Protein 5EXV (pdb70)

InterPro domains:
  IPR010413 Intracellular heme transport protein HutX-like [PF06228] (50-187)
  IPR010413 Intracellular heme transport protein HutX-like [PIRSF030840] (23-192)
  IPR010413 Intracellular heme transport protein HutX-like [TIGR04108] (34-187)
  IPR010413 Intracellular heme transport protein HutX-like [cd16829] (46-188)
  IPR053733 Heme Transport and Utilization Superfamily [G3DSA:3.40.1570.10] (6-193)
  IPR053733 Heme Transport and Utilization Superfamily [SSF144064] (22-190)

CATH classification: 3.40.1570.10

Radius of gyration: 38.28 Å; Cα contacts (8 Å, |Δi|>4): 2121; chains: 6; bounding box: 104×74×110 Å

Nearest PDB structures (foldseek):
  5exv-assembly1_A  TM=9.716E-01  e=1.419E-28  Vibrio cholerae
  6u9j-assembly1_A  TM=8.987E-01  e=2.273E-17  Escherichia coli O157:H7
  2ph0-assembly1_A  TM=9.194E-01  e=8.180E-17  Pectobacterium carotovorum
  2ovi-assembly1_D  TM=9.217E-01  e=6.122E-16  Escherichia coli O157:H7
  2hqv-assembly1_A-2  TM=8.708E-01  e=4.651E-14  Agrobacterium fabrum str. C58

Foldseek 3Di:
DVLVVDCPVVVVVPQDQLCNVCVVVVHFSQVSLVSHPPQFKAKDFLPCCLVVLQCQQVLWWKWKWFDDPRDIDIQTGGEAHFDDDPQWTFGHDDPSYDGTTHNSVQFGIKMFGWGAHPNGIWTKIFTAGPSGHTGIMMTAHADVPDDHDPVNVCVSSQPVPHD/DDDLLVVLVVCCVPPVQDDLCNVCVVVVHFSQSSQVSYPLLFKFKDFLVCVLVVLQVQQVQWWWWKWFDDPNDIDIQTGGEFHWDDDDQFTFGDDDPSHDGDGDRSVQFGMWMWGFGAHPNHTWIWIFTAGPRRHTGIIIIADADPVGHGDPSNVVVSSVVSVVSSD/DDDLVVVLVVCCVPPLLDDLCRSCVVVVHASQSSQVHYDLLFKDKDFLVCVLVVLQCQLVLWWKWKWFADPNDIDIQTGRRFHFDDDPQWGAGDDPPSHDGDTHNSVQFGMKMFGFDDSPDDTWTKIFTAGDRRHTGIIIIGRPCVPPNNDDPPPVVSSVVSVVD/DALLCLPVVCCVPPVQDDLCRSCVVDVHFSQRNLVSYDLQFKFKDFLVCVLVVLQVFQVLWWKWKWFDDPNDIDIQTTGAFHFDDDPCWRFGPADVSYDGGTHNSVQFGMWMWGFGDHPNHTWIWIWTAGPGRYTGIIIIADADPVRHGDPVVVVVSSVVSVVRD/DDDLLVVLVVCCVVPVQDDLCNVCVVVVHFSQSSQVSYPLLFKFKDFLVCVLVVLQPQQVQWWWWKWFDDPNDIDIQTGGEFHWDADDQFTFGDDDPSHDGDGDRSVQFGMWMWGFGAHPPHTWIWIWTAGPSRHTGMIITADADPVGHGDVSNCVVSSVVRVVSSD/DDDLLVVLVVCCVVPVQDDLCNVCVVVVHFSQSSQVSYPLLFKFKDFLVCVLVVLQPQQVQWWWWKWFDDPNDIDIQTGGEFHWDADDQFTFGDDDPSHDGDGDRSVQFGMWMWGFGAHPPHTWIWIWTAGPSRHTGMIITADADPVGHGDVSNCVVSSVVRVVSSD

Organism: Vibrio cholerae serotype O1 (strain ATCC 39315 / El Tor Inaba N16961) (NCBI:txid243277)

Sequence (994 aa):
SLQQQVAQLLEQQPTLLPAAMAEQLNVTEFDIVHALPEEMVAVVDGSHAQTILESLPEWGPVTTIMTIAGSIFEVKAPFPKGKVARGYYNLMGRDGELHGHLKLENISHVALVSKPFMGRESHYFGFFTAQGENAFKIYLGRDEKRELIPEQVARFKAMQQQHMESLQQQVAQLLEQQPTLLPAAMAEQLNVTEFDIVHALPEEMVAVVDGSHAQTILESLPEWGPVTTIMTIAGSIFEVKAPFPKGKVARGYYNLMGRDGELHGHLKLENISHVALVSKPFMGRESHYFGFFTAQGENAFKIYLGRDEKRELIPEQVARFKAMQQQHKQMESLQQQVAQLLEQQPTLLPAAMAEQLNVTEFDIVHALPEEMVAVVDGSHAQTILESLPEWGPVTTIMTIAGSIFEVKAPFPKGKVARGYYNLMGRDGELHGHLKLENISHVALVSKPFMGRESHYFGFFTAQGENAFKIYLGRDEKRELIPEQVARFKAMQQQHESLQQQVAQLLEQQPTLLPAAMAEQLNVTEFDIVHALPEEMVAVVDGSHAQTILESLPEWGPVTTIMTIAGSIFEVKAPFPKGKVARGYYNLMGRDGELHGHLKLENISHVALVSKPFMGRESHYFGFFTAQGENAFKIYLGRDEKRELIPEQVARFKAMQQQHKMESLQQQVAQLLEQQPTLLPAAMAEQLNVTEFDIVHALPEEMVAVVDGSHAQTILESLPEWGPVTTIMTIAGSIFEVKAPFPKGKVARGYYNLMGRDGELHGHLKLENISHVALVSKPFMGRESHYFGFFTAQGENAFKIYLGRDEKRELIPEQVARFKAMQQQHKQMESLQQQVAQLLEQQPTLLPAAMAEQLNVTEFDIVHALPEEMVAVVDGSHAQTILESLPEWGPVTTIMTIAGSIFEVKAPFPKGKVARGYYNLMGRDGELHGHLKLENISHVALVSKPFMGRESHYFGFFTAQGENAFKIYLGRDEKRELIPEQVARFKAMQQQHKQ

GO terms:
  GO:0005737 cytoplasm (C, EXP)

Secondary structure (DSSP, 8-state):
-HHHHT-SHHHHSTT--HHHHHHHHTS-HHHHHHTS-TTTEEEEE-S-THHHHHHHHHH-EEEEEEEETTEEEEEEEEPP---EETTEEE----SS--EEEE-GGG--EEEEEE--BTTB--EEEEEE-TT--EEEEEEEPB-SSSSB-HHHHHHHHHHSS--/---HHHHHHHHHHH-TT--HHHHHHHHTS-HHHHHHHS-GGGEEEEEGGGHHHHHHHHHHH-EEEEEEEETTEEEEEEEEPPEEEEETTEEEEE--TTS-EEEE-GGG--EEEEEE--BTTB--EEEEEE-TT--EEEEEEEPB-TTS-B-HHHHHHHHHHHHHHT-/---HHHHTHHHHHS-TT--HHHHHHHTT--HHHHHHTS-GGGEEEEETHHHHHHHHHHHHH-EEEEEEEETTEEEEEEEEPPEEEEETTEEEEE-SSSS---EE-GGGEEEEEEEE---SSS--EEEEEEETTS-EEEEEEE--SSSSS---STTHHHHHHHHH-/--HHHHHHHHHHS-TTS-HHHHHHHTTS-HHHHHHHS-GGGEEEEEGGGHHHHHHHGGGG-EEEEEEEETTEEEEEEEEPPPEEEETTEEEE---TTS---EE-GGG--EEEEEE--BTTB--EEEEEE-SSS-EEEEEEEPB-TT-PBPHHHHHHHHHHHHHT-/---HHHHHHHHHHH-TT--HHHHHHHHTS-HHHHHHHS-GGGEEEEEGGGHHHHHHHHHHH-EEEEEEEETTEEEEEEEEPPEEEEETTEEEEE--TTS-EEEE-GGG--EEEEE---BTTB---EEEEE-TT--EEEEEEE-B-TTS-B-HHHHHHHHHHHHHHT-/---HHHHHHHHHHH-TT--HHHHHHHHTS-HHHHHHHS-GGGEEEEEGGGHHHHHHHHHHH-EEEEEEEETTEEEEEEEEPPEEEEETTEEEEE--TTS-EEEE-GGG--EEEEE---BTTB---EEEEE-TT--EEEEEEE-B-TTS-B-HHHHHHHHHHHHHHT-

B-factor: mean 95.02, std 48.64, range [12.43, 184.71]

Solvent-accessible surface area: 48082 Å² total; per-residue (Å²): 98,40,68,31,101,22,45,76,26,16,61,130,78,65,63,31,65,2,47,49,4,7,40,107,38,63,50,47,21,26,46,3,0,119,10,10,42,134,143,23,12,16,59,35,113,2,89,146,2,52,90,30,0,70,37,0,38,141,25,16,64,2,3,2,19,0,52,21,28,39,0,50,1,24,9,96,15,63,7,9,120,16,131,92,36,175,48,90,5,14,71,86,20,212,99,20,35,6,28,4,37,12,41,10,100,73,6,34,64,0,0,6,0,8,4,56,69,124,80,96,65,20,14,4,0,0,0,1,7,94,126,3,111,12,2,0,30,0,27,3,2,96,73,178,127,160,25,32,30,98,146,4,38,62,105,10,102,52,21,86,150,122,131,231,92,59,56,118,99,59,0,43,89,22,32,142,110,76,86,101,26,71,2,44,35,2,11,149,100,42,134,49,53,16,4,17,0,0,87,10,7,34,148,124,28,12,3,46,8,82,6,89,92,0,56,84,5,0,87,40,0,36,170,33,15,60,2,17,3,24,1,74,12,38,46,1,46,0,29,7,74,9,50,3,0,130,14,154,95,46,214,51,75,1,24,18,94,23,183,117,27,34,3,23,2,54,0,9,21,107,20,3,6,19,0,0,0,0,17,11,73,83,123,79,146,101,5,12,5,1,0,0,0,6,0,72,0,74,25,1,1,19,2,28,7,0,78,53,165,168,180,110,29,41,99,121,2,29,68,120,0,81,51,14,3,119,122,48,61,200,216,69,70,44,78,95,70,0,22,88,29,13,66,112,75,40,76,34,68,3,47,34,2,8,150,120,42,135,42,47,24,39,51,0,2,131,12,8,32,139,41,7,22,9,57,11,77,6,84,73,0,65,88,4,0,87,39,1,35,129,42,18,52,6,0,0,26,1,62,20,35,37,1,34,0,22,8,73,6,62,4,2,126,18,151,88,52,169,48,54,3,22,5,78,2,184,124,36,25,1,64,0,42,0,42,15,149,65,6,35,66,0,0,0,1,2,10,15,56,68,11,62,23,6,8,3,3,0,0,1,21,93,116,10,105,12,0,0,16,0,20,19,1,60,48,106,120,231,29,32,25,30,107,63,8,44,68,0,37,62,43,19,88,127,83,222,62,44,119,111,79,0,21,93,21,35,121,121,80,84,104,34,75,4,37,28,0,8,142,109,21,156,51,46,12,26,55,0,0,110,6,3,29,123,111,26,13,2,40,7,80,6,42,15,0,62,17,1,0,54,14,0,29,158,19,18,59,0,15,4,28,1,62,35,31,32,1,45,2,40,11,74,12,48,4,3,88,1,58,74,14,151,45,51,4,11,6,53,11,150,142,40,23,3,38,0,36,0,63,20,120,67,6,32,55,0,0,0,0,14,16,77,82,139,76,150,89,6,10,4,0,0,0,0,14,90,125,9,110,26,2,0,22,0,33,5,0,45,68,174,175,135,109,16,31,93,94,1,28,62,101,0,85,36,17,1,102,9,25,94,230,95,56,54,119,97,60,0,42,89,22,32,139,109,77,89,101,28,73,2,44,38,3,10,147,99,40,131,49,56,18,37,48,0,0,110,11,6,35,148,122,28,11,4,46,11,80,7,90,91,0,54,85,5,0,86,41,0,33,163,32,15,60,1,18,5,22,2,75,11,19,36,0,41,1,39,10,73,11,50,4,0,132,16,152,93,47,198,53,78,1,25,18,93,24,181,120,19,37,8,48,4,53,2,6,22,159,52,4,35,65,0,0,0,0,17,11,73,84,129,78,145,106,5,10,5,1,0,0,0,15,92,150,7,75,24,2,2,17,2,29,9,0,79,53,164,166,180,108,32,40,100,122,2,26,68,120,0,83,48,14,4,119,120,50,61,199,187,44,56,55,117,90,60,0,34,80,22,5,111,68,78,53,98,27,74,2,44,38,2,11,149,99,41,130,49,55,17,37,49,0,0,114,11,6,20,117,4,1,11,3,48,10,78,7,90,92,0,54,86,5,0,86,42,0,34,164,33,15,60,2,18,4,23,2,77,12,23,45,0,45,2,41,10,74,11,49,4,0,130,16,154,94,46,195,53,86,1,25,17,95,24,183,112,24,35,4,36,2,49,0,9,21,158,62,5,34,65,0,0,0,0,4,11,30,82,124,30,80,16,4,6,5,1,0,0,0,16,92,150,8,84,23,1,1,20,1,29,9,0,74,52,164,165,175,22,13,39,62,104,2,13,66,120,0,21,49,14,3,56,121,51,49,199

Structure (mmCIF, N/CA/C/O backbone):
data_5EXV
#
_entry.id   5EXV
#
_cell.length_a   61.200
_cell.length_b   80.880
_cell.length_c   111.090
_cell.angle_alpha   90.00
_cell.angle_beta   95.55
_cell.angle_gamma   90.00
#
_symmetry.space_group_name_H-M   'P 1 21 1'
#
loop_
_atom_site.group_PDB
_atom_site.id
_atom_site.type_symbol
_atom_site.label_atom_id
_atom_site.label_alt_id
_atom_site.label_comp_id
_atom_site.label_asym_id
_atom_site.label_entity_id
_atom_site.label_seq_id
_atom_site.pdbx_PDB_ins_code
_atom_site.Cartn_x
_atom_site.Cartn_y
_atom_site.Cartn_z
_atom_site.occupancy
_atom_site.B_iso_or_equiv
_atom_site.auth_seq_id
_atom_site.auth_comp_id
_atom_site.auth_asym_id
_atom_site.auth_atom_id
_atom_site.pdbx_PDB_model_num
ATOM 1 N N . SER A 1 25 ? -3.886 57.223 65.463 1.00 134.70 3 SER A N 1
ATOM 2 C CA . SER A 1 25 ? -2.930 57.322 66.555 1.00 135.98 3 SER A CA 1
ATOM 3 C C . SER A 1 25 ? -3.641 57.774 67.836 1.00 143.11 3 SER A C 1
ATOM 4 O O . SER A 1 25 ? -4.819 57.488 68.007 1.00 142.94 3 SER A O 1
ATOM 7 N N . LEU A 1 26 ? -2.947 58.490 68.722 1.00 139.33 4 LEU A N 1
ATOM 8 C CA . LEU A 1 26 ? -3.525 58.892 70.016 1.00 135.71 4 LEU A CA 1
ATOM 9 C C . LEU A 1 26 ? -4.513 60.065 69.900 1.00 137.83 4 LEU A C 1
ATOM 10 O O . LEU A 1 26 ? -5.606 60.025 70.470 1.00 137.19 4 LEU A O 1
ATOM 15 N N . GLN A 1 27 ? -4.096 61.113 69.192 1.00 138.15 5 GLN A N 1
ATOM 16 C CA . GLN A 1 27 ? -4.930 62.285 68.914 1.00 136.34 5 GLN A CA 1
ATOM 17 C C . GLN A 1 27 ? -6.358 61.917 68.573 1.00 141.42 5 GLN A C 1
ATOM 18 O O . GLN A 1 27 ? -7.309 62.339 69.232 1.00 138.52 5 GLN A O 1
ATOM 24 N N . GLN A 1 28 ? -6.486 61.128 67.518 1.00 146.41 6 GLN A N 1
ATOM 25 C CA . GLN A 1 28 ? -7.750 60.536 67.145 1.00 153.42 6 GLN A CA 1
ATOM 26 C C . GLN A 1 28 ? -8.262 59.613 68.256 1.00 153.11 6 GLN A C 1
ATOM 27 O O . GLN A 1 28 ? -9.472 59.488 68.420 1.00 156.19 6 GLN A O 1
ATOM 33 N N . GLN A 1 29 ? -7.367 58.956 69.009 1.00 148.58 7 GLN A N 1
ATOM 34 C CA . GLN A 1 29 ? -7.810 57.824 69.830 1.00 147.83 7 GLN A CA 1
ATOM 35 C C . GLN A 1 29 ? -8.571 58.388 70.996 1.00 148.57 7 GLN A C 1
ATOM 36 O O . GLN A 1 29 ? -9.440 57.726 71.556 1.00 153.17 7 GLN A O 1
ATOM 42 N N . VAL A 1 30 ? -8.260 59.632 71.335 1.00 146.20 8 VAL A N 1
ATOM 43 C CA . VAL A 1 30 ? -9.074 60.372 72.284 1.00 144.68 8 VAL A CA 1
ATOM 44 C C . VAL A 1 30 ? -9.125 61.852 71.981 1.00 143.53 8 VAL A C 1
ATOM 45 O O . VAL A 1 30 ? -8.356 62.657 72.515 1.00 136.68 8 VAL A O 1
ATOM 49 N N . ALA A 1 31 ? -10.048 62.196 71.102 1.00 140.55 9 ALA A N 1
ATOM 50 C CA . ALA A 1 31 ? -10.502 63.560 71.011 1.00 137.25 9 ALA A CA 1
ATOM 51 C C . ALA A 1 31 ? -11.930 63.582 71.502 1.00 140.77 9 ALA A C 1
ATOM 52 O O . ALA A 1 31 ? -12.590 64.612 71.423 1.00 140.03 9 ALA A O 1
ATOM 54 N N . GLN A 1 32 ? -12.402 62.434 71.992 1.00 141.79 10 GLN A N 1
ATOM 55 C CA . GLN A 1 32 ? -13.767 62.340 72.483 1.00 144.81 10 GLN A CA 1
ATOM 56 C C . GLN A 1 32 ? -13.951 63.457 73.483 1.00 143.37 10 GLN A C 1
ATOM 57 O O . GLN A 1 32 ? -14.645 64.427 73.210 1.00 138.79 10 GLN A O 1
ATOM 63 N N . LEU A 1 33 ? -13.260 63.335 74.611 1.00 140.71 11 LEU A N 1
ATOM 64 C CA . LEU A 1 33 ? -13.272 64.331 75.677 1.00 140.56 11 LEU A CA 1
ATOM 65 C C . LEU A 1 33 ? -12.980 65.783 75.256 1.00 142.96 11 LEU A C 1
ATOM 66 O O . LEU A 1 33 ? -13.625 66.694 75.747 1.00 145.03 11 LEU A O 1
ATOM 71 N N . LEU A 1 34 ? -12.028 66.040 74.369 1.00 140.32 12 LEU A N 1
ATOM 72 C CA . LEU A 1 34 ? -11.797 67.448 74.051 1.00 137.74 12 LEU A CA 1
ATOM 73 C C . LEU A 1 34 ? -12.481 67.861 72.747 1.00 142.35 12 LEU A C 1
ATOM 74 O O . LEU A 1 34 ? -12.291 67.240 71.700 1.00 144.31 12 LEU A O 1
ATOM 79 N N . GLU A 1 35 ? -13.324 68.889 72.848 1.00 150.03 13 GLU A N 1
ATOM 80 C CA . GLU A 1 35 ? -13.655 69.474 74.153 1.00 150.74 13 GLU A CA 1
ATOM 81 C C . GLU A 1 35 ? -15.069 69.061 74.595 1.00 149.60 13 GLU A C 1
ATOM 82 O O . GLU A 1 35 ? -15.806 69.862 75.178 1.00 148.86 13 GLU A O 1
ATOM 88 N N . GLN A 1 36 ? -15.426 67.801 74.333 1.00 148.08 14 GLN A N 1
ATOM 89 C CA . GLN A 1 36 ? -16.704 67.233 74.765 1.00 148.97 14 GLN A CA 1
ATOM 90 C C . GLN A 1 36 ? -16.686 67.084 76.274 1.00 152.75 14 GLN A C 1
ATOM 91 O O . GLN A 1 36 ? -17.697 67.290 76.933 1.00 154.19 14 GLN A O 1
ATOM 97 N N . GLN A 1 37 ? -15.543 66.681 76.815 1.00 149.66 15 GLN A N 1
ATOM 98 C CA . GLN A 1 37 ? -15.262 66.883 78.228 1.00 143.70 15 GLN A CA 1
ATOM 99 C C . GLN A 1 37 ? -14.458 68.166 78.260 1.00 136.05 15 GLN A C 1
ATOM 100 O O . GLN A 1 37 ? -13.231 68.142 78.333 1.00 137.74 15 GLN A O 1
ATOM 106 N N . PRO A 1 38 ? -15.155 69.307 78.169 1.00 140.49 16 PRO A N 1
ATOM 107 C CA . PRO A 1 38 ? -14.422 70.566 78.096 1.00 145.32 16 PRO A CA 1
ATOM 108 C C . PRO A 1 38 ? -13.805 70.773 79.461 1.00 142.62 16 PRO A C 1
ATOM 109 O O . PRO A 1 38 ? -14.195 70.019 80.355 1.00 143.78 16 PRO A O 1
ATOM 113 N N . THR A 1 39 ? -12.854 71.697 79.598 1.00 136.45 17 THR A N 1
ATOM 114 C CA . THR A 1 39 ? -12.244 72.072 80.879 1.00 134.93 17 THR A CA 1
ATOM 115 C C . THR A 1 39 ? -11.090 71.130 81.276 1.00 129.93 17 THR A C 1
ATOM 116 O O . THR A 1 39 ? -10.479 71.294 82.334 1.00 126.83 17 THR A O 1
ATOM 120 N N . LEU A 1 40 ? -10.752 70.187 80.398 1.00 120.24 18 LEU A N 1
ATOM 121 C CA . LEU A 1 40 ? -9.678 69.232 80.686 1.00 111.16 18 LEU A CA 1
ATOM 122 C C . LEU A 1 40 ? -8.304 69.663 80.161 1.00 110.80 18 LEU A C 1
ATOM 123 O O . LEU A 1 40 ? -7.997 69.496 78.984 1.00 108.99 18 LEU A O 1
ATOM 128 N N . LEU A 1 41 ? -7.481 70.208 81.053 1.00 102.21 19 LEU A N 1
ATOM 129 C CA . LEU A 1 41 ? -6.109 70.583 80.731 1.00 90.86 19 LEU A CA 1
ATOM 130 C C . LEU A 1 41 ? -5.251 69.338 80.507 1.00 91.01 19 LEU A C 1
ATOM 131 O O . LEU A 1 41 ? -5.462 68.329 81.170 1.00 95.16 19 LEU A O 1
ATOM 136 N N . PRO A 1 42 ? -4.275 69.413 79.578 1.00 86.50 20 PRO A N 1
ATOM 137 C CA . PRO A 1 42 ? -3.487 68.266 79.092 1.00 89.61 20 PRO A CA 1
ATOM 138 C C . PRO A 1 42 ? -2.871 67.389 80.190 1.00 93.66 20 PRO A C 1
ATOM 139 O O . PRO A 1 42 ? -2.928 66.155 80.090 1.00 97.42 20 PRO A O 1
ATOM 143 N N . ALA A 1 43 ? -2.299 68.019 81.214 1.00 92.48 21 ALA A N 1
ATOM 144 C CA . ALA A 1 43 ? -1.715 67.305 82.347 1.00 90.62 21 ALA A CA 1
ATOM 145 C C . ALA A 1 43 ? -2.686 66.294 82.948 1.00 90.95 21 ALA A C 1
ATOM 146 O O . ALA A 1 43 ? -2.337 65.136 83.154 1.00 98.03 21 ALA A O 1
ATOM 148 N N . ALA A 1 44 ? -3.906 66.737 83.227 1.00 94.56 22 ALA A N 1
ATOM 149 C CA . ALA A 1 44 ? -4.916 65.868 83.822 1.00 99.34 22 ALA A CA 1
ATOM 150 C C . ALA A 1 44 ? -5.389 64.752 82.880 1.00 101.08 22 ALA A C 1
ATOM 151 O O . ALA A 1 44 ? -5.659 63.642 83.332 1.00 103.86 22 ALA A O 1
ATOM 153 N N . MET A 1 45 ? -5.503 65.032 81.584 1.00 99.43 23 MET A N 1
ATOM 154 C CA . MET A 1 45 ? -5.967 63.998 80.654 1.00 99.00 23 MET A CA 1
ATOM 155 C C . MET A 1 45 ? -4.897 62.928 80.475 1.00 98.88 23 MET A C 1
ATOM 156 O O . MET A 1 45 ? -5.210 61.761 80.210 1.00 100.41 23 MET A O 1
ATOM 161 N N . ALA A 1 46 ? -3.639 63.339 80.629 1.00 93.24 24 ALA A N 1
ATOM 162 C CA . ALA A 1 46 ? -2.513 62.411 80.672 1.00 94.05 24 ALA A CA 1
ATOM 163 C C . ALA A 1 46 ? -2.826 61.203 81.557 1.00 100.84 24 ALA A C 1
ATOM 164 O O . ALA A 1 46 ? -2.567 60.067 81.177 1.00 102.32 24 ALA A O 1
ATOM 166 N N . GLU A 1 47 ? -3.412 61.466 82.722 1.00 101.52 25 GLU A N 1
ATOM 167 C CA . GLU A 1 47 ? -3.775 60.428 83.687 1.00 100.09 25 GLU A CA 1
ATOM 168 C C . GLU A 1 47 ? -4.815 59.442 83.149 1.00 94.31 25 GLU A C 1
ATOM 169 O O . GLU A 1 47 ? -4.687 58.231 83.332 1.00 97.38 25 GLU A O 1
ATOM 175 N N . GLN A 1 48 ? -5.855 59.971 82.508 1.00 100.06 26 GLN A N 1
ATOM 176 C CA . GLN A 1 48 ? -6.887 59.143 81.892 1.00 90.46 26 GLN A CA 1
ATOM 177 C C . GLN A 1 48 ? -6.293 58.266 80.795 1.00 90.41 26 GLN A C 1
ATOM 178 O O . GLN A 1 48 ? -6.660 57.100 80.647 1.00 92.82 26 GLN A O 1
ATOM 184 N N . LEU A 1 49 ? -5.361 58.836 80.039 1.00 95.20 27 LEU A N 1
ATOM 185 C CA . LEU A 1 49 ? -4.777 58.152 78.891 1.00 98.78 27 LEU A CA 1
ATOM 186 C C . LEU A 1 49 ? -3.427 57.530 79.193 1.00 95.56 27 LEU A C 1
ATOM 187 O O . LEU A 1 49 ? -2.840 56.861 78.342 1.00 100.41 27 LEU A O 1
ATOM 192 N N . ASN A 1 50 ? -2.948 57.757 80.411 1.00 93.97 28 ASN A N 1
ATOM 193 C CA . ASN A 1 50 ? -1.689 57.196 80.888 1.00 93.63 28 ASN A CA 1
ATOM 194 C C . ASN A 1 50 ? -0.517 57.443 79.952 1.00 90.19 28 ASN A C 1
ATOM 195 O O . ASN A 1 50 ? 0.244 56.531 79.635 1.00 88.49 28 ASN A O 1
ATOM 200 N N . VAL A 1 51 ? -0.383 58.685 79.512 1.00 94.08 29 VAL A N 1
ATOM 201 C CA . VAL A 1 51 ? 0.731 59.085 78.669 1.00 97.47 29 VAL A CA 1
ATOM 202 C C . VAL A 1 51 ? 1.216 60.447 79.153 1.00 96.72 29 VAL A C 1
ATOM 203 O O . VAL A 1 51 ? 0.493 61.121 79.876 1.00 96.27 29 VAL A O 1
ATOM 207 N N . THR A 1 52 ? 2.430 60.845 78.782 1.00 89.24 30 THR A N 1
ATOM 208 C CA . THR A 1 52 ? 2.976 62.127 79.234 1.00 94.14 30 THR A CA 1
ATOM 209 C C . THR A 1 52 ? 2.057 63.279 78.846 1.00 88.70 30 THR A C 1
ATOM 210 O O . THR A 1 52 ? 1.252 63.148 77.927 1.00 81.62 30 THR A O 1
ATOM 214 N N . GLU A 1 53 ? 2.167 64.399 79.556 1.00 89.45 31 GLU A N 1
ATOM 215 C CA . GLU A 1 53 ? 1.427 65.600 79.185 1.00 84.68 31 GLU A CA 1
ATOM 216 C C . GLU A 1 53 ? 1.822 65.986 77.769 1.00 85.55 31 GLU A C 1
ATOM 217 O O . GLU A 1 53 ? 0.999 66.456 76.978 1.00 96.03 31 GLU A O 1
ATOM 223 N N . PHE A 1 54 ? 3.092 65.758 77.452 1.00 87.83 32 PHE A N 1
ATOM 224 C CA . PHE A 1 54 ? 3.582 65.952 76.101 1.00 87.64 32 PHE A CA 1
ATOM 225 C C . PHE A 1 54 ? 2.858 65.030 75.108 1.00 93.77 32 PHE A C 1
ATOM 226 O O . PHE A 1 54 ? 2.472 65.489 74.044 1.00 94.31 32 PHE A O 1
ATOM 234 N N . ASP A 1 55 ? 2.663 63.754 75.438 1.00 91.45 33 ASP A N 1
ATOM 235 C CA . ASP A 1 55 ? 1.928 62.857 74.539 1.00 91.21 33 ASP A CA 1
ATOM 236 C C . ASP A 1 55 ? 0.579 63.462 74.147 1.00 91.66 33 ASP A C 1
ATOM 237 O O . ASP A 1 55 ? 0.196 63.444 72.977 1.00 94.42 33 ASP A O 1
ATOM 242 N N . ILE A 1 56 ? -0.121 64.006 75.139 1.00 89.65 34 ILE A N 1
ATOM 243 C CA . ILE A 1 56 ? -1.361 64.741 74.919 1.00 83.45 34 ILE A CA 1
ATOM 244 C C . ILE A 1 56 ? -1.142 65.944 74.003 1.00 91.76 34 ILE A C 1
ATOM 245 O O . ILE A 1 56 ? -1.938 66.193 73.098 1.00 100.10 34 ILE A O 1
ATOM 250 N N . VAL A 1 57 ? -0.063 66.686 74.243 1.00 90.58 35 VAL A N 1
ATOM 251 C CA . VAL A 1 57 ? 0.243 67.870 73.439 1.00 91.05 35 VAL A CA 1
ATOM 252 C C . VAL A 1 57 ? 0.459 67.526 71.961 1.00 99.32 35 VAL A C 1
ATOM 253 O O . VAL A 1 57 ? -0.028 68.229 71.074 1.00 107.63 35 VAL A O 1
ATOM 257 N N . HIS A 1 58 ? 1.185 66.442 71.708 1.00 97.36 36 HIS A N 1
ATOM 258 C CA . HIS A 1 58 ? 1.412 65.934 70.360 1.00 98.93 36 HIS A CA 1
ATOM 259 C C . HIS A 1 58 ? 0.088 65.532 69.741 1.00 99.32 36 HIS A C 1
ATOM 260 O O . HIS A 1 58 ? -0.185 65.801 68.572 1.00 106.80 36 HIS A O 1
ATOM 267 N N . ALA A 1 59 ? -0.731 64.889 70.565 1.00 100.63 37 ALA A N 1
ATOM 268 C CA . ALA A 1 59 ? -2.039 64.385 70.173 1.00 106.79 37 ALA A CA 1
ATOM 269 C C . ALA A 1 59 ? -3.094 65.482 70.076 1.00 110.78 37 ALA A C 1
ATOM 270 O O . ALA A 1 59 ? -4.262 65.215 69.799 1.00 109.77 37 ALA A O 1
ATOM 272 N N . LEU A 1 60 ? -2.713 66.722 70.327 1.00 111.96 38 LEU A N 1
ATOM 273 C CA . LEU A 1 60 ? -3.710 67.758 70.205 1.00 107.83 38 LEU A CA 1
ATOM 274 C C . LEU A 1 60 ? -3.921 68.069 68.749 1.00 113.60 38 LEU A C 1
ATOM 275 O O . LEU A 1 60 ? -3.024 67.874 67.927 1.00 113.99 38 LEU A O 1
ATOM 280 N N . PRO A 1 61 ? -5.127 68.532 68.424 1.00 112.90 39 PRO A N 1
ATOM 281 C CA . PRO A 1 61 ? -5.400 69.095 67.111 1.00 110.62 39 PRO A CA 1
ATOM 282 C C . PRO A 1 61 ? -4.298 70.079 66.667 1.00 110.56 39 PRO A C 1
ATOM 283 O O . PRO A 1 61 ? -3.826 70.874 67.476 1.00 111.75 39 PRO A O 1
ATOM 287 N N . GLU A 1 62 ? -3.897 69.993 65.396 1.00 114.87 40 GLU A N 1
ATOM 288 C CA . GLU A 1 62 ? -2.952 70.923 64.759 1.00 124.38 40 GLU A CA 1
ATOM 289 C C . GLU A 1 62 ? -3.308 72.400 64.982 1.00 118.66 40 GLU A C 1
ATOM 290 O O . GLU A 1 62 ? -2.419 73.227 65.190 1.00 110.82 40 GLU A O 1
ATOM 296 N N . GLU A 1 63 ? -4.599 72.727 64.921 1.00 114.10 41 GLU A N 1
ATOM 297 C CA . GLU A 1 63 ? -5.077 74.074 65.246 1.00 117.32 41 GLU A CA 1
ATOM 298 C C . GLU A 1 63 ? -4.640 74.490 66.647 1.00 117.31 41 GLU A C 1
ATOM 299 O O . GLU A 1 63 ? -4.337 75.658 66.896 1.00 115.86 41 GLU A O 1
ATOM 305 N N . MET A 1 64 ? -4.616 73.522 67.560 1.00 115.70 42 MET A N 1
ATOM 306 C CA . MET A 1 64 ? -4.376 73.800 68.968 1.00 108.27 42 MET A CA 1
ATOM 307 C C . MET A 1 64 ? -2.900 74.009 69.265 1.00 100.91 42 MET A C 1
ATOM 308 O O . MET A 1 64 ? -2.543 74.902 70.030 1.00 99.24 42 MET A O 1
ATOM 313 N N . VAL A 1 65 ? -2.040 73.190 68.667 1.00 99.90 43 VAL A N 1
ATOM 314 C CA . VAL A 1 65 ? -0.623 73.259 69.008 1.00 101.00 43 VAL A CA 1
ATOM 315 C C . VAL A 1 65 ? 0.318 73.586 67.857 1.00 104.13 43 VAL A C 1
ATOM 316 O O . VAL A 1 65 ? 0.003 73.421 66.679 1.00 114.48 43 VAL A O 1
ATOM 320 N N . ALA A 1 66 ? 1.496 74.042 68.260 1.00 95.77 44 ALA A N 1
ATOM 321 C CA . ALA A 1 66 ? 2.597 74.416 67.401 1.00 98.05 44 ALA A CA 1
ATOM 322 C C . ALA A 1 66 ? 3.871 73.919 68.067 1.00 98.77 44 ALA A C 1
ATOM 323 O O . ALA A 1 66 ? 4.538 74.658 68.794 1.00 101.20 44 ALA A O 1
ATOM 325 N N . VAL A 1 67 ? 4.176 72.647 67.832 1.00 101.91 45 VAL A N 1
ATOM 326 C CA . VAL A 1 67 ? 5.359 72.004 68.385 1.00 98.18 45 VAL A CA 1
ATOM 327 C C . VAL A 1 67 ? 6.622 72.521 67.698 1.00 97.20 45 VAL A C 1
ATOM 328 O O . VAL A 1 67 ? 6.631 72.781 66.497 1.00 101.56 45 VAL A O 1
ATOM 332 N N . VAL A 1 68 ? 7.678 72.677 68.485 1.00 98.73 46 VAL A N 1
ATOM 333 C CA . VAL A 1 68 ? 8.931 73.272 68.053 1.00 105.42 46 VAL A CA 1
ATOM 334 C C . VAL A 1 68 ? 10.075 72.369 68.512 1.00 110.63 46 VAL A C 1
ATOM 335 O O . VAL A 1 68 ? 9.926 71.625 69.483 1.00 108.33 46 VAL A O 1
ATOM 339 N N . ASP A 1 69 ? 11.195 72.406 67.795 1.00 117.46 47 ASP A N 1
ATOM 340 C CA . ASP A 1 69 ? 12.427 71.775 68.250 1.00 113.16 47 ASP A CA 1
ATOM 341 C C . ASP A 1 69 ? 12.836 72.392 69.582 1.00 104.46 47 ASP A C 1
ATOM 342 O O . ASP A 1 69 ? 12.887 73.613 69.713 1.00 95.57 47 ASP A O 1
ATOM 347 N N . GLY A 1 70 ? 13.123 71.557 70.573 1.00 100.67 48 GLY A N 1
ATOM 348 C CA . GLY A 1 70 ? 13.412 72.066 71.900 1.00 101.10 48 GLY A CA 1
ATOM 349 C C . GLY A 1 70 ? 14.810 72.615 72.081 1.00 112.80 48 GLY A C 1
ATOM 350 O O . GLY A 1 70 ? 15.056 73.394 73.004 1.00 107.96 48 GLY A O 1
ATOM 351 N N . SER A 1 71 ? 15.723 72.208 71.204 1.00 112.87 49 SER A N 1
ATOM 352 C CA . SER A 1 71 ? 17.111 72.649 71.274 1.00 118.47 49 SER A CA 1
ATOM 353 C C . SER A 1 71 ? 17.211 74.168 71.264 1.00 119.44 49 SER A C 1
ATOM 354 O O . SER A 1 71 ? 16.597 74.832 70.426 1.00 117.14 49 SER A O 1
ATOM 357 N N . HIS A 1 72 ? 17.982 74.693 72.212 1.00 131.70 50 HIS A N 1
ATOM 358 C CA . HIS A 1 72 ? 18.246 76.122 72.341 1.00 129.96 50 HIS A CA 1
ATOM 359 C C . HIS A 1 72 ? 16.994 76.966 72.179 1.00 130.66 50 HIS A C 1
ATOM 360 O O . HIS A 1 72 ? 16.790 77.636 71.163 1.00 127.34 50 HIS A O 1
ATOM 367 N N . ALA A 1 73 ? 16.149 76.911 73.201 1.00 124.27 51 ALA A N 1
ATOM 368 C CA . ALA A 1 73 ? 14.951 77.730 73.246 1.00 108.55 51 ALA A CA 1
ATOM 369 C C . ALA A 1 73 ? 15.285 79.081 73.852 1.00 103.72 51 ALA A C 1
ATOM 370 O O . ALA A 1 73 ? 14.395 79.869 74.169 1.00 100.71 51 ALA A O 1
ATOM 372 N N . GLN A 1 74 ? 16.579 79.340 73.999 1.00 103.50 52 GLN A N 1
ATOM 373 C CA . GLN A 1 74 ? 17.029 80.581 74.591 1.00 106.59 52 GLN A CA 1
ATOM 374 C C . GLN A 1 74 ? 16.652 81.767 73.718 1.00 109.37 52 GLN A C 1
ATOM 375 O O . GLN A 1 74 ? 16.533 82.866 74.234 1.00 108.13 52 GLN A O 1
ATOM 381 N N . THR A 1 75 ? 16.454 81.562 72.414 1.00 109.07 53 THR A N 1
ATOM 382 C CA . THR A 1 75 ? 16.116 82.692 71.547 1.00 109.49 53 THR A CA 1
ATOM 383 C C . THR A 1 75 ? 14.624 82.966 71.600 1.00 104.83 53 THR A C 1
ATOM 384 O O . THR A 1 75 ? 14.189 84.124 71.598 1.00 102.19 53 THR A O 1
ATOM 388 N N . ILE A 1 76 ? 13.838 81.901 71.677 1.00 102.36 54 ILE A N 1
ATOM 389 C CA . ILE A 1 76 ? 12.417 82.074 71.863 1.00 95.50 54 ILE A CA 1
ATOM 390 C C . ILE A 1 76 ? 12.213 82.711 73.242 1.00 98.63 54 ILE A C 1
ATOM 391 O O . ILE A 1 76 ? 11.444 83.656 73.367 1.00 101.82 54 ILE A O 1
ATOM 396 N N . LEU A 1 77 ? 12.933 82.229 74.253 1.00 105.04 55 LEU A N 1
ATOM 397 C CA . LEU A 1 77 ? 12.908 82.834 75.588 1.00 102.23 55 LEU A CA 1
ATOM 398 C C . LEU A 1 77 ? 13.392 84.280 75.601 1.00 102.05 55 LEU A C 1
ATOM 399 O O . LEU A 1 77 ? 12.985 85.075 76.452 1.00 105.36 55 LEU A O 1
ATOM 404 N N . GLU A 1 78 ? 14.279 84.596 74.661 1.00 100.12 56 GLU A N 1
ATOM 405 C CA . GLU A 1 78 ? 14.932 85.900 74.576 1.00 104.33 56 GLU A CA 1
ATOM 406 C C . GLU A 1 78 ? 13.983 86.908 73.970 1.00 100.92 56 GLU A C 1
ATOM 407 O O . GLU A 1 78 ? 14.065 88.109 74.234 1.00 91.54 56 GLU A O 1
ATOM 413 N N . SER A 1 79 ? 13.088 86.396 73.136 1.00 97.04 57 SER A N 1
ATOM 414 C CA . SER A 1 79 ? 12.073 87.222 72.511 1.00 100.27 57 SER A CA 1
ATOM 415 C C . SER A 1 79 ? 11.015 87.651 73.538 1.00 100.30 57 SER A C 1
ATOM 416 O O . SER A 1 79 ? 10.439 88.732 73.427 1.00 101.38 57 SER A O 1
ATOM 419 N N . LEU A 1 80 ? 10.805 86.814 74.553 1.00 98.89 58 LEU A N 1
ATOM 420 C CA . LEU A 1 80 ? 9.743 87.003 75.553 1.00 98.21 58 LEU A CA 1
ATOM 421 C C . LEU A 1 80 ? 9.626 88.390 76.230 1.00 99.65 58 LEU A C 1
ATOM 422 O O . LEU A 1 80 ? 8.507 88.849 76.464 1.00 96.15 58 LEU A O 1
ATOM 427 N N . PRO A 1 81 ? 10.755 89.049 76.573 1.00 93.47 59 PRO A N 1
ATOM 428 C CA . PRO A 1 81 ? 10.608 90.391 77.157 1.00 94.08 59 PRO A CA 1
ATOM 429 C C . PRO A 1 81 ? 9.808 91.376 76.301 1.00 97.09 59 PRO A C 1
ATOM 430 O O . PRO A 1 81 ? 9.043 92.173 76.849 1.00 93.14 59 PRO A O 1
ATOM 434 N N . GLU A 1 82 ? 9.990 91.322 74.985 1.00 96.28 60 GLU A N 1
ATOM 435 C CA . GLU A 1 82 ? 9.271 92.210 74.080 1.00 103.24 60 GLU A CA 1
ATOM 436 C C . GLU A 1 82 ? 7.757 92.085 74.231 1.00 102.67 60 GLU A C 1
ATOM 437 O O . GLU A 1 82 ? 7.043 93.088 74.166 1.00 92.73 60 GLU A O 1
ATOM 443 N N . TRP A 1 83 ? 7.280 90.859 74.438 1.00 101.48 61 TRP A N 1
ATOM 444 C CA . TRP A 1 83 ? 5.847 90.578 74.506 1.00 99.23 61 TRP A CA 1
ATOM 445 C C . TRP A 1 83 ? 5.089 91.523 75.444 1.00 100.32 61 TRP A C 1
ATOM 446 O O . TRP A 1 83 ? 4.092 92.125 75.047 1.00 104.28 61 TRP A O 1
ATOM 457 N N . GLY A 1 84 ? 5.566 91.668 76.676 1.00 99.18 62 GLY A N 1
ATOM 458 C CA . GLY A 1 84 ? 4.865 92.458 77.674 1.00 87.53 62 GLY A CA 1
ATOM 459 C C . GLY A 1 84 ? 4.560 91.586 78.873 1.00 85.11 62 GLY A C 1
ATOM 460 O O . GLY A 1 84 ? 5.254 90.599 79.092 1.00 91.54 62 GLY A O 1
ATOM 461 N N . PRO A 1 85 ? 3.528 91.940 79.657 1.00 76.04 63 PRO A N 1
ATOM 462 C CA . PRO A 1 85 ? 3.136 91.141 80.826 1.00 81.82 63 PRO A CA 1
ATOM 463 C C . PRO A 1 85 ? 2.897 89.670 80.492 1.00 86.48 63 PRO A C 1
ATOM 464 O O . PRO A 1 85 ? 2.137 89.383 79.568 1.00 82.57 63 PRO A O 1
ATOM 468 N N . VAL A 1 86 ? 3.550 88.753 81.203 1.00 84.75 64 VAL A N 1
ATOM 469 C CA . VAL A 1 86 ? 3.248 87.334 81.035 1.00 80.09 64 VAL A CA 1
ATOM 470 C C . VAL A 1 86 ? 3.137 86.654 82.404 1.00 75.16 64 VAL A C 1
ATOM 471 O O . VAL A 1 86 ? 3.497 87.235 83.417 1.00 75.88 64 VAL A O 1
ATOM 475 N N . THR A 1 87 ? 2.604 85.439 82.443 1.00 73.71 65 THR A N 1
ATOM 476 C CA . THR A 1 87 ? 2.504 84.711 83.705 1.00 71.15 65 THR A CA 1
ATOM 477 C C . THR A 1 87 ? 3.320 83.433 83.625 1.00 66.59 65 THR A C 1
ATOM 478 O O . THR A 1 87 ? 3.041 82.574 82.797 1.00 68.71 65 THR A O 1
ATOM 482 N N . THR A 1 88 ? 4.334 83.306 84.474 1.00 69.84 66 THR A N 1
ATOM 483 C CA . THR A 1 88 ? 5.183 82.120 84.441 1.00 62.39 66 THR A CA 1
ATOM 484 C C . THR A 1 88 ? 4.737 81.109 85.488 1.00 65.50 66 THR A C 1
ATOM 485 O O . THR A 1 88 ? 4.684 81.424 86.670 1.00 63.27 66 THR A O 1
ATOM 489 N N . ILE A 1 89 ? 4.429 79.893 85.046 1.00 59.51 67 ILE A N 1
ATOM 490 C CA . ILE A 1 89 ? 3.892 78.856 85.923 1.00 63.53 67 ILE A CA 1
ATOM 491 C C . ILE A 1 89 ? 4.774 77.604 85.998 1.00 66.09 67 ILE A C 1
ATOM 492 O O . ILE A 1 89 ? 5.070 76.982 84.978 1.00 65.96 67 ILE A O 1
ATOM 497 N N . MET A 1 90 ? 5.192 77.242 87.209 1.00 58.36 68 MET A N 1
ATOM 498 C CA . MET A 1 90 ? 5.840 75.952 87.437 1.00 64.74 68 MET A CA 1
ATOM 499 C C . MET A 1 90 ? 5.128 75.211 88.556 1.00 59.03 68 MET A C 1
ATOM 500 O O . MET A 1 90 ? 4.717 75.812 89.547 1.00 50.23 68 MET A O 1
ATOM 505 N N . THR A 1 91 ? 4.970 73.903 88.388 1.00 62.13 69 THR A N 1
ATOM 506 C CA . THR A 1 91 ? 4.271 73.102 89.383 1.00 54.86 69 THR A CA 1
ATOM 507 C C . THR A 1 91 ? 5.174 71.993 89.926 1.00 55.85 69 THR A C 1
ATOM 508 O O . THR A 1 91 ? 5.677 71.158 89.176 1.00 58.33 69 THR A O 1
ATOM 512 N N . ILE A 1 92 ? 5.395 72.011 91.238 1.00 43.53 70 ILE A N 1
ATOM 513 C CA . ILE A 1 92 ? 6.204 70.986 91.886 1.00 41.36 70 ILE A CA 1
ATOM 514 C C . ILE A 1 92 ? 5.451 70.369 93.056 1.00 42.58 70 ILE A C 1
ATOM 515 O O . ILE A 1 92 ? 4.853 71.078 93.865 1.00 40.47 70 ILE A O 1
ATOM 520 N N . ALA A 1 93 ? 5.475 69.039 93.113 1.00 39.13 71 ALA A N 1
ATOM 521 C CA . ALA A 1 93 ? 4.809 68.262 94.157 1.00 44.25 71 ALA A CA 1
ATOM 522 C C . ALA A 1 93 ? 3.303 68.504 94.215 1.00 50.16 71 ALA A C 1
ATOM 523 O O . ALA A 1 93 ? 2.657 68.116 95.180 1.00 48.74 71 ALA A O 1
ATOM 525 N N . GLY A 1 94 ? 2.745 69.122 93.177 1.00 45.35 72 GLY A N 1
ATOM 526 C CA . GLY A 1 94 ? 1.320 69.393 93.135 1.00 37.12 72 GLY A CA 1
ATOM 527 C C . GLY A 1 94 ? 0.984 70.801 93.585 1.00 48.60 72 GLY A C 1
ATOM 528 O O . GLY A 1 94 ? -0.182 71.202 93.598 1.00 52.02 72 GLY A O 1
ATOM 529 N N . SER A 1 95 ? 2.010 71.541 93.992 1.00 54.33 73 SER A N 1
ATOM 530 C CA . SER A 1 95 ? 1.875 72.962 94.273 1.00 35.16 73 SER A CA 1
ATOM 531 C C . SER A 1 95 ? 2.130 73.736 93.002 1.00 47.25 73 SER A C 1
ATOM 532 O O . SER A 1 95 ? 2.988 73.362 92.202 1.00 49.43 73 SER A O 1
ATOM 535 N N . ILE A 1 96 ? 1.378 74.814 92.818 1.00 54.81 74 ILE A N 1
ATOM 536 C CA . ILE A 1 96 ? 1.505 75.632 91.626 1.00 49.48 74 ILE A CA 1
ATOM 537 C C . ILE A 1 96 ? 2.035 77.014 91.988 1.00 46.65 74 ILE A C 1
ATOM 538 O O . ILE A 1 96 ? 1.515 77.674 92.886 1.00 41.22 74 ILE A O 1
ATOM 543 N N . PHE A 1 97 ? 3.091 77.430 91.299 1.00 49.86 75 PHE A N 1
ATOM 544 C CA . PHE A 1 97 ? 3.685 78.744 91.503 1.00 54.05 75 PHE A CA 1
ATOM 545 C C . PHE A 1 97 ? 3.591 79.527 90.211 1.00 54.43 75 PHE A C 1
ATOM 546 O O . PHE A 1 97 ? 4.024 79.050 89.162 1.00 54.17 75 PHE A O 1
ATOM 554 N N . GLU A 1 98 ? 3.017 80.721 90.279 1.00 54.07 76 GLU A N 1
ATOM 555 C CA . GLU A 1 98 ? 2.958 81.574 89.105 1.00 56.14 76 GLU A CA 1
ATOM 556 C C . GLU A 1 98 ? 3.400 82.990 89.442 1.00 58.10 76 GLU A C 1
ATOM 557 O O . GLU A 1 98 ? 3.033 83.540 90.480 1.00 57.00 76 GLU A O 1
ATOM 563 N N . VAL A 1 99 ? 4.221 83.571 88.574 1.00 61.35 77 VAL A N 1
ATOM 564 C CA . VAL A 1 99 ? 4.607 84.959 88.758 1.00 59.97 77 VAL A CA 1
ATOM 565 C C . VAL A 1 99 ? 4.047 85.775 87.594 1.00 62.47 77 VAL A C 1
ATOM 566 O O . VAL A 1 99 ? 4.277 85.480 86.419 1.00 60.39 77 VAL A O 1
ATOM 570 N N . LYS A 1 100 ? 3.239 86.767 87.946 1.00 65.69 78 LYS A N 1
ATOM 571 C CA . LYS A 1 100 ? 2.598 87.621 86.960 1.00 67.63 78 LYS A CA 1
ATOM 572 C C . LYS A 1 100 ? 3.427 88.877 86.740 1.00 70.60 78 LYS A C 1
ATOM 573 O O . LYS A 1 100 ? 3.343 89.827 87.513 1.00 71.74 78 LYS A O 1
ATOM 579 N N . ALA A 1 101 ? 4.230 88.862 85.679 1.00 69.14 79 ALA A N 1
ATOM 580 C CA . ALA A 1 101 ? 5.132 89.959 85.351 1.00 65.14 79 ALA A CA 1
ATOM 581 C C . ALA A 1 101 ? 5.714 89.782 83.953 1.00 70.80 79 ALA A C 1
ATOM 582 O O . ALA A 1 101 ? 5.554 88.733 83.337 1.00 77.62 79 ALA A O 1
ATOM 584 N N . PRO A 1 102 ? 6.380 90.819 83.433 1.00 78.96 80 PRO A N 1
ATOM 585 C CA . PRO A 1 102 ? 7.141 90.607 82.199 1.00 77.17 80 PRO A CA 1
ATOM 586 C C . PRO A 1 102 ? 8.292 89.613 82.382 1.00 80.19 80 PRO A C 1
ATOM 587 O O . PRO A 1 102 ? 8.934 89.594 83.432 1.00 87.17 80 PRO A O 1
ATOM 591 N N . PHE A 1 103 ? 8.544 88.795 81.365 1.00 76.37 81 PHE A N 1
ATOM 592 C CA . PHE A 1 103 ? 9.617 87.812 81.428 1.00 85.45 81 PHE A CA 1
ATOM 593 C C . PHE A 1 103 ? 10.969 88.517 81.501 1.00 88.46 81 PHE A C 1
ATOM 594 O O . PHE A 1 103 ? 11.156 89.555 80.875 1.00 86.40 81 PHE A O 1
ATOM 602 N N . PRO A 1 104 ? 11.917 87.960 82.269 1.00 95.90 82 PRO A N 1
ATOM 603 C CA . PRO A 1 104 ? 13.231 88.606 82.330 1.00 88.38 82 PRO A CA 1
ATOM 604 C C . PRO A 1 104 ? 13.988 88.464 81.015 1.00 90.96 82 PRO A C 1
ATOM 605 O O . PRO A 1 104 ? 13.635 87.612 80.203 1.00 96.75 82 PRO A O 1
ATOM 609 N N . LYS A 1 105 ? 15.020 89.274 80.806 1.00 94.18 83 LYS A N 1
ATOM 610 C CA . LYS A 1 105 ? 15.955 89.012 79.719 1.00 98.36 83 LYS A CA 1
ATOM 611 C C . LYS A 1 105 ? 16.845 87.851 80.144 1.00 99.72 83 LYS A C 1
ATOM 612 O O . LYS A 1 105 ? 16.501 87.094 81.055 1.00 96.48 83 LYS A O 1
ATOM 618 N N . GLY A 1 106 ? 18.004 87.710 79.513 1.00 103.50 84 GLY A N 1
ATOM 619 C CA . GLY A 1 106 ? 18.959 86.740 80.009 1.00 99.57 84 GLY A CA 1
ATOM 620 C C . GLY A 1 106 ? 20.249 86.532 79.248 1.00 98.69 84 GLY A C 1
ATOM 621 O O . GLY A 1 106 ? 20.374 86.872 78.071 1.00 100.84 84 GLY A O 1
ATOM 622 N N . LYS A 1 107 ? 21.204 85.938 79.953 1.00 90.98 85 LYS A N 1
ATOM 623 C CA . LYS A 1 107 ? 22.534 85.663 79.436 1.00 105.12 85 LYS A CA 1
ATOM 624 C C . LYS A 1 107 ? 22.958 84.269 79.878 1.00 103.97 85 LYS A C 1
ATOM 625 O O . LYS A 1 107 ? 22.501 83.774 80.910 1.00 102.86 85 LYS A O 1
ATOM 631 N N . VAL A 1 108 ? 23.823 83.630 79.098 1.00 102.45 86 VAL A N 1
ATOM 632 C CA . VAL A 1 108 ? 24.303 82.308 79.467 1.00 102.56 86 VAL A CA 1
ATOM 633 C C . VAL A 1 108 ? 25.585 82.437 80.295 1.00 99.65 86 VAL A C 1
ATOM 634 O O . VAL A 1 108 ? 26.579 83.016 79.857 1.00 99.98 86 VAL A O 1
ATOM 638 N N . ALA A 1 109 ? 25.534 81.927 81.521 1.00 100.30 87 ALA A N 1
ATOM 639 C CA . ALA A 1 109 ? 26.687 81.962 82.412 1.00 98.24 87 ALA A CA 1
ATOM 640 C C . ALA A 1 109 ? 26.768 80.685 83.236 1.00 105.76 87 ALA A C 1
ATOM 641 O O . ALA A 1 109 ? 25.760 80.210 83.765 1.00 106.48 87 ALA A O 1
ATOM 643 N N . ARG A 1 110 ? 27.979 80.140 83.333 1.00 104.02 88 ARG A N 1
ATOM 644 C CA . ARG A 1 110 ? 28.254 78.927 84.101 1.00 100.48 88 ARG A CA 1
ATOM 645 C C . ARG A 1 110 ? 27.465 77.737 83.562 1.00 97.96 88 ARG A C 1
ATOM 646 O O . ARG A 1 110 ? 27.165 76.795 84.295 1.00 99.10 88 ARG A O 1
ATOM 654 N N . GLY A 1 111 ? 27.132 77.795 82.275 1.00 98.93 89 GLY A N 1
ATOM 655 C CA . GLY A 1 111 ? 26.466 76.697 81.597 1.00 100.28 89 GLY A CA 1
ATOM 656 C C . GLY A 1 111 ? 24.952 76.790 81.538 1.00 99.14 89 GLY A C 1
ATOM 657 O O . GLY A 1 111 ? 24.308 76.001 80.843 1.00 103.23 89 GLY A O 1
ATOM 658 N N . TYR A 1 112 ? 24.372 77.735 82.274 1.00 98.70 90 TYR A N 1
ATOM 659 C CA . TYR A 1 112 ? 22.916 77.836 82.350 1.00 94.85 90 TYR A CA 1
ATOM 660 C C . TYR A 1 112 ? 22.430 79.124 81.692 1.00 94.41 90 TYR A C 1
ATOM 661 O O . TYR A 1 112 ? 23.219 80.011 81.375 1.00 95.58 90 TYR A O 1
ATOM 670 N N . TYR A 1 113 ? 21.122 79.207 81.481 1.00 96.87 91 TYR A N 1
ATOM 671 C CA . TYR A 1 113 ? 20.474 80.438 81.044 1.00 92.27 91 TYR A CA 1
ATOM 672 C C . TYR A 1 113 ? 20.027 81.199 82.284 1.00 87.73 91 TYR A C 1
ATOM 673 O O . TYR A 1 113 ? 19.015 80.858 82.892 1.00 87.07 91 TYR A O 1
ATOM 682 N N . ASN A 1 114 ? 20.780 82.227 82.658 1.00 88.12 92 ASN A N 1
ATOM 683 C CA . ASN A 1 114 ? 20.579 82.863 83.952 1.00 89.94 92 ASN A CA 1
ATOM 684 C C . ASN A 1 114 ? 19.612 84.048 83.959 1.00 95.60 92 ASN A C 1
ATOM 685 O O . ASN A 1 114 ? 19.021 84.403 82.941 1.00 95.37 92 ASN A O 1
ATOM 690 N N . LEU A 1 115 ? 19.474 84.641 85.143 1.00 101.30 93 LEU A N 1
ATOM 691 C CA . LEU A 1 115 ? 18.536 85.728 85.423 1.00 93.29 93 LEU A CA 1
ATOM 692 C C . LEU A 1 115 ? 18.888 87.070 84.790 1.00 96.55 93 LEU A C 1
ATOM 693 O O . LEU A 1 115 ? 20.056 87.362 84.534 1.00 93.13 93 LEU A O 1
ATOM 698 N N . MET A 1 116 ? 17.863 87.890 84.569 1.00 98.51 94 MET A N 1
ATOM 699 C CA . MET A 1 116 ? 18.053 89.285 84.173 1.00 102.53 94 MET A CA 1
ATOM 700 C C . MET A 1 116 ? 16.861 90.148 84.586 1.00 93.78 94 MET A C 1
ATOM 701 O O . MET A 1 116 ? 16.529 91.130 83.921 1.00 102.36 94 MET A O 1
ATOM 706 N N . GLY A 1 117 ? 16.216 89.774 85.686 1.00 90.30 95 GLY A N 1
ATOM 707 C CA . GLY A 1 117 ? 15.113 90.555 86.215 1.00 93.62 95 GLY A CA 1
ATOM 708 C C . GLY A 1 117 ? 15.613 91.630 87.162 1.00 98.33 95 GLY A C 1
ATOM 709 O O . GLY A 1 117 ? 16.629 91.443 87.830 1.00 94.75 95 GLY A O 1
ATOM 710 N N . ARG A 1 118 ? 14.912 92.759 87.219 1.00 101.23 96 ARG A N 1
ATOM 711 C CA . ARG A 1 118 ? 15.307 93.846 88.111 1.00 110.38 96 ARG A CA 1
ATOM 712 C C . ARG A 1 118 ? 14.358 93.930 89.299 1.00 107.43 96 ARG A C 1
ATOM 713 O O . ARG A 1 118 ? 14.791 94.056 90.444 1.00 113.98 96 ARG A O 1
ATOM 721 N N . ASP A 1 119 ? 13.062 93.858 89.021 1.00 105.25 97 ASP A N 1
ATOM 722 C CA . ASP A 1 119 ? 12.058 94.078 90.054 1.00 101.77 97 ASP A CA 1
ATOM 723 C C . ASP A 1 119 ? 10.755 93.346 89.763 1.00 95.13 97 ASP A C 1
ATOM 724 O O . ASP A 1 119 ? 10.199 93.454 88.670 1.00 96.45 97 ASP A O 1
ATOM 729 N N . GLY A 1 120 ? 10.272 92.615 90.766 1.00 89.34 98 GLY A N 1
ATOM 730 C CA . GLY A 1 120 ? 9.042 91.852 90.659 1.00 89.61 98 GLY A CA 1
ATOM 731 C C . GLY A 1 120 ? 9.055 90.926 89.462 1.00 84.63 98 GLY A C 1
ATOM 732 O O . GLY A 1 120 ? 8.008 90.574 88.924 1.00 85.95 98 GLY A O 1
ATOM 733 N N . GLU A 1 121 ? 10.255 90.546 89.037 1.00 83.59 99 GLU A N 1
ATOM 734 C CA . GLU A 1 121 ? 10.430 89.698 87.871 1.00 80.46 99 GLU A CA 1
ATOM 735 C C . GLU A 1 121 ? 10.874 88.304 88.281 1.00 75.16 99 GLU A C 1
ATOM 736 O O . GLU A 1 121 ? 10.901 87.967 89.466 1.00 62.97 99 GLU A O 1
ATOM 742 N N . LEU A 1 122 ? 11.234 87.499 87.289 1.00 76.53 100 LEU A N 1
ATOM 743 C CA . LEU A 1 122 ? 11.609 86.119 87.539 1.00 64.22 100 LEU A CA 1
ATOM 744 C C . LEU A 1 122 ? 13.119 85.921 87.530 1.00 74.26 100 LEU A C 1
ATOM 745 O O . LEU A 1 122 ? 13.840 86.482 86.700 1.00 71.90 100 LEU A O 1
ATOM 750 N N . HIS A 1 123 ? 13.571 85.114 88.482 1.00 71.91 101 HIS A N 1
ATOM 751 C CA . HIS A 1 123 ? 14.957 84.706 88.631 1.00 63.90 101 HIS A CA 1
ATOM 752 C C . HIS A 1 123 ? 14.877 83.187 88.833 1.00 73.21 101 HIS A C 1
ATOM 753 O O . HIS A 1 123 ? 13.800 82.692 89.150 1.00 84.16 101 HIS A O 1
ATOM 760 N N . GLY A 1 124 ? 15.965 82.438 88.653 1.00 69.79 102 GLY A N 1
ATOM 761 C CA . GLY A 1 124 ? 17.266 82.984 88.342 1.00 83.03 102 GLY A CA 1
ATOM 762 C C . GLY A 1 124 ? 18.081 82.236 87.309 1.00 87.50 102 GLY A C 1
ATOM 763 O O . GLY A 1 124 ? 18.796 82.844 86.527 1.00 99.55 102 GLY A O 1
ATOM 764 N N . HIS A 1 125 ? 18.011 80.913 87.311 1.00 75.08 103 HIS A N 1
ATOM 765 C CA . HIS A 1 125 ? 18.844 80.152 86.397 1.00 78.06 103 HIS A CA 1
ATOM 766 C C . HIS A 1 125 ? 18.002 79.064 85.734 1.00 72.49 103 HIS A C 1
ATOM 767 O O . HIS A 1 125 ? 17.232 78.367 86.393 1.00 71.11 103 HIS A O 1
ATOM 774 N N . LEU A 1 126 ? 18.123 78.944 84.418 1.00 71.35 104 LEU A N 1
ATOM 775 C CA . LEU A 1 126 ? 17.308 77.997 83.674 1.00 73.38 104 LEU A CA 1
ATOM 776 C C . LEU A 1 126 ? 18.184 77.051 82.876 1.00 75.12 104 LEU A C 1
ATOM 777 O O . LEU A 1 126 ? 18.846 77.456 81.921 1.00 79.97 104 LEU A O 1
ATOM 782 N N . LYS A 1 127 ? 18.193 75.789 83.282 1.00 72.47 105 LYS A N 1
ATOM 783 C CA . LYS A 1 127 ? 18.891 74.765 82.528 1.00 74.53 105 LYS A CA 1
ATOM 784 C C . LYS A 1 127 ? 18.022 74.311 81.357 1.00 83.80 105 LYS A C 1
ATOM 785 O O . LYS A 1 127 ? 17.380 73.264 81.431 1.00 88.05 105 LYS A O 1
ATOM 791 N N . LEU A 1 128 ? 18.004 75.101 80.282 1.00 87.25 106 LEU A N 1
ATOM 792 C CA . LEU A 1 128 ? 17.182 74.810 79.098 1.00 87.86 106 LEU A CA 1
ATOM 793 C C . LEU A 1 128 ? 17.688 73.605 78.348 1.00 86.36 106 LEU A C 1
ATOM 794 O O . LEU A 1 128 ? 17.004 73.053 77.490 1.00 88.22 106 LEU A O 1
ATOM 799 N N . GLU A 1 129 ? 18.924 73.244 78.651 1.00 83.61 107 GLU A N 1
ATOM 800 C CA . GLU A 1 129 ? 19.597 72.132 78.017 1.00 82.65 107 GLU A CA 1
ATOM 801 C C . GLU A 1 129 ? 18.803 70.858 78.264 1.00 79.09 107 GLU A C 1
ATOM 802 O O . GLU A 1 129 ? 18.715 69.988 77.400 1.00 86.78 107 GLU A O 1
ATOM 808 N N . ASN A 1 130 ? 18.201 70.775 79.445 1.00 77.11 108 ASN A N 1
ATOM 809 C CA . ASN A 1 130 ? 17.330 69.660 79.783 1.00 87.17 108 ASN A CA 1
ATOM 810 C C . ASN A 1 130 ? 15.939 69.779 79.153 1.00 89.87 108 ASN A C 1
ATOM 811 O O . ASN A 1 130 ? 15.118 68.881 79.301 1.00 90.12 108 ASN A O 1
ATOM 816 N N . ILE A 1 131 ? 15.673 70.876 78.448 1.00 84.60 109 ILE A N 1
ATOM 817 C CA . ILE A 1 131 ? 14.393 71.029 77.754 1.00 86.64 109 ILE A CA 1
ATOM 818 C C . ILE A 1 131 ? 14.452 70.398 76.369 1.00 88.66 109 ILE A C 1
ATOM 819 O O . ILE A 1 131 ? 15.102 70.922 75.464 1.00 83.93 109 ILE A O 1
ATOM 824 N N . SER A 1 132 ? 13.768 69.272 76.202 1.00 92.69 110 SER A N 1
ATOM 825 C CA . SER A 1 132 ? 13.816 68.549 74.939 1.00 93.95 110 SER A CA 1
ATOM 826 C C . SER A 1 132 ? 12.968 69.196 73.867 1.00 100.18 110 SER A C 1
ATOM 827 O O . SER A 1 132 ? 13.358 69.219 72.705 1.00 102.23 110 SER A O 1
ATOM 830 N N . HIS A 1 133 ? 11.797 69.688 74.264 1.00 103.08 111 HIS A N 1
ATOM 831 C CA . HIS A 1 133 ? 10.811 70.210 73.325 1.00 96.87 111 HIS A CA 1
ATOM 832 C C . HIS A 1 133 ? 10.080 71.433 73.875 1.00 97.36 111 HIS A C 1
ATOM 833 O O . HIS A 1 133 ? 9.933 71.593 75.085 1.00 98.25 111 HIS A O 1
ATOM 840 N N . VAL A 1 134 ? 9.637 72.298 72.969 1.00 97.03 112 VAL A N 1
ATOM 841 C CA . VAL A 1 134 ? 8.788 73.428 73.316 1.00 87.76 112 VAL A CA 1
ATOM 842 C C . VAL A 1 134 ? 7.525 73.324 72.475 1.00 102.19 112 VAL A C 1
ATOM 843 O O . VAL A 1 134 ? 7.595 73.035 71.290 1.00 108.39 112 VAL A O 1
ATOM 847 N N . ALA A 1 135 ? 6.368 73.526 73.087 1.00 94.74 113 ALA A N 1
ATOM 848 C CA . ALA A 1 135 ? 5.115 73.465 72.358 1.00 87.79 113 ALA A CA 1
ATOM 849 C C . ALA A 1 135 ? 4.315 74.729 72.585 1.00 95.36 113 ALA A C 1
ATOM 850 O O . ALA A 1 135 ? 3.843 74.984 73.689 1.00 94.63 113 ALA A O 1
ATOM 852 N N . LEU A 1 136 ? 4.173 75.530 71.541 1.00 102.09 114 LEU A N 1
ATOM 853 C CA . LEU A 1 136 ? 3.298 76.684 71.616 1.00 90.83 114 LEU A CA 1
ATOM 854 C C . LEU A 1 136 ? 1.882 76.126 71.585 1.00 90.27 114 LEU A C 1
ATOM 855 O O . LEU A 1 136 ? 1.555 75.337 70.721 1.00 93.54 114 LEU A O 1
ATOM 860 N N . VAL A 1 137 ? 1.050 76.485 72.551 1.00 86.79 115 VAL A N 1
ATOM 861 C CA . VAL A 1 137 ? -0.241 75.815 72.691 1.00 85.42 115 VAL A CA 1
ATOM 862 C C . VAL A 1 137 ? -1.356 76.811 72.976 1.00 93.03 115 VAL A C 1
ATOM 863 O O . VAL A 1 137 ? -1.170 77.750 73.738 1.00 96.61 115 VAL A O 1
ATOM 867 N N . SER A 1 138 ? -2.514 76.607 72.359 1.00 89.69 116 SER A N 1
ATOM 868 C CA . SER A 1 138 ? -3.646 77.495 72.571 1.00 90.35 116 SER A CA 1
ATOM 869 C C . SER A 1 138 ? -4.923 76.686 72.741 1.00 98.72 116 SER A C 1
ATOM 870 O O . SER A 1 138 ? -5.488 76.194 71.765 1.00 104.61 116 SER A O 1
ATOM 873 N N . LYS A 1 139 ? -5.377 76.543 73.980 1.00 100.15 117 LYS A N 1
ATOM 874 C CA . LYS A 1 139 ? -6.564 75.744 74.248 1.00 103.52 117 LYS A CA 1
ATOM 875 C C . LYS A 1 139 ? -7.591 76.477 75.100 1.00 116.55 117 LYS A C 1
ATOM 876 O O . LYS A 1 139 ? -7.327 76.806 76.257 1.00 117.27 117 LYS A O 1
ATOM 882 N N . PRO A 1 140 ? -8.781 76.719 74.533 1.00 121.78 118 PRO A N 1
ATOM 883 C CA . PRO A 1 140 ? -9.822 77.417 75.291 1.00 118.05 118 PRO A CA 1
ATOM 884 C C . PRO A 1 140 ? -10.319 76.629 76.503 1.00 119.90 118 PRO A C 1
ATOM 885 O O . PRO A 1 140 ? -10.549 75.423 76.418 1.00 123.69 118 PRO A O 1
ATOM 889 N N . PHE A 1 141 ? -10.465 77.329 77.624 1.00 119.82 119 PHE A N 1
ATOM 890 C CA . PHE A 1 141 ? -10.898 76.738 78.888 1.00 125.84 119 PHE A CA 1
ATOM 891 C C . PHE A 1 141 ? -12.107 77.514 79.413 1.00 131.81 119 PHE A C 1
ATOM 892 O O . PHE A 1 141 ? -12.150 78.738 79.324 1.00 136.05 119 PHE A O 1
ATOM 900 N N . MET A 1 142 ? -13.091 76.778 79.932 1.00 132.37 120 MET A N 1
ATOM 901 C CA . MET A 1 142 ? -14.318 77.313 80.544 1.00 131.46 120 MET A CA 1
ATOM 902 C C . MET A 1 142 ? -15.004 78.413 79.723 1.00 136.05 120 MET A C 1
ATOM 903 O O . MET A 1 142 ? -15.489 79.403 80.272 1.00 134.72 120 MET A O 1
ATOM 908 N N . GLY A 1 143 ? -15.067 78.208 78.409 1.00 134.45 121 GLY A N 1
ATOM 909 C CA . GLY A 1 143 ? -15.697 79.156 77.507 1.00 128.58 121 GLY A CA 1
ATOM 910 C C . GLY A 1 143 ? -14.747 80.279 77.144 1.00 128.91 121 GLY A C 1
ATOM 911 O O . GLY A 1 143 ? -15.126 81.261 76.503 1.00 131.28 121 GLY A O 1
ATOM 912 N N . ARG A 1 144 ? -13.495 80.124 77.558 1.00 128.13 122 ARG A N 1
ATOM 913 C CA . ARG A 1 144 ? -12.487 81.149 77.336 1.00 125.60 122 ARG A CA 1
ATOM 914 C C . ARG A 1 144 ? -11.157 80.599 76.830 1.00 126.22 122 ARG A C 1
ATOM 915 O O . ARG A 1 144 ? -10.614 79.648 77.383 1.00 126.03 122 ARG A O 1
ATOM 923 N N . GLU A 1 145 ? -10.620 81.231 75.794 1.00 118.23 123 GLU A N 1
ATOM 924 C CA . GLU A 1 145 ? -9.349 80.812 75.215 1.00 111.56 123 GLU A CA 1
ATOM 925 C C . GLU A 1 145 ? -8.198 80.902 76.220 1.00 106.39 123 GLU A C 1
ATOM 926 O O . GLU A 1 145 ? -8.273 81.642 77.200 1.00 107.81 123 GLU A O 1
ATOM 932 N N . SER A 1 146 ? -7.143 80.129 75.976 1.00 102.67 124 SER A N 1
ATOM 933 C CA . SER A 1 146 ? -5.938 80.167 76.803 1.00 106.13 124 SER A CA 1
ATOM 934 C C . SER A 1 146 ? -4.719 79.853 75.948 1.00 101.22 124 SER A C 1
ATOM 935 O O . SER A 1 146 ? -4.667 78.813 75.293 1.00 102.59 124 SER A O 1
ATOM 938 N N . HIS A 1 147 ? -3.749 80.758 75.933 1.00 92.87 125 HIS A N 1
ATOM 939 C CA . HIS A 1 147 ? -2.578 80.588 75.080 1.00 96.59 125 HIS A CA 1
ATOM 940 C C . HIS A 1 147 ? -1.297 80.650 75.916 1.00 92.00 125 HIS A C 1
ATOM 941 O O . HIS A 1 147 ? -1.127 81.550 76.745 1.00 89.59 125 HIS A O 1
ATOM 948 N N . TYR A 1 148 ? -0.404 79.685 75.703 1.00 92.53 126 TYR A N 1
ATOM 949 C CA . TYR A 1 148 ? 0.817 79.579 76.497 1.00 87.99 126 TYR A CA 1
ATOM 950 C C . TYR A 1 148 ? 1.948 78.844 75.782 1.00 82.18 126 TYR A C 1
ATOM 951 O O . TYR A 1 148 ? 1.738 78.192 74.762 1.00 84.63 126 TYR A O 1
ATOM 960 N N . PHE A 1 149 ? 3.145 78.935 76.356 1.00 84.65 127 PHE A N 1
ATOM 961 C CA . PHE A 1 149 ? 4.299 78.157 75.908 1.00 89.14 127 PHE A CA 1
ATOM 962 C C . PHE A 1 149 ? 4.539 76.997 76.869 1.00 87.38 127 PHE A C 1
ATOM 963 O O . PHE A 1 149 ? 4.696 77.213 78.061 1.00 82.29 127 PHE A O 1
ATOM 971 N N . GLY A 1 150 ? 4.565 75.771 76.357 1.00 88.89 128 GLY A N 1
ATOM 972 C CA . GLY A 1 150 ? 4.789 74.604 77.195 1.00 87.88 128 GLY A CA 1
ATOM 973 C C . GLY A 1 150 ? 6.185 74.034 77.029 1.00 81.34 128 GLY A C 1
ATOM 974 O O . GLY A 1 150 ? 6.585 73.686 75.926 1.00 85.82 128 GLY A O 1
ATOM 975 N N . PHE A 1 151 ? 6.941 73.939 78.117 1.00 77.39 129 PHE A N 1
ATOM 976 C CA . PHE A 1 151 ? 8.317 73.458 78.004 1.00 85.83 129 PHE A CA 1
ATOM 977 C C . PHE A 1 151 ? 8.393 72.035 78.533 1.00 83.83 129 PHE A C 1
ATOM 978 O O . PHE A 1 151 ? 7.816 71.715 79.573 1.00 83.30 129 PHE A O 1
ATOM 986 N N . PHE A 1 152 ? 9.117 71.183 77.818 1.00 86.19 130 PHE A N 1
ATOM 987 C CA . PHE A 1 152 ? 9.125 69.765 78.129 1.00 81.72 130 PHE A CA 1
ATOM 988 C C . PHE A 1 152 ? 10.522 69.189 78.267 1.00 78.47 130 PHE A C 1
ATOM 989 O O . PHE A 1 152 ? 11.517 69.907 78.261 1.00 78.62 130 PHE A O 1
ATOM 997 N N . THR A 1 153 ? 10.570 67.871 78.376 1.00 88.47 131 THR A N 1
ATOM 998 C CA . THR A 1 153 ? 11.794 67.149 78.656 1.00 91.26 131 THR A CA 1
ATOM 999 C C . THR A 1 153 ? 11.835 65.922 77.747 1.00 97.16 131 THR A C 1
ATOM 1000 O O . THR A 1 153 ? 10.840 65.616 77.088 1.00 88.03 131 THR A O 1
ATOM 1004 N N . ALA A 1 154 ? 12.981 65.247 77.666 1.00 90.18 132 ALA A N 1
ATOM 1005 C CA . ALA A 1 154 ? 13.083 64.035 76.850 1.00 91.34 132 ALA A CA 1
ATOM 1006 C C . ALA A 1 154 ? 12.158 62.994 77.451 1.00 91.55 132 ALA A C 1
ATOM 1007 O O . ALA A 1 154 ? 11.534 62.190 76.755 1.00 90.18 132 ALA A O 1
ATOM 1009 N N . GLN A 1 155 ? 12.085 63.055 78.773 1.00 88.17 133 GLN A N 1
ATOM 1010 C CA . GLN A 1 155 ? 11.169 62.287 79.592 1.00 84.36 133 GLN A CA 1
ATOM 1011 C C . GLN A 1 155 ? 9.728 62.640 79.229 1.00 93.17 133 GLN A C 1
ATOM 1012 O O . GLN A 1 155 ? 8.805 61.857 79.457 1.00 91.81 133 GLN A O 1
ATOM 1018 N N . GLY A 1 156 ? 9.549 63.833 78.665 1.00 95.02 134 GLY A N 1
ATOM 1019 C CA . GLY A 1 156 ? 8.247 64.299 78.229 1.00 88.57 134 GLY A CA 1
ATOM 1020 C C . GLY A 1 156 ? 7.540 65.106 79.297 1.00 90.54 134 GLY A C 1
ATOM 1021 O O . GLY A 1 156 ? 6.472 65.670 79.054 1.00 90.49 134 GLY A O 1
ATOM 1022 N N . GLU A 1 157 ? 8.131 65.153 80.488 1.00 88.62 135 GLU A N 1
ATOM 1023 C CA . GLU A 1 157 ? 7.527 65.862 81.608 1.00 84.18 135 GLU A CA 1
ATOM 1024 C C . GLU A 1 157 ? 7.406 67.348 81.294 1.00 84.41 135 GLU A C 1
ATOM 1025 O O . GLU A 1 157 ? 8.076 67.859 80.399 1.00 85.39 135 GLU A O 1
ATOM 1031 N N . ASN A 1 158 ? 6.539 68.033 82.029 1.00 85.89 136 ASN A N 1
ATOM 1032 C CA . ASN A 1 158 ? 6.313 69.458 81.833 1.00 80.27 136 ASN A CA 1
ATOM 1033 C C . ASN A 1 158 ? 7.129 70.282 82.824 1.00 77.00 136 ASN A C 1
ATOM 1034 O O . ASN A 1 158 ? 6.761 70.397 83.993 1.00 83.31 136 ASN A O 1
ATOM 1039 N N . ALA A 1 159 ? 8.241 70.841 82.357 1.00 69.20 137 ALA A N 1
ATOM 1040 C CA . ALA A 1 159 ? 9.123 71.624 83.216 1.00 74.39 137 ALA A CA 1
ATOM 1041 C C . ALA A 1 159 ? 8.410 72.859 83.744 1.00 64.95 137 ALA A C 1
ATOM 1042 O O . ALA A 1 159 ? 8.366 73.092 84.952 1.00 53.78 137 ALA A O 1
ATOM 1044 N N . PHE A 1 160 ? 7.855 73.643 82.826 1.00 68.89 138 PHE A N 1
ATOM 1045 C CA . PHE A 1 160 ? 7.043 74.803 83.180 1.00 73.62 138 PHE A CA 1
ATOM 1046 C C . PHE A 1 160 ? 6.378 75.397 81.947 1.00 74.16 138 PHE A C 1
ATOM 1047 O O . PHE A 1 160 ? 6.651 74.980 80.819 1.00 75.99 138 PHE A O 1
ATOM 1055 N N . LYS A 1 161 ? 5.497 76.366 82.172 1.00 72.50 139 LYS A N 1
ATOM 1056 C CA . LYS A 1 161 ? 4.788 77.013 81.075 1.00 62.58 139 LYS A CA 1
ATOM 1057 C C . LYS A 1 161 ? 4.702 78.529 81.238 1.00 65.14 139 LYS A C 1
ATOM 1058 O O . LYS A 1 161 ? 4.821 79.050 82.341 1.00 67.40 139 LYS A O 1
ATOM 1064 N N . ILE A 1 162 ? 4.506 79.224 80.120 1.00 68.06 140 ILE A N 1
ATOM 1065 C CA . ILE A 1 162 ? 4.343 80.675 80.101 1.00 70.82 140 ILE A CA 1
ATOM 1066 C C . ILE A 1 162 ? 2.977 81.061 79.530 1.00 75.10 140 ILE A C 1
ATOM 1067 O O . ILE A 1 162 ? 2.801 81.064 78.313 1.00 78.42 140 ILE A O 1
ATOM 1072 N N . TYR A 1 163 ? 2.015 81.390 80.389 1.00 75.40 141 TYR A N 1
ATOM 1073 C CA . TYR A 1 163 ? 0.700 81.828 79.919 1.00 79.23 141 TYR A CA 1
ATOM 1074 C C . TYR A 1 163 ? 0.696 83.299 79.551 1.00 80.69 141 TYR A C 1
ATOM 1075 O O . TYR A 1 163 ? 1.259 84.122 80.267 1.00 80.07 141 TYR A O 1
ATOM 1084 N N . LEU A 1 164 ? 0.041 83.622 78.440 1.00 82.63 142 LEU A N 1
ATOM 1085 C CA . LEU A 1 164 ? -0.072 85.003 77.988 1.00 84.44 142 LEU A CA 1
ATOM 1086 C C . LEU A 1 164 ? -0.653 85.885 79.086 1.00 88.02 142 LEU A C 1
ATOM 1087 O O . LEU A 1 164 ? -1.654 85.536 79.718 1.00 86.22 142 LEU A O 1
ATOM 1092 N N . GLY A 1 165 ? 0.003 87.015 79.326 1.00 84.72 143 GLY A N 1
ATOM 1093 C CA . GLY A 1 165 ? -0.404 87.929 80.373 1.00 87.56 143 GLY A CA 1
ATOM 1094 C C . GLY A 1 165 ? -1.711 88.612 80.042 1.00 106.79 143 GLY A C 1
ATOM 1095 O O . GLY A 1 165 ? -2.194 88.544 78.912 1.00 111.11 143 GLY A O 1
ATOM 1096 N N . ARG A 1 166 ? -2.289 89.270 81.039 1.00 107.26 144 ARG A N 1
ATOM 1097 C CA . ARG A 1 166 ? -3.618 89.839 80.902 1.00 108.54 144 ARG A CA 1
ATOM 1098 C C . ARG A 1 166 ? -3.636 91.289 81.373 1.00 117.08 144 ARG A C 1
ATOM 1099 O O . ARG A 1 166 ? -2.794 91.703 82.169 1.00 109.96 144 ARG A O 1
ATOM 1107 N N . ASP A 1 167 ? -4.585 92.060 80.852 1.00 126.75 145 ASP A N 1
ATOM 1108 C CA . ASP A 1 167 ? -4.735 93.469 81.204 1.00 122.23 145 ASP A CA 1
ATOM 1109 C C . ASP A 1 167 ? -5.235 93.601 82.646 1.00 123.62 145 ASP A C 1
ATOM 1110 O O . ASP A 1 167 ? -5.220 92.629 83.403 1.00 126.22 145 ASP A O 1
ATOM 1115 N N . GLU A 1 168 ? -5.667 94.800 83.031 1.00 126.56 146 GLU A N 1
ATOM 1116 C CA . GLU A 1 168 ? -6.392 94.974 84.285 1.00 123.96 146 GLU A CA 1
ATOM 1117 C C . GLU A 1 168 ? -7.648 94.132 84.184 1.00 125.82 146 GLU A C 1
ATOM 1118 O O . GLU A 1 168 ? -8.111 93.535 85.154 1.00 126.70 146 GLU A O 1
ATOM 1124 N N . LYS A 1 169 ? -8.194 94.095 82.979 1.00 125.66 147 LYS A N 1
ATOM 1125 C CA . LYS A 1 169 ? -9.323 93.252 82.677 1.00 133.89 147 LYS A CA 1
ATOM 1126 C C . LYS A 1 169 ? -8.822 91.834 82.593 1.00 127.51 147 LYS A C 1
ATOM 1127 O O . LYS A 1 169 ? -7.632 91.596 82.379 1.00 129.85 147 LYS A O 1
ATOM 1133 N N . ARG A 1 170 ? -9.724 90.882 82.756 1.00 124.52 148 ARG A N 1
ATOM 1134 C CA . ARG A 1 170 ? -9.314 89.504 83.018 1.00 131.56 148 ARG A CA 1
ATOM 1135 C C . ARG A 1 170 ? -8.503 88.786 81.954 1.00 135.86 148 ARG A C 1
ATOM 1136 O O . ARG A 1 170 ? -7.854 87.846 82.259 1.00 133.57 148 ARG A O 1
ATOM 1144 N N . GLU A 1 171 ? -8.600 89.190 80.701 1.00 133.71 149 GLU A N 1
ATOM 1145 C CA . GLU A 1 171 ? -7.852 88.569 79.609 1.00 132.02 149 GLU A CA 1
ATOM 1146 C C . GLU A 1 171 ? -6.990 89.335 78.723 1.00 125.01 149 GLU A C 1
ATOM 1147 O O . GLU A 1 171 ? -6.859 90.506 78.893 1.00 120.69 149 GLU A O 1
ATOM 1153 N N . LEU A 1 172 ? -6.617 88.639 77.659 1.00 124.62 150 LEU A N 1
ATOM 1154 C CA . LEU A 1 172 ? -5.308 88.857 77.103 1.00 122.07 150 LEU A CA 1
ATOM 1155 C C . LEU A 1 172 ? -5.111 90.114 76.280 1.00 110.43 150 LEU A C 1
ATOM 1156 O O . LEU A 1 172 ? -6.038 90.645 75.676 1.00 118.48 150 LEU A O 1
ATOM 1161 N N . ILE A 1 173 ? -3.864 90.572 76.316 1.00 104.70 151 ILE A N 1
ATOM 1162 C CA . ILE A 1 173 ? -3.385 91.641 75.488 1.00 110.47 151 ILE A CA 1
ATOM 1163 C C . ILE A 1 173 ? -3.646 91.258 74.048 1.00 115.04 151 ILE A C 1
ATOM 1164 O O . ILE A 1 173 ? -3.256 90.185 73.610 1.00 107.32 151 ILE A O 1
ATOM 1169 N N . PRO A 1 174 ? -4.333 92.132 73.308 1.00 123.46 152 PRO A N 1
ATOM 1170 C CA . PRO A 1 174 ? -4.645 91.810 71.914 1.00 122.96 152 PRO A CA 1
ATOM 1171 C C . PRO A 1 174 ? -3.396 91.761 71.027 1.00 122.60 152 PRO A C 1
ATOM 1172 O O . PRO A 1 174 ? -3.390 91.029 70.042 1.00 126.96 152 PRO A O 1
ATOM 1176 N N . GLU A 1 175 ? -2.352 92.509 71.376 1.00 115.09 153 GLU A N 1
ATOM 1177 C CA . GLU A 1 175 ? -1.135 92.521 70.566 1.00 113.06 153 GLU A CA 1
ATOM 1178 C C . GLU A 1 175 ? -0.418 91.171 70.611 1.00 104.86 153 GLU A C 1
ATOM 1179 O O . GLU A 1 175 ? 0.077 90.689 69.591 1.00 95.23 153 GLU A O 1
ATOM 1185 N N . GLN A 1 176 ? -0.384 90.564 71.794 1.00 111.57 154 GLN A N 1
ATOM 1186 C CA . GLN A 1 176 ? 0.354 89.322 72.025 1.00 112.44 154 GLN A CA 1
ATOM 1187 C C . GLN A 1 176 ? -0.226 88.104 71.306 1.00 107.26 154 GLN A C 1
ATOM 1188 O O . GLN A 1 176 ? 0.520 87.286 70.750 1.00 107.78 154 GLN A O 1
ATOM 1194 N N . VAL A 1 177 ? -1.551 87.977 71.327 1.00 99.70 155 VAL A N 1
ATOM 1195 C CA . VAL A 1 177 ? -2.206 86.810 70.742 1.00 100.91 155 VAL A CA 1
ATOM 1196 C C . VAL A 1 177 ? -1.861 86.699 69.260 1.00 103.41 155 VAL A C 1
ATOM 1197 O O . VAL A 1 177 ? -1.631 85.602 68.746 1.00 105.88 155 VAL A O 1
ATOM 1201 N N . ALA A 1 178 ? -1.787 87.847 68.594 1.00 101.65 156 ALA A N 1
ATOM 1202 C CA . ALA A 1 178 ? -1.441 87.900 67.184 1.00 104.93 156 ALA A CA 1
ATOM 1203 C C . ALA A 1 178 ? -0.080 87.269 66.947 1.00 111.40 156 ALA A C 1
ATOM 1204 O O . ALA A 1 178 ? 0.080 86.501 66.011 1.00 114.95 156 ALA A O 1
ATOM 1206 N N . ARG A 1 179 ? 0.889 87.594 67.798 1.00 105.54 157 ARG A N 1
ATOM 1207 C CA . ARG A 1 179 ? 2.202 86.957 67.753 1.00 113.26 157 ARG A CA 1
ATOM 1208 C C . ARG A 1 179 ? 2.074 85.455 67.957 1.00 113.14 157 ARG A C 1
ATOM 1209 O O . ARG A 1 179 ? 2.707 84.663 67.247 1.00 112.00 157 ARG A O 1
ATOM 1217 N N . PHE A 1 180 ? 1.241 85.067 68.920 1.00 109.60 158 PHE A N 1
ATOM 1218 C CA . PHE A 1 180 ? 1.069 83.652 69.221 1.00 106.62 158 PHE A CA 1
ATOM 1219 C C . PHE A 1 180 ? 0.582 82.860 68.003 1.00 111.41 158 PHE A C 1
ATOM 1220 O O . PHE A 1 180 ? 1.160 81.829 67.663 1.00 110.74 158 PHE A O 1
ATOM 1228 N N . LYS A 1 181 ? -0.466 83.339 67.339 1.00 117.55 159 LYS A N 1
ATOM 1229 C CA . LYS A 1 181 ? -0.963 82.663 66.143 1.00 117.07 159 LYS A CA 1
ATOM 1230 C C . LYS A 1 181 ? 0.010 82.809 64.974 1.00 123.11 159 LYS A C 1
ATOM 1231 O O . LYS A 1 181 ? 0.106 81.927 64.117 1.00 122.92 159 LYS A O 1
ATOM 1237 N N . ALA A 1 182 ? 0.730 83.928 64.954 1.00 123.68 160 ALA A N 1
ATOM 1238 C CA . ALA A 1 182 ? 1.698 84.227 63.903 1.00 117.89 160 ALA A CA 1
ATOM 1239 C C . ALA A 1 182 ? 2.837 83.234 63.930 1.00 120.29 160 ALA A C 1
ATOM 1240 O O . ALA A 1 182 ? 3.495 82.999 62.916 1.00 126.21 160 ALA A O 1
ATOM 1242 N N . MET A 1 183 ? 3.073 82.667 65.107 1.00 121.84 161 MET A N 1
ATOM 1243 C CA . MET A 1 183 ? 4.111 81.662 65.268 1.00 123.46 161 MET A CA 1
ATOM 1244 C C . MET A 1 183 ? 3.919 80.488 64.317 1.00 127.70 161 MET A C 1
ATOM 1245 O O . MET A 1 183 ? 4.860 80.085 63.663 1.00 132.48 161 MET A O 1
ATOM 1250 N N . GLN A 1 184 ? 2.712 79.941 64.227 1.00 125.00 162 GLN A N 1
ATOM 1251 C CA . GLN A 1 184 ? 2.441 78.911 63.226 1.00 124.55 162 GLN A CA 1
ATOM 1252 C C . GLN A 1 184 ? 2.251 79.572 61.857 1.00 127.12 162 GLN A C 1
ATOM 1253 O O . GLN A 1 184 ? 1.542 80.573 61.765 1.00 122.46 162 GLN A O 1
ATOM 1259 N N . GLN A 1 185 ? 2.883 79.047 60.801 1.00 131.22 163 GLN A N 1
ATOM 1260 C CA . GLN A 1 185 ? 3.793 77.900 60.869 1.00 131.86 163 GLN A CA 1
ATOM 1261 C C . GLN A 1 185 ? 5.136 78.322 61.431 1.00 132.73 163 GLN A C 1
ATOM 1262 O O . GLN A 1 185 ? 5.665 77.688 62.345 1.00 136.77 163 GLN A O 1
ATOM 1268 N N . GLN A 1 186 ? 5.687 79.390 60.865 1.00 134.89 164 GLN A N 1
ATOM 1269 C CA . GLN A 1 186 ? 6.821 80.067 61.473 1.00 133.66 164 GLN A CA 1
ATOM 1270 C C . GLN A 1 186 ? 6.916 81.491 60.943 1.00 131.46 164 GLN A C 1
ATOM 1271 O O . GLN A 1 186 ? 6.298 81.837 59.934 1.00 133.15 164 GLN A O 1
ATOM 1277 N N . HIS A 1 187 ? 7.665 82.321 61.658 1.00 133.15 165 HIS A N 1
ATOM 1278 C CA . HIS A 1 187 ? 7.785 83.734 61.324 1.00 136.81 165 HIS A CA 1
ATOM 1279 C C . HIS A 1 187 ? 8.527 83.934 60.009 1.00 133.89 165 HIS A C 1
ATOM 1280 O O . HIS A 1 187 ? 8.219 84.849 59.245 1.00 123.26 165 HIS A O 1
ATOM 1287 N N . MET B 1 23 ? 32.898 53.371 107.360 1.00 50.92 1 MET B N 1
ATOM 1288 C CA . MET B 1 23 ? 31.446 53.301 107.516 1.00 58.27 1 MET B CA 1
ATOM 1289 C C . MET B 1 23 ? 30.932 54.076 108.737 1.00 50.57 1 MET B C 1
ATOM 1290 O O . MET B 1 23 ? 30.901 53.562 109.854 1.00 42.49 1 MET B O 1
ATOM 1295 N N . GLU B 1 24 ? 30.510 55.313 108.514 1.00 49.56 2 GLU B N 1
ATOM 1296 C CA . GLU B 1 24 ? 30.048 56.154 109.610 1.00 46.53 2 GLU B CA 1
ATOM 1297 C C . GLU B 1 24 ? 28.550 56.412 109.537 1.00 52.53 2 GLU B C 1
ATOM 1298 O O . GLU B 1 24 ? 27.911 56.112 108.527 1.00 45.37 2 GLU B O 1
ATOM 1304 N N . SER B 1 25 ? 27.992 56.972 110.608 1.00 46.34 3 SER B N 1
ATOM 1305 C CA . SER B 1 25 ? 26.584 57.339 110.609 1.00 25.41 3 SER B CA 1
ATOM 1306 C C . SER B 1 25 ? 26.360 58.390 109.541 1.00 33.79 3 SER B C 1
ATOM 1307 O O . SER B 1 25 ? 27.292 59.104 109.165 1.00 40.44 3 SER B O 1
ATOM 1310 N N . LEU B 1 26 ? 25.130 58.460 109.039 1.00 42.62 4 LEU B N 1
ATOM 1311 C CA . LEU B 1 26 ? 24.735 59.479 108.071 1.00 34.52 4 LEU B CA 1
ATOM 1312 C C . LEU B 1 26 ? 25.079 60.870 108.591 1.00 37.94 4 LEU B C 1
ATOM 1313 O O . LEU B 1 26 ? 25.574 61.717 107.853 1.00 38.72 4 LEU B O 1
ATOM 1318 N N . GLN B 1 27 ? 24.806 61.084 109.873 1.00 36.09 5 GLN B N 1
ATOM 1319 C CA . GLN B 1 27 ? 25.184 62.299 110.581 1.00 34.05 5 GLN B CA 1
ATOM 1320 C C . GLN B 1 27 ? 26.678 62.626 110.428 1.00 43.53 5 GLN B C 1
ATOM 1321 O O . GLN B 1 27 ? 27.049 63.776 110.152 1.00 50.45 5 GLN B O 1
ATOM 1327 N N . GLN B 1 28 ? 27.524 61.609 110.586 1.00 37.01 6 GLN B N 1
ATOM 1328 C CA . GLN B 1 28 ? 28.969 61.778 110.471 1.00 32.11 6 GLN B CA 1
ATOM 1329 C C . GLN B 1 28 ? 29.394 62.056 109.025 1.00 34.65 6 GLN B C 1
ATOM 1330 O O . GLN B 1 28 ? 30.226 62.936 108.775 1.00 36.99 6 GLN B O 1
ATOM 1336 N N . GLN B 1 29 ? 28.813 61.322 108.078 1.00 33.42 7 GLN B N 1
ATOM 1337 C CA . GLN B 1 29 ? 29.068 61.562 106.658 1.00 39.31 7 GLN B CA 1
ATOM 1338 C C . GLN B 1 29 ? 28.719 62.999 106.272 1.00 54.87 7 GLN B C 1
ATOM 1339 O O . GLN B 1 29 ? 29.481 63.665 105.568 1.00 53.31 7 GLN B O 1
ATOM 1345 N N . VAL B 1 30 ? 27.563 63.464 106.742 1.00 52.14 8 VAL B N 1
ATOM 1346 C CA . VAL B 1 30 ? 27.081 64.809 106.451 1.00 45.27 8 VAL B CA 1
ATOM 1347 C C . VAL B 1 30 ? 27.961 65.887 107.076 1.00 44.14 8 VAL B C 1
ATOM 1348 O O . VAL B 1 30 ? 28.346 66.825 106.391 1.00 44.35 8 VAL B O 1
ATOM 1352 N N . ALA B 1 31 ? 28.276 65.762 108.365 1.00 44.53 9 ALA B N 1
ATOM 1353 C CA . ALA B 1 31 ? 29.180 66.721 109.009 1.00 43.85 9 ALA B CA 1
ATOM 1354 C C . ALA B 1 31 ? 30.503 66.812 108.250 1.00 44.31 9 ALA B C 1
ATOM 1355 O O . ALA B 1 31 ? 30.983 67.913 107.918 1.00 52.73 9 ALA B O 1
ATOM 1357 N N . GLN B 1 32 ? 31.078 65.642 107.976 1.00 50.24 10 GLN B N 1
ATOM 1358 C CA . GLN B 1 32 ? 32.266 65.545 107.141 1.00 42.05 10 GLN B CA 1
ATOM 1359 C C . GLN B 1 32 ? 32.069 66.363 105.865 1.00 42.05 10 GLN B C 1
ATOM 1360 O O . GLN B 1 32 ? 32.866 67.246 105.562 1.00 53.92 10 GLN B O 1
ATOM 1366 N N . LEU B 1 33 ? 30.982 66.095 105.150 1.00 50.68 11 LEU B N 1
ATOM 1367 C CA . LEU B 1 33 ? 30.667 66.817 103.920 1.00 55.65 11 LEU B CA 1
ATOM 1368 C C . LEU B 1 33 ? 30.627 68.330 104.109 1.00 44.17 11 LEU B C 1
ATOM 1369 O O . LEU B 1 33 ? 31.046 69.080 103.230 1.00 34.05 11 LEU B O 1
ATOM 1374 N N . LEU B 1 34 ? 30.108 68.767 105.251 1.00 47.93 12 LEU B N 1
ATOM 1375 C CA . LEU B 1 34 ? 30.079 70.182 105.586 1.00 56.12 12 LEU B CA 1
ATOM 1376 C C . LEU B 1 34 ? 31.483 70.739 105.608 1.00 53.78 12 LEU B C 1
ATOM 1377 O O . LEU B 1 34 ? 31.791 71.683 104.881 1.00 55.42 12 LEU B O 1
ATOM 1382 N N . GLU B 1 35 ? 32.343 70.152 106.434 1.00 50.30 13 GLU B N 1
ATOM 1383 C CA . GLU B 1 35 ? 33.678 70.718 106.573 1.00 52.38 13 GLU B CA 1
ATOM 1384 C C . GLU B 1 35 ? 34.499 70.606 105.281 1.00 55.29 13 GLU B C 1
ATOM 1385 O O . GLU B 1 35 ? 35.320 71.477 104.999 1.00 72.46 13 GLU B O 1
ATOM 1391 N N . GLN B 1 36 ? 34.271 69.568 104.482 1.00 46.54 14 GLN B N 1
ATOM 1392 C CA . GLN B 1 36 ? 35.105 69.369 103.296 1.00 48.60 14 GLN B CA 1
ATOM 1393 C C . GLN B 1 36 ? 34.584 70.112 102.059 1.00 59.31 14 GLN B C 1
ATOM 1394 O O . GLN B 1 36 ? 35.366 70.690 101.309 1.00 70.21 14 GLN B O 1
ATOM 1400 N N . GLN B 1 37 ? 33.269 70.106 101.860 1.00 51.51 15 GLN B N 1
ATOM 1401 C CA . GLN B 1 37 ? 32.651 70.828 100.748 1.00 51.71 15 GLN B CA 1
ATOM 1402 C C . GLN B 1 37 ? 31.510 71.717 101.234 1.00 58.30 15 GLN B C 1
ATOM 1403 O O . GLN B 1 37 ? 30.349 71.360 101.087 1.00 58.33 15 GLN B O 1
ATOM 1409 N N . PRO B 1 38 ? 31.836 72.882 101.817 1.00 60.18 16 PRO B N 1
ATOM 1410 C CA . PRO B 1 38 ? 30.799 73.755 102.387 1.00 54.33 16 PRO B CA 1
ATOM 1411 C C . PRO B 1 38 ? 29.806 74.267 101.340 1.00 61.45 16 PRO B C 1
ATOM 1412 O O . PRO B 1 38 ? 28.624 74.416 101.648 1.00 53.71 16 PRO B O 1
ATOM 1416 N N . THR B 1 39 ? 30.284 74.518 100.123 1.00 70.00 17 THR B N 1
ATOM 1417 C CA . THR B 1 39 ? 29.458 75.073 99.049 1.00 57.98 17 THR B CA 1
ATOM 1418 C C . THR B 1 39 ? 28.256 74.198 98.688 1.00 62.22 17 THR B C 1
ATOM 1419 O O . THR B 1 39 ? 27.202 74.711 98.308 1.00 71.24 17 THR B O 1
ATOM 1423 N N . LEU B 1 40 ? 28.427 72.884 98.81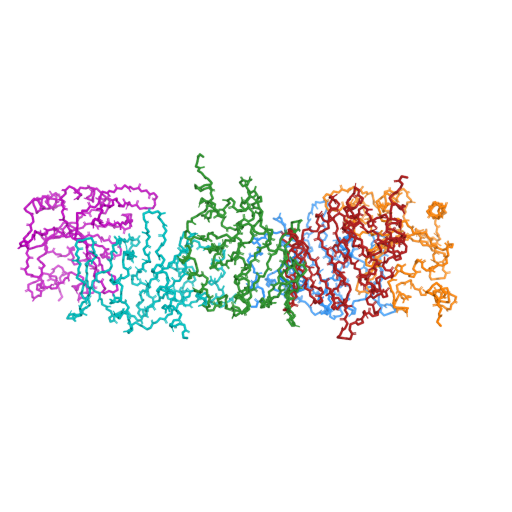1 1.00 60.74 18 LEU B N 1
ATOM 1424 C CA . LEU B 1 40 ? 27.413 71.898 98.420 1.00 61.32 18 LEU B CA 1
ATOM 1425 C C . LEU B 1 40 ? 26.029 72.160 99.035 1.00 59.32 18 LEU B C 1
ATOM 1426 O O . LEU B 1 40 ? 25.899 72.274 100.248 1.00 65.21 18 LEU B O 1
ATOM 1431 N N . LEU B 1 41 ? 25.006 72.260 98.190 1.00 46.37 19 LEU B N 1
ATOM 1432 C CA . LEU B 1 41 ? 23.625 72.356 98.655 1.00 53.31 19 LEU B CA 1
ATOM 1433 C C . LEU B 1 41 ? 23.148 70.993 99.156 1.00 56.83 19 LEU B C 1
ATOM 1434 O O . LEU B 1 41 ? 23.679 69.965 98.742 1.00 58.23 19 LEU B O 1
ATOM 1439 N N . PRO B 1 42 ? 22.140 70.974 100.047 1.00 46.31 20 PRO B N 1
ATOM 1440 C CA . PRO B 1 42 ? 21.674 69.686 100.580 1.00 38.11 20 PRO B CA 1
ATOM 1441 C C . PRO B 1 42 ? 21.152 68.718 99.513 1.00 40.44 20 PRO B C 1
ATOM 1442 O O . PRO B 1 42 ? 21.286 67.520 99.721 1.00 43.52 20 PRO B O 1
ATOM 1446 N N . ALA B 1 43 ? 20.580 69.206 98.414 1.00 43.24 21 ALA B N 1
ATOM 1447 C CA . ALA B 1 43 ? 20.165 68.330 97.314 1.00 33.65 21 ALA B CA 1
ATOM 1448 C C . ALA B 1 43 ? 21.365 67.603 96.709 1.00 42.57 21 ALA B C 1
ATOM 1449 O O . ALA B 1 43 ? 21.362 66.377 96.535 1.00 45.60 21 ALA B O 1
ATOM 1451 N N . ALA B 1 44 ? 22.387 68.382 96.375 1.00 46.67 22 ALA B N 1
ATOM 1452 C CA . ALA B 1 44 ? 23.641 67.846 95.873 1.00 38.66 22 ALA B CA 1
ATOM 1453 C C . ALA B 1 44 ? 24.174 66.769 96.816 1.00 41.32 22 ALA B C 1
ATOM 1454 O O . ALA B 1 44 ? 24.497 65.658 96.385 1.00 43.95 22 ALA B O 1
ATOM 1456 N N . MET B 1 45 ? 24.246 67.107 98.102 1.00 38.96 23 MET B N 1
ATOM 1457 C CA . MET B 1 45 ? 24.615 66.160 99.151 1.00 44.02 23 MET B CA 1
ATOM 1458 C C . MET B 1 45 ? 23.761 64.895 99.077 1.00 48.93 23 MET B C 1
ATOM 1459 O O . MET B 1 45 ? 24.267 63.784 99.257 1.00 57.31 23 MET B O 1
ATOM 1464 N N . ALA B 1 46 ? 22.468 65.078 98.808 1.00 46.26 24 ALA B N 1
ATOM 1465 C CA . ALA B 1 46 ? 21.520 63.971 98.708 1.00 41.84 24 ALA B CA 1
ATOM 1466 C C . ALA B 1 46 ? 21.935 63.009 97.624 1.00 47.03 24 ALA B C 1
ATOM 1467 O O . ALA B 1 46 ? 21.896 61.794 97.819 1.00 48.28 24 ALA B O 1
ATOM 1469 N N . GLU B 1 47 ? 22.339 63.549 96.482 1.00 43.76 25 GLU B N 1
ATOM 1470 C CA . GLU B 1 47 ? 22.900 62.695 95.448 1.00 48.95 25 GLU B CA 1
ATOM 1471 C C . GLU B 1 47 ? 24.173 62.018 95.942 1.00 52.72 25 GLU B C 1
ATOM 1472 O O . GLU B 1 47 ? 24.363 60.821 95.733 1.00 51.95 25 GLU B O 1
ATOM 1478 N N . GLN B 1 48 ? 25.033 62.783 96.613 1.00 54.51 26 GLN B N 1
ATOM 1479 C CA . GLN B 1 48 ? 26.317 62.259 97.073 1.00 54.10 26 GLN B CA 1
ATOM 1480 C C . GLN B 1 48 ? 26.178 61.020 97.955 1.00 52.75 26 GLN B C 1
ATOM 1481 O O . GLN B 1 48 ? 26.886 60.034 97.758 1.00 72.61 26 GLN B O 1
ATOM 1487 N N . LEU B 1 49 ? 25.276 61.063 98.928 1.00 45.50 27 LEU B N 1
ATOM 1488 C CA . LEU B 1 49 ? 25.173 59.954 99.870 1.00 47.51 27 LEU B CA 1
ATOM 1489 C C . LEU B 1 49 ? 24.044 58.992 99.493 1.00 45.79 27 LEU B C 1
ATOM 1490 O O . LEU B 1 49 ? 23.825 57.991 100.175 1.00 43.39 27 LEU B O 1
ATOM 1495 N N . ASN B 1 50 ? 23.351 59.297 98.397 1.00 55.52 28 ASN B N 1
ATOM 1496 C CA . ASN B 1 50 ? 22.236 58.480 97.904 1.00 60.69 28 ASN B CA 1
ATOM 1497 C C . ASN B 1 50 ? 21.113 58.383 98.935 1.00 50.01 28 ASN B C 1
ATOM 1498 O O . ASN B 1 50 ? 20.736 57.294 99.371 1.00 46.76 28 ASN B O 1
ATOM 1503 N N . VAL B 1 51 ? 20.593 59.541 99.328 1.00 48.40 29 VAL B N 1
ATOM 1504 C CA . VAL B 1 51 ? 19.458 59.617 100.241 1.00 46.61 29 VAL B CA 1
ATOM 1505 C C . VAL B 1 51 ? 18.546 60.764 99.807 1.00 36.65 29 VAL B C 1
ATOM 1506 O O . VAL B 1 51 ? 18.856 61.478 98.853 1.00 31.38 29 VAL B O 1
ATOM 1510 N N . THR B 1 52 ? 17.415 60.929 100.487 1.00 37.69 30 THR B N 1
ATOM 1511 C CA . THR B 1 52 ? 16.512 62.041 100.196 1.00 32.23 30 THR B CA 1
ATOM 1512 C C . THR B 1 52 ? 17.040 63.299 100.873 1.00 41.39 30 THR B C 1
ATOM 1513 O O . THR B 1 52 ? 17.852 63.205 101.788 1.00 41.66 30 THR B O 1
ATOM 1517 N N . GLU B 1 53 ? 16.587 64.469 100.431 1.00 30.93 31 GLU B N 1
ATOM 1518 C CA . GLU B 1 53 ? 17.131 65.728 100.939 1.00 31.67 31 GLU B CA 1
ATOM 1519 C C . GLU B 1 53 ? 16.799 65.915 102.417 1.00 31.27 31 GLU B C 1
ATOM 1520 O O . GLU B 1 53 ? 17.576 66.501 103.192 1.00 38.83 31 GLU B O 1
ATOM 1526 N N . PHE B 1 54 ? 15.644 65.393 102.810 1.00 33.10 32 PHE B N 1
ATOM 1527 C CA . PHE B 1 54 ? 15.234 65.467 104.201 1.00 40.46 32 PHE B CA 1
ATOM 1528 C C . PHE B 1 54 ? 16.220 64.703 105.079 1.00 32.79 32 PHE B C 1
ATOM 1529 O O . PHE B 1 54 ? 16.442 65.081 106.221 1.00 28.74 32 PHE B O 1
ATOM 1537 N N . ASP B 1 55 ? 16.806 63.629 104.558 1.00 30.83 33 ASP B N 1
ATOM 1538 C CA . ASP B 1 55 ? 17.714 62.824 105.369 1.00 28.88 33 ASP B CA 1
ATOM 1539 C C . ASP B 1 55 ? 18.967 63.620 105.729 1.00 29.91 33 ASP B C 1
ATOM 1540 O O . ASP B 1 55 ? 19.461 63.525 106.851 1.00 30.99 33 ASP B O 1
ATOM 1545 N N . ILE B 1 56 ? 19.464 64.411 104.781 1.00 27.46 34 ILE B N 1
ATOM 1546 C CA . ILE B 1 56 ? 20.617 65.277 105.026 1.00 30.96 34 ILE B CA 1
ATOM 1547 C C . ILE B 1 56 ? 20.274 66.396 105.975 1.00 35.78 34 ILE B C 1
ATOM 1548 O O . ILE B 1 56 ? 20.997 66.657 106.938 1.00 33.23 34 ILE B O 1
ATOM 1553 N N . VAL B 1 57 ? 19.172 67.075 105.675 1.00 35.92 35 VAL B N 1
ATOM 1554 C CA . VAL B 1 57 ? 18.751 68.196 106.496 1.00 28.71 35 VAL B CA 1
ATOM 1555 C C . VAL B 1 57 ? 18.537 67.750 107.939 1.00 31.86 35 VAL B C 1
ATOM 1556 O O . VAL B 1 57 ? 18.888 68.457 108.882 1.00 36.47 35 VAL B O 1
ATOM 1560 N N . HIS B 1 58 ? 17.996 66.549 108.096 1.00 31.41 36 HIS B N 1
ATOM 1561 C CA . HIS B 1 58 ? 17.736 65.963 109.405 1.00 33.41 36 HIS B CA 1
ATOM 1562 C C . HIS B 1 58 ? 19.030 65.474 110.043 1.00 29.54 36 HIS B C 1
ATOM 1563 O O . HIS B 1 58 ? 19.135 65.393 111.265 1.00 28.06 36 HIS B O 1
ATOM 1570 N N . ALA B 1 59 ? 20.011 65.149 109.204 1.00 24.52 37 ALA B N 1
ATOM 1571 C CA . ALA B 1 59 ? 21.310 64.679 109.686 1.00 33.64 37 ALA B CA 1
ATOM 1572 C C . ALA B 1 59 ? 22.255 65.836 109.987 1.00 46.44 37 ALA B C 1
ATOM 1573 O O . ALA B 1 59 ? 23.288 65.633 110.622 1.00 53.77 37 ALA B O 1
ATOM 1575 N N . LEU B 1 60 ? 21.912 67.034 109.514 1.00 40.02 38 LEU B N 1
ATOM 1576 C CA . LEU B 1 60 ? 22.690 68.230 109.815 1.00 29.80 38 LEU B CA 1
ATOM 1577 C C . LEU B 1 60 ? 22.894 68.332 111.320 1.00 35.80 38 LEU B C 1
ATOM 1578 O O . LEU B 1 60 ? 22.096 67.805 112.093 1.00 40.03 38 LEU B O 1
ATOM 1583 N N . PRO B 1 61 ? 23.993 68.973 111.742 1.00 30.74 39 PRO B N 1
ATOM 1584 C CA . PRO B 1 61 ? 24.274 69.207 113.161 1.00 31.90 39 PRO B CA 1
ATOM 1585 C C . PRO B 1 61 ? 23.067 69.802 113.884 1.00 32.90 39 PRO B C 1
ATOM 1586 O O . PRO B 1 61 ? 22.327 70.600 113.303 1.00 36.38 39 PRO B O 1
ATOM 1590 N N . GLU B 1 62 ? 22.869 69.391 115.132 1.00 29.42 40 GLU B N 1
ATOM 1591 C CA . GLU B 1 62 ? 21.642 69.673 115.868 1.00 46.50 40 GLU B CA 1
ATOM 1592 C C . GLU B 1 62 ? 21.324 71.162 115.957 1.00 50.39 40 GLU B C 1
ATOM 1593 O O . GLU B 1 62 ? 20.160 71.557 115.874 1.00 41.43 40 GLU B O 1
ATOM 1599 N N . GLU B 1 63 ? 22.358 71.985 116.117 1.00 39.00 41 GLU B N 1
ATOM 1600 C CA . GLU B 1 63 ? 22.167 73.426 116.209 1.00 42.35 41 GLU B CA 1
ATOM 1601 C C . GLU B 1 63 ? 21.655 73.998 114.888 1.00 44.68 41 GLU B C 1
ATOM 1602 O O . GLU B 1 63 ? 20.940 75.000 114.870 1.00 54.02 41 GLU B O 1
ATOM 1608 N N . MET B 1 64 ? 21.997 73.332 113.791 1.00 35.15 42 MET B N 1
ATOM 1609 C CA . MET B 1 64 ? 21.771 73.860 112.447 1.00 35.01 42 MET B CA 1
ATOM 1610 C C . MET B 1 64 ? 20.348 73.724 111.888 1.00 33.26 42 MET B C 1
ATOM 1611 O O . MET B 1 64 ? 20.049 74.290 110.840 1.00 37.53 42 MET B O 1
ATOM 1616 N N . VAL B 1 65 ? 19.470 72.978 112.551 1.00 33.28 43 VAL B N 1
ATOM 1617 C CA . VAL B 1 65 ? 18.151 72.738 111.963 1.00 33.25 43 VAL B CA 1
ATOM 1618 C C . VAL B 1 65 ? 17.056 72.414 112.983 1.00 27.09 43 VAL B C 1
ATOM 1619 O O . VAL B 1 65 ? 17.297 71.728 113.971 1.00 24.97 43 VAL B O 1
ATOM 1623 N N . ALA B 1 66 ? 15.857 72.942 112.753 1.00 33.23 44 ALA B N 1
ATOM 1624 C CA . ALA B 1 66 ? 14.682 72.482 113.491 1.00 34.73 44 ALA B CA 1
ATOM 1625 C C . ALA B 1 66 ? 13.729 71.807 112.523 1.00 22.46 44 ALA B C 1
ATOM 1626 O O . ALA B 1 66 ? 13.527 72.300 111.422 1.00 24.90 44 ALA B O 1
ATOM 1628 N N . VAL B 1 67 ? 13.153 70.674 112.906 1.00 28.24 45 VAL B N 1
ATOM 1629 C CA . VAL B 1 67 ? 12.135 70.058 112.055 1.00 29.37 45 VAL B CA 1
ATOM 1630 C C . VAL B 1 67 ? 10.775 70.103 112.742 1.00 20.65 45 VAL B C 1
ATOM 1631 O O . VAL B 1 67 ? 10.608 69.596 113.850 1.00 29.95 45 VAL B O 1
ATOM 1635 N N . VAL B 1 68 ? 9.816 70.739 112.078 1.00 24.32 46 VAL B N 1
ATOM 1636 C CA . VAL B 1 68 ? 8.452 70.872 112.585 1.00 25.67 46 VAL B CA 1
ATOM 1637 C C . VAL B 1 68 ? 7.473 70.130 111.669 1.00 15.04 46 VAL B C 1
ATOM 1638 O O . VAL B 1 68 ? 7.664 70.085 110.451 1.00 21.05 46 VAL B O 1
ATOM 1642 N N . ASP B 1 69 ? 6.447 69.526 112.263 1.00 16.74 47 ASP B N 1
ATOM 1643 C CA . ASP B 1 69 ? 5.410 68.812 111.517 1.00 28.67 47 ASP B CA 1
ATOM 1644 C C . ASP B 1 69 ? 4.790 69.641 110.391 1.00 25.92 47 ASP B C 1
ATOM 1645 O O . ASP B 1 69 ? 4.524 70.832 110.560 1.00 31.03 47 ASP B O 1
ATOM 1650 N N . GLY B 1 70 ? 4.545 69.002 109.251 1.00 22.17 48 GLY B N 1
ATOM 1651 C CA . GLY B 1 70 ? 3.914 69.670 108.125 1.00 23.57 48 GLY B CA 1
ATOM 1652 C C . GLY B 1 70 ? 2.526 70.172 108.471 1.00 29.82 48 GLY B C 1
ATOM 1653 O O . GLY B 1 70 ? 1.985 71.052 107.803 1.00 31.94 48 GLY B O 1
ATOM 1654 N N . SER B 1 71 ? 1.955 69.615 109.535 1.00 27.45 49 SER B N 1
ATOM 1655 C CA . SER B 1 71 ? 0.637 70.014 110.011 1.00 26.19 49 SER B CA 1
ATOM 1656 C C . SER B 1 71 ? 0.614 71.491 110.400 1.00 30.64 49 SER B C 1
ATOM 1657 O O . SER B 1 71 ? -0.440 72.129 110.416 1.00 50.18 49 SER B O 1
ATOM 1660 N N . HIS B 1 72 ? 1.786 72.029 110.713 1.00 28.27 50 HIS B N 1
ATOM 1661 C CA . HIS B 1 72 ? 1.899 73.424 111.106 1.00 28.77 50 HIS B CA 1
ATOM 1662 C C . HIS B 1 72 ? 2.322 74.336 109.947 1.00 30.26 50 HIS B C 1
ATOM 1663 O O . HIS B 1 72 ? 2.360 75.562 110.107 1.00 31.03 50 HIS B O 1
ATOM 1670 N N . ALA B 1 73 ? 2.614 73.736 108.790 1.00 25.27 51 ALA B N 1
ATOM 1671 C CA . ALA B 1 73 ? 3.043 74.476 107.596 1.00 25.54 51 ALA B CA 1
ATOM 1672 C C . ALA B 1 73 ? 2.236 75.748 107.382 1.00 26.69 51 ALA B C 1
ATOM 1673 O O . ALA B 1 73 ? 2.785 76.855 107.386 1.00 28.94 51 ALA B O 1
ATOM 1675 N N . GLN B 1 74 ? 0.928 75.569 107.219 1.00 30.85 52 GLN B N 1
ATOM 1676 C CA . GLN B 1 74 ? 0.005 76.669 106.976 1.00 33.47 52 GLN B CA 1
ATOM 1677 C C . GLN B 1 74 ? 0.224 77.798 107.961 1.00 32.39 52 GLN B C 1
ATOM 1678 O O . GLN B 1 74 ? 0.431 78.947 107.552 1.00 30.55 52 GLN B O 1
ATOM 1684 N N . THR B 1 75 ? 0.218 77.454 109.250 1.00 25.23 53 THR B N 1
ATOM 1685 C CA . THR B 1 75 ? 0.382 78.450 110.300 1.00 21.49 53 THR B CA 1
ATOM 1686 C C . THR B 1 75 ? 1.627 79.282 110.024 1.00 35.99 53 THR B C 1
ATOM 1687 O O . THR B 1 75 ? 1.573 80.519 109.991 1.00 32.55 53 THR B O 1
ATOM 1691 N N . ILE B 1 76 ? 2.732 78.595 109.760 1.00 17.64 54 ILE B N 1
ATOM 1692 C CA . ILE B 1 76 ? 3.981 79.281 109.509 1.00 25.76 54 ILE B CA 1
ATOM 1693 C C . ILE B 1 76 ? 3.859 80.222 108.318 1.00 30.23 54 ILE B C 1
ATOM 1694 O O . ILE B 1 76 ? 4.267 81.385 108.405 1.00 35.39 54 ILE B O 1
ATOM 1699 N N . LEU B 1 77 ? 3.268 79.747 107.226 1.00 24.20 55 LEU B N 1
ATOM 1700 C CA . LEU B 1 77 ? 3.101 80.605 106.054 1.00 29.72 55 LEU B CA 1
ATOM 1701 C C . LEU B 1 77 ? 2.245 81.826 106.403 1.00 32.43 55 LEU B C 1
ATOM 1702 O O . LEU B 1 77 ? 2.535 82.938 105.962 1.00 33.98 55 LEU B O 1
ATOM 1707 N N . GLU B 1 78 ? 1.233 81.631 107.245 1.00 24.89 56 GLU B N 1
ATOM 1708 C CA . GLU B 1 78 ? 0.365 82.737 107.637 1.00 29.17 56 GLU B CA 1
ATOM 1709 C C . GLU B 1 78 ? 1.120 83.817 108.403 1.00 35.82 56 GLU B C 1
ATOM 1710 O O . GLU B 1 78 ? 0.689 84.966 108.449 1.00 37.84 56 GLU B O 1
ATOM 1716 N N . SER B 1 79 ? 2.248 83.446 108.999 1.00 31.53 57 SER B N 1
ATOM 1717 C CA . SER B 1 79 ? 3.040 84.392 109.773 1.00 21.30 57 SER B CA 1
ATOM 1718 C C . SER B 1 79 ? 3.963 85.197 108.863 1.00 38.08 57 SER B C 1
ATOM 1719 O O . SER B 1 79 ? 4.387 86.300 109.211 1.00 29.96 57 SER B O 1
ATOM 1722 N N . LEU B 1 80 ? 4.252 84.650 107.684 1.00 40.42 58 LEU B N 1
ATOM 1723 C CA . LEU B 1 80 ? 5.267 85.233 106.798 1.00 34.56 58 LEU B CA 1
ATOM 1724 C C . LEU B 1 80 ? 4.957 86.587 106.116 1.00 32.40 58 LEU B C 1
ATOM 1725 O O . LEU B 1 80 ? 5.889 87.343 105.853 1.00 31.44 58 LEU B O 1
ATOM 1730 N N . PRO B 1 81 ? 3.676 86.902 105.811 1.00 39.74 59 PRO B N 1
ATOM 1731 C CA . PRO B 1 81 ? 3.451 88.198 105.147 1.00 41.66 59 PRO B CA 1
ATOM 1732 C C . PRO B 1 81 ? 3.940 89.404 105.952 1.00 42.41 59 PRO B C 1
ATOM 1733 O O . PRO B 1 81 ? 4.385 90.395 105.375 1.00 42.08 59 PRO B O 1
ATOM 1737 N N . GLU B 1 82 ? 3.852 89.311 107.273 1.00 40.28 60 GLU B N 1
ATOM 1738 C CA . GLU B 1 82 ? 4.375 90.339 108.162 1.00 37.38 60 GLU B CA 1
ATOM 1739 C C . GLU B 1 82 ? 5.892 90.505 108.019 1.00 39.42 60 GLU B C 1
ATOM 1740 O O . GLU B 1 82 ? 6.407 91.623 108.048 1.00 42.11 60 GLU B O 1
ATOM 1746 N N . TRP B 1 83 ? 6.591 89.381 107.869 1.00 43.53 61 TRP B N 1
ATOM 1747 C CA . TRP B 1 83 ? 8.053 89.337 107.867 1.00 36.61 61 TRP B CA 1
ATOM 1748 C C . TRP B 1 83 ? 8.701 90.342 106.936 1.00 40.51 61 TRP B C 1
ATOM 1749 O O . TRP B 1 83 ? 9.707 90.964 107.281 1.00 48.97 61 TRP B O 1
ATOM 1760 N N . GLY B 1 84 ? 8.126 90.493 105.753 1.00 35.86 62 GLY B N 1
ATOM 1761 C CA . GLY B 1 84 ? 8.700 91.367 104.755 1.00 41.40 62 GLY B CA 1
ATOM 1762 C C . GLY B 1 84 ? 9.170 90.581 103.554 1.00 37.92 62 GLY B C 1
ATOM 1763 O O . GLY B 1 84 ? 8.755 89.442 103.350 1.00 42.50 62 GLY B O 1
ATOM 1764 N N . PRO B 1 85 ? 10.039 91.189 102.742 1.00 39.80 63 PRO B N 1
ATOM 1765 C CA . PRO B 1 85 ? 10.508 90.555 101.508 1.00 38.98 63 PRO B CA 1
ATOM 1766 C C . PRO B 1 85 ? 11.358 89.320 101.782 1.00 38.52 63 PRO B C 1
ATOM 1767 O O . PRO B 1 85 ? 12.240 89.333 102.643 1.00 32.39 63 PRO B O 1
ATOM 1771 N N . VAL B 1 86 ? 11.057 88.248 101.058 1.00 40.56 64 VAL B N 1
ATOM 1772 C CA . VAL B 1 86 ? 11.811 87.006 101.136 1.00 34.54 64 VAL B CA 1
ATOM 1773 C C . VAL B 1 86 ? 12.009 86.468 99.724 1.00 33.53 64 VAL B C 1
ATOM 1774 O O . VAL B 1 86 ? 11.479 87.026 98.761 1.00 46.09 64 VAL B O 1
ATOM 1778 N N . THR B 1 87 ? 12.786 85.399 99.596 1.00 42.27 65 THR B N 1
ATOM 1779 C CA . THR B 1 87 ? 13.063 84.825 98.283 1.00 39.65 65 THR B CA 1
ATOM 1780 C C . THR B 1 87 ? 12.577 83.396 98.201 1.00 49.18 65 THR B C 1
ATOM 1781 O O . THR B 1 87 ? 13.230 82.494 98.724 1.00 47.16 65 THR B O 1
ATOM 1785 N N . THR B 1 88 ? 11.446 83.176 97.541 1.00 45.35 66 THR B N 1
ATOM 1786 C CA . THR B 1 88 ? 10.943 81.817 97.400 1.00 34.55 66 THR B CA 1
ATOM 1787 C C . THR B 1 88 ? 11.538 81.133 96.175 1.00 47.62 66 THR B C 1
ATOM 1788 O O . THR B 1 88 ? 11.380 81.589 95.048 1.00 48.60 66 THR B O 1
ATOM 1792 N N . ILE B 1 89 ? 12.221 80.022 96.415 1.00 40.86 67 ILE B N 1
ATOM 1793 C CA . ILE B 1 89 ? 12.954 79.323 95.372 1.00 43.21 67 ILE B CA 1
ATOM 1794 C C . ILE B 1 89 ? 12.430 77.898 95.198 1.00 38.48 67 ILE B C 1
ATOM 1795 O O . ILE B 1 89 ? 12.129 77.217 96.178 1.00 42.02 67 ILE B O 1
ATOM 1800 N N . MET B 1 90 ? 12.293 77.471 93.944 1.00 36.73 68 MET B N 1
ATOM 1801 C CA . MET B 1 90 ? 11.874 76.108 93.622 1.00 51.00 68 MET B CA 1
ATOM 1802 C C . MET B 1 90 ? 12.723 75.538 92.488 1.00 48.84 68 MET B C 1
ATOM 1803 O O . MET B 1 90 ? 13.289 76.286 91.693 1.00 50.33 68 MET B O 1
ATOM 1808 N N . THR B 1 91 ? 12.804 74.212 92.414 1.00 38.98 69 THR B N 1
ATOM 1809 C CA . THR B 1 91 ? 13.642 73.560 91.416 1.00 48.21 69 THR B CA 1
ATOM 1810 C C . THR B 1 91 ? 12.878 72.496 90.635 1.00 44.38 69 THR B C 1
ATOM 1811 O O . THR B 1 91 ? 12.415 71.509 91.206 1.00 59.23 69 THR B O 1
ATOM 1815 N N . ILE B 1 92 ? 12.746 72.711 89.329 1.00 43.63 70 ILE B N 1
ATOM 1816 C CA . ILE B 1 92 ? 12.120 71.737 88.436 1.00 55.49 70 ILE B CA 1
ATOM 1817 C C . ILE B 1 92 ? 13.024 71.433 87.255 1.00 61.45 70 ILE B C 1
ATOM 1818 O O . ILE B 1 92 ? 13.404 72.344 86.523 1.00 64.86 70 ILE B O 1
ATOM 1823 N N . ALA B 1 93 ? 13.345 70.157 87.060 1.00 53.86 71 ALA B N 1
ATOM 1824 C CA . ALA B 1 93 ? 14.100 69.719 85.890 1.00 65.56 71 ALA B CA 1
ATOM 1825 C C . ALA B 1 93 ? 15.425 70.462 85.746 1.00 62.07 71 ALA B C 1
ATOM 1826 O O . ALA B 1 93 ? 15.821 70.828 84.640 1.00 68.46 71 ALA B O 1
ATOM 1828 N N . GLY B 1 94 ? 16.101 70.697 86.864 1.00 60.25 72 GLY B N 1
ATOM 1829 C CA . GLY B 1 94 ? 17.388 71.368 86.838 1.00 63.16 72 GLY B CA 1
ATOM 1830 C C . GLY B 1 94 ? 17.289 72.870 86.647 1.00 65.07 72 GLY B C 1
ATOM 1831 O O . GLY B 1 94 ? 18.296 73.576 86.658 1.00 72.38 72 GLY B O 1
ATOM 1832 N N . SER B 1 95 ? 16.068 73.356 86.456 1.00 61.84 73 SER B N 1
ATOM 1833 C CA . SER B 1 95 ? 15.807 74.786 86.364 1.00 59.29 73 SER B CA 1
ATOM 1834 C C . SER B 1 95 ? 15.429 75.338 87.727 1.00 61.73 73 SER B C 1
ATOM 1835 O O . SER B 1 95 ? 14.606 74.758 88.439 1.00 61.25 73 SER B O 1
ATOM 1838 N N . ILE B 1 96 ? 16.029 76.465 88.088 1.00 62.80 74 ILE B N 1
ATOM 1839 C CA . ILE B 1 96 ? 15.786 77.050 89.396 1.00 67.35 74 ILE B CA 1
ATOM 1840 C C . ILE B 1 96 ? 15.080 78.398 89.269 1.00 64.05 74 ILE B C 1
ATOM 1841 O O . ILE B 1 96 ? 15.491 79.271 88.504 1.00 68.96 74 ILE B O 1
ATOM 1846 N N . PHE B 1 97 ? 13.992 78.543 90.015 1.00 64.05 75 PHE B N 1
ATOM 1847 C CA . PHE B 1 97 ? 13.137 79.713 89.912 1.00 58.89 75 PHE B CA 1
ATOM 1848 C C . PHE B 1 97 ? 13.059 80.430 91.250 1.00 53.72 75 PHE B C 1
ATOM 1849 O O . PHE B 1 97 ? 12.772 79.817 92.277 1.00 56.85 75 PHE B O 1
ATOM 1857 N N . GLU B 1 98 ? 13.324 81.732 91.230 1.00 61.12 76 GLU B N 1
ATOM 1858 C CA . GLU B 1 98 ? 13.349 82.533 92.445 1.00 60.40 76 GLU B CA 1
ATOM 1859 C C . GLU B 1 98 ? 12.386 83.712 92.358 1.00 58.91 76 GLU B C 1
ATOM 1860 O O . GLU B 1 98 ? 12.343 84.426 91.355 1.00 59.68 76 GLU B O 1
ATOM 1866 N N . VAL B 1 99 ? 11.619 83.912 93.421 1.00 48.17 77 VAL B N 1
ATOM 1867 C CA . VAL B 1 99 ? 10.723 85.048 93.522 1.00 47.18 77 VAL B CA 1
ATOM 1868 C C . VAL B 1 99 ? 11.145 85.902 94.702 1.00 51.48 77 VAL B C 1
ATOM 1869 O O . VAL B 1 99 ? 10.966 85.515 95.860 1.00 54.50 77 VAL B O 1
ATOM 1873 N N . LYS B 1 100 ? 11.731 87.052 94.396 1.00 47.63 78 LYS B N 1
ATOM 1874 C CA . LYS B 1 100 ? 12.169 87.988 95.417 1.00 48.38 78 LYS B CA 1
ATOM 1875 C C . LYS B 1 100 ? 11.046 88.986 95.653 1.00 51.51 78 LYS B C 1
ATOM 1876 O O . LYS B 1 100 ? 10.860 89.911 94.866 1.00 64.42 78 LYS B O 1
ATOM 1882 N N . ALA B 1 101 ? 10.296 88.781 96.732 1.00 38.22 79 ALA B N 1
ATOM 1883 C CA . ALA B 1 101 ? 9.124 89.588 97.038 1.00 43.06 79 ALA B CA 1
ATOM 1884 C C . ALA B 1 101 ? 8.633 89.233 98.430 1.00 48.11 79 ALA B C 1
ATOM 1885 O O . ALA B 1 101 ? 9.047 88.221 98.983 1.00 48.87 79 ALA B O 1
ATOM 1887 N N . PRO B 1 102 ? 7.747 90.058 99.015 1.00 41.86 80 PRO B N 1
ATOM 1888 C CA . PRO B 1 102 ? 7.178 89.591 100.283 1.00 43.45 80 PRO B CA 1
ATOM 1889 C C . PRO B 1 102 ? 6.290 88.373 100.049 1.00 44.18 80 PRO B C 1
ATOM 1890 O O . PRO B 1 102 ? 5.944 88.073 98.906 1.00 34.20 80 PRO B O 1
ATOM 1894 N N . PHE B 1 103 ? 5.932 87.667 101.112 1.00 43.20 81 PHE B N 1
ATOM 1895 C CA . PHE B 1 103 ? 5.106 86.491 100.938 1.00 41.40 81 PHE B CA 1
ATOM 1896 C C . PHE B 1 103 ? 3.639 86.878 101.008 1.00 45.16 81 PHE B C 1
ATOM 1897 O O . PHE B 1 103 ? 3.223 87.618 101.901 1.00 49.31 81 PHE B O 1
ATOM 1905 N N . PRO B 1 104 ? 2.848 86.382 100.048 1.00 45.30 82 PRO B N 1
ATOM 1906 C CA . PRO B 1 104 ? 1.430 86.731 99.942 1.00 44.23 82 PRO B CA 1
ATOM 1907 C C . PRO B 1 104 ? 0.619 86.159 101.090 1.00 49.63 82 PRO B C 1
ATOM 1908 O O . PRO B 1 104 ? 0.950 85.084 101.594 1.00 50.72 82 PRO B O 1
ATOM 1912 N N . LYS B 1 105 ? -0.429 86.867 101.501 1.00 55.84 83 LYS B N 1
ATOM 1913 C CA . LYS B 1 105 ? -1.387 86.299 102.437 1.00 55.28 83 LYS B CA 1
ATOM 1914 C C . LYS B 1 105 ? -2.060 85.109 101.762 1.00 50.80 83 LYS B C 1
ATOM 1915 O O . LYS B 1 105 ? -1.929 84.909 100.549 1.00 40.95 83 LYS B O 1
ATOM 1921 N N . GLY B 1 106 ? -2.780 84.312 102.538 1.00 43.34 84 GLY B N 1
ATOM 1922 C CA . GLY B 1 106 ? -3.373 83.115 101.981 1.00 40.60 84 GLY B CA 1
ATOM 1923 C C . GLY B 1 106 ? -4.630 82.654 102.676 1.00 43.51 84 GLY B C 1
ATOM 1924 O O . GLY B 1 106 ? -4.838 82.911 103.861 1.00 53.31 84 GLY B O 1
ATOM 1925 N N . LYS B 1 107 ? -5.479 81.967 101.924 1.00 46.49 85 LYS B N 1
ATOM 1926 C CA . LYS B 1 107 ? -6.723 81.447 102.472 1.00 53.68 85 LYS B CA 1
ATOM 1927 C C . LYS B 1 107 ? -6.982 80.066 101.875 1.00 40.73 85 LYS B C 1
ATOM 1928 O O . LYS B 1 107 ? -6.816 79.864 100.671 1.00 38.97 85 LYS B O 1
ATOM 1934 N N . VAL B 1 108 ? -7.364 79.112 102.718 1.00 33.16 86 VAL B N 1
ATOM 1935 C CA . VAL B 1 108 ? -7.578 77.745 102.249 1.00 47.61 86 VAL B CA 1
ATOM 1936 C C . VAL B 1 108 ? -8.923 77.585 101.561 1.00 48.20 86 VAL B C 1
ATOM 1937 O O . VAL B 1 108 ? -9.975 77.692 102.193 1.00 53.42 86 VAL B O 1
ATOM 1941 N N . ALA B 1 109 ? -8.882 77.323 100.260 1.00 47.14 87 ALA B N 1
ATOM 1942 C CA . ALA B 1 109 ? -10.099 77.082 99.501 1.00 61.79 87 ALA B CA 1
ATOM 1943 C C . ALA B 1 109 ? -9.960 75.846 98.634 1.00 58.16 87 ALA B C 1
ATOM 1944 O O . ALA B 1 109 ? -8.890 75.576 98.073 1.00 53.53 87 ALA B O 1
ATOM 1946 N N . ARG B 1 110 ? -11.060 75.104 98.542 1.00 59.49 88 ARG B N 1
ATOM 1947 C CA . ARG B 1 110 ? -11.124 73.891 97.741 1.00 71.50 88 ARG B CA 1
ATOM 1948 C C . ARG B 1 110 ? -9.943 72.978 98.049 1.00 64.46 88 ARG B C 1
ATOM 1949 O O . ARG B 1 110 ? -9.748 72.561 99.192 1.00 60.28 88 ARG B O 1
ATOM 1957 N N . GLY B 1 111 ? -9.144 72.695 97.028 1.00 54.23 89 GLY B N 1
ATOM 1958 C CA . GLY B 1 111 ? -8.000 71.823 97.188 1.00 63.90 89 GLY B CA 1
ATOM 1959 C C . GLY B 1 111 ? -6.839 72.415 97.968 1.00 50.27 89 GLY B C 1
ATOM 1960 O O . GLY B 1 111 ? -6.150 71.694 98.684 1.00 58.79 89 GLY B O 1
ATOM 1961 N N . TYR B 1 112 ? -6.617 73.721 97.852 1.00 50.97 90 TYR B N 1
ATOM 1962 C CA . TYR B 1 112 ? -5.336 74.266 98.290 1.00 40.81 90 TYR B CA 1
ATOM 1963 C C . TYR B 1 112 ? -5.376 75.415 99.291 1.00 44.39 90 TYR B C 1
ATOM 1964 O O . TYR B 1 112 ? -6.431 75.828 99.774 1.00 60.22 90 TYR B O 1
ATOM 1973 N N . TYR B 1 113 ? -4.180 75.905 99.596 1.00 38.85 91 TYR B N 1
ATOM 1974 C CA . TYR B 1 113 ? -3.976 77.167 100.286 1.00 39.30 91 TYR B CA 1
ATOM 1975 C C . TYR B 1 113 ? -3.673 78.182 99.199 1.00 34.09 91 TYR B C 1
ATOM 1976 O O . TYR B 1 113 ? -2.591 78.165 98.609 1.00 32.42 91 TYR B O 1
ATOM 1985 N N . ASN B 1 114 ? -4.647 79.036 98.906 1.00 38.91 92 ASN B N 1
ATOM 1986 C CA . ASN B 1 114 ? -4.534 79.956 97.785 1.00 33.78 92 ASN B CA 1
ATOM 1987 C C . ASN B 1 114 ? -3.895 81.271 98.195 1.00 36.50 92 ASN B C 1
ATOM 1988 O O . ASN B 1 114 ? -4.183 81.816 99.266 1.00 43.37 92 ASN B O 1
ATOM 1993 N N . LEU B 1 115 ? -3.024 81.762 97.321 1.00 35.97 93 LEU B N 1
ATOM 1994 C CA . LEU B 1 115 ? -2.201 82.928 97.595 1.00 40.75 93 LEU B CA 1
ATOM 1995 C C . LEU B 1 115 ? -2.814 84.191 97.007 1.00 49.42 93 LEU B C 1
ATOM 1996 O O . LEU B 1 115 ? -3.250 84.206 95.856 1.00 53.73 93 LEU B O 1
ATOM 2001 N N . MET B 1 116 ? -2.846 85.247 97.812 1.00 58.69 94 MET B N 1
ATOM 2002 C CA . MET B 1 116 ? -3.410 86.522 97.391 1.00 55.01 94 MET B CA 1
ATOM 2003 C C . MET B 1 116 ? -2.288 87.510 97.117 1.00 58.24 94 MET B C 1
ATOM 2004 O O . MET B 1 116 ? -1.908 88.295 97.989 1.00 63.05 94 MET B O 1
ATOM 2009 N N . GLY B 1 117 ? -1.747 87.460 95.906 1.00 53.08 95 GLY B N 1
ATOM 2010 C CA . GLY B 1 117 ? -0.599 88.277 95.572 1.00 58.18 95 GLY B CA 1
ATOM 2011 C C . GLY B 1 117 ? -0.970 89.626 95.000 1.00 65.66 95 GLY B C 1
ATOM 2012 O O . GLY B 1 117 ? -1.933 89.753 94.243 1.00 82.48 95 GLY B O 1
ATOM 2013 N N . ARG B 1 118 ? -0.196 90.637 95.374 1.00 65.79 96 ARG B N 1
ATOM 2014 C CA . ARG B 1 118 ? -0.388 91.987 94.869 1.00 78.40 96 ARG B CA 1
ATOM 2015 C C . ARG B 1 118 ? 0.908 92.465 94.232 1.00 74.22 96 ARG B C 1
ATOM 2016 O O . ARG B 1 118 ? 1.953 92.466 94.884 1.00 80.21 96 ARG B O 1
ATOM 2024 N N . ASP B 1 119 ? 0.836 92.857 92.962 1.00 79.53 97 ASP B N 1
ATOM 2025 C CA . ASP B 1 119 ? 2.002 93.330 92.218 1.00 82.92 97 ASP B CA 1
ATOM 2026 C C . ASP B 1 119 ? 3.102 92.269 92.182 1.00 74.84 97 ASP B C 1
ATOM 2027 O O . ASP B 1 119 ? 2.897 91.156 91.689 1.00 67.80 97 ASP B O 1
ATOM 2032 N N . GLY B 1 120 ? 4.261 92.620 92.730 1.00 64.58 98 GLY B N 1
ATOM 2033 C CA . GLY B 1 120 ? 5.434 91.765 92.692 1.00 71.19 98 GLY B CA 1
ATOM 2034 C C . GLY B 1 120 ? 5.328 90.444 93.433 1.00 53.72 98 GLY B C 1
ATOM 2035 O O . GLY B 1 120 ? 6.061 89.503 93.124 1.00 59.42 98 GLY B O 1
ATOM 2036 N N . GLU B 1 121 ? 4.428 90.372 94.410 1.00 48.97 99 GLU B N 1
ATOM 2037 C CA . GLU B 1 121 ? 4.233 89.151 95.190 1.00 55.62 99 GLU B CA 1
ATOM 2038 C C . GLU B 1 121 ? 3.908 87.944 94.309 1.00 56.20 99 GLU B C 1
ATOM 2039 O O . GLU B 1 121 ? 3.311 88.078 93.239 1.00 54.92 99 GLU B O 1
ATOM 2045 N N . LEU B 1 122 ? 4.311 86.765 94.771 1.00 59.85 100 LEU B N 1
ATOM 2046 C CA . LEU B 1 122 ? 4.091 85.524 94.033 1.00 62.31 100 LEU B CA 1
ATOM 2047 C C . LEU B 1 122 ? 2.648 85.038 94.154 1.00 51.06 100 LEU B C 1
ATOM 2048 O O . LEU B 1 122 ? 2.025 85.178 95.205 1.00 49.87 100 LEU B O 1
ATOM 2053 N N . HIS B 1 123 ? 2.118 84.479 93.071 1.00 43.36 101 HIS B N 1
ATOM 2054 C CA . HIS B 1 123 ? 0.769 83.928 93.086 1.00 57.23 101 HIS B CA 1
ATOM 2055 C C . HIS B 1 123 ? 0.809 82.418 92.920 1.00 55.04 101 HIS B C 1
ATOM 2056 O O . HIS B 1 123 ? 1.700 81.882 92.259 1.00 59.84 101 HIS B O 1
ATOM 2063 N N . GLY B 1 124 ? -0.153 81.729 93.519 1.00 50.40 102 GLY B N 1
ATOM 2064 C CA . GLY B 1 124 ? -0.269 80.303 93.302 1.00 52.79 102 GLY B CA 1
ATOM 2065 C C . GLY B 1 124 ? -1.223 79.577 94.224 1.00 48.11 102 GLY B C 1
ATOM 2066 O O . GLY B 1 124 ? -1.957 80.181 95.007 1.00 53.18 102 GLY B O 1
ATOM 2067 N N . HIS B 1 125 ? -1.209 78.257 94.111 1.00 48.93 103 HIS B N 1
ATOM 2068 C CA . HIS B 1 125 ? -1.981 77.400 94.986 1.00 41.83 103 HIS B CA 1
ATOM 2069 C C . HIS B 1 125 ? -1.050 76.322 95.528 1.00 44.20 103 HIS B C 1
ATOM 2070 O O . HIS B 1 125 ? -0.470 75.542 94.767 1.00 36.82 103 HIS B O 1
ATOM 2077 N N . LEU B 1 126 ? -0.880 76.308 96.844 1.00 40.17 104 LEU B N 1
ATOM 2078 C CA . LEU B 1 126 ? 0.011 75.348 97.474 1.00 38.59 104 LEU B CA 1
ATOM 2079 C C . LEU B 1 126 ? -0.798 74.250 98.140 1.00 42.81 104 LEU B C 1
ATOM 2080 O O . LEU B 1 126 ? -1.776 74.521 98.837 1.00 39.97 104 LEU B O 1
ATOM 2085 N N . LYS B 1 127 ? -0.387 73.011 97.908 1.00 43.20 105 LYS B N 1
ATOM 2086 C CA . LYS B 1 127 ? -1.017 71.857 98.524 1.00 39.69 105 LYS B CA 1
ATOM 2087 C C . LYS B 1 127 ? -0.344 71.558 99.858 1.00 31.23 105 LYS B C 1
ATOM 2088 O O . LYS B 1 127 ? 0.578 70.758 99.936 1.00 42.22 105 LYS B O 1
ATOM 2094 N N . LEU B 1 128 ? -0.786 72.210 100.920 1.00 31.83 106 LEU B N 1
ATOM 2095 C CA . LEU B 1 128 ? -0.101 72.046 102.193 1.00 28.81 106 LEU B CA 1
ATOM 2096 C C . LEU B 1 128 ? -0.318 70.648 102.772 1.00 35.06 106 LEU B C 1
ATOM 2097 O O . LEU B 1 128 ? 0.457 70.194 103.616 1.00 34.82 106 LEU B O 1
ATOM 2102 N N . GLU B 1 129 ? -1.358 69.964 102.300 1.00 39.08 107 GLU B N 1
ATOM 2103 C CA . GLU B 1 129 ? -1.643 68.598 102.735 1.00 38.51 107 GLU B CA 1
ATOM 2104 C C . GLU B 1 129 ? -0.558 67.614 102.293 1.00 38.62 107 GLU B C 1
ATOM 2105 O O . GLU B 1 129 ? -0.328 66.595 102.941 1.00 38.00 107 GLU B O 1
ATOM 2111 N N . ASN B 1 130 ? 0.102 67.920 101.183 1.00 33.67 108 ASN B N 1
ATOM 2112 C CA . ASN B 1 130 ? 1.142 67.055 100.650 1.00 29.78 108 ASN B CA 1
ATOM 2113 C C . ASN B 1 130 ? 2.529 67.584 101.057 1.00 45.56 108 ASN B C 1
ATOM 2114 O O . ASN B 1 130 ? 3.551 67.337 100.409 1.00 37.29 108 ASN B O 1
ATOM 2119 N N . ILE B 1 131 ? 2.547 68.329 102.156 1.00 35.79 109 ILE B N 1
ATOM 2120 C CA . ILE B 1 131 ? 3.798 68.695 102.798 1.00 30.95 109 ILE B CA 1
ATOM 2121 C C . ILE B 1 131 ? 3.832 68.007 104.159 1.00 29.35 109 ILE B C 1
ATOM 2122 O O . ILE B 1 131 ? 3.128 68.402 105.087 1.00 32.74 109 ILE B O 1
ATOM 2127 N N . SER B 1 132 ? 4.634 66.955 104.264 1.00 31.01 110 SER B N 1
ATOM 2128 C CA . SER B 1 132 ? 4.729 66.201 105.507 1.00 29.25 110 SER B CA 1
ATOM 2129 C C . SER B 1 132 ? 5.635 66.882 106.530 1.00 29.97 110 SER B C 1
ATOM 2130 O O . SER B 1 132 ? 5.435 66.722 107.735 1.00 29.03 110 SER B O 1
ATOM 2133 N N . HIS B 1 133 ? 6.635 67.633 106.069 1.00 23.33 111 HIS B N 1
ATOM 2134 C CA . HIS B 1 133 ? 7.543 68.259 107.033 1.00 27.33 111 HIS B CA 1
ATOM 2135 C C . HIS B 1 133 ? 8.048 69.633 106.625 1.00 23.73 111 HIS B C 1
ATOM 2136 O O . HIS B 1 133 ? 8.261 69.909 105.452 1.00 24.57 111 HIS B O 1
ATOM 2143 N N . VAL B 1 134 ? 8.235 70.490 107.620 1.00 20.37 112 VAL B N 1
ATOM 2144 C CA . VAL B 1 134 ? 8.774 71.824 107.396 1.00 24.62 112 VAL B CA 1
ATOM 2145 C C . VAL B 1 134 ? 10.058 71.959 108.184 1.00 21.48 112 VAL B C 1
ATOM 2146 O O . VAL B 1 134 ? 10.092 71.645 109.367 1.00 25.21 112 VAL B O 1
ATOM 2150 N N . ALA B 1 135 ? 11.130 72.403 107.546 1.00 30.86 113 ALA B N 1
ATOM 2151 C CA . ALA B 1 135 ? 12.386 72.546 108.277 1.00 37.70 113 ALA B CA 1
ATOM 2152 C C . ALA B 1 135 ? 12.843 73.992 108.343 1.00 30.67 113 ALA B C 1
ATOM 2153 O O . ALA B 1 135 ? 12.761 74.726 107.369 1.00 26.72 113 ALA B O 1
ATOM 2155 N N . LEU B 1 136 ? 13.321 74.404 109.505 1.00 30.23 114 LEU B N 1
ATOM 2156 C CA . LEU B 1 136 ? 13.984 75.690 109.612 1.00 37.11 114 LEU B CA 1
ATOM 2157 C C . LEU B 1 136 ? 15.478 75.413 109.577 1.00 30.90 114 LEU B C 1
ATOM 2158 O O . LEU B 1 136 ? 16.052 74.936 110.569 1.00 30.38 114 LEU B O 1
ATOM 2163 N N . VAL B 1 137 ? 16.095 75.680 108.427 1.00 26.01 115 VAL B N 1
ATOM 2164 C CA . VAL B 1 137 ? 17.523 75.417 108.248 1.00 40.48 115 VAL B CA 1
ATOM 2165 C C . VAL B 1 137 ? 18.387 76.677 108.226 1.00 32.59 115 VAL B C 1
ATOM 2166 O O . VAL B 1 137 ? 18.174 77.583 107.417 1.00 28.95 115 VAL B O 1
ATOM 2170 N N . SER B 1 138 ? 19.365 76.712 109.127 1.00 33.01 116 SER B N 1
ATOM 2171 C CA . SER B 1 138 ? 20.419 77.720 109.123 1.00 23.32 116 SER B CA 1
ATOM 2172 C C . SER B 1 138 ? 21.686 77.109 108.546 1.00 30.72 116 SER B C 1
ATOM 2173 O O . SER B 1 138 ? 22.497 76.536 109.272 1.00 22.68 116 SER B O 1
ATOM 2176 N N . LYS B 1 139 ? 21.837 77.209 107.234 1.00 29.52 117 LYS B N 1
ATOM 2177 C CA . LYS B 1 139 ? 23.035 76.733 106.573 1.00 31.39 117 LYS B CA 1
ATOM 2178 C C . LYS B 1 139 ? 23.569 77.830 105.678 1.00 42.30 117 LYS B C 1
ATOM 2179 O O . LYS B 1 139 ? 22.822 78.414 104.905 1.00 41.91 117 LYS B O 1
ATOM 2185 N N . PRO B 1 140 ? 24.871 78.126 105.793 1.00 44.09 118 PRO B N 1
ATOM 2186 C CA . PRO B 1 140 ? 25.472 79.173 104.969 1.00 37.46 118 PRO B CA 1
ATOM 2187 C C . PRO B 1 140 ? 25.311 78.887 103.485 1.00 39.92 118 PRO B C 1
ATOM 2188 O O . PRO B 1 140 ? 25.445 77.747 103.049 1.00 48.69 118 PRO B O 1
ATOM 2192 N N . PHE B 1 141 ? 24.993 79.922 102.723 1.00 48.40 119 PHE B N 1
ATOM 2193 C CA . PHE B 1 141 ? 24.818 79.792 101.287 1.00 50.27 119 PHE B CA 1
ATOM 2194 C C . PHE B 1 141 ? 25.893 80.607 100.572 1.00 52.78 119 PHE B C 1
ATOM 2195 O O . PHE B 1 141 ? 26.016 81.814 100.789 1.00 45.16 119 PHE B O 1
ATOM 2203 N N . MET B 1 142 ? 26.679 79.932 99.739 1.00 63.70 120 MET B N 1
ATOM 2204 C CA . MET B 1 142 ? 27.783 80.558 99.011 1.00 54.31 120 MET B CA 1
ATOM 2205 C C . MET B 1 142 ? 28.743 81.310 99.930 1.00 59.05 120 MET B C 1
ATOM 2206 O O . MET B 1 142 ? 29.176 82.418 99.615 1.00 68.35 120 MET B O 1
ATOM 2211 N N . GLY B 1 143 ? 29.067 80.705 101.068 1.00 56.27 121 GLY B N 1
ATOM 2212 C CA . GLY B 1 143 ? 30.014 81.287 102.002 1.00 36.00 121 GLY B CA 1
ATOM 2213 C C . GLY B 1 143 ? 29.433 82.396 102.854 1.00 44.15 121 GLY B C 1
ATOM 2214 O O . GLY B 1 143 ? 30.151 83.073 103.591 1.00 50.71 121 GLY B O 1
ATOM 2215 N N . ARG B 1 144 ? 28.127 82.591 102.749 1.00 53.42 122 ARG B N 1
ATOM 2216 C CA . ARG B 1 144 ? 27.471 83.613 103.541 1.00 49.63 122 ARG B CA 1
ATOM 2217 C C . ARG B 1 144 ? 26.376 83.037 104.412 1.00 38.58 122 ARG B C 1
ATOM 2218 O O . ARG B 1 144 ? 25.708 82.068 104.054 1.00 38.83 122 ARG B O 1
ATOM 2226 N N . GLU B 1 145 ? 26.217 83.677 105.561 1.00 32.98 123 GLU B N 1
ATOM 2227 C CA . GLU B 1 145 ? 25.058 83.529 106.416 1.00 32.90 123 GLU B CA 1
ATOM 2228 C C . GLU B 1 145 ? 23.734 83.370 105.626 1.00 54.47 123 GLU B C 1
ATOM 2229 O O . GLU B 1 145 ? 23.391 84.178 104.756 1.00 54.50 123 GLU B O 1
ATOM 2235 N N . SER B 1 146 ? 22.980 82.322 105.935 1.00 39.89 124 SER B N 1
ATOM 2236 C CA . SER B 1 146 ? 21.743 82.055 105.200 1.00 34.65 124 SER B CA 1
ATOM 2237 C C . SER B 1 146 ? 20.758 81.191 105.966 1.00 36.30 124 SER B C 1
ATOM 2238 O O . SER B 1 146 ? 21.134 80.221 106.618 1.00 46.05 124 SER B O 1
ATOM 2241 N N . HIS B 1 147 ? 19.485 81.558 105.888 1.00 31.25 125 HIS B N 1
ATOM 2242 C CA . HIS B 1 147 ? 18.441 80.790 106.551 1.00 41.22 125 HIS B CA 1
ATOM 2243 C C . HIS B 1 147 ? 17.279 80.528 105.593 1.00 33.16 125 HIS B C 1
ATOM 2244 O O . HIS B 1 147 ? 16.939 81.388 104.783 1.00 39.00 125 HIS B O 1
ATOM 2251 N N . TYR B 1 148 ? 16.669 79.350 105.678 1.00 34.17 126 TYR B N 1
ATOM 2252 C CA . TYR B 1 148 ? 15.480 79.090 104.871 1.00 32.67 126 TYR B CA 1
ATOM 2253 C C . TYR B 1 148 ? 14.505 78.109 105.501 1.00 28.15 126 TYR B C 1
ATOM 2254 O O . TYR B 1 148 ? 14.893 77.212 106.258 1.00 32.72 126 TYR B O 1
ATOM 2263 N N . PHE B 1 149 ? 13.235 78.294 105.152 1.00 32.11 127 PHE B N 1
ATOM 2264 C CA . PHE B 1 149 ? 12.175 77.329 105.418 1.00 20.10 127 PHE B CA 1
ATOM 2265 C C . PHE B 1 149 ? 12.138 76.305 104.290 1.00 29.21 127 PHE B C 1
ATOM 2266 O O . PHE B 1 149 ? 12.015 76.684 103.132 1.00 28.39 127 PHE B O 1
ATOM 2274 N N . GLY B 1 150 ? 12.240 75.018 104.608 1.00 28.01 128 GLY B N 1
ATOM 2275 C CA . GLY B 1 150 ? 12.162 73.984 103.591 1.00 29.29 128 GLY B CA 1
ATOM 2276 C C . GLY B 1 150 ? 10.858 73.217 103.688 1.00 28.68 128 GLY B C 1
ATOM 2277 O O . GLY B 1 150 ? 10.424 72.872 104.787 1.00 30.64 128 GLY B O 1
ATOM 2278 N N . PHE B 1 151 ? 10.219 72.948 102.555 1.00 22.67 129 PHE B N 1
ATOM 2279 C CA . PHE B 1 151 ? 8.982 72.173 102.603 1.00 26.74 129 PHE B CA 1
ATOM 2280 C C . PHE B 1 151 ? 9.152 70.820 101.917 1.00 25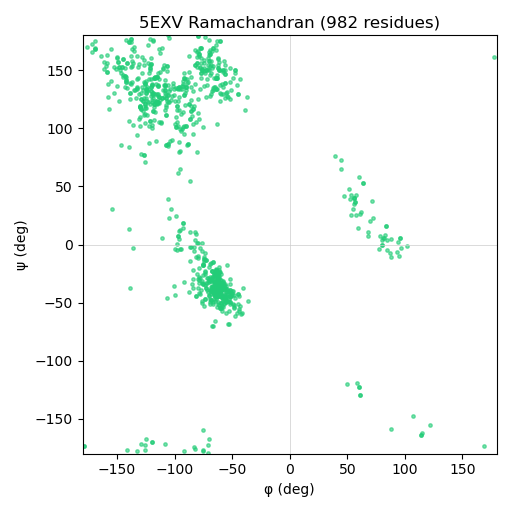.41 129 PHE B C 1
ATOM 2281 O O . PHE B 1 151 ? 9.513 70.741 100.742 1.00 32.79 129 PHE B O 1
ATOM 2289 N N . PHE B 1 152 ? 8.896 69.761 102.684 1.00 24.43 130 PHE B N 1
ATOM 2290 C CA . PHE B 1 152 ? 9.157 68.378 102.282 1.00 27.11 130 PHE B CA 1
ATOM 2291 C C . PHE B 1 152 ? 7.908 67.506 102.174 1.00 28.95 130 PHE B C 1
ATOM 2292 O O . PHE B 1 152 ? 7.093 67.433 103.113 1.00 32.81 130 PHE B O 1
ATOM 2300 N N . THR B 1 153 ? 7.800 66.829 101.029 1.00 28.78 131 THR B N 1
ATOM 2301 C CA . THR B 1 153 ? 6.858 65.730 100.818 1.00 26.44 131 THR B CA 1
ATOM 2302 C C . THR B 1 153 ? 7.140 64.534 101.721 1.00 27.34 131 THR B C 1
ATOM 2303 O O . THR B 1 153 ? 8.164 64.486 102.402 1.00 41.77 131 THR B O 1
ATOM 2307 N N . ALA B 1 154 ? 6.235 63.559 101.709 1.00 33.29 132 ALA B N 1
ATOM 2308 C CA . ALA B 1 154 ? 6.401 62.331 102.490 1.00 31.80 132 ALA B CA 1
ATOM 2309 C C . ALA B 1 154 ? 7.529 61.463 101.936 1.00 35.19 132 ALA B C 1
ATOM 2310 O O . ALA B 1 154 ? 8.157 60.701 102.669 1.00 38.47 132 ALA B O 1
ATOM 2312 N N . GLN B 1 155 ? 7.769 61.585 100.636 1.00 34.36 133 GLN B N 1
ATOM 2313 C CA . GLN B 1 155 ? 8.862 60.894 99.968 1.00 35.97 133 GLN B CA 1
ATOM 2314 C C . GLN B 1 155 ? 10.211 61.430 100.438 1.00 32.42 133 GLN B C 1
ATOM 2315 O O . GLN B 1 155 ? 11.235 60.754 100.328 1.00 36.46 133 GLN B O 1
ATOM 2321 N N . GLY B 1 156 ? 10.211 62.658 100.945 1.00 37.04 134 GLY B N 1
ATOM 2322 C CA . GLY B 1 156 ? 11.433 63.273 101.432 1.00 33.78 134 GLY B CA 1
ATOM 2323 C C . GLY B 1 156 ? 12.050 64.284 100.491 1.00 36.44 134 GLY B C 1
ATOM 2324 O O . GLY B 1 156 ? 13.080 64.880 100.810 1.00 32.88 134 GLY B O 1
ATOM 2325 N N . GLU B 1 157 ? 11.426 64.473 99.330 1.00 28.93 135 GLU B N 1
ATOM 2326 C CA . GLU B 1 157 ? 11.889 65.469 98.372 1.00 36.56 135 GLU B CA 1
ATOM 2327 C C . GLU B 1 157 ? 11.533 66.874 98.845 1.00 36.11 135 GLU B C 1
ATOM 2328 O O . GLU B 1 157 ? 10.536 67.078 99.539 1.00 30.01 135 GLU B O 1
ATOM 2334 N N . ASN B 1 158 ? 12.376 67.835 98.478 1.00 46.52 136 ASN B N 1
ATOM 2335 C CA . ASN B 1 158 ? 12.156 69.234 98.816 1.00 38.40 136 ASN B CA 1
ATOM 2336 C C . ASN B 1 158 ? 11.248 69.912 97.795 1.00 41.58 136 ASN B C 1
ATOM 2337 O O . ASN B 1 158 ? 11.640 70.116 96.644 1.00 36.94 136 ASN B O 1
ATOM 2342 N N . ALA B 1 159 ? 10.032 70.247 98.220 1.00 42.29 137 ALA B N 1
ATOM 2343 C CA . ALA B 1 159 ? 9.062 70.908 97.353 1.00 37.78 137 ALA B CA 1
ATOM 2344 C C . ALA B 1 159 ? 9.556 72.295 96.961 1.00 36.90 137 ALA B C 1
ATOM 2345 O O . ALA B 1 159 ? 9.845 72.560 95.789 1.00 25.20 137 ALA B O 1
ATOM 2347 N N . PHE B 1 160 ? 9.650 73.174 97.956 1.00 33.38 138 PHE B N 1
ATOM 2348 C CA . PHE B 1 160 ? 10.186 74.511 97.749 1.00 38.30 138 PHE B CA 1
ATOM 2349 C C . PHE B 1 160 ? 10.866 75.051 99.005 1.00 33.00 138 PHE B C 1
ATOM 2350 O O . PHE B 1 160 ? 10.636 74.563 100.121 1.00 33.02 138 PHE B O 1
ATOM 2358 N N . LYS B 1 161 ? 11.712 76.058 98.797 1.00 30.65 139 LYS B N 1
ATOM 2359 C CA . LYS B 1 161 ? 12.391 76.771 99.874 1.00 24.28 139 LYS B CA 1
ATOM 2360 C C . LYS B 1 161 ? 11.940 78.229 99.958 1.00 30.74 139 LYS B C 1
ATOM 2361 O O . LYS B 1 161 ? 11.613 78.850 98.951 1.00 28.38 139 LYS B O 1
ATOM 2367 N N . ILE B 1 162 ? 11.931 78.764 101.173 1.00 33.03 140 ILE B N 1
ATOM 2368 C CA . ILE B 1 162 ? 11.672 80.178 101.416 1.00 28.47 140 ILE B CA 1
ATOM 2369 C C . ILE B 1 162 ? 12.861 80.784 102.156 1.00 29.27 140 ILE B C 1
ATOM 2370 O O . ILE B 1 162 ? 13.014 80.597 103.368 1.00 27.67 140 ILE B O 1
ATOM 2375 N N . TYR B 1 163 ? 13.708 81.499 101.424 1.00 33.14 141 TYR B N 1
ATOM 2376 C CA . TYR B 1 163 ? 14.889 82.106 102.019 1.00 36.45 141 TYR B CA 1
ATOM 2377 C C . TYR B 1 163 ? 14.579 83.467 102.625 1.00 33.21 141 TYR B C 1
ATOM 2378 O O . TYR B 1 163 ? 13.761 84.222 102.096 1.00 32.15 141 TYR B O 1
ATOM 2387 N N . LEU B 1 164 ? 15.233 83.770 103.741 1.00 27.50 142 LEU B N 1
ATOM 2388 C CA . LEU B 1 164 ? 15.096 85.073 104.372 1.00 28.08 142 LEU B CA 1
ATOM 2389 C C . LEU B 1 164 ? 15.623 86.144 103.416 1.00 34.24 142 LEU B C 1
ATOM 2390 O O . LEU B 1 164 ? 16.566 85.897 102.657 1.00 30.04 142 LEU B O 1
ATOM 2395 N N . GLY B 1 165 ? 15.001 87.321 103.438 1.00 26.62 143 GLY B N 1
ATOM 2396 C CA . GLY B 1 165 ? 15.306 88.359 102.469 1.00 26.65 143 GLY B CA 1
ATOM 2397 C C . GLY B 1 165 ? 16.578 89.153 102.719 1.00 35.26 143 GLY B C 1
ATOM 2398 O O . GLY B 1 165 ? 17.032 89.297 103.862 1.00 25.29 143 GLY B O 1
ATOM 2399 N N . ARG B 1 166 ? 17.153 89.674 101.638 1.00 36.58 144 ARG B N 1
ATOM 2400 C CA . ARG B 1 166 ? 18.324 90.541 101.733 1.00 49.34 144 ARG B CA 1
ATOM 2401 C C . ARG B 1 166 ? 18.012 91.964 101.295 1.00 41.96 144 ARG B C 1
ATOM 2402 O O . ARG B 1 166 ? 17.264 92.179 100.344 1.00 42.64 144 ARG B O 1
ATOM 2410 N N . ASP B 1 167 ? 18.602 92.938 101.978 1.00 45.01 145 ASP B N 1
ATOM 2411 C CA . ASP B 1 167 ? 18.460 94.320 101.552 1.00 47.75 145 ASP B CA 1
ATOM 2412 C C . ASP B 1 167 ? 19.290 94.594 100.303 1.00 55.25 145 ASP B C 1
ATOM 2413 O O . ASP B 1 167 ? 19.988 93.717 99.789 1.00 51.07 145 ASP B O 1
ATOM 2418 N N . GLU B 1 168 ? 19.195 95.829 99.831 1.00 58.51 146 GLU B N 1
ATOM 2419 C CA . GLU B 1 168 ? 19.936 96.317 98.678 1.00 59.78 146 GLU B CA 1
ATOM 2420 C C . GLU B 1 168 ? 21.453 96.173 98.845 1.00 52.55 146 GLU B C 1
ATOM 2421 O O . GLU B 1 168 ? 22.163 95.904 97.876 1.00 49.09 146 GLU B O 1
ATOM 2427 N N . LYS B 1 169 ? 21.943 96.342 100.072 1.00 59.60 147 LYS B N 1
ATOM 2428 C CA . LYS B 1 169 ? 23.373 96.199 100.361 1.00 59.71 147 LYS B CA 1
ATOM 2429 C C . LYS B 1 169 ? 23.800 94.740 100.558 1.00 57.93 147 LYS B C 1
ATOM 2430 O O . LYS B 1 169 ? 24.915 94.472 101.017 1.00 52.77 147 LYS B O 1
ATOM 2436 N N . ARG B 1 170 ? 22.896 93.819 100.221 1.00 50.04 148 ARG B N 1
ATOM 2437 C CA . ARG B 1 170 ? 23.146 92.374 100.236 1.00 51.54 148 ARG B CA 1
ATOM 2438 C C . ARG B 1 170 ? 23.245 91.752 101.629 1.00 47.29 148 ARG B C 1
ATOM 2439 O O . ARG B 1 170 ? 23.826 90.681 101.785 1.00 47.67 148 ARG B O 1
ATOM 2447 N N . GLU B 1 171 ? 22.669 92.399 102.635 1.00 47.41 149 GLU B N 1
ATOM 2448 C CA . GLU B 1 171 ? 22.707 91.847 103.985 1.00 46.43 149 GLU B CA 1
ATOM 2449 C C . GLU B 1 171 ? 21.333 91.345 104.417 1.00 49.98 149 GLU B C 1
ATOM 2450 O O . GLU B 1 171 ? 20.312 91.806 103.915 1.00 42.13 149 GLU B O 1
ATOM 2456 N N . LEU B 1 172 ? 21.308 90.394 105.346 1.00 43.36 150 LEU B N 1
ATOM 2457 C CA . LEU B 1 172 ? 20.042 89.902 105.873 1.00 43.20 150 LEU B CA 1
ATOM 2458 C C . LEU B 1 172 ? 19.295 91.011 106.600 1.00 35.65 150 LEU B C 1
ATOM 2459 O O . LEU B 1 172 ? 19.801 92.117 106.759 1.00 54.01 150 LEU B O 1
ATOM 2464 N N . ILE B 1 173 ? 18.084 90.696 107.040 1.00 24.59 151 ILE B N 1
ATOM 2465 C CA . ILE B 1 173 ? 17.273 91.626 107.805 1.00 20.77 151 ILE B CA 1
ATOM 2466 C C . ILE B 1 173 ? 17.217 91.185 109.254 1.00 21.39 151 ILE B C 1
ATOM 2467 O O . ILE B 1 173 ? 16.729 90.105 109.543 1.00 35.75 151 ILE B O 1
ATOM 2472 N N . PRO B 1 174 ? 17.715 92.024 110.171 1.00 23.66 152 PRO B N 1
ATOM 2473 C CA . PRO B 1 174 ? 17.782 91.671 111.596 1.00 32.85 152 PRO B CA 1
ATOM 2474 C C . PRO B 1 174 ? 16.479 91.084 112.133 1.00 27.55 152 PRO B C 1
ATOM 2475 O O . PRO B 1 174 ? 16.513 90.058 112.817 1.00 38.67 152 PRO B O 1
ATOM 2479 N N . GLU B 1 175 ? 15.354 91.713 111.801 1.00 31.20 153 GLU B N 1
ATOM 2480 C CA . GLU B 1 175 ? 14.039 91.270 112.270 1.00 37.98 153 GLU B CA 1
ATOM 2481 C C . GLU B 1 175 ? 13.733 89.823 111.875 1.00 28.12 153 GLU B C 1
ATOM 2482 O O . GLU B 1 175 ? 13.358 89.004 112.722 1.00 31.58 153 GLU B O 1
ATOM 2488 N N . GLN B 1 176 ? 13.895 89.519 110.590 1.00 22.47 154 GLN B N 1
ATOM 2489 C CA . GLN B 1 176 ? 13.671 88.171 110.079 1.00 28.95 154 GLN B CA 1
ATOM 2490 C C . GLN B 1 176 ? 14.548 87.136 110.782 1.00 36.89 154 GLN B C 1
ATOM 2491 O O . GLN B 1 176 ? 14.073 86.059 111.136 1.00 29.87 154 GLN B O 1
ATOM 2497 N N . VAL B 1 177 ? 15.823 87.459 110.981 1.00 26.68 155 VAL B N 1
ATOM 2498 C CA . VAL B 1 177 ? 16.740 86.517 111.610 1.00 28.74 155 VAL B CA 1
ATOM 2499 C C . VAL B 1 177 ? 16.385 86.294 113.081 1.00 28.91 155 VAL B C 1
ATOM 2500 O O . VAL B 1 177 ? 16.485 85.176 113.588 1.00 22.62 155 VAL B O 1
ATOM 2504 N N . ALA B 1 178 ? 15.969 87.353 113.764 1.00 24.34 156 ALA B N 1
ATOM 2505 C CA . ALA B 1 178 ? 15.579 87.215 115.159 1.00 26.88 156 ALA B CA 1
ATOM 2506 C C . ALA B 1 178 ? 14.354 86.311 115.257 1.00 36.29 156 ALA B C 1
ATOM 2507 O O . ALA B 1 178 ? 14.305 85.380 116.070 1.00 38.67 156 ALA B O 1
ATOM 2509 N N . ARG B 1 179 ? 13.377 86.583 114.401 1.00 26.31 157 ARG B N 1
ATOM 2510 C CA . ARG B 1 179 ? 12.139 85.823 114.396 1.00 31.51 157 ARG B CA 1
ATOM 2511 C C . ARG B 1 179 ? 12.378 84.341 114.081 1.00 26.35 157 ARG B C 1
ATOM 2512 O O . ARG B 1 179 ? 11.940 83.457 114.823 1.00 24.37 157 ARG B O 1
ATOM 2520 N N . PHE B 1 180 ? 13.084 84.092 112.982 1.00 22.62 158 PHE B N 1
ATOM 2521 C CA . PHE B 1 180 ? 13.462 82.748 112.549 1.00 25.80 158 PHE B CA 1
ATOM 2522 C C . PHE B 1 180 ? 14.228 81.985 113.631 1.00 31.16 158 PHE B C 1
ATOM 2523 O O . PHE B 1 180 ? 13.913 80.832 113.933 1.00 38.92 158 PHE B O 1
ATOM 2531 N N . LYS B 1 181 ? 15.236 82.628 114.210 1.00 28.52 159 LYS B N 1
ATOM 2532 C CA . LYS B 1 181 ? 15.999 82.010 115.287 1.00 29.19 159 LYS B CA 1
ATOM 2533 C C . LYS B 1 181 ? 15.093 81.621 116.452 1.00 31.03 159 LYS B C 1
ATOM 2534 O O . LYS B 1 181 ? 15.184 80.505 116.965 1.00 36.06 159 LYS B O 1
ATOM 2540 N N . ALA B 1 182 ? 14.216 82.533 116.864 1.00 28.98 160 ALA B N 1
ATOM 2541 C CA . ALA B 1 182 ? 13.285 82.232 117.947 1.00 29.62 160 ALA B CA 1
ATOM 2542 C C . ALA B 1 182 ? 12.413 81.029 117.599 1.00 36.84 160 ALA B C 1
ATOM 2543 O O . ALA B 1 182 ? 12.099 80.210 118.467 1.00 33.42 160 ALA B O 1
ATOM 2545 N N . MET B 1 183 ? 12.028 80.928 116.327 1.00 33.99 161 MET B N 1
ATOM 2546 C CA . MET B 1 183 ? 11.166 79.841 115.860 1.00 33.22 161 MET B CA 1
ATOM 2547 C C . MET B 1 183 ? 11.857 78.479 115.939 1.00 42.78 161 MET B C 1
ATOM 2548 O O . MET B 1 183 ? 11.294 77.509 116.485 1.00 33.83 161 MET B O 1
ATOM 2553 N N . GLN B 1 184 ? 13.062 78.422 115.366 1.00 35.15 162 GLN B N 1
ATOM 2554 C CA . GLN B 1 184 ? 13.978 77.302 115.560 1.00 26.87 162 GLN B CA 1
ATOM 2555 C C . GLN B 1 184 ? 14.026 76.920 117.029 1.00 27.32 162 GLN B C 1
ATOM 2556 O O . GLN B 1 184 ? 13.849 75.760 117.384 1.00 31.21 162 GLN B O 1
ATOM 2562 N N . GLN B 1 185 ? 14.254 77.911 117.884 1.00 25.99 163 GLN B N 1
ATOM 2563 C CA . GLN B 1 185 ? 14.421 77.651 119.302 1.00 33.85 163 GLN B CA 1
ATOM 2564 C C . GLN B 1 185 ? 13.167 77.004 119.875 1.00 31.27 163 GLN B C 1
ATOM 2565 O O . GLN B 1 185 ? 13.255 76.071 120.674 1.00 39.16 163 GLN B O 1
ATOM 2571 N N . GLN B 1 186 ? 12.004 77.477 119.443 1.00 39.80 164 GLN B N 1
ATOM 2572 C CA . GLN B 1 186 ? 10.748 76.861 119.852 1.00 44.18 164 GLN B CA 1
ATOM 2573 C C . GLN B 1 186 ? 10.666 75.393 119.474 1.00 43.28 164 GLN B C 1
ATOM 2574 O O . GLN B 1 186 ? 10.385 74.544 120.316 1.00 40.16 164 GLN B O 1
ATOM 2580 N N . HIS B 1 187 ? 10.900 75.090 118.205 1.00 41.27 165 HIS B N 1
ATOM 2581 C CA . HIS B 1 187 ? 10.679 73.724 117.755 1.00 34.77 165 HIS B CA 1
ATOM 2582 C C . HIS B 1 187 ? 11.869 72.809 118.050 1.00 41.81 165 HIS B C 1
ATOM 2583 O O . HIS B 1 187 ? 11.815 71.607 117.791 1.00 52.52 165 HIS B O 1
ATOM 2590 N N . LYS B 1 188 ? 12.926 73.380 118.622 1.00 48.12 166 LYS B N 1
ATOM 2591 C CA . LYS B 1 188 ? 14.000 72.589 119.221 1.00 44.33 166 LYS B CA 1
ATOM 2592 C C . LYS B 1 188 ? 13.556 72.025 120.564 1.00 48.91 166 LYS B C 1
ATOM 2593 O O . LYS B 1 188 ? 14.277 71.238 121.178 1.00 58.79 166 LYS B O 1
ATOM 2599 N N . GLN B 1 189 ? 12.360 72.430 120.995 1.00 49.94 167 GLN B N 1
ATOM 2600 C CA . GLN B 1 189 ? 11.800 72.124 122.316 1.00 60.68 167 GLN B CA 1
ATOM 2601 C C . GLN B 1 189 ? 12.611 72.799 123.417 1.00 53.82 167 GLN B C 1
ATOM 2602 O O . GLN B 1 189 ? 12.321 73.924 123.817 1.00 51.61 167 GLN B O 1
ATOM 2608 N N . MET C 1 23 ? -43.382 53.195 93.618 1.00 94.58 1 MET C N 1
ATOM 2609 C CA . MET C 1 23 ? -44.508 52.322 94.020 1.00 91.26 1 MET C CA 1
ATOM 2610 C C . MET C 1 23 ? -44.247 50.869 93.880 1.00 81.42 1 MET C C 1
ATOM 2611 O O . MET C 1 23 ? -44.721 50.037 94.626 1.00 78.31 1 MET C O 1
ATOM 2616 N N . GLU C 1 24 ? -43.562 50.596 92.796 1.00 82.43 2 GLU C N 1
ATOM 2617 C CA . GLU C 1 24 ? -43.072 49.295 92.396 1.00 80.75 2 GLU C CA 1
ATOM 2618 C C . GLU C 1 24 ? -42.064 48.665 93.347 1.00 81.34 2 GLU C C 1
ATOM 2619 O O . GLU C 1 24 ? -41.399 49.366 94.114 1.00 79.97 2 GLU C O 1
ATOM 2625 N N . SER C 1 25 ? -41.915 47.345 93.240 1.00 74.93 3 SER C N 1
ATOM 2626 C CA . SER C 1 25 ? -40.954 46.609 94.053 1.00 71.37 3 SER C CA 1
ATOM 2627 C C . SER C 1 25 ? -39.507 46.882 93.663 1.00 79.97 3 SER C C 1
ATOM 2628 O O . SER C 1 25 ? -39.230 47.664 92.757 1.00 77.69 3 SER C O 1
ATOM 2631 N N . LEU C 1 26 ? -38.587 46.221 94.358 1.00 75.95 4 LEU C N 1
ATOM 2632 C CA . LEU C 1 26 ? -37.167 46.417 94.112 1.00 71.62 4 LEU C CA 1
ATOM 2633 C C . LEU C 1 26 ? -36.830 46.131 92.640 1.00 73.17 4 LEU C C 1
ATOM 2634 O O . LEU C 1 26 ? -35.986 46.803 92.096 1.00 77.60 4 LEU C O 1
ATOM 2639 N N . GLN C 1 27 ? -37.482 45.162 91.995 1.00 74.57 5 GLN C N 1
ATOM 2640 C CA . GLN C 1 27 ? -37.769 45.298 90.556 1.00 71.95 5 GLN C CA 1
ATOM 2641 C C . GLN C 1 27 ? -39.273 45.523 90.545 1.00 87.05 5 GLN C C 1
ATOM 2642 O O . GLN C 1 27 ? -40.002 44.768 91.188 1.00 95.56 5 GLN C O 1
ATOM 2648 N N . GLN C 1 28 ? -39.767 46.538 89.838 1.00 83.45 6 GLN C N 1
ATOM 2649 C CA . GLN C 1 28 ? -39.070 47.219 88.752 1.00 82.79 6 GLN C CA 1
ATOM 2650 C C . GLN C 1 28 ? -38.238 48.472 89.102 1.00 84.10 6 GLN C C 1
ATOM 2651 O O . GLN C 1 28 ? -37.847 49.219 88.201 1.00 83.41 6 GLN C O 1
ATOM 2657 N N . GLN C 1 29 ? -37.958 48.697 90.385 1.00 77.09 7 GLN C N 1
ATOM 2658 C CA . GLN C 1 29 ? -37.130 49.829 90.825 1.00 73.65 7 GLN C CA 1
ATOM 2659 C C . GLN C 1 29 ? -35.711 49.737 90.256 1.00 73.89 7 GLN C C 1
ATOM 2660 O O . GLN C 1 29 ? -35.036 50.743 90.039 1.00 79.65 7 GLN C O 1
ATOM 2666 N N . VAL C 1 30 ? -35.295 48.499 90.019 1.00 70.81 8 VAL C N 1
ATOM 2667 C CA . VAL C 1 30 ? -33.965 48.109 89.583 1.00 72.72 8 VAL C CA 1
ATOM 2668 C C . VAL C 1 30 ? -34.067 47.895 88.092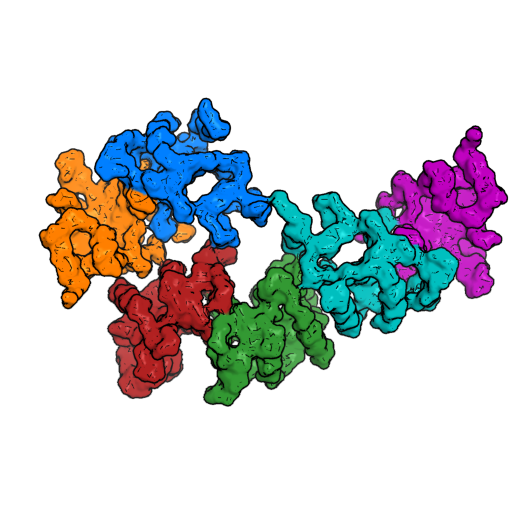 1.00 79.94 8 VAL C C 1
ATOM 2669 O O . VAL C 1 30 ? -33.213 48.332 87.322 1.00 82.65 8 VAL C O 1
ATOM 2673 N N . ALA C 1 31 ? -35.152 47.230 87.704 1.00 83.01 9 ALA C N 1
ATOM 2674 C CA . ALA C 1 31 ? -35.465 46.960 86.308 1.00 80.62 9 ALA C CA 1
ATOM 2675 C C . ALA C 1 31 ? -35.416 48.238 85.473 1.00 87.57 9 ALA C C 1
ATOM 2676 O O . ALA C 1 31 ? -34.934 48.223 84.340 1.00 91.31 9 ALA C O 1
ATOM 2678 N N . GLN C 1 32 ? -35.901 49.341 86.038 1.00 73.27 10 GLN C N 1
ATOM 2679 C CA . GLN C 1 32 ? -35.832 50.638 85.370 1.00 80.84 10 GLN C CA 1
ATOM 2680 C C . GLN C 1 32 ? -34.395 51.129 85.237 1.00 89.51 10 GLN C C 1
ATOM 2681 O O . GLN C 1 32 ? -34.013 51.678 84.204 1.00 101.16 10 GLN C O 1
ATOM 2687 N N . LEU C 1 33 ? -33.608 50.932 86.291 1.00 90.75 11 LEU C N 1
ATOM 2688 C CA . LEU C 1 33 ? -32.244 51.452 86.354 1.00 87.10 11 LEU C CA 1
ATOM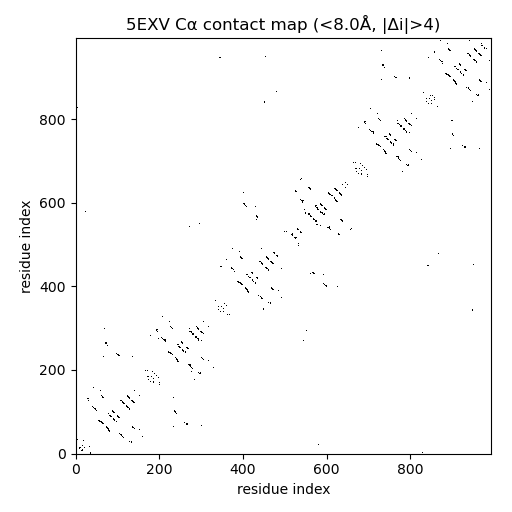 2689 C C . LEU C 1 33 ? -31.309 50.878 85.298 1.00 89.85 11 LEU C C 1
ATOM 2690 O O . LEU C 1 33 ? -30.379 51.552 84.864 1.00 94.23 11 LEU C O 1
ATOM 2695 N N . LEU C 1 34 ? -31.529 49.633 84.895 1.00 87.39 12 LEU C N 1
ATOM 2696 C CA . LEU C 1 34 ? -30.667 49.050 83.879 1.00 90.61 12 LEU C CA 1
ATOM 2697 C C . LEU C 1 34 ? -30.908 49.749 82.537 1.00 102.62 12 LEU C C 1
ATOM 2698 O O . LEU C 1 34 ? -29.969 49.969 81.782 1.00 101.65 12 LEU C O 1
ATOM 2703 N N . GLU C 1 35 ? -32.161 50.108 82.254 1.00 110.06 13 GLU C N 1
ATOM 2704 C CA . GLU C 1 35 ? -32.512 50.872 81.046 1.00 106.78 13 GLU C CA 1
ATOM 2705 C C . GLU C 1 35 ? -31.791 52.154 80.873 1.00 108.75 13 GLU C C 1
ATOM 2706 O O . GLU C 1 35 ? -31.195 52.445 79.833 1.00 116.79 13 GLU C O 1
ATOM 2712 N N . GLN C 1 36 ? -31.982 52.975 81.890 1.00 98.00 14 GLN C N 1
ATOM 2713 C CA . GLN C 1 36 ? -31.581 54.347 81.823 1.00 112.44 14 GLN C CA 1
ATOM 2714 C C . GLN C 1 36 ? -30.395 54.485 82.736 1.00 113.38 14 GLN C C 1
ATOM 2715 O O . GLN C 1 36 ? -30.376 53.933 83.839 1.00 110.77 14 GLN C O 1
ATOM 2721 N N . GLN C 1 37 ? -29.405 55.215 82.241 1.00 110.83 15 GLN C N 1
ATOM 2722 C CA . GLN C 1 37 ? -28.063 55.261 82.811 1.00 112.08 15 GLN C CA 1
ATOM 2723 C C . GLN C 1 37 ? -27.603 53.871 83.291 1.00 118.60 15 GLN C C 1
ATOM 2724 O O . GLN C 1 37 ? -27.600 53.570 84.474 1.00 123.61 15 GLN C O 1
ATOM 2730 N N . PRO C 1 38 ? -27.219 53.001 82.344 1.00 117.06 16 PRO C N 1
ATOM 2731 C CA . PRO C 1 38 ? -26.731 51.661 82.687 1.00 117.51 16 PRO C CA 1
ATOM 2732 C C . PRO C 1 38 ? -25.259 51.683 83.095 1.00 118.64 16 PRO C C 1
ATOM 2733 O O . PRO C 1 38 ? -24.648 50.628 83.255 1.00 111.57 16 PRO C O 1
ATOM 2737 N N . THR C 1 39 ? -24.705 52.880 83.260 1.00 111.80 17 THR C N 1
ATOM 2738 C CA . THR C 1 39 ? -23.328 53.036 83.707 1.00 105.88 17 THR C CA 1
ATOM 2739 C C . THR C 1 39 ? -23.147 52.419 85.091 1.00 109.49 17 THR C C 1
ATOM 2740 O O . THR C 1 39 ? -22.075 51.910 85.427 1.00 114.30 17 THR C O 1
ATOM 2744 N N . LEU C 1 40 ? -24.218 52.452 85.878 1.00 104.42 18 LEU C N 1
ATOM 2745 C CA . LEU C 1 40 ? -24.183 51.999 87.266 1.00 99.11 18 LEU C CA 1
ATOM 2746 C C . LEU C 1 40 ? -24.007 50.482 87.412 1.00 98.00 18 LEU C C 1
ATOM 2747 O O . LEU C 1 40 ? -24.743 49.692 86.818 1.00 92.72 18 LEU C O 1
ATOM 2752 N N . LEU C 1 41 ? -23.015 50.103 88.214 1.00 84.97 19 LEU C N 1
ATOM 2753 C CA . LEU C 1 41 ? -22.731 48.719 88.563 1.00 74.24 19 LEU C CA 1
ATOM 2754 C C . LEU C 1 41 ? -23.650 48.282 89.710 1.00 70.33 19 LEU C C 1
ATOM 2755 O O . LEU C 1 41 ? -24.302 49.125 90.318 1.00 72.84 19 LEU C O 1
ATOM 2760 N N . PRO C 1 42 ? -23.720 46.966 90.007 1.00 64.53 20 PRO C N 1
ATOM 2761 C CA . PRO C 1 42 ? -24.594 46.508 91.100 1.00 66.16 20 PRO C CA 1
ATOM 2762 C C . PRO C 1 42 ? -24.305 47.179 92.445 1.00 63.91 20 PRO C C 1
ATOM 2763 O O . PRO C 1 42 ? -25.237 47.601 93.139 1.00 64.39 20 PRO C O 1
ATOM 2767 N N . ALA C 1 43 ? -23.025 47.280 92.794 1.00 68.16 21 ALA C N 1
ATOM 2768 C CA . ALA C 1 43 ? -22.603 47.937 94.027 1.00 63.13 21 ALA C CA 1
ATOM 2769 C C . ALA C 1 43 ? -23.136 49.368 94.130 1.00 55.88 21 ALA C C 1
ATOM 2770 O O . ALA C 1 43 ? -23.562 49.798 95.200 1.00 54.68 21 ALA C O 1
ATOM 2772 N N . ALA C 1 44 ? -23.109 50.099 93.020 1.00 58.29 22 ALA C N 1
ATOM 2773 C CA . ALA C 1 44 ? -23.593 51.478 92.990 1.00 61.37 22 ALA C CA 1
ATOM 2774 C C . ALA C 1 44 ? -25.115 51.541 93.118 1.00 68.96 22 ALA C C 1
ATOM 2775 O O . ALA C 1 44 ? -25.671 52.408 93.813 1.00 70.53 22 ALA C O 1
ATOM 2777 N N . MET C 1 45 ? -25.776 50.612 92.432 1.00 65.37 23 MET C N 1
ATOM 2778 C CA . MET C 1 45 ? -27.225 50.477 92.482 1.00 52.19 23 MET C CA 1
ATOM 2779 C C . MET C 1 45 ? -27.713 50.281 93.908 1.00 52.97 23 MET C C 1
ATOM 2780 O O . MET C 1 45 ? -28.674 50.924 94.334 1.00 55.29 23 MET C O 1
ATOM 2785 N N . ALA C 1 46 ? -27.047 49.389 94.636 1.00 55.58 24 ALA C N 1
ATOM 2786 C CA . ALA C 1 46 ? -27.372 49.153 96.038 1.00 53.29 24 ALA C CA 1
ATOM 2787 C C . ALA C 1 46 ? -27.406 50.460 96.828 1.00 59.37 24 ALA C C 1
ATOM 2788 O O . ALA C 1 46 ? -28.274 50.652 97.680 1.00 55.45 24 ALA C O 1
ATOM 2790 N N . GLU C 1 47 ? -26.478 51.365 96.523 1.00 55.46 25 GLU C N 1
ATOM 2791 C CA . GLU C 1 47 ? -26.363 52.615 97.265 1.00 56.78 25 GLU C CA 1
ATOM 2792 C C . GLU C 1 47 ? -27.393 53.652 96.838 1.00 56.76 25 GLU C C 1
ATOM 2793 O O . GLU C 1 47 ? -27.895 54.397 97.675 1.00 59.96 25 GLU C O 1
ATOM 2799 N N . GLN C 1 48 ? -27.700 53.711 95.544 1.00 63.69 26 GLN C N 1
ATOM 2800 C CA . GLN C 1 48 ? -28.754 54.611 95.077 1.00 64.98 26 GLN C CA 1
ATOM 2801 C C . GLN C 1 48 ? -30.093 54.267 95.733 1.00 60.60 26 GLN C C 1
ATOM 2802 O O . GLN C 1 48 ? -30.810 55.152 96.197 1.00 67.82 26 GLN C O 1
ATOM 2808 N N . LEU C 1 49 ? -30.415 52.978 95.790 1.00 59.59 27 LEU C N 1
ATOM 2809 C CA . LEU C 1 49 ? -31.709 52.542 96.314 1.00 64.37 27 LEU C CA 1
ATOM 2810 C C . LEU C 1 49 ? -31.625 52.139 97.786 1.00 54.10 27 LEU C C 1
ATOM 2811 O O . LEU C 1 49 ? -32.605 51.663 98.363 1.00 49.17 27 LEU C O 1
ATOM 2816 N N . ASN C 1 50 ? -30.448 52.330 98.377 1.00 50.07 28 ASN C N 1
ATOM 2817 C CA . ASN C 1 50 ? -30.210 52.056 99.793 1.00 51.37 28 ASN C CA 1
ATOM 2818 C C . ASN C 1 50 ? -30.518 50.614 100.198 1.00 54.77 28 ASN C C 1
ATOM 2819 O O . ASN C 1 50 ? -31.117 50.364 101.243 1.00 58.20 28 ASN C O 1
ATOM 2824 N N . VAL C 1 51 ? -30.113 49.664 99.364 1.00 44.33 29 VAL C N 1
ATOM 2825 C CA . VAL C 1 51 ? -30.249 48.258 99.717 1.00 44.56 29 VAL C CA 1
ATOM 2826 C C . VAL C 1 51 ? -28.881 47.587 99.693 1.00 42.47 29 VAL C C 1
ATOM 2827 O O . VAL C 1 51 ? -27.881 48.221 99.363 1.00 44.39 29 VAL C O 1
ATOM 2831 N N . THR C 1 52 ? -28.834 46.314 100.065 1.00 40.20 30 THR C N 1
ATOM 2832 C CA . THR C 1 52 ? -27.601 45.548 99.966 1.00 38.60 30 THR C CA 1
ATOM 2833 C C . THR C 1 52 ? -27.414 45.102 98.523 1.00 37.91 30 THR C C 1
ATOM 2834 O O . THR C 1 52 ? -28.337 45.205 97.722 1.00 44.72 30 THR C O 1
ATOM 2838 N N . GLU C 1 53 ? -26.222 44.623 98.184 1.00 40.93 31 GLU C N 1
ATOM 2839 C CA . GLU C 1 53 ? -25.959 44.147 96.828 1.00 48.02 31 GLU C CA 1
ATOM 2840 C C . GLU C 1 53 ? -26.803 42.922 96.516 1.00 41.14 31 GLU C C 1
ATOM 2841 O O . GLU C 1 53 ? -27.299 42.750 95.396 1.00 42.88 31 GLU C O 1
ATOM 2847 N N . PHE C 1 54 ? -26.954 42.063 97.516 1.00 38.69 32 PHE C N 1
ATOM 2848 C CA . PHE C 1 54 ? -27.728 40.854 97.328 1.00 40.44 32 PHE C CA 1
ATOM 2849 C C . PHE C 1 54 ? -29.162 41.182 97.014 1.00 43.64 32 PHE C C 1
ATOM 2850 O O . PHE C 1 54 ? -29.800 40.477 96.252 1.00 45.37 32 PHE C O 1
ATOM 2858 N N . ASP C 1 55 ? -29.679 42.230 97.638 1.00 48.00 33 ASP C N 1
ATOM 2859 C CA . ASP C 1 55 ? -31.049 42.626 97.393 1.00 39.41 33 ASP C CA 1
ATOM 2860 C C . ASP C 1 55 ? -31.233 42.987 95.926 1.00 43.51 33 ASP C C 1
ATOM 2861 O O . ASP C 1 55 ? -32.214 42.585 95.314 1.00 51.71 33 ASP C O 1
ATOM 2866 N N . ILE C 1 56 ? -30.276 43.717 95.362 1.00 35.92 34 ILE C N 1
ATOM 2867 C CA . ILE C 1 56 ? -30.289 44.015 93.935 1.00 40.76 34 ILE C CA 1
ATOM 2868 C C . ILE C 1 56 ? -30.261 42.740 93.095 1.00 51.96 34 ILE C C 1
ATOM 2869 O O . ILE C 1 56 ? -31.074 42.569 92.187 1.00 61.96 34 ILE C O 1
ATOM 2874 N N . VAL C 1 57 ? -29.322 41.848 93.400 1.00 44.85 35 VAL C N 1
ATOM 2875 C CA . VAL C 1 57 ? -29.155 40.630 92.608 1.00 41.91 35 VAL C CA 1
ATOM 2876 C C . VAL C 1 57 ? -30.387 39.720 92.693 1.00 57.48 35 VAL C C 1
ATOM 2877 O O . VAL C 1 57 ? -30.732 39.020 91.744 1.00 61.72 35 VAL C O 1
ATOM 2881 N N . HIS C 1 58 ? -31.054 39.734 93.837 1.00 52.63 36 HIS C N 1
ATOM 2882 C CA . HIS C 1 58 ? -32.260 38.945 94.018 1.00 56.05 36 HIS C CA 1
ATOM 2883 C C . HIS C 1 58 ? -33.406 39.636 93.295 1.00 61.43 36 HIS C C 1
ATOM 2884 O O . HIS C 1 58 ? -34.312 38.983 92.777 1.00 67.85 36 HIS C O 1
ATOM 2891 N N . ALA C 1 59 ? -33.338 40.963 93.234 1.00 55.87 37 ALA C N 1
ATOM 2892 C CA . ALA C 1 59 ? -34.440 41.767 92.720 1.00 61.63 37 ALA C CA 1
ATOM 2893 C C . ALA C 1 59 ? -34.233 42.302 91.310 1.00 66.57 37 ALA C C 1
ATOM 2894 O O . ALA C 1 59 ? -34.739 43.366 90.975 1.00 81.44 37 ALA C O 1
ATOM 2896 N N . LEU C 1 60 ? -33.497 41.583 90.477 1.00 63.55 38 LEU C N 1
ATOM 2897 C CA . LEU C 1 60 ? -33.370 41.999 89.084 1.00 68.22 38 LEU C CA 1
ATOM 2898 C C . LEU C 1 60 ? -33.846 40.809 88.230 1.00 68.71 38 LEU C C 1
ATOM 2899 O O . LEU C 1 60 ? -34.128 39.752 88.793 1.00 62.15 38 LEU C O 1
ATOM 2904 N N . PRO C 1 61 ? -33.992 40.982 86.899 1.00 68.40 39 PRO C N 1
ATOM 2905 C CA . PRO C 1 61 ? -34.525 39.915 86.034 1.00 59.77 39 PRO C CA 1
ATOM 2906 C C . PRO C 1 61 ? -33.988 38.503 86.318 1.00 65.79 39 PRO C C 1
ATOM 2907 O O . PRO C 1 61 ? -32.811 38.361 86.635 1.00 75.64 39 PRO C O 1
ATOM 2911 N N . GLU C 1 62 ? -34.845 37.488 86.212 1.00 63.39 40 GLU C N 1
ATOM 2912 C CA . GLU C 1 62 ? -34.464 36.100 86.499 1.00 71.14 40 GLU C CA 1
ATOM 2913 C C . GLU C 1 62 ? -33.363 35.581 85.579 1.00 68.65 40 GLU C C 1
ATOM 2914 O O . GLU C 1 62 ? -32.548 34.754 85.987 1.00 65.81 40 GLU C O 1
ATOM 2920 N N . GLU C 1 63 ? -33.361 36.045 84.332 1.00 71.74 41 GLU C N 1
ATOM 2921 C CA . GLU C 1 63 ? -32.401 35.567 83.340 1.00 72.82 41 GLU C CA 1
ATOM 2922 C C . GLU C 1 63 ? -30.973 35.916 83.748 1.00 77.69 41 GLU C C 1
ATOM 2923 O O . GLU C 1 63 ? -30.046 35.133 83.541 1.00 71.49 41 GLU C O 1
ATOM 2929 N N . MET C 1 64 ? -30.810 37.087 84.351 1.00 76.75 42 MET C N 1
ATOM 2930 C CA . MET C 1 64 ? -29.491 37.581 84.714 1.00 67.10 42 MET C CA 1
ATOM 2931 C C . MET C 1 64 ? -28.886 36.869 85.922 1.00 64.11 42 MET C C 1
ATOM 2932 O O . MET C 1 64 ? -27.692 36.999 86.172 1.00 64.34 42 MET C O 1
ATOM 2937 N N . VAL C 1 65 ? -29.689 36.120 86.675 1.00 62.73 43 VAL C N 1
ATOM 2938 C CA . VAL C 1 65 ? -29.186 35.540 87.922 1.00 58.11 43 VAL C CA 1
ATOM 2939 C C . VAL C 1 65 ? -29.616 34.106 88.203 1.00 48.34 43 VAL C C 1
ATOM 2940 O O . VAL C 1 65 ? -30.758 33.724 87.962 1.00 61.38 43 VAL C O 1
ATOM 2944 N N . ALA C 1 66 ? -28.671 33.315 88.701 1.00 49.10 44 ALA C N 1
ATOM 2945 C CA . ALA C 1 66 ? -28.982 32.051 89.355 1.00 50.77 44 ALA C CA 1
ATOM 2946 C C . ALA C 1 66 ? -28.362 32.057 90.756 1.00 51.93 44 ALA C C 1
ATOM 2947 O O . ALA C 1 66 ? -27.144 32.154 90.891 1.00 58.20 44 ALA C O 1
ATOM 2949 N N . VAL C 1 67 ? -29.187 31.970 91.797 1.00 49.21 45 VAL C N 1
ATOM 2950 C CA . VAL C 1 67 ? -28.669 32.012 93.168 1.00 41.61 45 VAL C CA 1
ATOM 2951 C C . VAL C 1 67 ? -28.570 30.628 93.794 1.00 47.98 45 VAL C C 1
ATOM 2952 O O . VAL C 1 67 ? -29.533 29.865 93.802 1.00 47.44 45 VAL C O 1
ATOM 2956 N N . VAL C 1 68 ? -27.395 30.323 94.334 1.00 57.84 46 VAL C N 1
ATOM 2957 C CA . VAL C 1 68 ? -27.119 29.024 94.929 1.00 45.22 46 VAL C CA 1
ATOM 2958 C C . VAL C 1 68 ? -26.593 29.188 96.354 1.00 41.11 46 VAL C C 1
ATOM 2959 O O . VAL C 1 68 ? -26.105 30.258 96.715 1.00 48.35 46 VAL C O 1
ATOM 2963 N N . ASP C 1 69 ? -26.696 28.140 97.165 1.00 40.94 47 ASP C N 1
ATOM 2964 C CA . ASP C 1 69 ? -26.188 28.191 98.533 1.00 49.60 47 ASP C CA 1
ATOM 2965 C C . ASP C 1 69 ? -24.663 28.265 98.543 1.00 54.86 47 ASP C C 1
ATOM 2966 O O . ASP C 1 69 ? -24.011 27.867 97.577 1.00 63.56 47 ASP C O 1
ATOM 2971 N N . GLY C 1 70 ? -24.107 28.771 99.642 1.00 50.81 48 GLY C N 1
ATOM 2972 C CA . GLY C 1 70 ? -22.671 28.944 99.784 1.00 46.91 48 GLY C CA 1
ATOM 2973 C C . GLY C 1 70 ? -21.908 27.652 100.017 1.00 54.21 48 GLY C C 1
ATOM 2974 O O . GLY C 1 70 ? -20.678 27.629 99.955 1.00 57.15 48 GLY C O 1
ATOM 2975 N N . SER C 1 71 ? -22.634 26.572 100.287 1.00 56.80 49 SER C N 1
ATOM 2976 C CA . SER C 1 71 ? -22.011 25.262 100.417 1.00 49.51 49 SER C CA 1
ATOM 2977 C C . SER C 1 71 ? -21.384 24.885 99.083 1.00 51.84 49 SER C C 1
ATOM 2978 O O . SER C 1 71 ? -20.374 24.184 99.029 1.00 55.41 49 SER C O 1
ATOM 2981 N N . HIS C 1 72 ? -21.978 25.382 98.006 1.00 49.18 50 HIS C N 1
ATOM 2982 C CA . HIS C 1 72 ? -21.484 25.091 96.674 1.00 57.46 50 HIS C CA 1
ATOM 2983 C C . HIS C 1 72 ? -20.217 25.898 96.384 1.00 54.77 50 HIS C C 1
ATOM 2984 O O . HIS C 1 72 ? -19.454 25.540 95.482 1.00 51.30 50 HIS C O 1
ATOM 2991 N N . ALA C 1 73 ? -19.978 26.956 97.166 1.00 59.40 51 ALA C N 1
ATOM 2992 C CA . ALA C 1 73 ? -18.855 27.866 96.904 1.00 49.68 51 ALA C CA 1
ATOM 2993 C C . ALA C 1 73 ? -17.559 27.121 96.639 1.00 38.49 51 ALA C C 1
ATOM 2994 O O . ALA C 1 73 ? -16.997 27.228 95.544 1.00 40.45 51 ALA C O 1
ATOM 2996 N N . GLN C 1 74 ? -17.112 26.355 97.634 1.00 31.67 52 GLN C N 1
ATOM 2997 C CA . GLN C 1 74 ? -15.897 25.557 97.514 1.00 44.28 52 GLN C CA 1
ATOM 2998 C C . GLN C 1 74 ? -15.855 24.844 96.172 1.00 44.35 52 GLN C C 1
ATOM 2999 O O . GLN C 1 74 ? -14.912 25.031 95.394 1.00 47.00 52 GLN C O 1
ATOM 3005 N N . THR C 1 75 ? -16.908 24.077 95.892 1.00 42.41 53 THR C N 1
ATOM 3006 C CA . THR C 1 75 ? -16.996 23.307 94.659 1.00 49.32 53 THR C CA 1
ATOM 3007 C C . THR C 1 75 ? -16.658 24.180 93.466 1.00 43.36 53 THR C C 1
ATOM 3008 O O . THR C 1 75 ? -15.741 23.877 92.699 1.00 46.94 53 THR C O 1
ATOM 3012 N N . ILE C 1 76 ? -17.371 25.291 93.343 1.00 44.75 54 ILE C N 1
ATOM 3013 C CA . ILE C 1 76 ? -17.170 26.174 92.212 1.00 49.22 54 ILE C CA 1
ATOM 3014 C C . ILE C 1 76 ? -15.725 26.653 92.140 1.00 54.67 54 ILE C C 1
ATOM 3015 O O . ILE C 1 76 ? -15.112 26.622 91.069 1.00 52.91 54 ILE C O 1
ATOM 3020 N N . LEU C 1 77 ? -15.173 27.061 93.281 1.00 49.06 55 LEU C N 1
ATOM 3021 C CA . LEU C 1 77 ? -13.781 27.493 93.321 1.00 49.72 55 LEU C CA 1
ATOM 3022 C C . LEU C 1 77 ? -12.864 26.386 92.791 1.00 54.88 55 LEU C C 1
ATOM 3023 O O . LEU C 1 77 ? -11.961 26.645 91.990 1.00 53.78 55 LEU C O 1
ATOM 3028 N N . GLU C 1 78 ? -13.133 25.149 93.206 1.00 52.78 56 GLU C N 1
ATOM 3029 C CA . GLU C 1 78 ? -12.321 24.008 92.791 1.00 47.35 56 GLU C CA 1
ATOM 3030 C C . GLU C 1 78 ? -12.414 23.740 91.301 1.00 44.12 56 GLU C C 1
ATOM 3031 O O . GLU C 1 78 ? -11.525 23.125 90.719 1.00 48.33 56 GLU C O 1
ATOM 3037 N N . SER C 1 79 ? -13.497 24.190 90.684 1.00 52.29 57 SER C N 1
ATOM 3038 C CA . SER C 1 79 ? -13.641 24.010 89.251 1.00 59.76 57 SER C CA 1
ATOM 3039 C C . SER C 1 79 ? -12.855 25.078 88.501 1.00 60.80 57 SER C C 1
ATOM 3040 O O . SER C 1 79 ? -12.419 24.858 87.372 1.00 65.70 57 SER C O 1
ATOM 3043 N N . LEU C 1 80 ? -12.642 26.218 89.153 1.00 66.97 58 LEU C N 1
ATOM 3044 C CA . LEU C 1 80 ? -12.079 27.404 88.491 1.00 72.93 58 LEU C CA 1
ATOM 3045 C C . LEU C 1 80 ? -10.647 27.331 87.913 1.00 64.72 58 LEU C C 1
ATOM 3046 O O . LEU C 1 80 ? -10.342 28.088 86.996 1.00 72.38 58 LEU C O 1
ATOM 3051 N N . PRO C 1 81 ? -9.763 26.455 88.439 1.00 57.88 59 PRO C N 1
ATOM 3052 C CA . PRO C 1 81 ? -8.456 26.368 87.765 1.00 61.60 59 PRO C CA 1
ATOM 3053 C C . PRO C 1 81 ? -8.556 25.981 86.290 1.00 68.64 59 PRO C C 1
ATOM 3054 O O . PRO C 1 81 ? -7.818 26.505 85.455 1.00 72.32 59 PRO C O 1
ATOM 3058 N N . GLU C 1 82 ? -9.470 25.065 85.992 1.00 75.84 60 GLU C N 1
ATOM 3059 C CA . GLU C 1 82 ? -9.699 24.575 84.638 1.00 71.46 60 GLU C CA 1
ATOM 3060 C C . GLU C 1 82 ? -10.072 25.675 83.633 1.00 83.59 60 GLU C C 1
ATOM 3061 O O . GLU C 1 82 ? -9.715 25.596 82.456 1.00 90.10 60 GLU C O 1
ATOM 3067 N N . TRP C 1 83 ? -10.773 26.704 84.104 1.00 77.18 61 TRP C N 1
ATOM 3068 C CA . TRP C 1 83 ? -11.397 27.685 83.216 1.00 73.84 61 TRP C CA 1
ATOM 3069 C C . TRP C 1 83 ? -10.382 28.622 82.562 1.00 79.65 61 TRP C C 1
ATOM 3070 O O . TRP C 1 83 ? -10.569 29.055 81.425 1.00 70.23 61 TRP C O 1
ATOM 3081 N N . GLY C 1 84 ? -9.313 28.934 83.286 1.00 79.93 62 GLY C N 1
ATOM 3082 C CA . GLY C 1 84 ? -8.292 29.824 82.775 1.00 75.96 62 GLY C CA 1
ATOM 3083 C C . GLY C 1 84 ? -8.350 31.178 83.447 1.00 79.82 62 GLY C C 1
ATOM 3084 O O . GLY C 1 84 ? -8.724 31.275 84.614 1.00 73.77 62 GLY C O 1
ATOM 3085 N N . PRO C 1 85 ? -7.997 32.241 82.704 1.00 85.99 63 PRO C N 1
ATOM 3086 C CA . PRO C 1 85 ? -7.933 33.580 83.294 1.00 84.08 63 PRO C CA 1
ATOM 3087 C C . PRO C 1 85 ? -9.304 34.032 83.780 1.00 85.65 63 PRO C C 1
ATOM 3088 O O . PRO C 1 85 ? -10.303 33.835 83.090 1.00 79.62 63 PRO C O 1
ATOM 3092 N N . VAL C 1 86 ? -9.345 34.568 84.994 1.00 86.73 64 VAL C N 1
ATOM 3093 C CA . VAL C 1 86 ? -10.533 35.219 85.519 1.00 74.39 64 VAL C CA 1
ATOM 3094 C C . VAL C 1 86 ? -10.120 36.609 85.967 1.00 73.40 64 VAL C C 1
ATOM 3095 O O . VAL C 1 86 ? -8.992 37.035 85.715 1.00 73.62 64 VAL C O 1
ATOM 3099 N N . THR C 1 87 ? -11.026 37.326 86.615 1.00 61.69 65 THR C N 1
ATOM 3100 C CA . THR C 1 87 ? -10.651 38.587 87.231 1.00 53.05 65 THR C CA 1
ATOM 3101 C C . THR C 1 87 ? -11.337 38.693 88.578 1.00 47.57 65 THR C C 1
ATOM 3102 O O . THR C 1 87 ? -12.550 38.896 88.661 1.00 51.05 65 THR C O 1
ATOM 3106 N N . THR C 1 88 ? -10.550 38.513 89.632 1.00 48.17 66 THR C N 1
ATOM 3107 C CA . THR C 1 88 ? -11.079 38.547 90.984 1.00 43.06 66 THR C CA 1
ATOM 3108 C C . THR C 1 88 ? -11.143 39.992 91.450 1.00 54.49 66 THR C C 1
ATOM 3109 O O . THR C 1 88 ? -10.189 40.744 91.280 1.00 61.80 66 THR C O 1
ATOM 3113 N N . ILE C 1 89 ? -12.276 40.389 92.016 1.00 42.02 67 ILE C N 1
ATOM 3114 C CA . ILE C 1 89 ? -12.440 41.765 92.460 1.00 39.60 67 ILE C CA 1
ATOM 3115 C C . ILE C 1 89 ? -13.022 41.831 93.867 1.00 49.37 67 ILE C C 1
ATOM 3116 O O . ILE C 1 89 ? -13.973 41.122 94.181 1.00 50.46 67 ILE C O 1
ATOM 3121 N N . MET C 1 90 ? -12.435 42.670 94.718 1.00 51.49 68 MET C N 1
ATOM 3122 C CA . MET C 1 90 ? -13.001 42.930 96.041 1.00 46.44 68 MET C CA 1
ATOM 3123 C C . MET C 1 90 ? -13.130 44.426 96.274 1.00 43.55 68 MET C C 1
ATOM 3124 O O . MET C 1 90 ? -12.489 45.222 95.597 1.00 43.91 68 MET C O 1
ATOM 3129 N N . THR C 1 91 ? -13.958 44.805 97.238 1.00 36.97 69 THR C N 1
ATOM 3130 C CA . THR C 1 91 ? -14.132 46.210 97.564 1.00 33.72 69 THR C CA 1
ATOM 3131 C C . THR C 1 91 ? -14.006 46.432 99.065 1.00 42.24 69 THR C C 1
ATOM 3132 O O . THR C 1 91 ? -14.883 46.045 99.837 1.00 45.19 69 THR C O 1
ATOM 3136 N N . ILE C 1 92 ? -12.900 47.050 99.469 1.00 36.97 70 ILE C N 1
ATOM 3137 C CA . ILE C 1 92 ? -12.650 47.345 100.875 1.00 40.87 70 ILE C CA 1
ATOM 3138 C C . ILE C 1 92 ? -12.559 48.850 101.088 1.00 41.05 70 ILE C C 1
ATOM 3139 O O . ILE C 1 92 ? -11.711 49.510 100.488 1.00 47.53 70 ILE C O 1
ATOM 3144 N N . ALA C 1 93 ? -13.427 49.381 101.946 1.00 39.97 71 ALA C N 1
ATOM 3145 C CA . ALA C 1 93 ? -13.430 50.800 102.290 1.00 34.50 71 ALA C CA 1
ATOM 3146 C C . ALA C 1 93 ? -13.549 51.705 101.067 1.00 42.38 71 ALA C C 1
ATOM 3147 O O . ALA C 1 93 ? -12.965 52.787 101.033 1.00 44.57 71 ALA C O 1
ATOM 3149 N N . GLY C 1 94 ? -14.301 51.261 100.066 1.00 39.43 72 GLY C N 1
ATOM 3150 C CA . GLY C 1 94 ? -14.521 52.057 98.872 1.00 27.73 72 GLY C CA 1
ATOM 3151 C C . GLY C 1 94 ? -13.443 51.857 97.829 1.00 33.45 72 GLY C C 1
ATOM 3152 O O . GLY C 1 94 ? -13.536 52.360 96.709 1.00 29.14 72 GLY C O 1
ATOM 3153 N N . SER C 1 95 ? -12.405 51.120 98.204 1.00 38.24 73 SER C N 1
ATOM 3154 C CA . SER C 1 95 ? -11.317 50.820 97.287 1.00 40.30 73 SER C CA 1
ATOM 3155 C C . SER C 1 95 ? -11.614 49.532 96.538 1.00 41.39 73 SER C C 1
ATOM 3156 O O . SER C 1 95 ? -12.062 48.552 97.130 1.00 44.74 73 SER C O 1
ATOM 3159 N N . ILE C 1 96 ? -11.378 49.547 95.231 1.00 34.98 74 ILE C N 1
ATOM 3160 C CA . ILE C 1 96 ? -11.592 48.375 94.394 1.00 35.40 74 ILE C CA 1
ATOM 3161 C C . ILE C 1 96 ? -10.252 47.695 94.123 1.00 46.83 74 ILE C C 1
ATOM 3162 O O . ILE C 1 96 ? -9.270 48.364 93.827 1.00 50.73 74 ILE C O 1
ATOM 3167 N N . PHE C 1 97 ? -10.207 46.373 94.264 1.00 50.94 75 PHE C N 1
ATOM 3168 C CA . PHE C 1 97 ? -8.991 45.604 94.021 1.00 41.19 75 PHE C CA 1
ATOM 3169 C C . PHE C 1 97 ? -9.264 44.509 92.997 1.00 49.40 75 PHE C C 1
ATOM 3170 O O . PHE C 1 97 ? -10.194 43.722 93.166 1.00 54.00 75 PHE C O 1
ATOM 3178 N N . GLU C 1 98 ? -8.462 44.465 91.936 1.00 49.83 76 GLU C N 1
ATOM 3179 C CA . GLU C 1 98 ? -8.644 43.470 90.881 1.00 45.46 76 GLU C CA 1
ATOM 3180 C C . GLU C 1 98 ? -7.370 42.695 90.595 1.00 50.89 76 GLU C C 1
ATOM 3181 O O . GLU C 1 98 ? -6.331 43.288 90.315 1.00 61.96 76 GLU C O 1
ATOM 3187 N N . VAL C 1 99 ? -7.448 41.371 90.643 1.00 49.99 77 VAL C N 1
ATOM 3188 C CA . VAL C 1 99 ? -6.341 40.557 90.166 1.00 52.07 77 VAL C CA 1
ATOM 3189 C C . VAL C 1 99 ? -6.800 39.710 88.974 1.00 52.41 77 VAL C C 1
ATOM 3190 O O . VAL C 1 99 ? -7.685 38.854 89.085 1.00 59.23 77 VAL C O 1
ATOM 3194 N N . LYS C 1 100 ? -6.215 40.010 87.817 1.00 47.08 78 LYS C N 1
ATOM 3195 C CA . LYS C 1 100 ? -6.493 39.292 86.579 1.00 58.57 78 LYS C CA 1
ATOM 3196 C C . LYS C 1 100 ? -5.511 38.147 86.408 1.00 63.88 78 LYS C C 1
ATOM 3197 O O . LYS C 1 100 ? -4.410 38.336 85.893 1.00 63.72 78 LYS C O 1
ATOM 3203 N N . ALA C 1 101 ? -5.914 36.958 86.840 1.00 77.90 79 ALA C N 1
ATOM 3204 C CA . ALA C 1 101 ? -5.025 35.805 86.825 1.00 78.02 79 ALA C CA 1
ATOM 3205 C C . ALA C 1 101 ? -5.824 34.511 86.849 1.00 81.56 79 ALA C C 1
ATOM 3206 O O . ALA C 1 101 ? -6.972 34.499 87.293 1.00 73.88 79 ALA C O 1
ATOM 3208 N N . PRO C 1 102 ? -5.223 33.416 86.358 1.00 83.30 80 PRO C N 1
ATOM 3209 C CA . PRO C 1 102 ? -5.865 32.107 86.497 1.00 79.08 80 PRO C CA 1
ATOM 3210 C C . PRO C 1 102 ? -6.114 31.792 87.964 1.00 75.53 80 PRO C C 1
ATOM 3211 O O . PRO C 1 102 ? -5.231 32.014 88.790 1.00 77.26 80 PRO C O 1
ATOM 3215 N N . PHE C 1 103 ? -7.300 31.295 88.289 1.00 82.16 81 PHE C N 1
ATOM 3216 C CA . PHE C 1 103 ? -7.607 30.989 89.675 1.00 73.90 81 PHE C CA 1
ATOM 3217 C C . PHE C 1 103 ? -6.778 29.808 90.149 1.00 63.36 81 PHE C C 1
ATOM 3218 O O . PHE C 1 103 ? -6.720 28.773 89.489 1.00 65.51 81 PHE C O 1
ATOM 3226 N N . PRO C 1 104 ? -6.116 29.972 91.298 1.00 63.45 82 PRO C N 1
ATOM 3227 C CA . PRO C 1 104 ? -5.299 28.928 91.915 1.00 71.35 82 PRO C CA 1
ATOM 3228 C C . PRO C 1 104 ? -6.140 27.761 92.388 1.00 71.46 82 PRO C C 1
ATOM 3229 O O . PRO C 1 104 ? -7.328 27.919 92.681 1.00 64.02 82 PRO C O 1
ATOM 3233 N N . LYS C 1 105 ? -5.519 26.594 92.454 1.00 71.15 83 LYS C N 1
ATOM 3234 C CA . LYS C 1 105 ? -6.123 25.466 93.125 1.00 53.63 83 LYS C CA 1
ATOM 3235 C C . LYS C 1 105 ? -5.957 25.680 94.620 1.00 54.26 83 LYS C C 1
ATOM 3236 O O . LYS C 1 105 ? -5.110 26.473 95.064 1.00 62.29 83 LYS C O 1
ATOM 3242 N N . GLY C 1 106 ? -6.773 24.981 95.396 1.00 50.65 84 GLY C N 1
ATOM 3243 C CA . GLY C 1 106 ? -6.787 25.188 96.826 1.00 50.46 84 GLY C CA 1
ATOM 3244 C C . GLY C 1 106 ? -7.034 23.948 97.654 1.00 44.92 84 GLY C C 1
ATOM 3245 O O . GLY C 1 106 ? -7.804 23.072 97.266 1.00 54.62 84 GLY C O 1
ATOM 3246 N N . LYS C 1 107 ? -6.375 23.877 98.805 1.00 36.40 85 LYS C N 1
ATOM 3247 C CA . LYS C 1 107 ? -6.621 22.790 99.744 1.00 46.28 85 LYS C CA 1
ATOM 3248 C C . LYS C 1 107 ? -7.061 23.363 101.080 1.00 48.39 85 LYS C C 1
ATOM 3249 O O . LYS C 1 107 ? -6.580 24.413 101.509 1.00 51.54 85 LYS C O 1
ATOM 3255 N N . VAL C 1 108 ? -7.991 22.672 101.728 1.00 48.41 86 VAL C N 1
ATOM 3256 C CA . VAL C 1 108 ? -8.515 23.112 103.010 1.00 44.54 86 VAL C CA 1
ATOM 3257 C C . VAL C 1 108 ? -7.569 22.770 104.161 1.00 61.92 86 VAL C C 1
ATOM 3258 O O . VAL C 1 108 ? -7.178 21.615 104.341 1.00 66.79 86 VAL C O 1
ATOM 3262 N N . ALA C 1 109 ? -7.205 23.792 104.931 1.00 66.84 87 ALA C N 1
ATOM 3263 C CA . ALA C 1 109 ? -6.405 23.615 106.139 1.00 61.07 87 ALA C CA 1
ATOM 3264 C C . ALA C 1 109 ? -6.527 24.839 107.039 1.00 69.44 87 ALA C C 1
ATOM 3265 O O . ALA C 1 109 ? -6.756 25.949 106.555 1.00 67.42 87 ALA C O 1
ATOM 3267 N N . ARG C 1 110 ? -6.380 24.624 108.346 1.00 70.84 88 ARG C N 1
ATOM 3268 C CA . ARG C 1 110 ? -6.461 25.695 109.342 1.00 76.61 88 ARG C CA 1
ATOM 3269 C C . ARG C 1 110 ? -7.807 26.426 109.263 1.00 72.05 88 ARG C C 1
ATOM 3270 O O . ARG C 1 110 ? -7.929 27.587 109.649 1.00 78.59 88 ARG C O 1
ATOM 3278 N N . GLY C 1 111 ? -8.825 25.736 108.762 1.00 74.04 89 GLY C N 1
ATOM 3279 C CA . GLY C 1 111 ? -10.151 26.317 108.672 1.00 76.17 89 GLY C CA 1
ATOM 3280 C C . GLY C 1 111 ? -10.327 27.239 107.481 1.00 62.75 89 GLY C C 1
ATOM 3281 O O . GLY C 1 111 ? -11.376 27.863 107.323 1.00 67.85 89 GLY C O 1
ATOM 3282 N N . TYR C 1 112 ? -9.298 27.331 106.645 1.00 55.71 90 TYR C N 1
ATOM 3283 C CA . TYR C 1 112 ? -9.383 28.103 105.410 1.00 53.27 90 TYR C CA 1
ATOM 3284 C C . TYR C 1 112 ? -9.329 27.209 104.177 1.00 52.97 90 TYR C C 1
ATOM 3285 O O . TYR C 1 112 ? -8.954 26.036 104.253 1.00 52.90 90 TYR C O 1
ATOM 3294 N N . TYR C 1 113 ? -9.718 27.784 103.045 1.00 47.83 91 TYR C N 1
ATOM 3295 C CA . TYR C 1 113 ? -9.464 27.200 101.739 1.00 41.49 91 TYR C CA 1
ATOM 3296 C C . TYR C 1 113 ? -8.200 27.863 101.201 1.00 52.49 91 TYR C C 1
ATOM 3297 O O . TYR C 1 113 ? -8.264 28.891 100.526 1.00 50.23 91 TYR C O 1
ATOM 3306 N N . ASN C 1 114 ? -7.052 27.278 101.541 1.00 56.46 92 ASN C N 1
ATOM 3307 C CA . ASN C 1 114 ? -5.741 27.816 101.183 1.00 44.99 92 ASN C CA 1
ATOM 3308 C C . ASN C 1 114 ? -5.465 27.767 99.691 1.00 44.84 92 ASN C C 1
ATOM 3309 O O . ASN C 1 114 ? -5.651 26.730 99.062 1.00 55.06 92 ASN C O 1
ATOM 3314 N N . LEU C 1 115 ? -4.996 28.882 99.140 1.00 48.20 93 LEU C N 1
ATOM 3315 C CA . LEU C 1 115 ? -4.713 28.994 97.710 1.00 55.50 93 LEU C CA 1
ATOM 3316 C C . LEU C 1 115 ? -3.236 28.796 97.409 1.00 73.39 93 LEU C C 1
ATOM 3317 O O . LEU C 1 115 ? -2.374 29.364 98.086 1.00 66.26 93 LEU C O 1
ATOM 3322 N N . MET C 1 116 ? -2.942 28.006 96.382 1.00 76.56 94 MET C N 1
ATOM 3323 C CA . MET C 1 116 ? -1.554 27.821 95.975 1.00 82.46 94 MET C CA 1
ATOM 3324 C C . MET C 1 116 ? -1.342 28.213 94.519 1.00 83.62 94 MET C C 1
ATOM 3325 O O . MET C 1 116 ? -1.415 27.371 93.626 1.00 89.77 94 MET C O 1
ATOM 3330 N N . GLY C 1 117 ? -1.071 29.493 94.286 1.00 77.35 95 GLY C N 1
ATOM 3331 C CA . GLY C 1 117 ? -0.822 29.978 92.942 1.00 89.23 95 GLY C CA 1
ATOM 3332 C C . GLY C 1 117 ? 0.654 30.099 92.615 1.00 96.47 95 GLY C C 1
ATOM 3333 O O . GLY C 1 117 ? 1.359 30.905 93.221 1.00 95.28 95 GLY C O 1
ATOM 3334 N N . ARG C 1 118 ? 1.117 29.311 91.645 1.00 109.89 96 ARG C N 1
ATOM 3335 C CA . ARG C 1 118 ? 2.544 29.217 91.327 1.00 117.30 96 ARG C CA 1
ATOM 3336 C C . ARG C 1 118 ? 3.199 30.562 91.005 1.00 108.14 96 ARG C C 1
ATOM 3337 O O . ARG C 1 118 ? 4.290 30.854 91.495 1.00 104.73 96 ARG C O 1
ATOM 3345 N N . ASP C 1 119 ? 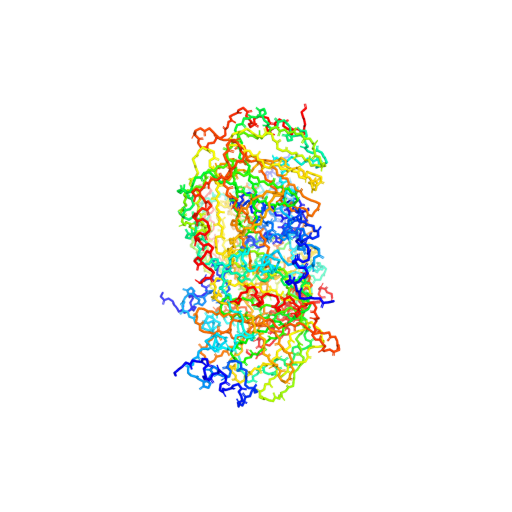2.542 31.377 90.186 1.00 97.08 97 ASP C N 1
ATOM 3346 C CA . ASP C 1 119 ? 3.126 32.653 89.775 1.00 106.67 97 ASP C CA 1
ATOM 3347 C C . ASP C 1 119 ? 2.075 33.650 89.303 1.00 98.15 97 ASP C C 1
ATOM 3348 O O . ASP C 1 119 ? 1.268 33.350 88.424 1.00 103.96 97 ASP C O 1
ATOM 3353 N N . GLY C 1 120 ? 2.103 34.841 89.893 1.00 94.88 98 GLY C N 1
ATOM 3354 C CA . GLY C 1 120 ? 1.262 35.939 89.458 1.00 98.57 98 GLY C CA 1
ATOM 3355 C C . GLY C 1 120 ? -0.220 35.656 89.574 1.00 92.38 98 GLY C C 1
ATOM 3356 O O . GLY C 1 120 ? -1.023 36.204 88.819 1.00 80.97 98 GLY C O 1
ATOM 3357 N N . GLU C 1 121 ? -0.582 34.791 90.515 1.00 86.20 99 GLU C N 1
ATOM 3358 C CA . GLU C 1 121 ? -1.983 34.517 90.788 1.00 80.79 99 GLU C CA 1
ATOM 3359 C C . GLU C 1 121 ? -2.376 35.201 92.089 1.00 71.11 99 GLU C C 1
ATOM 3360 O O . GLU C 1 121 ? -1.563 35.880 92.719 1.00 71.77 99 GLU C O 1
ATOM 3366 N N . LEU C 1 122 ? -3.633 35.043 92.475 1.00 69.31 100 LEU C N 1
ATOM 3367 C CA . LEU C 1 122 ? -4.068 35.439 93.801 1.00 59.19 100 LEU C CA 1
ATOM 3368 C C . LEU C 1 122 ? -3.519 34.385 94.752 1.00 58.64 100 LEU C C 1
ATOM 3369 O O . LEU C 1 122 ? -3.304 33.243 94.346 1.00 44.92 100 LEU C O 1
ATOM 3374 N N . HIS C 1 123 ? -3.263 34.751 96.002 1.00 44.34 101 HIS C N 1
ATOM 3375 C CA . HIS C 1 123 ? -2.562 33.826 96.884 1.00 53.77 101 HIS C CA 1
ATOM 3376 C C . HIS C 1 123 ? -3.099 33.807 98.304 1.00 56.45 101 HIS C C 1
ATOM 3377 O O . HIS C 1 123 ? -2.468 33.253 99.208 1.00 77.85 101 HIS C O 1
ATOM 3384 N N . GLY C 1 124 ? -4.267 34.402 98.500 1.00 34.45 102 GLY C N 1
ATOM 3385 C CA . GLY C 1 124 ? -4.817 34.510 99.834 1.00 42.09 102 GLY C CA 1
ATOM 3386 C C . GLY C 1 124 ? -5.396 33.222 100.396 1.00 47.65 102 GLY C C 1
ATOM 3387 O O . GLY C 1 1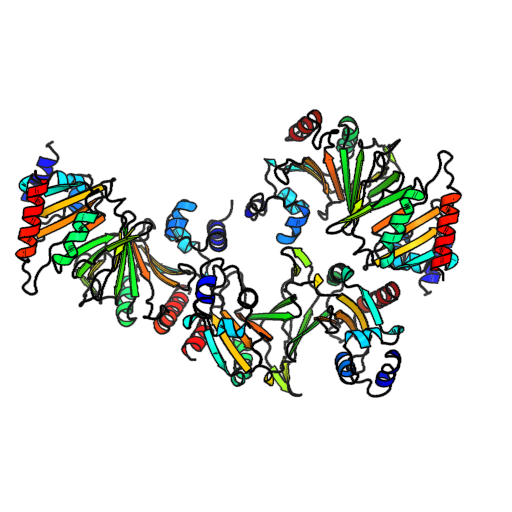24 ? -5.328 32.164 99.773 1.00 39.78 102 GLY C O 1
ATOM 3388 N N . HIS C 1 125 ? -5.957 33.321 101.596 1.00 47.68 103 HIS C N 1
ATOM 3389 C CA . HIS C 1 125 ? -6.617 32.197 102.241 1.00 35.61 103 HIS C CA 1
ATOM 3390 C C . HIS C 1 125 ? -8.076 32.562 102.479 1.00 46.67 103 HIS C C 1
ATOM 3391 O O . HIS C 1 125 ? -8.374 33.572 103.112 1.00 42.22 103 HIS C O 1
ATOM 3398 N N . LEU C 1 126 ? -8.981 31.735 101.968 1.00 52.71 104 LEU C N 1
ATOM 3399 C CA . LEU C 1 126 ? -10.391 32.092 101.916 1.00 33.08 104 LEU C CA 1
ATOM 3400 C C . LEU C 1 126 ? -11.205 31.430 103.026 1.00 45.99 104 LEU C C 1
ATOM 3401 O O . LEU C 1 126 ? -11.026 30.251 103.327 1.00 54.24 104 LEU C O 1
ATOM 3406 N N . LYS C 1 127 ? -12.093 32.205 103.641 1.00 47.81 105 LYS C N 1
ATOM 3407 C CA . LYS C 1 127 ? -12.965 31.689 104.688 1.00 45.66 105 LYS C CA 1
ATOM 3408 C C . LYS C 1 127 ? -14.379 31.482 104.135 1.00 46.98 105 LYS C C 1
ATOM 3409 O O . LYS C 1 127 ? -15.227 32.371 104.207 1.00 46.37 105 LYS C O 1
ATOM 3415 N N . LEU C 1 128 ? -14.623 30.293 103.590 1.00 47.10 106 LEU C N 1
ATOM 3416 C CA . LEU C 1 128 ? -15.836 30.027 102.824 1.00 41.15 106 LEU C CA 1
ATOM 3417 C C . LEU C 1 128 ? -17.072 29.710 103.675 1.00 38.80 106 LEU C C 1
ATOM 3418 O O . LEU C 1 128 ? -18.186 29.671 103.157 1.00 30.22 106 LEU C O 1
ATOM 3423 N N . GLU C 1 129 ? -16.893 29.498 104.973 1.00 45.14 107 GLU C N 1
ATOM 3424 C CA . GLU C 1 129 ? -18.050 29.348 105.848 1.00 37.38 107 GLU C CA 1
ATOM 3425 C C . GLU C 1 129 ? -18.838 30.653 105.897 1.00 36.46 107 GLU C C 1
ATOM 3426 O O . GLU C 1 129 ? -20.044 30.651 106.113 1.00 45.69 107 GLU C O 1
ATOM 3432 N N . ASN C 1 130 ? -18.148 31.768 105.684 1.00 47.51 108 ASN C N 1
ATOM 3433 C CA . ASN C 1 130 ? -18.760 33.089 105.775 1.00 35.84 108 ASN C CA 1
ATOM 3434 C C . ASN C 1 130 ? -19.651 33.444 104.583 1.00 36.10 108 ASN C C 1
ATOM 3435 O O . ASN C 1 130 ? -20.463 34.374 104.656 1.00 29.61 108 ASN C O 1
ATOM 3440 N N . ILE C 1 131 ? -19.503 32.704 103.490 1.00 31.42 109 ILE C N 1
ATOM 3441 C CA . ILE C 1 131 ? -20.323 32.937 102.306 1.00 35.64 109 ILE C CA 1
ATOM 3442 C C . ILE C 1 131 ? -21.656 32.174 102.383 1.00 37.19 109 ILE C C 1
ATOM 3443 O O . ILE C 1 131 ? -21.692 30.948 102.267 1.00 29.57 109 ILE C O 1
ATOM 3448 N N . SER C 1 132 ? -22.745 32.914 102.587 1.00 29.07 110 SER C N 1
ATOM 3449 C CA . SER C 1 132 ? -24.079 32.333 102.722 1.00 32.61 110 SER C CA 1
ATOM 3450 C C . SER C 1 132 ? -24.677 31.970 101.367 1.00 36.81 110 SER C C 1
ATOM 3451 O O . SER C 1 132 ? -25.432 31.002 101.242 1.00 26.34 110 SER C O 1
ATOM 3454 N N . HIS C 1 133 ? -24.344 32.764 100.357 1.00 28.60 111 HIS C N 1
ATOM 3455 C CA . HIS C 1 133 ? -24.918 32.591 99.032 1.00 30.23 111 HIS C CA 1
ATOM 3456 C C . HIS C 1 133 ? -23.925 32.958 97.946 1.00 32.06 111 HIS C C 1
ATOM 3457 O O . HIS C 1 133 ? -23.093 33.847 98.126 1.00 37.41 111 HIS C O 1
ATOM 3464 N N . VAL C 1 134 ? -24.016 32.265 96.817 1.00 32.52 112 VAL C N 1
ATOM 3465 C CA . VAL C 1 134 ? -23.226 32.608 95.644 1.00 32.30 112 VAL C CA 1
ATOM 3466 C C . VAL C 1 134 ? -24.158 32.830 94.458 1.00 43.09 112 VAL C C 1
ATOM 3467 O O . VAL C 1 134 ? -25.063 32.031 94.209 1.00 40.16 112 VAL C O 1
ATOM 3471 N N . ALA C 1 135 ? -23.940 33.920 93.731 1.00 36.92 113 ALA C N 1
ATOM 3472 C CA . ALA C 1 135 ? -24.813 34.264 92.622 1.00 42.11 113 ALA C CA 1
ATOM 3473 C C . ALA C 1 135 ? -24.090 34.231 91.290 1.00 44.72 113 ALA C C 1
ATOM 3474 O O . ALA C 1 135 ? -23.097 34.932 91.091 1.00 54.05 113 ALA C O 1
ATOM 3476 N N . LEU C 1 136 ? -24.598 33.413 90.377 1.00 47.83 114 LEU C N 1
ATOM 3477 C CA . LEU C 1 136 ? -24.153 33.445 88.994 1.00 45.22 114 LEU C CA 1
ATOM 3478 C C . LEU C 1 136 ? -24.874 34.566 88.265 1.00 52.55 114 LEU C C 1
ATOM 3479 O O . LEU C 1 136 ? -26.065 34.455 87.948 1.00 60.84 114 LEU C O 1
ATOM 3484 N N . VAL C 1 137 ? -24.141 35.643 88.009 1.00 44.67 115 VAL C N 1
ATOM 3485 C CA . VAL C 1 137 ? -24.716 36.858 87.458 1.00 43.00 115 VAL C CA 1
ATOM 3486 C C . VAL C 1 137 ? -24.233 37.131 86.045 1.00 53.93 115 VAL C C 1
ATOM 3487 O O . VAL C 1 137 ? -23.034 37.212 85.798 1.00 64.45 115 VAL C O 1
ATOM 3491 N N . SER C 1 138 ? -25.177 37.268 85.121 1.00 68.62 116 SER C N 1
ATOM 3492 C CA . SER C 1 138 ? -24.859 37.638 83.746 1.00 68.99 116 SER C CA 1
ATOM 3493 C C . SER C 1 138 ? -25.654 38.864 83.339 1.00 65.41 116 SER C C 1
ATOM 3494 O O . SER C 1 138 ? -26.592 38.790 82.546 1.00 73.44 116 SER C O 1
ATOM 3497 N N . LYS C 1 139 ? -25.268 39.994 83.915 1.00 65.93 117 LYS C N 1
ATOM 3498 C CA . LYS C 1 139 ? -25.840 41.278 83.568 1.00 70.97 117 LYS C CA 1
ATOM 3499 C C . LYS C 1 139 ? -24.826 42.048 82.729 1.00 77.91 117 LYS C C 1
ATOM 3500 O O . LYS C 1 139 ? -23.693 42.248 83.162 1.00 85.70 117 LYS C O 1
ATOM 3506 N N . PRO C 1 140 ? -25.214 42.449 81.509 1.00 91.58 118 PRO C N 1
ATOM 3507 C CA . PRO C 1 140 ? -24.352 43.309 80.691 1.00 91.08 118 PRO C CA 1
ATOM 3508 C C . PRO C 1 140 ? -24.367 44.743 81.210 1.00 89.90 118 PRO C C 1
ATOM 3509 O O . PRO C 1 140 ? -25.325 45.464 80.938 1.00 96.49 118 PRO C O 1
ATOM 3513 N N . PHE C 1 141 ? -23.334 45.152 81.943 1.00 89.19 119 PHE C N 1
ATOM 3514 C CA . PHE C 1 141 ? -23.375 46.445 82.621 1.00 99.19 119 PHE C CA 1
ATOM 3515 C C . PHE C 1 141 ? -23.307 47.598 81.611 1.00 105.75 119 PHE C C 1
ATOM 3516 O O . PHE C 1 141 ? -24.097 48.531 81.709 1.00 108.84 119 PHE C O 1
ATOM 3524 N N . MET C 1 142 ? -22.419 47.524 80.621 1.00 103.43 120 MET C N 1
ATOM 3525 C CA . MET C 1 142 ? -22.508 48.442 79.478 1.00 111.27 120 MET C CA 1
ATOM 3526 C C . MET C 1 142 ? -21.821 47.901 78.218 1.00 111.31 120 MET C C 1
ATOM 3527 O O . MET C 1 142 ? -20.612 47.673 78.189 1.00 113.23 120 MET C O 1
ATOM 3532 N N . GLY C 1 143 ? -22.624 47.679 77.182 1.00 106.08 121 GLY C N 1
ATOM 3533 C CA . GLY C 1 143 ? -22.112 47.382 75.856 1.00 114.27 121 GLY C CA 1
ATOM 3534 C C . GLY C 1 143 ? -21.402 46.056 75.650 1.00 118.37 121 GLY C C 1
ATOM 3535 O O . GLY C 1 143 ? -20.782 45.844 74.608 1.00 123.45 121 GLY C O 1
ATOM 3536 N N . ARG C 1 144 ? -21.486 45.163 76.630 1.00 106.72 122 ARG C N 1
ATOM 3537 C CA . ARG C 1 144 ? -20.874 43.846 76.495 1.00 106.48 122 ARG C CA 1
ATOM 3538 C C . ARG C 1 144 ? -21.455 42.855 77.486 1.00 99.11 122 ARG C C 1
ATOM 3539 O O . ARG C 1 144 ? -21.998 43.237 78.519 1.00 92.49 122 ARG C O 1
ATOM 3547 N N . GLU C 1 145 ? -21.328 41.576 77.156 1.00 97.06 123 GLU C N 1
ATOM 3548 C CA . GLU C 1 145 ? -21.638 40.503 78.085 1.00 93.52 123 GLU C CA 1
ATOM 3549 C C . GLU C 1 145 ? -20.746 40.594 79.325 1.00 87.24 123 GLU C C 1
ATOM 3550 O O . GLU C 1 145 ? -19.522 40.583 79.206 1.00 91.51 123 GLU C O 1
ATOM 3556 N N . SER C 1 146 ? -21.346 40.684 80.510 1.00 84.72 124 SER C N 1
ATOM 3557 C CA . SER C 1 146 ? -20.571 40.682 81.754 1.00 80.28 124 SER C CA 1
ATOM 3558 C C . SER C 1 146 ? -21.058 39.607 82.717 1.00 74.91 124 SER C C 1
ATOM 3559 O O . SER C 1 146 ? -22.165 39.680 83.249 1.00 79.22 124 SER C O 1
ATOM 3562 N N . HIS C 1 147 ? -20.207 38.612 82.940 1.00 64.89 125 HIS C N 1
ATOM 3563 C CA . HIS C 1 147 ? -20.590 37.413 83.671 1.00 69.13 125 HIS C CA 1
ATOM 3564 C C . HIS C 1 147 ? -19.682 37.193 84.879 1.00 63.05 125 HIS C C 1
ATOM 3565 O O . HIS C 1 147 ? -18.458 37.078 84.733 1.00 66.23 125 HIS C O 1
ATOM 3572 N N . TYR C 1 148 ? -20.275 37.124 86.067 1.00 51.01 126 TYR C N 1
ATOM 3573 C CA . TYR C 1 148 ? -19.482 37.020 87.283 1.00 51.79 126 TYR C CA 1
ATOM 3574 C C . TYR C 1 148 ? -20.157 36.206 88.377 1.00 48.38 126 TYR C C 1
ATOM 3575 O O . TYR C 1 148 ? -21.381 36.162 88.476 1.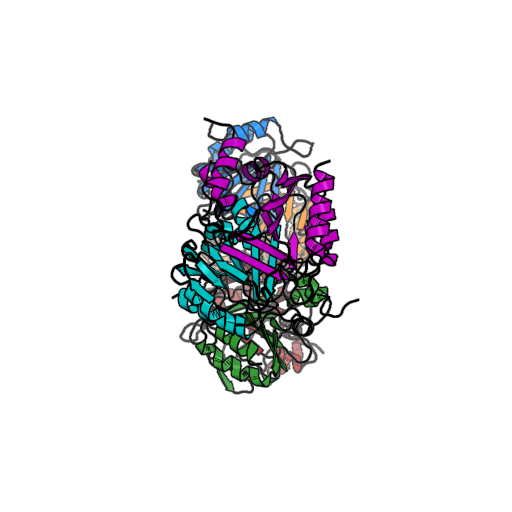00 48.23 126 TYR C O 1
ATOM 3584 N N . PHE C 1 149 ? -19.337 35.566 89.199 1.00 55.78 127 PHE C N 1
ATOM 3585 C CA . PHE C 1 149 ? -19.807 34.908 90.403 1.00 51.12 127 PHE C CA 1
ATOM 3586 C C . PHE C 1 149 ? -19.726 35.932 91.529 1.00 50.02 127 PHE C C 1
ATOM 3587 O O . PHE C 1 149 ? -18.699 36.589 91.698 1.00 55.63 127 PHE C O 1
ATOM 3595 N N . GLY C 1 150 ? -20.803 36.085 92.286 1.00 39.45 128 GLY C N 1
ATOM 3596 C CA . GLY C 1 150 ? -20.783 36.960 93.440 1.00 40.31 128 GLY C CA 1
ATOM 3597 C C . GLY C 1 150 ? -20.841 36.125 94.698 1.00 36.03 128 GLY C C 1
ATOM 3598 O O . GLY C 1 150 ? -21.650 35.204 94.800 1.00 42.01 128 GLY C O 1
ATOM 3599 N N . PHE C 1 151 ? -19.978 36.435 95.655 1.00 25.67 129 PHE C N 1
ATOM 3600 C CA . PHE C 1 151 ? -19.967 35.709 96.911 1.00 30.89 129 PHE C CA 1
ATOM 3601 C C . PHE C 1 151 ? -20.507 36.595 98.011 1.00 32.19 129 PHE C C 1
ATOM 3602 O O . PHE C 1 151 ? -19.936 37.636 98.330 1.00 38.75 129 PHE C O 1
ATOM 3610 N N . PHE C 1 152 ? -21.632 36.177 98.572 1.00 31.97 130 PHE C N 1
ATOM 3611 C CA . PHE C 1 152 ? -22.362 37.004 99.514 1.00 38.01 130 PHE C CA 1
ATOM 3612 C C . PHE C 1 152 ? -22.208 36.476 100.915 1.00 34.47 130 PHE C C 1
ATOM 3613 O O . PHE C 1 152 ? -22.057 35.277 101.115 1.00 38.77 130 PHE C O 1
ATOM 3621 N N . THR C 1 153 ? -22.242 37.375 101.885 1.00 29.23 131 THR C N 1
ATOM 3622 C CA . THR C 1 153 ? -22.204 36.959 103.270 1.00 32.21 131 THR C CA 1
ATOM 3623 C C . THR C 1 153 ? -23.608 37.116 103.857 1.00 36.97 131 THR C C 1
ATOM 3624 O O . THR C 1 153 ? -24.527 37.558 103.169 1.00 25.22 131 THR C O 1
ATOM 3628 N N . ALA C 1 154 ? -23.765 36.738 105.119 1.00 40.58 132 ALA C N 1
ATOM 3629 C CA . ALA C 1 154 ? -25.079 36.583 105.732 1.00 25.34 132 ALA C CA 1
ATOM 3630 C C . ALA C 1 154 ? -25.969 37.832 105.713 1.00 36.22 132 ALA C C 1
ATOM 3631 O O . ALA C 1 154 ? -27.194 37.711 105.625 1.00 35.90 132 ALA C O 1
ATOM 3633 N N . GLN C 1 155 ? -25.382 39.023 105.811 1.00 40.64 133 GLN C N 1
ATOM 3634 C CA . GLN C 1 155 ? -26.209 40.231 105.852 1.00 32.42 133 GLN C CA 1
ATOM 3635 C C . GLN C 1 155 ? -26.347 40.856 104.464 1.00 24.24 133 GLN C C 1
ATOM 3636 O O . GLN C 1 155 ? -26.829 41.971 104.322 1.00 37.59 133 GLN C O 1
ATOM 3642 N N . GLY C 1 156 ? -25.945 40.125 103.435 1.00 22.95 134 GLY C N 1
ATOM 3643 C CA . GLY C 1 156 ? -26.230 40.547 102.077 1.00 24.39 134 GLY C CA 1
ATOM 3644 C C . GLY C 1 156 ? -25.154 41.355 101.387 1.00 32.02 134 GLY C C 1
ATOM 3645 O O . GLY C 1 156 ? -25.336 41.780 100.245 1.00 29.33 134 GLY C O 1
ATOM 3646 N N . GLU C 1 157 ? -24.030 41.562 102.070 1.00 42.36 135 GLU C N 1
ATOM 3647 C CA . GLU C 1 157 ? -22.916 42.306 101.498 1.00 25.77 135 GLU C CA 1
ATOM 3648 C C . GLU C 1 157 ? -22.158 41.426 100.517 1.00 37.43 135 GLU C C 1
ATOM 3649 O O . GLU C 1 157 ? -22.211 40.198 100.607 1.00 41.07 135 GLU C O 1
ATOM 3655 N N . ASN C 1 158 ? -21.461 42.052 99.576 1.00 39.44 136 ASN C N 1
ATOM 3656 C CA . ASN C 1 158 ? -20.677 41.311 98.593 1.00 35.90 136 ASN C CA 1
ATOM 3657 C C . ASN C 1 158 ? -19.219 41.167 99.008 1.00 45.25 136 ASN C C 1
ATOM 3658 O O . ASN C 1 158 ? -18.422 42.091 98.830 1.00 52.26 136 ASN C O 1
ATOM 3663 N N . ALA C 1 159 ? -18.878 40.005 99.556 1.00 39.31 137 ALA C N 1
ATOM 3664 C CA . ALA C 1 159 ? -17.515 39.728 99.988 1.00 35.63 137 ALA C CA 1
ATOM 3665 C C . ALA C 1 159 ? -16.528 39.874 98.834 1.00 40.75 137 ALA C C 1
ATOM 3666 O O . ALA C 1 159 ? -15.546 40.613 98.943 1.00 45.34 137 ALA C O 1
ATOM 3668 N N . PHE C 1 160 ? -16.787 39.171 97.733 1.00 29.03 138 PHE C N 1
ATOM 3669 C CA . PHE C 1 160 ? -15.965 39.320 96.534 1.00 41.19 138 PHE C CA 1
ATOM 3670 C C . PHE C 1 160 ? -16.609 38.748 95.282 1.00 36.64 138 PHE C C 1
ATOM 3671 O O . PHE C 1 160 ? -17.539 37.951 95.350 1.00 48.99 138 PHE C O 1
ATOM 3679 N N . LYS C 1 161 ? -16.090 39.172 94.137 1.00 39.79 139 LYS C N 1
ATOM 3680 C CA . LYS C 1 161 ? -16.586 38.742 92.840 1.00 39.93 139 LYS C CA 1
ATOM 3681 C C . LYS C 1 161 ? -15.494 38.067 92.025 1.00 46.36 139 LYS C C 1
ATOM 3682 O O . LYS C 1 161 ? -14.303 38.318 92.214 1.00 48.27 139 LYS C O 1
ATOM 3688 N N . ILE C 1 162 ? -15.914 37.201 91.115 1.00 50.07 140 ILE C N 1
ATOM 3689 C CA . ILE C 1 162 ? -15.009 36.635 90.135 1.00 43.02 140 ILE C CA 1
ATOM 3690 C C . ILE C 1 162 ? -15.650 36.790 88.769 1.00 48.26 140 ILE C C 1
ATOM 3691 O O . ILE C 1 162 ? -16.579 36.067 88.419 1.00 60.64 140 ILE C O 1
ATOM 3696 N N . TYR C 1 163 ? -15.179 37.774 88.018 1.00 48.40 141 TYR C N 1
ATOM 3697 C CA . TYR C 1 163 ? -15.650 37.947 86.659 1.00 54.37 141 TYR C CA 1
ATOM 3698 C C . TYR C 1 163 ? -14.921 36.964 85.772 1.00 69.37 141 TYR C C 1
ATOM 3699 O O . TYR C 1 163 ? -13.799 36.550 86.084 1.00 63.85 141 TYR C O 1
ATOM 3708 N N . LEU C 1 164 ? -15.558 36.581 84.673 1.00 73.90 142 LEU C N 1
ATOM 3709 C CA . LEU C 1 164 ? -14.865 35.813 83.652 1.00 79.91 142 LEU C CA 1
ATOM 3710 C C . LEU C 1 164 ? -13.672 36.640 83.196 1.00 88.72 142 LEU C C 1
ATOM 3711 O O . LEU C 1 164 ? -13.732 37.873 83.225 1.00 83.48 142 LEU C O 1
ATOM 3716 N N . GLY C 1 165 ? -12.593 35.962 82.806 1.00 94.97 143 GLY C N 1
ATOM 3717 C CA . GLY C 1 165 ? -11.362 36.612 82.382 1.00 96.99 143 GLY C CA 1
ATOM 3718 C C . GLY C 1 165 ? -11.587 37.856 81.553 1.00 112.68 143 GLY C C 1
ATOM 3719 O O . GLY C 1 165 ? -12.170 37.791 80.471 1.00 108.83 143 GLY C O 1
ATOM 3720 N N . ARG C 1 166 ? -11.163 39.001 82.081 1.00 119.76 144 ARG C N 1
ATOM 3721 C CA . ARG C 1 166 ? -11.375 40.260 81.384 1.00 119.27 144 ARG 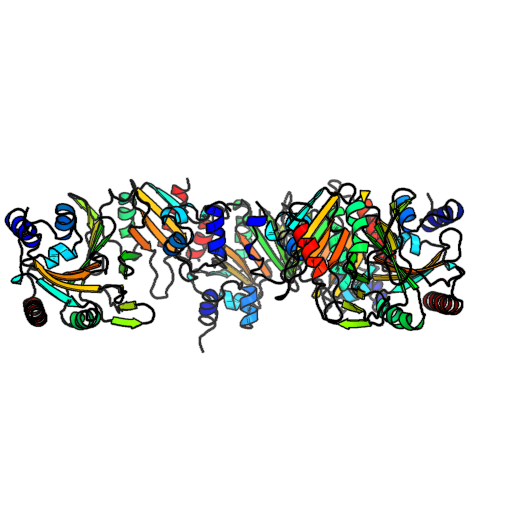C CA 1
ATOM 3722 C C . ARG C 1 166 ? -10.070 41.030 81.189 1.00 120.19 144 ARG C C 1
ATOM 3723 O O . ARG C 1 166 ? -9.373 41.363 82.149 1.00 113.14 144 ARG C O 1
ATOM 3731 N N . ASP C 1 167 ? -9.717 41.261 79.928 1.00 135.02 145 ASP C N 1
ATOM 3732 C CA . ASP C 1 167 ? -10.429 40.665 78.796 1.00 135.49 145 ASP C CA 1
ATOM 3733 C C . ASP C 1 167 ? -10.241 39.130 78.617 1.00 130.83 145 ASP C C 1
ATOM 3734 O O . ASP C 1 167 ? -11.162 38.485 78.117 1.00 120.80 145 ASP C O 1
ATOM 3739 N N . GLU C 1 168 ? -9.090 38.530 78.963 1.00 133.00 146 GLU C N 1
ATOM 3740 C CA . GLU C 1 168 ? -7.816 39.205 79.211 1.00 132.90 146 GLU C CA 1
ATOM 3741 C C . GLU C 1 168 ? -7.236 39.537 77.852 1.00 134.39 146 GLU C C 1
ATOM 3742 O O . GLU C 1 168 ? -6.723 40.635 77.634 1.00 133.39 146 GLU C O 1
ATOM 3748 N N . LYS C 1 169 ? -7.332 38.574 76.940 1.00 134.12 147 LYS C N 1
ATOM 3749 C CA . LYS C 1 169 ? -6.932 38.783 75.564 1.00 133.92 147 LYS C CA 1
ATOM 3750 C C . LYS C 1 169 ? -7.902 39.799 75.009 1.00 138.96 147 LYS C C 1
ATOM 3751 O O . LYS C 1 169 ? -9.089 39.694 75.272 1.00 137.07 147 LYS C O 1
ATOM 3757 N N . ARG C 1 170 ? -7.394 40.789 74.276 1.00 141.23 148 ARG C N 1
ATOM 3758 C CA . ARG C 1 170 ? -8.205 41.909 73.791 1.00 133.53 148 ARG C CA 1
ATOM 3759 C C . ARG C 1 170 ? -9.578 41.467 73.309 1.00 135.19 148 ARG C C 1
ATOM 3760 O O . ARG C 1 170 ? -10.576 42.152 73.534 1.00 137.17 148 ARG C O 1
ATOM 3768 N N . GLU C 1 171 ? -9.624 40.302 72.670 1.00 141.94 149 GLU C N 1
ATOM 3769 C CA . GLU C 1 171 ? -10.880 39.601 72.457 1.00 148.41 149 GLU C CA 1
ATOM 3770 C C . GLU C 1 171 ? -11.480 39.217 73.800 1.00 142.41 149 GLU C C 1
ATOM 3771 O O . GLU C 1 171 ? -11.063 38.229 74.406 1.00 138.60 149 GLU C O 1
ATOM 3777 N N . LEU C 1 172 ? -12.496 39.953 74.233 1.00 136.40 150 LEU C N 1
ATOM 3778 C CA . LEU C 1 172 ? -12.991 39.829 75.599 1.00 136.58 150 LEU C CA 1
ATOM 3779 C C . LEU C 1 172 ? -13.596 38.469 75.967 1.00 134.32 150 LEU C C 1
ATOM 3780 O O . LEU C 1 172 ? -13.676 38.149 77.147 1.00 134.42 150 LEU C O 1
ATOM 3785 N N . ILE C 1 173 ? -14.018 37.663 74.999 1.00 133.11 151 ILE C N 1
ATOM 3786 C CA . ILE C 1 173 ? -14.653 36.397 75.369 1.00 130.86 151 ILE C CA 1
ATOM 3787 C C . ILE C 1 173 ? -13.619 35.286 75.585 1.00 133.61 151 ILE C C 1
ATOM 3788 O O . ILE C 1 173 ? -12.812 34.976 74.708 1.00 139.89 151 ILE C O 1
ATOM 3793 N N . PRO C 1 174 ? -13.588 34.738 76.805 1.00 131.28 152 PRO C N 1
ATOM 3794 C CA . PRO C 1 174 ? -13.052 33.386 76.898 1.00 126.88 152 PRO C CA 1
ATOM 3795 C C . PRO C 1 174 ? -14.113 32.509 76.266 1.00 125.10 152 PRO C C 1
ATOM 3796 O O . PRO C 1 174 ? -15.292 32.766 76.518 1.00 121.53 152 PRO C O 1
ATOM 3800 N N . GLU C 1 175 ? -13.725 31.539 75.444 1.00 131.30 153 GLU C N 1
ATOM 3801 C CA . GLU C 1 175 ? -14.696 30.736 74.705 1.00 123.73 153 GLU C CA 1
ATOM 3802 C C . GLU C 1 175 ? -15.762 30.159 75.621 1.00 110.11 153 GLU C C 1
ATOM 3803 O O . GLU C 1 175 ? -16.927 30.044 75.243 1.00 119.58 153 GLU C O 1
ATOM 3809 N N . GLN C 1 176 ? -15.361 29.830 76.840 1.00 108.63 154 GLN C N 1
ATOM 3810 C CA . GLN C 1 176 ? -16.248 29.141 77.748 1.00 106.77 154 GLN C CA 1
ATOM 3811 C C . GLN C 1 176 ? -16.955 30.114 78.683 1.00 109.20 154 GLN C C 1
ATOM 3812 O O . GLN C 1 176 ? -16.740 30.130 79.898 1.00 101.28 154 GLN C O 1
ATOM 3818 N N . VAL C 1 177 ? -17.778 30.954 78.064 1.00 113.79 155 VAL C N 1
ATOM 3819 C CA . VAL C 1 177 ? -18.839 31.681 78.738 1.00 102.06 155 VAL C CA 1
ATOM 3820 C C . VAL C 1 177 ? -19.986 30.701 78.918 1.00 101.64 155 VAL C C 1
ATOM 3821 O O . VAL C 1 177 ? -20.739 30.759 79.889 1.00 102.69 155 VAL C O 1
ATOM 3825 N N . ALA C 1 178 ? -20.078 29.772 77.972 1.00 100.76 156 ALA C N 1
ATOM 3826 C CA . ALA C 1 178 ? -21.152 28.794 77.940 1.00 106.48 156 ALA C CA 1
ATOM 3827 C C . ALA C 1 178 ? -21.133 27.856 79.140 1.00 106.78 156 ALA C C 1
ATOM 3828 O O . ALA C 1 178 ? -22.166 27.309 79.490 1.00 103.81 156 ALA C O 1
ATOM 3830 N N . ARG C 1 179 ? -19.976 27.649 79.759 1.00 102.09 157 ARG C N 1
ATOM 3831 C CA . ARG C 1 179 ? -19.923 26.820 80.961 1.00 95.99 157 ARG C CA 1
ATOM 3832 C C . ARG C 1 179 ? -20.708 27.513 82.076 1.00 95.69 157 ARG C C 1
ATOM 3833 O O . ARG C 1 179 ? -21.573 26.918 82.742 1.00 91.55 157 ARG C O 1
ATOM 3841 N N . PHE C 1 180 ? -20.410 28.796 82.241 1.00 95.22 158 PHE C N 1
ATOM 3842 C CA . PHE C 1 180 ? -21.139 29.674 83.142 1.00 92.78 158 PHE C CA 1
ATOM 3843 C C . PHE C 1 180 ? -22.654 29.656 82.901 1.00 92.34 158 PHE C C 1
ATOM 3844 O O . PHE C 1 180 ? -23.434 29.382 83.819 1.00 90.76 158 PHE C O 1
ATOM 3852 N N . LYS C 1 181 ? -23.054 29.970 81.670 1.00 91.24 159 LYS C N 1
ATOM 3853 C CA . LYS C 1 181 ? -24.456 29.954 81.254 1.00 90.37 159 LYS C CA 1
ATOM 3854 C C . LYS C 1 181 ? -25.129 28.613 81.531 1.00 83.09 159 LYS C C 1
ATOM 3855 O O . LYS C 1 181 ? -26.277 28.553 81.983 1.00 89.55 159 LYS C O 1
ATOM 3861 N N . ALA C 1 182 ? -24.401 27.545 81.228 1.00 85.07 160 ALA C N 1
ATOM 3862 C CA . ALA C 1 182 ? -24.847 26.183 81.474 1.00 92.06 160 ALA C CA 1
ATOM 3863 C C . ALA C 1 182 ? -25.216 26.015 82.925 1.00 90.05 160 ALA C C 1
ATOM 3864 O O . ALA C 1 182 ? -26.275 25.483 83.248 1.00 92.35 160 ALA C O 1
ATOM 3866 N N . MET C 1 183 ? -24.331 26.470 83.803 1.00 88.52 161 MET C N 1
ATOM 3867 C CA . MET C 1 183 ? -24.645 26.425 85.217 1.00 83.51 161 MET C CA 1
ATOM 3868 C C . MET C 1 183 ? -25.864 27.295 85.534 1.00 88.52 161 MET C C 1
ATOM 3869 O O . MET C 1 183 ? -26.692 26.923 86.363 1.00 89.51 161 MET C O 1
ATOM 3874 N N . GLN C 1 184 ? -25.994 28.434 84.860 1.00 91.81 162 GLN C N 1
ATOM 3875 C CA . GLN C 1 184 ? -27.172 29.278 85.052 1.00 89.58 162 GLN C CA 1
ATOM 3876 C C . GLN C 1 184 ? -28.489 28.551 84.776 1.00 91.82 162 GLN C C 1
ATOM 3877 O O . GLN C 1 184 ? -29.399 28.602 85.602 1.00 91.08 162 GLN C O 1
ATOM 3883 N N . GLN C 1 185 ? -28.614 27.887 83.628 1.00 100.25 163 GLN C N 1
ATOM 3884 C CA . GLN C 1 185 ? -29.845 27.136 83.384 1.00 102.39 163 GLN C CA 1
ATOM 3885 C C . GLN C 1 185 ? -29.944 25.957 84.348 1.00 100.88 163 GLN C C 1
ATOM 3886 O O . GLN C 1 185 ? -31.037 25.612 84.800 1.00 107.84 163 GLN C O 1
ATOM 3892 N N . GLN C 1 186 ? -28.801 25.355 84.669 1.00 85.53 164 GLN C N 1
ATOM 3893 C CA . GLN C 1 186 ? -28.764 24.201 85.565 1.00 81.73 164 GLN C CA 1
ATOM 3894 C C . GLN C 1 186 ? -29.442 24.511 86.901 1.00 81.15 164 GLN C C 1
ATOM 3895 O O . GLN C 1 186 ? -30.235 23.711 87.398 1.00 89.29 164 GLN C O 1
ATOM 3901 N N . HIS C 1 187 ? -29.148 25.677 87.469 1.00 86.19 165 HIS C N 1
ATOM 3902 C CA . HIS C 1 187 ? -29.743 26.077 88.743 1.00 77.52 165 HIS C CA 1
ATOM 3903 C C . HIS C 1 187 ? -30.928 27.018 88.552 1.00 73.10 165 HIS C C 1
ATOM 3904 O O . HIS C 1 187 ? -31.401 27.226 87.437 1.00 77.13 165 HIS C O 1
ATOM 3911 N N . GLU D 1 24 ? -3.164 52.761 132.635 1.00 127.74 2 GLU D N 1
ATOM 3912 C CA . GLU D 1 24 ? -4.308 52.841 131.733 1.00 128.62 2 GLU D CA 1
ATOM 3913 C C . GLU D 1 24 ? -3.878 52.882 130.273 1.00 125.77 2 GLU D C 1
ATOM 3914 O O . GLU D 1 24 ? -4.652 52.530 129.382 1.00 129.66 2 GLU D O 1
ATOM 3920 N N . SER D 1 25 ? -2.642 53.311 130.038 1.00 118.92 3 SER D N 1
ATOM 3921 C CA . SER D 1 25 ? -2.156 53.557 128.684 1.00 108.11 3 SER D CA 1
ATOM 3922 C C . SER D 1 25 ? -2.193 52.311 127.811 1.00 100.86 3 SER D C 1
ATOM 3923 O O . SER D 1 25 ? -2.073 51.186 128.297 1.00 100.32 3 SER D O 1
ATOM 3926 N N . LEU D 1 26 ? -2.367 52.530 126.513 1.00 95.64 4 LEU D N 1
ATOM 3927 C CA . LEU D 1 26 ? -2.365 51.450 125.543 1.00 86.78 4 LEU D CA 1
ATOM 3928 C C . LEU D 1 26 ? -0.932 51.005 125.292 1.00 86.75 4 LEU D C 1
ATOM 3929 O O . LEU D 1 26 ? -0.665 49.824 125.054 1.00 91.89 4 LEU D O 1
ATOM 3934 N N . GLN D 1 27 ? -0.011 51.962 125.368 1.00 81.02 5 GLN D N 1
ATOM 3935 C CA . GLN D 1 27 ? 1.417 51.681 125.261 1.00 70.36 5 GLN D CA 1
ATOM 3936 C C . GLN D 1 27 ? 1.865 50.637 126.269 1.00 92.12 5 GLN D C 1
ATOM 3937 O O . GLN D 1 27 ? 2.929 50.017 126.123 1.00 97.31 5 GLN D O 1
ATOM 3943 N N . GLN D 1 28 ? 1.061 50.405 127.292 1.00 102.21 6 GLN D N 1
ATOM 3944 C CA . GLN D 1 28 ? 1.456 49.332 128.159 1.00 102.53 6 GLN D CA 1
ATOM 3945 C C . GLN D 1 28 ? 0.692 48.050 127.908 1.00 96.29 6 GLN D C 1
ATOM 3946 O O . GLN D 1 28 ? 1.274 46.985 128.017 1.00 91.45 6 GLN D O 1
ATOM 3952 N N . GLN D 1 29 ? -0.591 48.138 127.573 1.00 91.92 7 GLN D N 1
ATOM 3953 C CA . GLN D 1 29 ? -1.321 46.953 127.131 1.00 91.64 7 GLN D CA 1
ATOM 3954 C C . GLN D 1 29 ? -0.498 46.221 126.076 1.00 89.84 7 GLN D C 1
ATOM 3955 O O . GLN D 1 29 ? -0.394 44.995 126.082 1.00 90.99 7 GLN D O 1
ATOM 3961 N N . VAL D 1 30 ? 0.072 47.009 125.170 1.00 88.90 8 VAL D N 1
ATOM 3962 C CA . VAL D 1 30 ? 1.152 46.590 124.291 1.00 87.43 8 VAL D CA 1
ATOM 3963 C C . VAL D 1 30 ? 2.252 47.640 124.477 1.00 100.51 8 VAL D C 1
ATOM 3964 O O . VAL D 1 30 ? 2.085 48.787 124.059 1.00 102.54 8 VAL D O 1
ATOM 3968 N N . ALA D 1 31 ? 3.406 47.253 125.020 1.00 94.87 9 ALA D N 1
ATOM 3969 C CA . ALA D 1 31 ? 3.977 45.913 124.805 1.00 87.65 9 ALA D CA 1
ATOM 3970 C C . ALA D 1 31 ? 3.757 44.767 125.817 1.00 90.21 9 ALA D C 1
ATOM 3971 O O . ALA D 1 31 ? 4.425 43.733 125.703 1.00 88.52 9 ALA D O 1
ATOM 3973 N N . GLN D 1 32 ? 2.849 44.909 126.779 1.00 92.19 10 GLN D N 1
ATOM 3974 C CA . GLN D 1 32 ? 2.542 43.794 127.689 1.00 89.18 10 GLN D CA 1
ATOM 3975 C C . GLN D 1 32 ? 2.165 42.544 126.903 1.00 84.13 10 GLN D C 1
ATOM 3976 O O . GLN D 1 32 ? 2.557 41.429 127.250 1.00 81.98 10 GLN D O 1
ATOM 3982 N N . LEU D 1 33 ? 1.400 42.754 125.836 1.00 81.07 11 LEU D N 1
ATOM 3983 C CA . LEU D 1 33 ? 0.915 41.682 124.980 1.00 80.05 11 LEU D CA 1
ATOM 3984 C C . LEU D 1 33 ? 1.954 41.361 123.928 1.00 82.43 11 LEU D C 1
ATOM 3985 O O . LEU D 1 33 ? 1.774 40.475 123.093 1.00 83.35 11 LEU D O 1
ATOM 3990 N N . LEU D 1 34 ? 3.040 42.115 123.955 1.00 84.76 12 LEU D N 1
ATOM 3991 C CA . LEU D 1 34 ? 4.121 41.868 123.030 1.00 83.81 12 LEU D CA 1
ATOM 3992 C C . LEU D 1 34 ? 5.115 40.910 123.671 1.00 80.27 12 LEU D C 1
ATOM 3993 O O . LEU D 1 34 ? 5.743 40.105 122.984 1.00 78.98 12 LEU D O 1
ATOM 3998 N N . GLU D 1 35 ? 5.246 40.994 124.994 1.00 85.71 13 GLU D N 1
ATOM 3999 C CA . GLU D 1 35 ? 6.158 40.110 125.721 1.00 85.52 13 GLU D CA 1
ATOM 4000 C C . GLU D 1 35 ? 5.598 38.697 125.827 1.00 74.67 13 GLU D C 1
ATOM 4001 O O . GLU D 1 35 ? 6.275 37.728 125.489 1.00 77.19 13 GLU D O 1
ATOM 4007 N N . GLN D 1 36 ? 4.367 38.583 126.313 1.00 85.42 14 GLN D N 1
ATOM 4008 C CA . GLN D 1 36 ? 3.635 37.323 126.237 1.00 87.34 14 GLN D CA 1
ATOM 4009 C C . GLN D 1 36 ? 2.806 37.302 124.957 1.00 83.34 14 GLN D C 1
ATOM 4010 O O . GLN D 1 36 ? 2.314 38.340 124.519 1.00 77.93 14 GLN D O 1
ATOM 4016 N N . GLN D 1 37 ? 2.622 36.113 124.389 1.00 74.79 15 GLN D N 1
ATOM 4017 C CA . GLN D 1 37 ? 1.969 35.942 123.088 1.00 79.78 15 GLN D CA 1
ATOM 4018 C C . GLN D 1 37 ? 2.472 36.956 122.044 1.00 75.48 15 GLN D C 1
ATOM 4019 O O . GLN D 1 37 ? 1.705 37.803 121.585 1.00 75.94 15 GLN D O 1
ATOM 4025 N N . PRO D 1 38 ? 3.761 36.878 121.663 1.00 70.02 16 PRO D N 1
ATOM 4026 C CA . PRO D 1 38 ? 4.259 37.746 120.588 1.00 69.87 16 PRO D CA 1
ATOM 4027 C C . PRO D 1 38 ? 3.748 37.265 119.236 1.00 69.45 16 PRO D C 1
ATOM 4028 O O . PRO D 1 38 ? 3.929 37.922 118.209 1.00 68.84 16 PRO D O 1
ATOM 4032 N N . THR D 1 39 ? 3.106 36.103 119.264 1.00 74.51 17 THR D N 1
ATOM 4033 C CA . THR D 1 39 ? 2.582 35.445 118.077 1.00 70.16 17 THR D CA 1
ATOM 4034 C C . THR D 1 39 ? 1.397 36.192 117.466 1.00 58.27 17 THR D C 1
ATOM 4035 O O . THR D 1 39 ? 1.198 36.154 116.253 1.00 57.78 17 THR D O 1
ATOM 4039 N N . LEU D 1 40 ? 0.617 36.864 118.309 1.00 57.43 18 LEU D N 1
ATOM 4040 C CA . LEU D 1 40 ? -0.575 37.578 117.854 1.00 54.40 18 LEU D CA 1
ATOM 4041 C C . LEU D 1 40 ? -0.243 38.673 116.834 1.00 49.12 18 LEU D C 1
ATOM 4042 O O . LEU D 1 40 ? 0.737 39.401 116.984 1.00 55.88 18 LEU D O 1
ATOM 4047 N N . LEU D 1 41 ? -1.055 38.757 115.783 1.00 47.32 19 LEU D N 1
ATOM 4048 C CA . LEU D 1 41 ? -0.967 39.840 114.803 1.00 46.85 19 LEU D CA 1
ATOM 4049 C C . LEU D 1 41 ? -1.631 41.100 115.354 1.00 49.40 19 LEU D C 1
ATOM 4050 O O . LEU D 1 41 ? -2.404 41.012 116.308 1.00 51.26 19 LEU D O 1
ATOM 4055 N N . PRO D 1 42 ? -1.339 42.276 114.762 1.00 56.38 20 PRO D N 1
ATOM 4056 C CA . PRO D 1 42 ? -1.904 43.504 115.336 1.00 49.65 20 PRO D CA 1
ATOM 4057 C C . PRO D 1 42 ? -3.431 43.485 115.472 1.00 57.38 20 PRO D C 1
ATOM 4058 O O . PRO D 1 42 ? -3.954 43.942 116.489 1.00 54.75 20 PRO D O 1
ATOM 4062 N N . ALA D 1 43 ? -4.128 42.952 114.472 1.00 58.67 21 ALA D N 1
ATOM 4063 C CA . ALA D 1 43 ? -5.580 42.808 114.539 1.00 45.51 21 ALA D CA 1
ATOM 4064 C C . ALA D 1 43 ? -6.014 41.919 115.709 1.00 55.06 21 ALA D C 1
ATOM 4065 O O . ALA D 1 43 ? -6.982 42.226 116.409 1.00 58.60 21 ALA D O 1
ATOM 4067 N N . ALA D 1 44 ? -5.293 40.822 115.922 1.00 59.66 22 ALA D N 1
ATOM 4068 C CA . ALA D 1 44 ? -5.596 39.910 117.024 1.00 63.36 22 ALA D CA 1
ATOM 4069 C C . ALA D 1 44 ? -5.452 40.607 118.381 1.00 65.05 22 ALA D C 1
ATOM 4070 O O . ALA D 1 44 ? -6.345 40.527 119.232 1.00 67.71 22 ALA D O 1
ATOM 4072 N N . MET D 1 45 ? -4.324 41.288 118.570 1.00 55.45 23 MET D N 1
ATOM 4073 C CA . MET D 1 45 ? -4.105 42.139 119.736 1.00 58.16 23 MET D CA 1
ATOM 4074 C C . MET D 1 45 ? -5.262 43.104 119.917 1.00 68.74 23 MET D C 1
ATOM 4075 O O . MET D 1 45 ? -5.757 43.308 121.029 1.00 68.45 23 MET D O 1
ATOM 4080 N N . ALA D 1 46 ? -5.676 43.697 118.801 1.00 68.40 24 ALA D N 1
ATOM 4081 C CA . ALA D 1 46 ? -6.749 44.679 118.780 1.00 61.07 24 ALA D CA 1
ATOM 4082 C C . ALA D 1 46 ? -8.034 44.070 119.299 1.00 65.78 24 ALA D C 1
ATOM 4083 O O . ALA D 1 46 ? -8.825 44.745 119.947 1.00 77.64 24 ALA D O 1
ATOM 4085 N N . GLU D 1 47 ? -8.238 42.790 119.004 1.00 69.68 25 GLU D N 1
ATOM 4086 C CA . GLU D 1 47 ? -9.375 42.055 119.550 1.00 76.14 25 GLU D CA 1
ATOM 4087 C C . GLU D 1 47 ? -9.238 41.812 121.051 1.00 77.70 25 GLU D C 1
ATOM 4088 O O . GLU D 1 47 ? -10.189 42.022 121.802 1.00 73.71 25 GLU D O 1
ATOM 4094 N N . GLN D 1 48 ? -8.063 41.353 121.479 1.00 81.32 26 GLN D N 1
ATOM 4095 C CA . GLN D 1 48 ? -7.828 41.056 122.894 1.00 75.59 26 GLN D CA 1
ATOM 4096 C C . GLN D 1 48 ? -8.055 42.295 123.763 1.00 74.94 26 GLN D C 1
ATOM 4097 O O . GLN D 1 48 ? -8.705 42.227 124.806 1.00 80.08 26 GLN D O 1
ATOM 4103 N N . LEU D 1 49 ? -7.518 43.427 123.326 1.00 73.86 27 LEU D N 1
ATOM 4104 C CA . LEU D 1 49 ? -7.810 44.700 123.970 1.00 82.13 27 LEU D CA 1
ATOM 4105 C C . LEU D 1 49 ? -9.159 45.163 123.429 1.00 90.46 27 LEU D C 1
ATOM 4106 O O . LEU D 1 49 ? -9.639 44.613 122.444 1.00 89.99 27 LEU D O 1
ATOM 4111 N N . ASN D 1 50 ? -9.797 46.138 124.062 1.00 87.14 28 ASN D N 1
ATOM 4112 C CA . ASN D 1 50 ? -11.045 46.646 123.500 1.00 81.32 28 ASN D CA 1
ATOM 4113 C C . ASN D 1 50 ? -10.772 47.896 122.683 1.00 82.56 28 ASN D C 1
ATOM 4114 O O . ASN D 1 50 ? -11.254 48.984 123.002 1.00 90.76 28 ASN D O 1
ATOM 4119 N N . VAL D 1 51 ? -9.965 47.743 121.638 1.00 72.47 29 VAL D N 1
ATOM 4120 C CA . VAL D 1 51 ? -9.683 48.855 120.744 1.00 70.98 29 VAL D CA 1
ATOM 4121 C C . VAL D 1 51 ? -9.611 48.424 119.292 1.00 61.40 29 VAL D C 1
ATOM 4122 O O . VAL D 1 51 ? -9.822 47.260 118.941 1.00 62.05 29 VAL D O 1
ATOM 4126 N N . THR D 1 52 ? -9.290 49.405 118.462 1.00 62.25 30 THR D N 1
ATOM 4127 C CA . THR D 1 52 ? -9.133 49.241 117.034 1.00 55.49 30 THR D CA 1
ATOM 4128 C C . THR D 1 52 ? -7.703 48.832 116.683 1.00 52.43 30 THR D C 1
ATOM 4129 O O . THR D 1 52 ? -6.796 49.001 117.496 1.00 50.22 30 THR D O 1
ATOM 4133 N N . GLU D 1 53 ? -7.500 48.295 115.481 1.00 47.22 31 GLU D N 1
ATOM 4134 C CA . GLU D 1 53 ? -6.173 47.831 115.067 1.00 45.48 31 GLU D CA 1
ATOM 4135 C C . GLU D 1 53 ? -5.203 49.005 114.937 1.00 55.78 31 GLU D C 1
ATOM 4136 O O . GLU D 1 53 ? -4.035 48.931 115.358 1.00 53.95 31 GLU D O 1
ATOM 4142 N N . PHE D 1 54 ? -5.694 50.096 114.360 1.00 42.99 32 PHE D N 1
ATOM 4143 C CA . PHE D 1 54 ? -4.879 51.289 114.238 1.00 42.59 32 PHE D CA 1
ATOM 4144 C C . PHE D 1 54 ? -4.440 51.793 115.602 1.00 48.44 32 PHE D C 1
ATOM 4145 O O . PHE D 1 54 ? -3.342 52.321 115.745 1.00 47.42 32 PHE D O 1
ATOM 4153 N N . ASP D 1 55 ? -5.313 51.660 116.595 1.00 51.76 33 ASP D N 1
ATOM 4154 C CA . ASP D 1 55 ? -5.011 52.162 117.930 1.00 55.43 33 ASP D CA 1
ATOM 4155 C C . ASP D 1 55 ? -3.804 51.469 118.524 1.00 45.30 33 ASP D C 1
ATOM 4156 O O . ASP D 1 55 ? -2.951 52.117 119.126 1.00 51.17 33 ASP D O 1
ATOM 4161 N N . ILE D 1 56 ? -3.730 50.152 118.356 1.00 45.14 34 ILE D N 1
ATOM 4162 C CA . ILE D 1 56 ? -2.592 49.420 118.884 1.00 46.58 34 ILE D CA 1
ATOM 4163 C C . ILE D 1 56 ? -1.363 49.703 118.032 1.00 48.79 34 ILE D C 1
ATOM 4164 O O . ILE D 1 56 ? -0.260 49.786 118.566 1.00 54.19 34 ILE D O 1
ATOM 4169 N N . VAL D 1 57 ? -1.543 49.880 116.723 1.00 42.65 35 VAL D N 1
ATOM 4170 C CA . VAL D 1 57 ? -0.396 50.198 115.871 1.00 33.37 35 VAL D CA 1
ATOM 4171 C C . VAL D 1 57 ? 0.221 51.528 116.318 1.00 47.19 35 VAL D C 1
ATOM 4172 O O . VAL D 1 57 ? 1.443 51.678 116.376 1.00 53.74 35 VAL D O 1
ATOM 4176 N N . HIS D 1 58 ? -0.641 52.474 116.667 1.00 47.17 36 HIS D N 1
ATOM 4177 C CA . HIS D 1 58 ? -0.234 53.740 117.260 1.00 49.23 36 HIS D CA 1
ATOM 4178 C C . HIS D 1 58 ? 0.443 53.506 118.606 1.00 46.95 36 HIS D C 1
ATOM 4179 O O . HIS D 1 58 ? 1.402 54.191 118.957 1.00 43.27 36 HIS D O 1
ATOM 4186 N N . ALA D 1 59 ? -0.070 52.528 119.349 1.00 42.98 37 ALA D N 1
ATOM 4187 C CA . ALA D 1 59 ? 0.382 52.254 120.709 1.00 50.63 37 ALA D CA 1
ATOM 4188 C C . ALA D 1 59 ? 1.634 51.391 120.745 1.00 48.63 37 ALA D C 1
ATOM 4189 O O . ALA D 1 59 ? 2.194 51.146 121.813 1.00 48.97 37 ALA D O 1
ATOM 4191 N N . LEU D 1 60 ? 2.058 50.920 119.578 1.00 52.49 38 LEU D N 1
ATOM 4192 C CA . LEU D 1 60 ? 3.293 50.151 119.462 1.00 56.59 38 LEU D CA 1
ATOM 4193 C C . LEU D 1 60 ? 4.482 50.954 119.973 1.00 53.84 38 LEU D C 1
ATOM 4194 O O . LEU D 1 60 ? 4.475 52.187 119.908 1.00 56.92 38 LEU D O 1
ATOM 4199 N N . PRO D 1 61 ? 5.501 50.255 120.504 1.00 51.99 39 PRO D N 1
ATOM 4200 C CA . PRO D 1 61 ? 6.794 50.860 120.835 1.00 54.45 39 PRO D CA 1
ATOM 4201 C C . PRO D 1 61 ? 7.301 51.715 119.688 1.00 57.32 39 PRO D C 1
ATOM 4202 O O . PRO D 1 61 ? 7.022 51.391 118.527 1.00 63.63 39 PRO D O 1
ATOM 4206 N N . GLU D 1 62 ? 8.023 52.787 120.001 1.00 46.43 40 GLU D N 1
ATOM 4207 C CA . GLU D 1 62 ? 8.365 53.768 118.984 1.00 47.84 40 GLU D CA 1
ATOM 4208 C C . GLU D 1 62 ? 9.167 53.110 117.864 1.00 44.43 40 GLU D C 1
ATOM 4209 O O . GLU D 1 62 ? 8.768 53.210 116.716 1.00 48.97 40 GLU D O 1
ATOM 4215 N N . GLU D 1 63 ? 10.217 52.362 118.205 1.00 51.60 41 GLU D N 1
ATOM 4216 C CA . GLU D 1 63 ? 11.147 51.802 117.221 1.00 55.94 41 GLU D CA 1
ATOM 4217 C C . GLU D 1 63 ? 10.456 51.037 116.102 1.00 47.70 41 GLU D C 1
ATOM 4218 O O . GLU D 1 63 ? 10.946 50.983 114.976 1.00 48.77 41 GLU D O 1
ATOM 4224 N N . MET D 1 64 ? 9.308 50.458 116.427 1.00 42.23 42 MET D N 1
ATOM 4225 C CA . MET D 1 64 ? 8.574 49.604 115.505 1.00 55.95 42 MET D CA 1
ATOM 4226 C C . MET D 1 64 ? 7.657 50.351 114.540 1.00 49.51 42 MET D C 1
ATOM 4227 O O . MET D 1 64 ? 7.480 49.929 113.397 1.00 46.58 42 MET D O 1
ATOM 4232 N N . VAL D 1 65 ? 7.076 51.458 114.990 1.00 36.82 43 VAL D N 1
ATOM 4233 C CA . VAL D 1 65 ? 6.041 52.115 114.199 1.00 43.35 43 VAL D CA 1
ATOM 4234 C C . VAL D 1 65 ? 6.307 53.598 113.898 1.00 44.03 43 VAL D C 1
ATOM 4235 O O . VAL D 1 65 ? 6.825 54.341 114.734 1.00 45.40 43 VAL D O 1
ATOM 4239 N N . ALA D 1 66 ? 5.969 54.006 112.678 1.00 40.76 44 ALA D N 1
ATOM 4240 C CA . ALA D 1 66 ? 5.954 55.414 112.299 1.00 36.47 44 ALA D CA 1
ATOM 4241 C C . ALA D 1 66 ? 4.625 55.748 111.622 1.00 47.01 44 ALA D C 1
ATOM 4242 O O . ALA D 1 66 ? 4.368 55.317 110.500 1.00 41.64 44 ALA D O 1
ATOM 4244 N N . VAL D 1 67 ? 3.777 56.516 112.294 1.00 40.54 45 VAL D N 1
ATOM 4245 C CA . VAL D 1 67 ? 2.462 56.801 111.739 1.00 35.90 45 VAL D CA 1
ATOM 4246 C C . VAL D 1 67 ? 2.404 58.131 110.982 1.00 36.30 45 VAL D C 1
ATOM 4247 O O . VAL D 1 67 ? 2.774 59.182 111.504 1.00 36.06 45 VAL D O 1
ATOM 4251 N N . VAL D 1 68 ? 1.926 58.051 109.744 1.00 37.11 46 VAL D N 1
ATOM 4252 C CA . VAL D 1 68 ? 1.778 59.193 108.851 1.00 23.64 46 VAL D CA 1
ATOM 4253 C C . VAL D 1 68 ? 0.288 59.508 108.654 1.00 42.27 46 VAL D C 1
ATOM 4254 O O . VAL D 1 68 ? -0.557 58.616 108.746 1.00 42.06 46 VAL D O 1
ATOM 4258 N N . ASP D 1 69 ? -0.028 60.774 108.396 1.00 49.43 47 ASP D N 1
ATOM 4259 C CA . ASP D 1 69 ? -1.392 61.197 108.084 1.00 34.40 47 ASP D CA 1
ATOM 4260 C C . ASP D 1 69 ? -1.820 60.661 106.724 1.00 36.64 47 ASP D C 1
ATOM 4261 O O . ASP D 1 69 ? -0.977 60.421 105.861 1.00 37.39 47 ASP D O 1
ATOM 4266 N N . GLY D 1 70 ? -3.126 60.490 106.532 1.00 34.80 48 GLY D N 1
ATOM 4267 C CA . GLY D 1 70 ? -3.659 59.922 105.304 1.00 35.17 48 GLY D CA 1
ATOM 4268 C C . GLY D 1 70 ? -3.397 60.732 104.045 1.00 36.54 48 GLY D C 1
ATOM 4269 O O . GLY D 1 70 ? -3.357 60.175 102.947 1.00 37.62 48 GLY D O 1
ATOM 4270 N N . SER D 1 71 ? -3.218 62.043 104.200 1.00 28.01 49 SER D N 1
ATOM 4271 C CA . SER D 1 71 ? -3.024 62.931 103.058 1.00 34.27 49 SER D CA 1
ATOM 4272 C C . SER D 1 71 ? -1.846 62.501 102.191 1.00 38.69 49 SER D C 1
ATOM 4273 O O . SER D 1 71 ? -1.875 62.648 100.969 1.00 45.00 49 SER D O 1
ATOM 4276 N N . HIS D 1 72 ? -0.818 61.949 102.826 1.00 40.45 50 HIS D N 1
ATOM 4277 C CA . HIS D 1 72 ? 0.401 61.593 102.113 1.00 40.19 50 HIS D CA 1
ATOM 4278 C C . HIS D 1 72 ? 0.332 60.207 101.490 1.00 42.56 50 HIS D C 1
ATOM 4279 O O . HIS D 1 72 ? 1.276 59.790 100.804 1.00 40.03 50 HIS D O 1
ATOM 4286 N N . ALA D 1 73 ? -0.790 59.518 101.710 1.00 39.77 51 ALA D N 1
ATOM 4287 C CA . ALA D 1 73 ? -1.008 58.178 101.170 1.00 30.55 51 ALA D CA 1
ATOM 4288 C C . ALA D 1 73 ? -0.622 58.106 99.704 1.00 36.35 51 ALA D C 1
ATOM 4289 O O . ALA D 1 73 ? 0.268 57.325 99.326 1.00 31.85 51 ALA D O 1
ATOM 4291 N N . GLN D 1 74 ? -1.275 58.950 98.903 1.00 37.37 52 GLN D N 1
ATOM 4292 C CA . GLN D 1 74 ? -0.997 59.045 97.475 1.00 34.37 52 GLN D CA 1
ATOM 4293 C C . GLN D 1 74 ? 0.499 59.060 97.234 1.00 36.19 52 GLN D C 1
ATOM 4294 O O . GLN D 1 74 ? 1.021 58.170 96.558 1.00 44.84 52 GLN D O 1
ATOM 4300 N N . THR D 1 75 ? 1.194 60.021 97.843 1.00 37.00 53 THR D N 1
ATOM 4301 C CA . THR D 1 75 ? 2.627 60.161 97.596 1.00 46.65 53 THR D CA 1
ATOM 4302 C C . THR D 1 75 ? 3.358 58.871 97.882 1.00 40.43 53 THR D C 1
ATOM 4303 O O . THR D 1 75 ? 4.122 58.395 97.036 1.00 43.48 53 THR D O 1
ATOM 4307 N N . ILE D 1 76 ? 3.092 58.285 99.045 1.00 32.86 54 ILE D N 1
ATOM 4308 C CA . ILE D 1 76 ? 3.756 57.047 99.407 1.00 32.57 54 ILE D CA 1
ATOM 4309 C C . ILE D 1 76 ? 3.569 56.006 98.311 1.00 40.43 54 ILE D C 1
ATOM 4310 O O . ILE D 1 76 ? 4.549 55.420 97.838 1.00 51.15 54 ILE D O 1
ATOM 4315 N N . LEU D 1 77 ? 2.329 55.822 97.862 1.00 33.68 55 LEU D N 1
ATOM 4316 C CA . LEU D 1 77 ? 2.063 54.826 96.828 1.00 41.19 55 LEU D CA 1
ATOM 4317 C C . LEU D 1 77 ? 2.854 55.139 95.562 1.00 46.27 55 LEU D C 1
ATOM 4318 O O . LEU D 1 77 ? 3.446 54.240 94.964 1.00 44.82 55 LEU D O 1
ATOM 4323 N N . GLU D 1 78 ? 2.909 56.417 95.188 1.00 40.57 56 GLU D N 1
ATOM 4324 C CA . GLU D 1 78 ? 3.608 56.822 93.969 1.00 41.84 56 GLU D CA 1
ATOM 4325 C C . GLU D 1 78 ? 5.083 56.448 94.011 1.00 42.81 56 GLU D C 1
ATOM 4326 O O . GLU D 1 78 ? 5.719 56.266 92.974 1.00 45.62 56 GLU D O 1
ATOM 4332 N N . SER D 1 79 ? 5.619 56.324 95.219 1.00 45.64 57 SER D N 1
ATOM 4333 C CA . SER D 1 79 ? 7.026 55.995 95.378 1.00 43.40 57 SER D CA 1
ATOM 4334 C C . SER D 1 79 ? 7.294 54.503 95.161 1.00 48.59 57 SER D C 1
ATOM 4335 O O . SER D 1 79 ? 8.374 54.118 94.726 1.00 54.53 57 SER D O 1
ATOM 4338 N N . LEU D 1 80 ? 6.289 53.677 95.441 1.00 47.69 58 LEU D N 1
ATOM 4339 C CA . LEU D 1 80 ? 6.469 52.224 95.537 1.00 46.77 58 LEU D CA 1
ATOM 4340 C C . LEU D 1 80 ? 6.874 51.418 94.278 1.00 43.94 58 LEU D C 1
ATOM 4341 O O . LEU D 1 80 ? 7.555 50.410 94.413 1.00 44.36 58 LEU D O 1
ATOM 4346 N N . PRO D 1 81 ? 6.423 51.806 93.068 1.00 47.04 59 PRO D N 1
ATOM 4347 C CA . PRO D 1 81 ? 6.812 51.018 91.893 1.00 51.62 59 PRO D CA 1
ATOM 4348 C C . PRO D 1 81 ? 8.282 50.790 91.766 1.00 48.87 59 PRO D C 1
ATOM 4349 O O . PRO D 1 81 ? 8.723 49.688 91.435 1.00 51.61 59 PRO D O 1
ATOM 4353 N N . GLU D 1 82 ? 9.058 51.836 91.987 1.00 61.09 60 GLU D N 1
ATOM 4354 C CA . GLU D 1 82 ? 10.469 51.636 91.796 1.00 63.18 60 GLU D CA 1
ATOM 4355 C C . GLU D 1 82 ? 10.938 50.548 92.797 1.00 60.07 60 GLU D C 1
ATOM 4356 O O . GLU D 1 82 ? 11.911 49.864 92.496 1.00 59.06 60 GLU D O 1
ATOM 4362 N N . TRP D 1 83 ? 10.188 50.320 93.894 1.00 56.39 61 TRP D N 1
ATOM 4363 C CA . TRP D 1 83 ? 10.616 49.422 94.993 1.00 37.66 61 TRP D CA 1
ATOM 4364 C C . TRP D 1 83 ? 10.827 47.966 94.547 1.00 44.47 61 TRP D C 1
ATOM 4365 O O . TRP D 1 83 ? 11.567 47.187 95.182 1.00 41.94 61 TRP D O 1
ATOM 4376 N N . GLY D 1 84 ? 10.167 47.601 93.453 1.00 41.52 62 GLY D N 1
ATOM 4377 C CA . GLY D 1 84 ? 10.220 46.242 92.965 1.00 40.57 62 GLY D CA 1
ATOM 4378 C C . GLY D 1 84 ? 9.112 45.494 93.660 1.00 35.65 62 GLY D C 1
ATOM 4379 O O . GLY D 1 84 ? 8.177 46.113 94.156 1.00 42.81 62 GLY D O 1
ATOM 4380 N N . PRO D 1 85 ? 9.223 44.165 93.716 1.00 41.44 63 PRO D N 1
ATOM 4381 C CA . PRO D 1 85 ? 8.212 43.274 94.295 1.00 34.57 63 PRO D CA 1
ATOM 4382 C C . PRO D 1 85 ? 7.896 43.579 95.758 1.00 28.26 63 PRO D C 1
ATOM 4383 O O . PRO D 1 85 ? 8.791 43.729 96.588 1.00 37.72 63 PRO D O 1
ATOM 4387 N N . VAL D 1 86 ? 6.607 43.699 96.039 1.00 30.60 64 VAL D N 1
ATOM 4388 C CA . VAL D 1 86 ? 6.078 43.734 97.391 1.00 28.23 64 VAL D CA 1
ATOM 4389 C C . VAL D 1 86 ? 4.904 42.763 97.432 1.00 38.19 64 VAL D C 1
ATOM 4390 O O . VAL D 1 86 ? 4.610 42.096 96.436 1.00 38.36 64 VAL D O 1
ATOM 4394 N N . THR D 1 87 ? 4.235 42.673 98.573 1.00 35.99 65 THR D N 1
ATOM 4395 C CA . THR D 1 87 ? 3.048 41.836 98.672 1.00 37.03 65 THR D CA 1
ATOM 4396 C C . THR D 1 87 ? 1.888 42.666 99.185 1.00 39.93 65 THR D C 1
ATOM 4397 O O . THR D 1 87 ? 1.940 43.174 100.301 1.00 41.59 65 THR D O 1
ATOM 4401 N N . THR D 1 88 ? 0.843 42.818 98.379 1.00 47.22 66 THR D N 1
ATOM 4402 C CA . THR D 1 88 ? -0.325 43.564 98.835 1.00 41.97 66 THR D CA 1
ATOM 4403 C C . THR D 1 88 ? -1.378 42.607 99.390 1.00 41.06 66 THR D C 1
ATOM 4404 O O . THR D 1 88 ? -1.671 41.570 98.787 1.00 41.67 66 THR D O 1
ATOM 4408 N N . ILE D 1 89 ? -1.935 42.953 100.548 1.00 32.96 67 ILE D N 1
ATOM 4409 C CA . ILE D 1 89 ? -2.864 42.063 101.236 1.00 36.23 67 ILE D CA 1
ATOM 4410 C C . ILE D 1 89 ? -4.125 42.777 101.729 1.00 42.24 67 ILE D C 1
ATOM 4411 O O . ILE D 1 89 ? -4.047 43.775 102.452 1.00 31.68 67 ILE D O 1
ATOM 4416 N N . MET D 1 90 ? -5.286 42.254 101.334 1.00 45.25 68 MET D N 1
ATOM 4417 C CA . MET D 1 90 ? -6.565 42.796 101.795 1.00 40.28 68 MET D CA 1
ATOM 4418 C C . MET D 1 90 ? -7.470 41.712 102.369 1.00 39.61 68 MET D C 1
ATOM 4419 O O . MET D 1 90 ? -7.604 40.631 101.796 1.00 38.46 68 MET D O 1
ATOM 4424 N N . THR D 1 91 ? -8.088 42.019 103.505 1.00 40.07 69 THR D N 1
ATOM 4425 C CA . THR D 1 91 ? -8.976 41.089 104.186 1.00 33.40 69 THR D CA 1
ATOM 4426 C C . THR D 1 91 ? -10.426 41.552 104.061 1.00 47.76 69 THR D C 1
ATOM 4427 O O . THR D 1 91 ? -10.755 42.694 104.385 1.00 46.69 69 THR D O 1
ATOM 4431 N N . ILE D 1 92 ? -11.293 40.664 103.587 1.00 46.38 70 ILE D N 1
ATOM 4432 C CA . ILE D 1 92 ? -12.706 40.983 103.465 1.00 36.42 70 ILE D CA 1
ATOM 4433 C C . ILE D 1 92 ? -13.509 39.759 103.911 1.00 39.37 70 ILE D C 1
ATOM 4434 O O . ILE D 1 92 ? -13.282 38.647 103.438 1.00 40.09 70 ILE D O 1
ATOM 4439 N N . ALA D 1 93 ? -14.406 39.971 104.871 1.00 35.35 71 ALA D N 1
ATOM 4440 C CA . ALA D 1 93 ? -15.275 38.916 105.388 1.00 31.82 71 ALA D CA 1
ATOM 4441 C C . ALA D 1 93 ? -14.494 37.698 105.892 1.00 35.24 71 ALA D C 1
ATOM 4442 O O . ALA D 1 93 ? -14.979 36.569 105.826 1.00 36.25 71 ALA D O 1
ATOM 4444 N N . GLY D 1 94 ? -13.285 37.929 106.393 1.00 46.57 72 GLY D N 1
ATOM 4445 C CA . GLY D 1 94 ? -12.471 36.855 106.936 1.00 45.01 72 GLY D CA 1
ATOM 4446 C C . GLY D 1 94 ? -11.611 36.152 105.903 1.00 39.71 72 GLY D C 1
ATOM 4447 O O . GLY D 1 94 ? -10.749 35.350 106.251 1.00 38.51 72 GLY D O 1
ATOM 4448 N N . SER D 1 95 ? -11.855 36.440 104.628 1.00 42.45 73 SER D N 1
ATOM 4449 C CA . SER D 1 95 ? -11.021 35.914 103.553 1.00 36.69 73 SER D CA 1
ATOM 4450 C C . SER D 1 95 ? -9.854 36.853 103.307 1.00 46.58 73 SER D C 1
ATOM 4451 O O . SER D 1 95 ? -10.005 38.075 103.326 1.00 41.97 73 SER D O 1
ATOM 4454 N N . ILE D 1 96 ? -8.686 36.273 103.076 1.00 48.89 74 ILE D N 1
ATOM 4455 C CA . ILE D 1 96 ? -7.487 37.053 102.850 1.00 36.59 74 ILE D CA 1
ATOM 4456 C C . ILE D 1 96 ? -7.096 36.947 101.384 1.00 38.17 74 ILE D C 1
ATOM 4457 O O . ILE D 1 96 ? -7.259 35.901 100.775 1.00 35.43 74 ILE D O 1
ATOM 4462 N N . PHE D 1 97 ? -6.632 38.047 100.806 1.00 41.96 75 PHE D N 1
ATOM 4463 C CA . PHE D 1 97 ? -6.180 38.029 99.424 1.00 32.93 75 PHE D CA 1
ATOM 4464 C C . PHE D 1 97 ? -4.812 38.685 99.346 1.00 42.29 75 PHE D C 1
ATOM 4465 O O . PHE D 1 97 ? -4.599 39.788 99.868 1.00 41.91 75 PHE D O 1
ATOM 4473 N N . GLU D 1 98 ? -3.887 37.981 98.704 1.00 40.92 76 GLU D N 1
ATOM 4474 C CA . GLU D 1 98 ? -2.506 38.414 98.596 1.00 31.23 76 GLU D CA 1
ATOM 4475 C C . GLU D 1 98 ? -2.061 38.413 97.148 1.00 27.64 76 GLU D C 1
ATOM 4476 O O . GLU D 1 98 ? -2.138 37.390 96.475 1.00 38.35 76 GLU D O 1
ATOM 4482 N N . VAL D 1 99 ? -1.598 39.554 96.659 1.00 32.42 77 VAL D N 1
ATOM 4483 C CA . VAL D 1 99 ? -0.950 39.568 95.358 1.00 36.74 77 VAL D CA 1
ATOM 4484 C C . VAL D 1 99 ? 0.514 39.958 95.535 1.00 50.31 77 VAL D C 1
ATOM 4485 O O . VAL D 1 99 ? 0.833 41.026 96.070 1.00 48.25 77 VAL D O 1
ATOM 4489 N N . LYS D 1 100 ? 1.397 39.061 95.108 1.00 43.11 78 LYS D N 1
ATOM 4490 C CA . LYS D 1 100 ? 2.831 39.275 95.218 1.00 34.22 78 LYS D CA 1
ATOM 4491 C C . LYS D 1 100 ? 3.394 39.764 93.883 1.00 37.76 78 LYS D C 1
ATOM 4492 O O . LYS D 1 100 ? 3.468 39.008 92.916 1.00 36.04 78 LYS D O 1
ATOM 4498 N N . ALA D 1 101 ? 3.793 41.032 93.845 1.00 41.34 79 ALA D N 1
ATOM 4499 C CA . ALA D 1 101 ? 4.247 41.677 92.621 1.00 42.23 79 ALA D CA 1
ATOM 4500 C C . ALA D 1 101 ? 4.728 43.088 92.945 1.00 40.32 79 ALA D C 1
ATOM 4501 O O . ALA D 1 101 ? 4.518 43.562 94.057 1.00 38.19 79 ALA D O 1
ATOM 4503 N N . PRO D 1 102 ? 5.380 43.771 91.984 1.00 34.65 80 PRO D N 1
ATOM 4504 C CA . PRO D 1 102 ? 5.679 45.176 92.274 1.00 33.81 80 PRO D CA 1
ATOM 4505 C C . PRO D 1 102 ? 4.399 45.986 92.323 1.00 39.73 80 PRO D C 1
ATOM 4506 O O . PRO D 1 102 ? 3.412 45.589 91.704 1.00 54.27 80 PRO D O 1
ATOM 4510 N N . PHE D 1 103 ? 4.396 47.090 93.055 1.00 45.62 81 PHE D N 1
ATOM 4511 C CA . PHE D 1 103 ? 3.198 47.908 93.109 1.00 44.90 81 PHE D CA 1
ATOM 4512 C C . PHE D 1 103 ? 3.035 48.683 91.811 1.00 45.13 81 PHE D C 1
ATOM 4513 O O . PHE D 1 103 ? 4.000 49.229 91.276 1.00 46.51 81 PHE D O 1
ATOM 4521 N N . PRO D 1 104 ? 1.803 48.716 91.290 1.00 44.62 82 PRO D N 1
ATOM 4522 C CA . PRO D 1 104 ? 1.505 49.429 90.047 1.00 46.63 82 PRO D CA 1
ATOM 4523 C C . PRO D 1 104 ? 1.551 50.942 90.198 1.00 44.78 82 PRO D C 1
ATOM 4524 O O . PRO D 1 104 ? 1.288 51.475 91.280 1.00 42.50 82 PRO D O 1
ATOM 4528 N N . LYS D 1 105 ? 1.888 51.625 89.112 1.00 45.96 83 LYS D N 1
ATOM 4529 C CA . LYS D 1 105 ? 1.785 53.073 89.076 1.00 54.62 83 LYS D CA 1
ATOM 4530 C C . LYS D 1 105 ? 0.320 53.481 89.060 1.00 64.37 83 LYS D C 1
ATOM 4531 O O . LYS D 1 105 ? -0.537 52.745 88.560 1.00 56.65 83 LYS D O 1
ATOM 4537 N N . GLY D 1 106 ? 0.037 54.651 89.618 1.00 62.66 84 GLY D N 1
ATOM 4538 C CA . GLY D 1 106 ? -1.328 55.122 89.730 1.00 54.86 84 GLY D CA 1
ATOM 4539 C C . GLY D 1 106 ? -1.495 56.591 89.402 1.00 64.42 84 GLY D C 1
ATOM 4540 O O . GLY D 1 106 ? -0.678 57.422 89.803 1.00 70.61 84 GLY D O 1
ATOM 4541 N N . LYS D 1 107 ? -2.555 56.913 88.665 1.00 66.39 85 LYS D N 1
ATOM 4542 C CA . LYS D 1 107 ? -2.854 58.305 88.330 1.00 63.53 85 LYS D CA 1
ATOM 4543 C C . LYS D 1 107 ? -4.236 58.680 88.861 1.00 55.43 85 LYS D C 1
ATOM 4544 O O . LYS D 1 107 ? -5.160 57.864 88.825 1.00 60.54 85 LYS D O 1
ATOM 4550 N N . VAL D 1 108 ? -4.377 59.909 89.355 1.00 54.93 86 VAL D N 1
ATOM 4551 C CA . VAL D 1 108 ? -5.637 60.345 89.961 1.00 55.45 86 VAL D CA 1
ATOM 4552 C C . VAL D 1 108 ? -6.645 60.835 88.928 1.00 58.12 86 VAL D C 1
ATOM 4553 O O . VAL D 1 108 ? -6.533 61.947 88.407 1.00 56.10 86 VAL D O 1
ATOM 4557 N N . ALA D 1 109 ? -7.635 59.996 88.649 1.00 55.30 87 ALA D N 1
ATOM 4558 C CA . ALA D 1 109 ? -8.703 60.328 87.716 1.00 55.59 87 ALA D CA 1
ATOM 4559 C C . ALA D 1 109 ? -9.967 59.604 88.134 1.00 67.00 87 ALA D C 1
ATOM 4560 O O . ALA D 1 109 ? -9.894 58.649 88.907 1.00 70.51 87 ALA D O 1
ATOM 4562 N N . ARG D 1 110 ? -11.117 60.064 87.640 1.00 77.44 88 ARG D N 1
ATOM 4563 C CA . ARG D 1 110 ? -12.393 59.380 87.861 1.00 73.61 88 ARG D CA 1
ATOM 4564 C C . ARG D 1 110 ? -12.821 59.462 89.336 1.00 65.09 88 ARG D C 1
ATOM 4565 O O . ARG D 1 110 ? -13.811 58.857 89.744 1.00 72.35 88 ARG D O 1
ATOM 4573 N N . GLY D 1 111 ? -12.085 60.233 90.131 1.00 63.40 89 GLY D N 1
ATOM 4574 C CA . GLY D 1 111 ? -12.351 60.328 91.557 1.00 64.23 89 GLY D CA 1
ATOM 4575 C C . GLY D 1 111 ? -11.617 59.253 92.339 1.00 63.08 89 GLY D C 1
ATOM 4576 O O . GLY D 1 111 ? -11.780 59.117 93.554 1.00 60.38 89 GLY D O 1
ATOM 4577 N N . TYR D 1 112 ? -10.803 58.483 91.627 1.00 56.13 90 TYR D N 1
ATOM 4578 C CA . TYR D 1 112 ? -10.004 57.430 92.231 1.00 57.77 90 TYR D CA 1
ATOM 4579 C C . TYR D 1 112 ? -8.521 57.631 91.941 1.00 59.92 90 TYR D C 1
ATOM 4580 O O . TYR D 1 112 ? -8.138 58.295 90.972 1.00 54.21 90 TYR D O 1
ATOM 4589 N N . TYR D 1 113 ? -7.691 57.061 92.804 1.00 48.88 91 TYR D N 1
ATOM 4590 C CA . TYR D 1 113 ? -6.297 56.852 92.477 1.00 47.39 91 TYR D CA 1
ATOM 4591 C C . TYR D 1 113 ? -6.247 55.549 91.690 1.00 46.32 91 TYR D C 1
ATOM 4592 O O . TYR D 1 113 ? -6.219 54.464 92.273 1.00 43.60 91 TYR D O 1
ATOM 4601 N N . ASN D 1 114 ? -6.273 55.656 90.364 1.00 43.28 92 ASN D N 1
ATOM 4602 C CA . ASN D 1 114 ? -6.437 54.481 89.518 1.00 42.26 92 ASN D CA 1
ATOM 4603 C C . ASN D 1 114 ? -5.125 53.789 89.214 1.00 48.73 92 ASN D C 1
ATOM 4604 O O . ASN D 1 114 ? -4.136 54.439 88.876 1.00 66.65 92 ASN D O 1
ATOM 4609 N N . LEU D 1 115 ? -5.135 52.463 89.323 1.00 50.49 93 LEU D N 1
ATOM 4610 C CA . LEU D 1 115 ? -3.925 51.656 89.212 1.00 45.18 93 LEU D CA 1
ATOM 4611 C C . LEU D 1 115 ? -3.675 51.173 87.793 1.00 49.59 93 LEU D C 1
ATOM 4612 O O . LEU D 1 115 ? -4.434 50.367 87.256 1.00 65.66 93 LEU D O 1
ATOM 4617 N N . MET D 1 116 ? -2.597 51.656 87.194 1.00 55.40 94 MET D N 1
ATOM 4618 C CA . MET D 1 116 ? -2.223 51.233 85.856 1.00 58.44 94 MET D CA 1
ATOM 4619 C C . MET D 1 116 ? -1.372 49.972 85.953 1.00 56.27 94 MET D C 1
ATOM 4620 O O . MET D 1 116 ? -0.254 49.904 85.438 1.00 66.35 94 MET D O 1
ATOM 4625 N N . GLY D 1 117 ? -1.928 48.972 86.630 1.00 58.22 95 GLY D N 1
ATOM 4626 C CA . GLY D 1 117 ? -1.267 47.700 86.833 1.00 68.78 95 GLY D CA 1
ATOM 4627 C C . GLY D 1 117 ? -0.812 47.050 85.553 1.00 73.36 95 GLY D C 1
ATOM 4628 O O . GLY D 1 117 ? -1.584 46.890 84.609 1.00 78.73 95 GLY D O 1
ATOM 4629 N N . ARG D 1 118 ? 0.460 46.679 85.516 1.00 78.90 96 ARG D N 1
ATOM 4630 C CA . ARG D 1 118 ? 0.962 45.900 84.404 1.00 80.57 96 ARG D CA 1
ATOM 4631 C C . ARG D 1 118 ? 0.382 44.506 84.482 1.00 83.71 96 ARG D C 1
ATOM 4632 O O . ARG D 1 118 ? -0.344 44.165 85.419 1.00 78.12 96 ARG D O 1
ATOM 4640 N N . ASP D 1 119 ? 0.696 43.705 83.477 1.00 88.02 97 ASP D N 1
ATOM 4641 C CA . ASP D 1 119 ? 0.283 42.319 83.454 1.00 79.78 97 ASP D CA 1
ATOM 4642 C C . ASP D 1 119 ? 0.884 41.605 84.657 1.00 78.26 97 ASP D C 1
ATOM 4643 O O . ASP D 1 119 ? 2.079 41.723 84.924 1.00 73.37 97 ASP D O 1
ATOM 4648 N N . GLY D 1 120 ? 0.048 40.887 85.396 1.00 81.42 98 GLY D N 1
ATOM 4649 C CA . GLY D 1 120 ? 0.487 40.257 86.625 1.00 78.61 98 GLY D CA 1
ATOM 4650 C C . GLY D 1 120 ? 0.731 41.272 87.727 1.00 71.93 98 GLY D C 1
ATOM 4651 O O . GLY D 1 120 ? 1.672 41.139 88.508 1.00 79.28 98 GLY D O 1
ATOM 4652 N N . GLU D 1 121 ? -0.115 42.297 87.785 1.00 61.97 99 GLU D N 1
ATOM 4653 C CA . GLU D 1 121 ? -0.051 43.283 88.859 1.00 68.60 99 GLU D CA 1
ATOM 4654 C C . GLU D 1 121 ? -1.436 43.609 89.402 1.00 64.13 99 GLU D C 1
ATOM 4655 O O . GLU D 1 121 ? -2.448 43.205 88.826 1.00 78.19 99 GLU D O 1
ATOM 4661 N N . LEU D 1 122 ? -1.469 44.338 90.516 1.00 48.99 100 LEU D N 1
ATOM 4662 C CA . LEU D 1 122 ? -2.715 44.874 91.057 1.00 44.76 100 LEU D CA 1
ATOM 4663 C C . LEU D 1 122 ? -3.373 45.762 90.015 1.00 59.64 100 LEU D C 1
ATOM 4664 O O . LEU D 1 122 ? -2.682 46.386 89.215 1.00 59.68 100 LEU D O 1
ATOM 4669 N N . HIS D 1 123 ? -4.700 45.841 90.022 1.00 58.21 101 HIS D N 1
ATOM 4670 C CA . HIS D 1 123 ? -5.384 46.578 88.965 1.00 51.71 101 HIS D CA 1
ATOM 4671 C C . HIS D 1 123 ? -6.517 47.494 89.412 1.00 49.65 101 HIS D C 1
ATOM 4672 O O . HIS D 1 123 ? -7.103 48.198 88.590 1.00 67.36 101 HIS D O 1
ATOM 4679 N N . GLY D 1 124 ? -6.822 47.504 90.702 1.00 45.79 102 GLY D N 1
ATOM 4680 C CA . GLY D 1 124 ? -8.007 48.202 91.169 1.00 53.75 102 GLY D CA 1
ATOM 4681 C C . GLY D 1 124 ? -8.016 49.724 91.147 1.00 43.97 102 GLY D C 1
ATOM 4682 O O . GLY D 1 124 ? -7.114 50.363 90.611 1.00 47.21 102 GLY D O 1
ATOM 4683 N N . HIS D 1 125 ? -9.066 50.299 91.727 1.00 40.07 103 HIS D N 1
ATOM 4684 C CA . HIS D 1 125 ? -9.189 51.745 91.880 1.00 41.56 103 HIS D CA 1
ATOM 4685 C C . HIS D 1 125 ? -9.267 52.082 93.367 1.00 38.20 103 HIS D C 1
ATOM 4686 O O . HIS D 1 125 ? -10.070 51.506 94.096 1.00 35.84 103 HIS D O 1
ATOM 4693 N N . LEU D 1 126 ? -8.434 53.014 93.814 1.00 43.71 104 LEU D N 1
ATOM 4694 C CA . LEU D 1 126 ? -8.301 53.293 95.241 1.00 45.66 104 LEU D CA 1
ATOM 4695 C C . LEU D 1 126 ? -8.993 54.585 95.664 1.00 44.91 104 LEU D C 1
ATOM 4696 O O . LEU D 1 126 ? -8.825 55.628 95.033 1.00 38.67 104 LEU D O 1
ATOM 4701 N N . LYS D 1 127 ? -9.767 54.501 96.742 1.00 42.74 105 LYS D N 1
ATOM 4702 C CA . LYS D 1 127 ? -10.429 55.663 97.320 1.00 39.71 105 LYS D CA 1
ATOM 4703 C C . LYS D 1 127 ? -9.567 56.225 98.446 1.00 40.59 105 LYS D C 1
ATOM 4704 O O . LYS D 1 127 ? -9.829 55.971 99.620 1.00 38.94 105 LYS D O 1
ATOM 4710 N N . LEU D 1 128 ? -8.545 56.995 98.082 1.00 35.18 106 LEU D N 1
ATOM 4711 C CA . LEU D 1 128 ? -7.509 57.400 99.034 1.00 43.34 106 LEU D CA 1
ATOM 4712 C C . LEU D 1 128 ? -7.993 58.368 100.098 1.00 41.63 106 LEU D C 1
ATOM 4713 O O . LEU D 1 128 ? -7.331 58.570 101.115 1.00 47.79 106 LEU D O 1
ATOM 4718 N N . GLU D 1 129 ? -9.149 58.965 99.861 1.00 37.75 107 GLU D N 1
ATOM 4719 C CA . GLU D 1 129 ? -9.716 59.917 100.800 1.00 38.23 107 GLU D CA 1
ATOM 4720 C C . GLU D 1 129 ? -10.264 59.178 102.022 1.00 43.48 107 GLU D C 1
ATOM 4721 O O . GLU D 1 129 ? -10.368 59.742 103.110 1.00 31.73 107 GLU D O 1
ATOM 4727 N N . ASN D 1 130 ? -10.589 57.901 101.833 1.00 41.68 108 ASN D N 1
ATOM 4728 C CA . ASN D 1 130 ? -11.055 57.038 102.917 1.00 36.74 108 ASN D CA 1
ATOM 4729 C C . ASN D 1 130 ? -9.930 56.640 103.871 1.00 49.10 108 ASN D C 1
ATOM 4730 O O . ASN D 1 130 ? -10.177 56.279 105.027 1.00 46.76 108 ASN D O 1
ATOM 4735 N N . ILE D 1 131 ? -8.696 56.697 103.374 1.00 40.97 109 ILE D N 1
ATOM 4736 C CA . ILE D 1 131 ? -7.523 56.392 104.182 1.00 32.81 109 ILE D CA 1
ATOM 4737 C C . ILE D 1 131 ? -7.149 57.569 105.073 1.00 36.29 109 ILE D C 1
ATOM 4738 O O . ILE D 1 131 ? -6.652 58.588 104.594 1.00 34.14 109 ILE D O 1
ATOM 4743 N N . SER D 1 132 ? -7.386 57.417 106.371 1.00 28.16 110 SER D N 1
ATOM 4744 C CA . SER D 1 132 ? -7.040 58.446 107.340 1.00 27.88 110 SER D CA 1
ATOM 4745 C C . SER D 1 132 ? -5.578 58.360 107.791 1.00 44.75 110 SER D C 1
ATOM 4746 O O . SER D 1 132 ? -4.970 59.369 108.147 1.00 40.97 110 SER D O 1
ATOM 4749 N N . HIS D 1 133 ? -5.014 57.156 107.785 1.00 44.88 111 HIS D N 1
ATOM 4750 C CA . HIS D 1 133 ? -3.666 56.959 108.311 1.00 29.86 111 HIS D CA 1
ATOM 4751 C C . HIS D 1 133 ? -2.837 55.959 107.520 1.00 33.36 111 HIS D C 1
ATOM 4752 O O . HIS D 1 133 ? -3.353 54.961 107.025 1.00 33.23 111 HIS D O 1
ATOM 4759 N N . VAL D 1 134 ? -1.543 56.234 107.407 1.00 36.67 112 VAL D N 1
ATOM 4760 C CA . VAL D 1 134 ? -0.616 55.278 106.820 1.00 39.10 112 VAL D CA 1
ATOM 4761 C C . VAL D 1 134 ? 0.528 55.007 107.781 1.00 29.22 112 VAL D C 1
ATOM 4762 O O . VAL D 1 134 ? 1.415 55.838 107.939 1.00 32.91 112 VAL D O 1
ATOM 4766 N N . ALA D 1 135 ? 0.498 53.848 108.432 1.00 35.05 113 ALA D N 1
ATOM 4767 C CA . ALA D 1 135 ? 1.568 53.467 109.348 1.00 34.51 113 ALA D CA 1
ATOM 4768 C C . ALA D 1 135 ? 2.643 52.643 108.655 1.00 27.68 113 ALA D C 1
ATOM 4769 O O . ALA D 1 135 ? 2.351 51.762 107.845 1.00 23.75 113 ALA D O 1
ATOM 4771 N N . LEU D 1 136 ? 3.892 52.953 108.978 1.00 30.50 114 LEU D N 1
ATOM 4772 C CA . LEU D 1 136 ? 5.016 52.095 108.642 1.00 30.57 114 LEU D CA 1
ATOM 4773 C C . LEU D 1 136 ? 5.281 51.217 109.848 1.00 32.84 114 LEU D C 1
ATOM 4774 O O . LEU D 1 136 ? 5.686 51.708 110.904 1.00 32.19 114 LEU D O 1
ATOM 4779 N N . VAL D 1 137 ? 5.027 49.921 109.696 1.00 35.06 115 VAL D N 1
ATOM 4780 C CA . VAL D 1 137 ? 5.118 48.992 110.815 1.00 36.86 115 VAL D CA 1
ATOM 4781 C C . VAL D 1 137 ? 6.221 47.953 110.623 1.00 28.68 115 VAL D C 1
ATOM 4782 O O . VAL D 1 137 ? 6.315 47.311 109.573 1.00 30.96 115 VAL D O 1
ATOM 4786 N N . SER D 1 138 ? 7.062 47.815 111.644 1.00 32.40 116 SER D N 1
ATOM 4787 C CA . SER D 1 138 ? 8.131 46.821 111.658 1.00 39.55 116 SER D CA 1
ATOM 4788 C C . SER D 1 138 ? 7.898 45.813 112.776 1.00 32.68 116 SER D C 1
ATOM 4789 O O . SER D 1 138 ? 8.347 45.996 113.904 1.00 36.85 116 SER D O 1
ATOM 4792 N N . LYS D 1 139 ? 7.173 44.753 112.453 1.00 24.86 117 LYS D N 1
ATOM 4793 C CA . LYS D 1 139 ? 6.845 43.725 113.420 1.00 31.08 117 LYS D CA 1
ATOM 4794 C C . LYS D 1 139 ? 7.125 42.366 112.799 1.00 43.06 117 LYS D C 1
ATOM 4795 O O . LYS D 1 139 ? 6.777 42.128 111.645 1.00 43.16 117 LYS D O 1
ATOM 4801 N N . PRO D 1 140 ? 7.775 41.471 113.557 1.00 45.21 118 PRO D N 1
ATOM 4802 C CA . PRO D 1 140 ? 8.130 40.158 113.011 1.00 49.04 118 PRO D CA 1
ATOM 4803 C C . PRO D 1 140 ? 6.915 39.293 112.703 1.00 46.11 118 PRO D C 1
ATOM 4804 O O . PRO D 1 140 ? 5.986 39.195 113.507 1.00 39.24 118 PRO D O 1
ATOM 4808 N N . PHE D 1 141 ? 6.939 38.674 111.529 1.00 50.25 119 PHE D N 1
ATOM 4809 C CA . PHE D 1 141 ? 5.875 37.789 111.089 1.00 52.04 119 PHE D CA 1
ATOM 4810 C C . PHE D 1 141 ? 6.357 36.342 111.128 1.00 61.24 119 PHE D C 1
ATOM 4811 O O . PHE D 1 141 ? 7.332 35.989 110.462 1.00 57.45 119 PHE D O 1
ATOM 4819 N N . MET D 1 142 ? 5.668 35.521 111.919 1.00 78.29 120 MET D N 1
ATOM 4820 C CA . MET D 1 142 ? 6.030 34.118 112.146 1.00 62.94 120 MET D CA 1
ATOM 4821 C C . MET D 1 142 ? 7.481 33.953 112.580 1.00 53.34 120 MET D C 1
ATOM 4822 O O . MET D 1 142 ? 8.162 33.020 112.156 1.00 56.91 120 MET D O 1
ATOM 4827 N N . GLY D 1 143 ? 7.949 34.865 113.424 1.00 52.54 121 GLY D N 1
ATOM 4828 C CA . GLY D 1 143 ? 9.283 34.759 113.980 1.00 53.61 121 GLY D CA 1
ATOM 4829 C C . GLY D 1 143 ? 10.389 35.327 113.110 1.00 47.76 121 GLY D C 1
ATOM 4830 O O . GLY D 1 143 ? 11.541 35.348 113.527 1.00 54.59 121 GLY D O 1
ATOM 4831 N N . ARG D 1 144 ? 10.058 35.779 111.904 1.00 44.90 122 ARG D N 1
ATOM 4832 C CA . ARG D 1 144 ? 11.052 36.410 111.036 1.00 44.26 122 ARG D CA 1
ATOM 4833 C C . ARG D 1 144 ? 10.799 37.917 110.892 1.00 51.02 122 ARG D C 1
ATOM 4834 O O . ARG D 1 144 ? 9.674 38.385 111.002 1.00 49.82 122 ARG D O 1
ATOM 4842 N N . GLU D 1 145 ? 11.859 38.673 110.653 1.00 39.36 123 GLU D N 1
ATOM 4843 C CA . GLU D 1 145 ? 11.749 40.101 110.400 1.00 38.95 123 GLU D CA 1
ATOM 4844 C C . GLU D 1 145 ? 10.727 40.418 109.323 1.00 50.79 123 GLU D C 1
ATOM 4845 O O . GLU D 1 145 ? 10.740 39.796 108.265 1.00 46.52 123 GLU D O 1
ATOM 4851 N N . SER D 1 146 ? 9.856 41.390 109.582 1.00 45.74 124 SER D N 1
ATOM 4852 C CA . SER D 1 146 ? 8.840 41.764 108.606 1.00 39.23 124 SER D CA 1
ATOM 4853 C C . SER D 1 146 ? 8.465 43.236 108.700 1.00 40.66 124 SER D C 1
ATOM 4854 O O . SER D 1 146 ? 8.273 43.768 109.794 1.00 38.40 124 SER D O 1
ATOM 4857 N N . HIS D 1 147 ? 8.352 43.885 107.545 1.00 35.43 125 HIS D N 1
ATOM 4858 C CA . HIS D 1 147 ? 7.938 45.286 107.484 1.00 38.54 125 HIS D CA 1
ATOM 4859 C C . HIS D 1 147 ? 6.784 45.479 106.499 1.00 30.15 125 HIS D C 1
ATOM 4860 O O . HIS D 1 147 ? 6.707 44.786 105.479 1.00 33.71 125 HIS D O 1
ATOM 4867 N N . TYR D 1 148 ? 5.899 46.429 106.785 1.00 32.43 126 TYR D N 1
ATOM 4868 C CA . TYR D 1 148 ? 4.813 46.730 105.850 1.00 34.57 126 TYR D CA 1
ATOM 4869 C C . TYR D 1 148 ? 4.200 48.110 106.037 1.00 31.03 126 TYR D C 1
ATOM 4870 O O . TYR D 1 148 ? 4.231 48.681 107.132 1.00 28.08 126 TYR D O 1
ATOM 4879 N N . PHE D 1 149 ? 3.636 48.634 104.952 1.00 33.88 127 PHE D N 1
ATOM 4880 C CA . PHE D 1 149 ? 2.771 49.805 105.026 1.00 31.43 127 PHE D CA 1
ATOM 4881 C C . PHE D 1 149 ? 1.351 49.373 105.404 1.00 31.16 127 PHE D C 1
ATOM 4882 O O . PHE D 1 149 ? 0.724 48.596 104.690 1.00 27.39 127 PHE D O 1
ATOM 4890 N N . GLY D 1 150 ? 0.852 49.866 106.530 1.00 27.32 128 GLY D N 1
ATOM 4891 C CA . GLY D 1 150 ? -0.525 49.624 106.911 1.00 32.35 128 GLY D CA 1
ATOM 4892 C C . GLY D 1 150 ? -1.383 50.844 106.638 1.00 27.88 128 GLY D C 1
ATOM 4893 O O . GLY D 1 150 ? -1.041 51.946 107.063 1.00 25.32 128 GLY D O 1
ATOM 4894 N N . PHE D 1 151 ? -2.490 50.654 105.924 1.00 37.93 129 PHE D N 1
ATOM 4895 C CA . PHE D 1 151 ? -3.411 51.755 105.649 1.00 24.88 129 PHE D CA 1
ATOM 4896 C C . PHE D 1 151 ? -4.673 51.579 106.480 1.00 23.35 129 PHE D C 1
ATOM 4897 O O . PHE D 1 151 ? -5.276 50.513 106.473 1.00 40.28 129 PHE D O 1
ATOM 4905 N N . PHE D 1 152 ? -5.074 52.623 107.195 1.00 27.95 130 PHE D N 1
ATOM 4906 C CA . PHE D 1 152 ? -6.255 52.543 108.048 1.00 35.84 130 PHE D CA 1
ATOM 4907 C C . PHE D 1 152 ? -7.313 53.584 107.656 1.00 41.00 130 PHE D C 1
ATOM 4908 O O . PHE D 1 152 ? -6.980 54.652 107.142 1.00 40.33 130 PHE D O 1
ATOM 4916 N N . THR D 1 153 ? -8.584 53.258 107.893 1.00 35.42 131 THR D N 1
ATOM 4917 C CA . THR D 1 153 ? -9.696 54.164 107.606 1.00 27.66 131 THR D CA 1
ATOM 4918 C C . THR D 1 153 ? -9.886 55.156 108.750 1.00 37.32 131 THR D C 1
ATOM 4919 O O . THR D 1 153 ? -9.076 55.193 109.673 1.00 45.41 131 THR D O 1
ATOM 4923 N N . ALA D 1 154 ? -10.944 55.965 108.682 1.00 42.17 132 ALA D N 1
ATOM 4924 C CA . ALA D 1 154 ? -11.251 56.933 109.740 1.00 34.64 132 ALA D CA 1
ATOM 4925 C C . ALA D 1 154 ? -11.672 56.214 111.016 1.00 34.27 132 ALA D C 1
ATOM 4926 O O . ALA D 1 154 ? -11.437 56.687 112.128 1.00 40.93 132 ALA D O 1
ATOM 4928 N N . GLN D 1 155 ? -12.307 55.064 110.842 1.00 34.63 133 GLN D N 1
ATOM 4929 C CA . GLN D 1 155 ? -12.518 54.139 111.938 1.00 44.52 133 GLN D CA 1
ATOM 4930 C C . GLN D 1 155 ? -11.163 53.476 112.188 1.00 52.94 133 GLN D C 1
ATOM 4931 O O . GLN D 1 155 ? -10.172 53.814 111.545 1.00 48.92 133 GLN D O 1
ATOM 4937 N N . GLY D 1 156 ? -11.078 52.544 113.117 1.00 47.53 134 GLY D N 1
ATOM 4938 C CA . GLY D 1 156 ? -9.773 51.972 113.367 1.00 49.56 134 GLY D CA 1
ATOM 4939 C C . GLY D 1 156 ? -9.342 50.912 112.374 1.00 50.65 134 GLY D C 1
ATOM 4940 O O . GLY D 1 156 ? -8.178 50.509 112.355 1.00 49.08 134 GLY D O 1
ATOM 4941 N N . GLU D 1 157 ? -10.277 50.466 111.543 1.00 49.95 135 GLU D N 1
ATOM 4942 C CA . GLU D 1 157 ? -10.067 49.256 110.765 1.00 59.12 135 GLU D CA 1
ATOM 4943 C C . GLU D 1 157 ? -9.037 49.421 109.656 1.00 52.04 135 GLU D C 1
ATOM 4944 O O . GLU D 1 157 ? -8.722 50.531 109.231 1.00 45.22 135 GLU D O 1
ATOM 4950 N N . ASN D 1 158 ? -8.520 48.284 109.202 1.00 52.62 136 ASN D N 1
ATOM 4951 C CA . ASN D 1 158 ? -7.421 48.235 108.249 1.00 44.08 136 ASN D CA 1
ATOM 4952 C C . ASN D 1 158 ? -7.887 48.063 106.808 1.00 51.20 136 ASN D C 1
ATOM 4953 O O . ASN D 1 158 ? -8.467 47.038 106.456 1.00 61.39 136 ASN D O 1
ATOM 4958 N N . ALA D 1 159 ? -7.624 49.064 105.974 1.00 41.70 137 ALA D N 1
ATOM 4959 C CA . ALA D 1 159 ? -8.021 48.997 104.572 1.00 35.38 137 ALA D CA 1
ATOM 4960 C C . ALA D 1 159 ? -7.196 47.956 103.821 1.00 46.84 137 ALA D C 1
ATOM 4961 O O . ALA D 1 159 ? -7.753 47.098 103.133 1.00 43.92 137 ALA D O 1
ATOM 4963 N N . PHE D 1 160 ? -5.873 48.039 103.952 1.00 40.16 138 PHE D N 1
ATOM 4964 C CA . PHE D 1 160 ? -4.976 47.016 103.414 1.00 40.03 138 PHE D CA 1
ATOM 4965 C C . PHE D 1 160 ? -3.531 47.155 103.891 1.00 38.87 138 PHE D C 1
ATOM 4966 O O . PHE D 1 160 ? -3.170 48.110 104.596 1.00 33.00 138 PHE D O 1
ATOM 4974 N N . LYS D 1 161 ? -2.717 46.177 103.499 1.00 38.36 139 LYS D N 1
ATOM 4975 C CA . LYS D 1 161 ? -1.299 46.148 103.841 1.00 25.41 139 LYS D CA 1
ATOM 4976 C C . LYS D 1 161 ? -0.422 46.000 102.607 1.00 32.47 139 LYS D C 1
ATOM 4977 O O . LYS D 1 161 ? -0.845 45.455 101.584 1.00 39.26 139 LYS D O 1
ATOM 4983 N N . ILE D 1 162 ? 0.810 46.481 102.722 1.00 31.71 140 ILE D N 1
ATOM 4984 C CA . ILE D 1 162 ? 1.839 46.241 101.720 1.00 32.92 140 ILE D CA 1
ATOM 4985 C C . ILE D 1 162 ? 3.123 45.799 102.392 1.00 34.06 140 ILE D C 1
ATOM 4986 O O . ILE D 1 162 ? 3.925 46.634 102.822 1.00 34.33 140 ILE D O 1
ATOM 4991 N N . TYR D 1 163 ? 3.303 44.485 102.491 1.00 37.06 141 TYR D N 1
ATOM 4992 C CA . TYR D 1 163 ? 4.517 43.906 103.043 1.00 27.49 141 TYR D CA 1
ATOM 4993 C C . TYR D 1 163 ? 5.659 44.047 102.064 1.00 31.28 141 TYR D C 1
ATOM 4994 O O . TYR D 1 163 ? 5.449 44.025 100.848 1.00 30.94 141 TYR D O 1
ATOM 5003 N N . LEU D 1 164 ? 6.867 44.202 102.595 1.00 36.13 142 LEU D N 1
ATOM 5004 C CA . LEU D 1 164 ? 8.045 44.294 101.745 1.00 33.01 142 LEU D CA 1
ATOM 5005 C C . LEU D 1 164 ? 8.281 42.958 101.053 1.00 31.99 142 LEU D C 1
ATOM 5006 O O . LEU D 1 164 ? 7.905 41.903 101.570 1.00 40.87 142 LEU D O 1
ATOM 5011 N N . GLY D 1 165 ? 8.887 43.009 99.872 1.00 30.01 143 GLY D N 1
ATOM 5012 C CA . GLY D 1 165 ? 9.091 41.816 99.073 1.00 33.12 143 GLY D CA 1
ATOM 5013 C C . GLY D 1 165 ? 10.226 40.937 99.555 1.00 32.68 143 GLY D C 1
ATOM 5014 O O . GLY D 1 165 ? 11.006 41.322 100.427 1.00 38.69 143 GLY D O 1
ATOM 5015 N N . ARG D 1 166 ? 10.302 39.734 98.994 1.00 37.50 144 ARG D N 1
ATOM 5016 C CA . ARG D 1 166 ? 11.400 38.811 99.262 1.00 31.61 144 ARG D CA 1
ATOM 5017 C C . ARG D 1 166 ? 11.836 38.176 97.950 1.00 38.00 144 ARG D C 1
ATOM 5018 O O . ARG D 1 166 ? 11.048 38.091 97.009 1.00 55.71 144 ARG D O 1
ATOM 5026 N N . ASP D 1 167 ? 13.091 37.748 97.870 1.00 39.19 145 ASP D N 1
ATOM 5027 C CA . ASP D 1 167 ? 13.569 37.103 96.652 1.00 45.07 145 ASP D CA 1
ATOM 5028 C C . ASP D 1 167 ? 13.177 35.634 96.649 1.00 45.58 145 ASP D C 1
ATOM 5029 O O . ASP D 1 167 ? 12.479 35.173 97.551 1.00 42.75 145 ASP D O 1
ATOM 5034 N N . GLU D 1 168 ? 13.623 34.905 95.630 1.00 52.47 146 GLU D N 1
ATOM 5035 C CA . GLU D 1 168 ? 13.382 33.468 95.556 1.00 52.33 146 GLU D CA 1
ATOM 5036 C C . GLU D 1 168 ? 13.950 32.764 96.789 1.00 57.11 146 GLU D C 1
ATOM 5037 O O . GLU D 1 168 ? 13.408 31.758 97.247 1.00 56.87 146 GLU D O 1
ATOM 5043 N N . LYS D 1 169 ? 15.031 33.310 97.338 1.00 51.99 147 LYS D N 1
ATOM 5044 C CA . LYS D 1 169 ? 15.663 32.719 98.513 1.00 55.47 147 LYS D CA 1
ATOM 5045 C C . LYS D 1 169 ? 14.962 33.124 99.803 1.00 50.70 147 LYS D C 1
ATOM 5046 O O . LYS D 1 169 ? 15.418 32.778 100.897 1.00 42.52 147 LYS D O 1
ATOM 5052 N N . ARG D 1 170 ? 13.864 33.864 99.653 1.00 47.98 148 ARG D N 1
ATOM 5053 C CA . ARG D 1 170 ? 13.020 34.298 100.764 1.00 47.57 148 ARG D CA 1
ATOM 5054 C C . ARG D 1 170 ? 13.688 35.347 101.654 1.00 42.94 148 ARG D C 1
ATOM 5055 O O . ARG D 1 170 ? 13.287 35.530 102.802 1.00 41.93 148 ARG D O 1
ATOM 5063 N N . GLU D 1 171 ? 14.705 36.034 101.140 1.00 34.96 149 GLU D N 1
ATOM 5064 C CA . GLU D 1 171 ? 15.309 37.120 101.907 1.00 44.82 149 GLU D CA 1
ATOM 5065 C C . GLU D 1 171 ? 14.667 38.459 101.564 1.00 44.58 149 GLU D C 1
ATOM 5066 O O . GLU D 1 171 ? 14.354 38.731 100.403 1.00 34.66 149 GLU D O 1
ATOM 5072 N N . LEU D 1 172 ? 14.478 39.291 102.584 1.00 35.70 150 LEU D N 1
ATOM 5073 C CA . LEU D 1 172 ? 14.017 40.657 102.375 1.00 36.54 150 LEU D CA 1
ATOM 5074 C C . LEU D 1 172 ? 14.964 41.377 101.418 1.00 40.51 150 LEU D C 1
ATOM 5075 O O . LEU D 1 172 ? 16.132 41.014 101.286 1.00 43.63 150 LEU D O 1
ATOM 5080 N N . ILE D 1 173 ? 14.448 42.390 100.735 1.00 38.65 151 ILE D N 1
ATOM 5081 C CA . ILE D 1 173 ? 15.255 43.174 99.812 1.00 35.76 151 ILE D CA 1
ATOM 5082 C C . ILE D 1 173 ? 15.923 44.307 100.572 1.00 42.68 151 ILE D C 1
ATOM 5083 O O . ILE D 1 173 ? 15.248 45.137 101.168 1.00 41.76 151 ILE D O 1
ATOM 5088 N N . PRO D 1 174 ? 17.264 44.341 100.553 1.00 50.73 152 PRO D N 1
ATOM 5089 C CA . PRO D 1 174 ? 18.043 45.273 101.377 1.00 38.91 152 PRO D CA 1
ATOM 5090 C C . PRO D 1 174 ? 17.711 46.720 101.085 1.00 28.64 152 PRO D C 1
ATOM 5091 O O . PRO D 1 174 ? 17.558 47.508 102.019 1.00 25.59 152 PRO D O 1
ATOM 5095 N N . GLU D 1 175 ? 17.617 47.062 99.805 1.00 27.80 153 GLU D N 1
ATOM 5096 C CA . GLU D 1 175 ? 17.239 48.411 99.428 1.00 45.68 153 GLU D CA 1
ATOM 5097 C C . GLU D 1 175 ? 15.915 48.762 100.146 1.00 44.07 153 GLU D C 1
ATOM 5098 O O . GLU D 1 175 ? 15.903 49.586 101.088 1.00 44.27 153 GLU D O 1
ATOM 5104 N N . GLN D 1 176 ? 14.828 48.096 99.756 1.00 37.03 154 GLN D N 1
ATOM 5105 C CA . GLN D 1 176 ? 13.526 48.273 100.410 1.00 32.24 154 GLN D CA 1
ATOM 5106 C C . GLN D 1 176 ? 13.597 48.487 101.930 1.00 31.74 154 GLN D C 1
ATOM 5107 O O . GLN D 1 176 ? 12.986 49.423 102.443 1.00 39.92 154 GLN D O 1
ATOM 5113 N N . VAL D 1 177 ? 14.341 47.645 102.645 1.00 27.97 155 VAL D N 1
ATOM 5114 C CA . VAL D 1 177 ? 14.423 47.760 104.104 1.00 29.60 155 VAL D CA 1
ATOM 5115 C C . VAL D 1 177 ? 15.105 49.055 104.522 1.00 31.44 155 VAL D C 1
ATOM 5116 O O . VAL D 1 177 ? 14.649 49.744 105.445 1.00 32.90 155 VAL D O 1
ATOM 5120 N N . ALA D 1 178 ? 16.194 49.384 103.834 1.00 35.66 156 ALA D N 1
ATOM 5121 C CA . ALA D 1 178 ? 16.913 50.616 104.116 1.00 33.97 156 ALA D CA 1
ATOM 5122 C C . ALA D 1 178 ? 15.964 51.823 104.026 1.00 31.69 156 ALA D C 1
ATOM 5123 O O . ALA D 1 178 ? 15.917 52.644 104.967 1.00 32.80 156 ALA D O 1
ATOM 5125 N N . ARG D 1 179 ? 15.172 51.906 102.953 1.00 33.23 157 ARG D N 1
ATOM 5126 C CA . ARG D 1 179 ? 14.346 53.107 102.784 1.00 38.98 157 ARG D CA 1
ATOM 5127 C C . ARG D 1 179 ? 13.267 53.106 103.747 1.00 37.61 157 ARG D C 1
ATOM 5128 O O . ARG D 1 179 ? 12.889 54.152 104.227 1.00 36.02 157 ARG D O 1
ATOM 5136 N N . PHE D 1 180 ? 12.717 51.924 103.955 1.00 38.72 158 PHE D N 1
ATOM 5137 C CA . PHE D 1 180 ? 11.643 51.776 104.899 1.00 35.94 158 PHE D CA 1
ATOM 5138 C C . PHE D 1 180 ? 12.064 52.357 106.243 1.00 33.41 158 PHE D C 1
ATOM 5139 O O . PHE D 1 180 ? 11.310 53.120 106.853 1.00 36.81 158 PHE D O 1
ATOM 5147 N N . LYS D 1 181 ? 13.263 52.007 106.703 1.00 29.62 159 LYS D N 1
ATOM 5148 C CA . LYS D 1 181 ? 13.740 52.514 107.985 1.00 31.65 159 LYS D CA 1
ATOM 5149 C C . LYS D 1 181 ? 13.995 54.018 107.940 1.00 29.89 159 LYS D C 1
ATOM 5150 O O . LYS D 1 181 ? 13.697 54.734 108.907 1.00 29.12 159 LYS D O 1
ATOM 5156 N N . ALA D 1 182 ? 14.540 54.499 106.826 1.00 31.04 160 ALA D N 1
ATOM 5157 C CA . ALA D 1 182 ? 14.753 55.940 106.672 1.00 23.76 160 ALA D CA 1
ATOM 5158 C C . ALA D 1 182 ? 13.425 56.706 106.749 1.00 39.80 160 ALA D C 1
ATOM 5159 O O . ALA D 1 182 ? 13.338 57.748 107.394 1.00 36.71 160 ALA D O 1
ATOM 5161 N N . MET D 1 183 ? 12.396 56.182 106.088 1.00 32.78 161 MET D N 1
ATOM 5162 C CA . MET D 1 183 ? 11.066 56.775 106.107 1.00 28.74 161 MET D CA 1
ATOM 5163 C C . MET D 1 183 ? 10.466 56.713 107.502 1.00 36.66 161 MET D C 1
ATOM 5164 O O . MET D 1 183 ? 9.699 57.600 107.889 1.00 38.11 161 MET D O 1
ATOM 5169 N N . GLN D 1 184 ? 10.793 55.661 108.251 1.00 26.05 162 GLN D N 1
ATOM 5170 C CA . GLN D 1 184 ? 10.351 55.586 109.638 1.00 21.32 162 GLN D CA 1
ATOM 5171 C C . GLN D 1 184 ? 10.989 56.695 110.445 1.00 32.28 162 GLN D C 1
ATOM 5172 O O . GLN D 1 184 ? 10.364 57.246 111.348 1.00 29.19 162 GLN D O 1
ATOM 5178 N N . GLN D 1 185 ? 12.250 56.992 110.133 1.00 31.34 163 GLN D N 1
ATOM 5179 C CA . GLN D 1 185 ? 12.969 58.066 110.807 1.00 31.39 163 GLN D CA 1
ATOM 5180 C C . GLN D 1 185 ? 12.317 59.410 110.470 1.00 26.04 163 GLN D C 1
ATOM 5181 O O . GLN D 1 185 ? 12.056 60.224 111.354 1.00 22.15 163 GLN D O 1
ATOM 5187 N N . GLN D 1 186 ? 12.048 59.607 109.181 1.00 24.75 164 GLN D N 1
ATOM 5188 C CA . GLN D 1 186 ? 11.327 60.764 108.651 1.00 28.32 164 GLN D CA 1
ATOM 5189 C C . GLN D 1 186 ? 10.109 61.160 109.474 1.00 30.92 164 GLN D C 1
ATOM 5190 O O . GLN D 1 186 ? 9.965 62.313 109.875 1.00 37.40 164 GLN D O 1
ATOM 5196 N N . HIS D 1 187 ? 9.235 60.187 109.713 1.00 32.55 165 HIS D N 1
ATOM 5197 C CA . HIS D 1 187 ? 7.927 60.445 110.301 1.00 25.90 165 HIS D CA 1
ATOM 5198 C C . HIS D 1 187 ? 7.869 60.016 111.761 1.00 29.10 165 HIS D C 1
ATOM 5199 O O . HIS D 1 187 ? 6.793 59.765 112.311 1.00 38.87 165 HIS D O 1
ATOM 5206 N N . LYS D 1 188 ? 9.042 59.942 112.380 1.00 39.60 166 LYS D N 1
ATOM 5207 C CA . LYS D 1 188 ? 9.154 59.681 113.806 1.00 50.01 166 LYS D CA 1
ATOM 5208 C C . LYS D 1 188 ? 9.476 60.970 114.546 1.00 46.65 166 LYS D C 1
ATOM 5209 O O . LYS D 1 188 ? 8.708 61.415 115.393 1.00 63.20 166 LYS D O 1
ATOM 5215 N N . MET E 1 23 ? -43.754 53.408 20.761 1.00 184.08 1 MET E N 1
ATOM 5216 C CA . MET E 1 23 ? -43.756 54.398 21.830 1.00 184.08 1 MET E CA 1
ATOM 5217 C C . MET E 1 23 ? -45.163 54.838 22.236 1.00 184.08 1 MET E C 1
ATOM 5218 O O . MET E 1 23 ? -45.762 55.688 21.596 1.00 184.08 1 MET E O 1
ATOM 5223 N N . GLU E 1 24 ? -45.692 54.219 23.278 1.00 166.20 2 GLU E N 1
ATOM 5224 C CA . GLU E 1 24 ? -47.043 54.503 23.715 1.00 166.20 2 GLU E CA 1
ATOM 5225 C C . GLU E 1 24 ? -47.004 55.044 25.121 1.00 166.20 2 GLU E C 1
ATOM 5226 O O . GLU E 1 24 ? -45.950 55.092 25.735 1.00 166.20 2 GLU E O 1
ATOM 5232 N N . SER E 1 25 ? -48.158 55.438 25.632 1.00 167.88 3 SER E N 1
ATOM 5233 C CA . SER E 1 25 ? -48.249 55.970 26.969 1.00 167.88 3 SER E CA 1
ATOM 5234 C C . SER E 1 25 ? -48.001 54.832 27.913 1.00 167.88 3 SER E C 1
ATOM 5235 O O . SER E 1 25 ? -48.165 53.684 27.549 1.00 167.88 3 SER E O 1
ATOM 5238 N N . LEU E 1 26 ? -47.595 55.158 29.131 1.00 165.46 4 LEU E N 1
ATOM 5239 C CA . LEU E 1 26 ? -47.314 54.159 30.141 1.00 165.46 4 LEU E CA 1
ATOM 5240 C C . LEU E 1 26 ? -48.583 53.379 30.380 1.00 165.46 4 LEU E C 1
ATOM 5241 O O . LEU E 1 26 ? -48.556 52.182 30.597 1.00 165.46 4 LEU E O 1
ATOM 5246 N N . GLN E 1 27 ? -49.702 54.077 30.339 1.00 163.70 5 GLN E N 1
ATOM 5247 C CA . GLN E 1 27 ? -50.987 53.451 30.504 1.00 163.70 5 GLN E CA 1
ATOM 5248 C C . GLN E 1 27 ? -51.190 52.428 29.397 1.00 163.70 5 GLN E C 1
ATOM 5249 O O . GLN E 1 27 ? -51.688 51.344 29.643 1.00 163.70 5 GLN E O 1
ATOM 5255 N N . GLN E 1 28 ? -50.752 52.750 28.191 1.00 165.06 6 GLN E N 1
ATOM 5256 C CA . GLN E 1 28 ? -50.868 51.817 27.088 1.00 165.06 6 GLN E CA 1
ATOM 5257 C C . GLN E 1 28 ? -49.895 50.659 27.211 1.00 165.06 6 GLN E C 1
ATOM 5258 O O . GLN E 1 28 ? -50.218 49.536 26.863 1.00 165.06 6 GLN E O 1
ATOM 5264 N N . GLN E 1 29 ? -48.691 50.927 27.689 1.00 162.48 7 GLN E N 1
ATOM 5265 C CA . GLN E 1 29 ? -47.738 49.854 27.894 1.00 162.48 7 GLN E CA 1
ATOM 5266 C C . GLN E 1 29 ? -48.232 48.875 28.949 1.00 162.48 7 GLN E C 1
ATOM 5267 O O . GLN E 1 29 ? -48.084 47.669 28.801 1.00 162.48 7 GLN E O 1
ATOM 5273 N N . VAL E 1 30 ? -48.792 49.409 30.030 1.00 166.26 8 VAL E N 1
ATOM 5274 C CA . VAL E 1 30 ? -49.315 48.591 31.118 1.00 166.26 8 VAL E CA 1
ATOM 5275 C C . VAL E 1 30 ? -50.500 47.737 30.693 1.00 166.26 8 VAL E C 1
ATOM 5276 O O . VAL E 1 30 ? -50.577 46.568 31.020 1.00 166.26 8 VAL E O 1
ATOM 5280 N N . ALA E 1 31 ? -51.421 48.328 29.955 1.00 162.79 9 ALA E N 1
ATOM 5281 C CA . ALA E 1 31 ? -52.612 47.615 29.544 1.00 162.79 9 ALA E CA 1
ATOM 5282 C C . ALA E 1 31 ? -52.222 46.470 28.650 1.00 162.79 9 ALA E C 1
ATOM 5283 O O . ALA E 1 31 ? -52.792 45.398 28.716 1.00 162.79 9 ALA E O 1
ATOM 5285 N N . GLN E 1 32 ? -51.243 46.717 27.800 1.00 157.38 10 GLN E N 1
ATOM 5286 C CA . GLN E 1 32 ? -50.738 45.706 26.904 1.00 157.38 10 GLN E CA 1
ATOM 5287 C C . GLN E 1 32 ? -50.160 44.580 27.726 1.00 157.38 10 GLN E C 1
ATOM 5288 O O . GLN E 1 32 ? -50.356 43.421 27.427 1.00 157.38 10 GLN E O 1
ATOM 5294 N N . LEU E 1 33 ? -49.458 44.937 28.785 1.00 167.95 11 LEU E N 1
ATOM 5295 C CA . LEU E 1 33 ? -48.817 43.964 29.650 1.00 167.95 11 LEU E CA 1
ATOM 5296 C C . LEU E 1 33 ? -49.830 43.058 30.316 1.00 167.95 11 LEU E C 1
ATOM 5297 O O . LEU E 1 33 ? -49.577 41.881 30.513 1.00 167.95 11 LEU E O 1
ATOM 5302 N N . LEU E 1 34 ? -50.961 43.630 30.681 1.00 166.99 12 LEU E N 1
ATOM 5303 C CA . LEU E 1 34 ? -52.008 42.889 31.348 1.00 166.99 12 LEU E CA 1
ATOM 5304 C C . LEU E 1 34 ? -52.468 41.762 30.461 1.00 166.99 12 LEU E C 1
ATOM 5305 O O . LEU E 1 34 ? -52.486 40.609 30.856 1.00 166.99 12 LEU E O 1
ATOM 5310 N N . GLU E 1 35 ? -52.848 42.126 29.250 1.00 171.42 13 GLU E N 1
ATOM 5311 C CA . GLU E 1 35 ? -53.385 41.190 28.282 1.00 171.42 13 GLU E CA 1
ATOM 5312 C C . GLU E 1 35 ? -52.370 40.130 27.880 1.00 171.42 13 GLU E C 1
ATOM 5313 O O . GLU E 1 35 ? -52.709 38.968 27.714 1.00 171.42 13 GLU E O 1
ATOM 5319 N N . GLN E 1 36 ? -51.122 40.545 27.716 1.00 168.79 14 GLN E N 1
ATOM 5320 C CA . GLN E 1 36 ? -50.080 39.640 27.265 1.00 168.79 14 GLN E CA 1
ATOM 5321 C C . GLN E 1 36 ? -49.506 38.785 28.384 1.00 168.79 14 GLN E C 1
ATOM 5322 O O . GLN E 1 36 ? -49.283 37.597 28.205 1.00 168.79 14 GLN E O 1
ATOM 5328 N N . GLN E 1 37 ? -49.231 39.387 29.537 1.00 169.03 15 GLN E N 1
ATOM 5329 C CA . GLN E 1 37 ? -48.676 38.649 30.673 1.00 169.03 15 GLN E CA 1
ATOM 5330 C C . GLN E 1 37 ? -49.513 38.862 31.923 1.00 169.03 15 GLN E C 1
ATOM 5331 O O . GLN E 1 37 ? -49.119 39.600 32.816 1.00 169.03 15 GLN E O 1
ATOM 5337 N N . PRO E 1 38 ? -50.711 38.137 31.984 1.00 167.83 16 PRO E N 1
ATOM 5338 C CA . PRO E 1 38 ? -51.551 38.479 33.147 1.00 167.83 16 PRO E CA 1
ATOM 5339 C C . PRO E 1 38 ? -50.894 38.184 34.486 1.00 167.83 16 PRO E C 1
ATOM 5340 O O . PRO E 1 38 ? -51.117 38.897 35.453 1.00 167.83 16 PRO E O 1
ATOM 5344 N N . THR E 1 39 ? -50.117 37.115 34.542 1.00 162.91 17 THR E N 1
ATOM 5345 C CA . THR E 1 39 ? -49.567 36.607 35.786 1.00 162.91 17 THR E CA 1
ATOM 5346 C C . THR E 1 39 ? -48.689 37.643 36.474 1.00 162.91 17 THR E C 1
ATOM 5347 O O . THR E 1 39 ? -48.677 37.734 37.693 1.00 162.91 17 THR E O 1
ATOM 5351 N N . LEU E 1 40 ? -47.969 38.429 35.685 1.00 164.73 18 LEU E N 1
ATOM 5352 C CA . LEU E 1 40 ? -47.046 39.430 36.207 1.00 164.73 18 LEU E CA 1
ATOM 5353 C C . LEU E 1 40 ? -47.608 40.269 37.358 1.00 164.73 18 LEU E C 1
ATOM 5354 O O . LEU E 1 40 ? -48.692 40.827 37.259 1.00 164.73 18 LEU E O 1
ATOM 5359 N N . LEU E 1 41 ? -46.850 40.360 38.443 1.00 158.34 19 LEU E N 1
ATOM 5360 C CA . LEU E 1 41 ? -47.179 41.225 39.556 1.00 158.34 19 LEU E CA 1
ATOM 5361 C C . LEU E 1 41 ? -46.747 42.633 39.217 1.00 158.34 19 LEU E C 1
ATOM 5362 O O . LEU E 1 41 ? -45.841 42.825 38.412 1.00 158.34 19 LEU E O 1
ATOM 5367 N N . PRO E 1 42 ? -47.418 43.654 39.905 1.00 159.05 20 PRO E N 1
ATOM 5368 C CA . PRO E 1 42 ? -47.013 45.005 39.485 1.00 159.05 20 PRO E CA 1
ATOM 5369 C C . PRO E 1 42 ? -45.540 45.278 39.712 1.00 159.05 20 PRO E C 1
ATOM 5370 O O . PRO E 1 42 ? -44.941 46.002 38.941 1.00 159.05 20 PRO E O 1
ATOM 5374 N N . ALA E 1 43 ? -44.970 44.712 40.761 1.00 167.33 21 ALA E N 1
ATOM 5375 C CA . ALA E 1 43 ? -43.569 44.924 41.050 1.00 167.33 21 ALA E CA 1
ATOM 5376 C C . ALA E 1 43 ? -42.734 44.413 39.905 1.00 167.33 21 ALA E C 1
ATOM 5377 O O . ALA E 1 43 ? -41.764 45.035 39.507 1.00 167.33 21 ALA E O 1
ATOM 5379 N N . ALA E 1 44 ? -43.119 43.263 39.376 1.00 169.30 22 ALA E N 1
ATOM 5380 C CA . ALA E 1 44 ? -42.410 42.662 38.263 1.00 169.30 22 ALA E CA 1
ATOM 5381 C C . ALA E 1 44 ? -42.581 43.550 37.049 1.00 169.30 22 ALA E C 1
ATOM 5382 O O . ALA E 1 44 ? -41.672 43.723 36.253 1.00 169.30 22 ALA E O 1
ATOM 5384 N N . MET E 1 45 ? -43.762 44.126 36.930 1.00 164.22 23 MET E N 1
ATOM 5385 C CA . MET E 1 45 ? -44.069 45.033 35.848 1.00 164.22 23 MET E CA 1
ATOM 5386 C C . MET E 1 45 ? -43.167 46.248 35.923 1.00 164.22 23 MET E C 1
ATOM 5387 O O . MET E 1 45 ? -42.726 46.765 34.907 1.00 164.22 23 MET E O 1
ATOM 5392 N N . ALA E 1 46 ? -42.905 46.706 37.139 1.00 165.35 24 ALA E N 1
ATOM 5393 C CA . ALA E 1 46 ? -42.145 47.924 37.360 1.00 165.35 24 ALA E CA 1
ATOM 5394 C C . ALA E 1 46 ? -40.738 47.813 36.810 1.00 165.35 24 ALA E C 1
ATOM 5395 O O . ALA E 1 46 ? -40.209 48.762 36.250 1.00 165.35 24 ALA E O 1
ATOM 5397 N N . GLU E 1 47 ? -40.123 46.657 36.988 1.00 164.27 25 GLU E N 1
ATOM 5398 C CA . GLU E 1 47 ? -38.829 46.408 36.390 1.00 164.27 25 GLU E CA 1
ATOM 5399 C C . GLU E 1 47 ? -38.931 46.433 34.879 1.00 164.27 25 GLU E C 1
ATOM 5400 O O . GLU E 1 47 ? -38.052 46.937 34.200 1.00 164.27 25 GLU E O 1
ATOM 5406 N N . GLN E 1 48 ? -40.006 45.871 34.351 1.00 168.11 26 GLN E N 1
ATOM 5407 C CA . GLN E 1 48 ? -40.135 45.726 32.917 1.00 168.11 26 GLN E CA 1
ATOM 5408 C C . GLN E 1 48 ? -40.159 47.061 32.204 1.00 168.11 26 GLN E C 1
ATOM 5409 O O . GLN E 1 48 ? -39.499 47.240 31.189 1.00 168.11 26 GLN E O 1
ATOM 5415 N N . LEU E 1 49 ? -40.916 48.004 32.738 1.00 170.33 27 LEU E N 1
ATOM 5416 C CA . LEU E 1 49 ? -41.011 49.310 32.118 1.00 170.33 27 LEU E CA 1
ATOM 5417 C C . LEU E 1 49 ? -40.035 50.299 32.724 1.00 170.33 27 LEU E C 1
ATOM 5418 O O . LEU E 1 49 ? -39.925 51.429 32.273 1.00 170.33 27 LEU E O 1
ATOM 5423 N N . ASN E 1 50 ? -39.321 49.859 33.748 1.00 166.08 28 ASN E N 1
ATOM 5424 C CA . ASN E 1 50 ? -38.354 50.704 34.433 1.00 166.08 28 ASN E CA 1
ATOM 5425 C C . ASN E 1 50 ? -38.972 51.915 35.116 1.00 166.08 28 ASN E C 1
ATOM 5426 O O . ASN E 1 50 ? -38.553 53.047 34.904 1.00 166.08 28 ASN E O 1
ATOM 5431 N N . VAL E 1 51 ? -39.969 51.653 35.945 1.00 158.08 29 VAL E N 1
ATOM 5432 C CA . VAL E 1 51 ? -40.641 52.675 36.738 1.00 158.08 29 VAL E CA 1
ATOM 5433 C C . VAL E 1 51 ? -40.878 52.158 38.154 1.00 158.08 29 VAL E C 1
ATOM 5434 O O . VAL E 1 51 ? -40.592 50.999 38.452 1.00 158.08 29 VAL E O 1
ATOM 5438 N N . THR E 1 52 ? -41.426 53.010 39.011 1.00 154.19 30 THR E N 1
ATOM 5439 C CA . THR E 1 52 ? -41.774 52.604 40.363 1.00 154.19 30 THR E CA 1
ATOM 5440 C C . THR E 1 52 ? -43.075 51.822 40.332 1.00 154.19 30 THR E C 1
ATOM 5441 O O . THR E 1 52 ? -43.788 51.852 39.345 1.00 154.19 30 THR E O 1
ATOM 5445 N N . GLU E 1 53 ? -43.373 51.104 41.404 1.00 153.40 31 GLU E N 1
ATOM 5446 C CA . GLU E 1 53 ? -44.577 50.295 41.461 1.00 153.40 31 GLU E CA 1
ATOM 5447 C C . GLU E 1 53 ? -45.844 51.126 41.383 1.00 153.40 31 GLU E C 1
ATOM 5448 O O . GLU E 1 53 ? -46.840 50.706 40.818 1.00 153.40 31 GLU E O 1
ATOM 5454 N N . PHE E 1 54 ? -45.804 52.307 41.967 1.00 153.15 32 PHE E N 1
ATOM 5455 C CA . PHE E 1 54 ? -46.966 53.168 42.012 1.00 153.15 32 PHE E CA 1
ATOM 5456 C C . PHE E 1 54 ? -47.338 53.609 40.613 1.00 153.15 32 PHE E C 1
ATOM 5457 O O . PHE E 1 54 ? -48.503 53.810 40.300 1.00 153.15 32 PHE E O 1
ATOM 5465 N N . ASP E 1 55 ? -46.335 53.762 39.769 1.00 155.23 33 ASP E N 1
ATOM 5466 C CA . ASP E 1 55 ? -46.567 54.239 38.426 1.00 155.23 33 ASP E CA 1
ATOM 5467 C C . ASP E 1 55 ? -47.412 53.259 37.641 1.00 155.23 33 ASP E C 1
ATOM 5468 O O . ASP E 1 55 ? -48.307 53.657 36.915 1.00 155.23 33 ASP E O 1
ATOM 5473 N N . ILE E 1 56 ? -47.136 51.976 37.808 1.00 154.42 34 ILE E N 1
ATOM 5474 C CA . ILE E 1 56 ? -47.917 50.936 37.168 1.00 154.42 34 ILE E CA 1
ATOM 5475 C C . ILE E 1 56 ? -49.314 50.875 37.751 1.00 154.42 34 ILE E C 1
ATOM 5476 O O . ILE E 1 56 ? -50.295 50.832 37.028 1.00 154.42 34 ILE E O 1
ATOM 5481 N N . VAL E 1 57 ? -49.401 50.867 39.070 1.00 151.63 35 VAL E N 1
ATOM 5482 C CA . VAL E 1 57 ? -50.682 50.769 39.729 1.00 151.63 35 VAL E CA 1
ATOM 5483 C C . VAL E 1 57 ? -51.514 51.970 39.358 1.00 151.63 35 VAL E C 1
ATOM 5484 O O . VAL E 1 57 ? -52.701 51.863 39.130 1.00 151.63 35 VAL E O 1
ATOM 5488 N N . HIS E 1 58 ? -50.877 53.124 39.310 1.00 152.61 36 HIS E N 1
ATOM 5489 C CA . HIS E 1 58 ? -51.528 54.333 38.847 1.00 152.61 36 HIS E CA 1
ATOM 5490 C C . HIS E 1 58 ? -51.922 54.248 37.378 1.00 152.61 36 HIS E C 1
ATOM 5491 O O . HIS E 1 58 ? -52.953 54.752 36.978 1.00 152.61 36 HIS E O 1
ATOM 5498 N N . ALA E 1 59 ? -51.064 53.632 36.579 1.00 154.56 37 ALA E N 1
ATOM 5499 C CA . ALA E 1 59 ? -51.302 53.437 35.155 1.00 154.56 37 ALA E CA 1
ATOM 5500 C C . ALA E 1 59 ? -52.358 52.382 34.845 1.00 154.56 37 ALA E C 1
ATOM 5501 O O . ALA E 1 59 ? -52.823 52.285 33.716 1.00 154.56 37 ALA E O 1
ATOM 5503 N N . LEU E 1 60 ? -52.733 51.589 35.840 1.00 149.73 38 LEU E N 1
ATOM 5504 C CA . LEU E 1 60 ? -53.648 50.481 35.626 1.00 149.73 38 LEU E CA 1
ATOM 5505 C C . LEU E 1 60 ? -54.968 51.029 35.144 1.00 149.73 38 LEU E C 1
ATOM 5506 O O . LEU E 1 60 ? -55.282 52.178 35.402 1.00 149.73 38 LEU E O 1
ATOM 5511 N N . PRO E 1 61 ? -55.720 50.165 34.331 1.00 144.58 39 PRO E N 1
ATOM 5512 C CA . PRO E 1 61 ? -57.008 50.736 33.904 1.00 144.58 39 PRO E CA 1
ATOM 5513 C C . PRO E 1 61 ? -57.831 51.370 35.018 1.00 144.58 39 PRO E C 1
ATOM 5514 O O . PRO E 1 61 ? -57.755 50.956 36.160 1.00 144.58 39 PRO E O 1
ATOM 5518 N N . GLU E 1 62 ? -58.615 52.377 34.664 1.00 154.76 40 GLU E N 1
ATOM 5519 C CA . GLU E 1 62 ? -59.283 53.234 35.626 1.00 154.76 40 GLU E CA 1
ATOM 5520 C C . GLU E 1 62 ? -60.230 52.494 36.554 1.00 154.76 40 GLU E C 1
ATOM 5521 O O . GLU E 1 62 ? -60.329 52.824 37.728 1.00 154.76 40 GLU E O 1
ATOM 5527 N N . GLU E 1 63 ? -60.944 51.517 36.021 1.00 149.30 41 GLU E N 1
ATOM 5528 C CA . GLU E 1 63 ? -61.836 50.686 36.811 1.00 149.30 41 GLU E CA 1
ATOM 5529 C C . GLU E 1 63 ? -61.048 49.900 37.837 1.00 149.30 41 GLU E C 1
ATOM 5530 O O . GLU E 1 63 ? -61.508 49.643 38.940 1.00 149.30 41 GLU E O 1
ATOM 5536 N N . MET E 1 64 ? -59.826 49.550 37.475 1.00 146.20 42 MET E N 1
ATOM 5537 C CA . MET E 1 64 ? -59.019 48.632 38.261 1.00 146.20 42 MET E CA 1
ATOM 5538 C C . MET E 1 64 ? -58.385 49.168 39.543 1.00 146.20 42 MET E C 1
ATOM 5539 O O . MET E 1 64 ? -57.963 48.396 40.380 1.00 146.20 42 MET E O 1
ATOM 5544 N N . VAL E 1 65 ? -58.283 50.474 39.700 1.00 149.60 43 VAL E N 1
ATOM 5545 C CA . VAL E 1 65 ? -57.686 50.999 40.924 1.00 149.60 43 VAL E CA 1
ATOM 5546 C C . VAL E 1 65 ? -58.247 52.311 41.454 1.00 149.60 43 VAL E C 1
ATOM 5547 O O . VAL E 1 65 ? -58.706 53.151 40.703 1.00 149.60 43 VAL E O 1
ATOM 5551 N N . ALA E 1 66 ? -58.145 52.504 42.759 1.00 153.09 44 ALA E N 1
ATOM 5552 C CA . ALA E 1 66 ? -58.405 53.793 43.365 1.00 153.09 44 ALA E CA 1
ATOM 5553 C C . ALA E 1 66 ? -57.197 54.192 44.179 1.00 153.09 44 ALA E C 1
ATOM 5554 O O . ALA E 1 66 ? -56.664 53.392 44.921 1.00 153.09 44 ALA E O 1
ATOM 5556 N N . VAL E 1 67 ? -56.757 55.432 44.034 1.00 153.80 45 VAL E N 1
ATOM 5557 C CA . VAL E 1 67 ? -55.646 55.925 44.828 1.00 153.80 45 VAL E CA 1
ATOM 5558 C C . VAL E 1 67 ? -56.129 56.967 45.812 1.00 153.80 45 VAL E C 1
ATOM 5559 O O . VAL E 1 67 ? -56.794 57.915 45.446 1.00 153.80 45 VAL E O 1
ATOM 5563 N N . VAL E 1 68 ? -55.813 56.753 47.076 1.00 157.97 46 VAL E N 1
ATOM 5564 C CA . VAL E 1 68 ? -56.224 57.662 48.119 1.00 157.97 46 VAL E CA 1
ATOM 5565 C C . VAL E 1 68 ? -54.996 58.201 48.821 1.00 157.97 46 VAL E C 1
ATOM 5566 O O . VAL E 1 68 ? -53.950 57.581 48.813 1.00 157.97 46 VAL E O 1
ATOM 5570 N N . ASP E 1 69 ? -55.135 59.363 49.427 1.00 157.76 47 ASP E N 1
ATOM 5571 C CA . ASP E 1 69 ? -54.016 60.002 50.091 1.00 157.76 47 ASP E CA 1
ATOM 5572 C C . ASP E 1 69 ? -53.512 59.198 51.271 1.00 157.76 47 ASP E C 1
ATOM 5573 O O . ASP E 1 69 ? -54.280 58.581 51.986 1.00 157.76 47 ASP E O 1
ATOM 5578 N N . GLY E 1 70 ? -52.208 59.204 51.479 1.00 157.35 48 GLY E N 1
ATOM 5579 C CA . GLY E 1 70 ? -51.637 58.470 52.587 1.00 157.35 48 GLY E CA 1
ATOM 5580 C C . GLY E 1 70 ? -52.065 59.074 53.900 1.00 157.35 48 GLY E C 1
ATOM 5581 O O . GLY E 1 70 ? -51.923 58.470 54.950 1.00 157.35 48 GLY E O 1
ATOM 5582 N N . SER E 1 71 ? -52.592 60.284 53.830 1.00 159.01 49 SER E N 1
ATOM 5583 C CA . SER E 1 71 ? -53.095 60.970 55.002 1.00 159.01 49 SER E CA 1
ATOM 5584 C C . SER E 1 71 ? -54.247 60.189 55.621 1.00 159.01 49 SER E C 1
ATOM 5585 O O . SER E 1 71 ? -54.472 60.242 56.822 1.00 159.01 49 SER E O 1
ATOM 5588 N N . HIS E 1 72 ? -54.950 59.430 54.801 1.00 159.29 50 HIS E N 1
ATOM 5589 C CA . HIS E 1 72 ? -56.079 58.664 55.278 1.00 159.29 50 HIS E CA 1
ATOM 5590 C C . HIS E 1 72 ? -55.710 57.230 55.583 1.00 159.29 50 HIS E C 1
ATOM 5591 O O . HIS E 1 72 ? -56.573 56.425 55.857 1.00 159.29 50 HIS E O 1
ATOM 5598 N N . ALA E 1 73 ? -54.432 56.907 55.534 1.00 153.78 51 ALA E N 1
ATOM 5599 C CA . ALA E 1 73 ? -54.002 55.528 55.674 1.00 153.78 51 ALA E CA 1
ATOM 5600 C C . ALA E 1 73 ? -54.382 54.966 57.026 1.00 153.78 51 ALA E C 1
ATOM 5601 O O . ALA E 1 73 ? -54.824 53.838 57.127 1.00 153.78 51 ALA E O 1
ATOM 5603 N N . GLN E 1 74 ? -54.215 55.762 58.068 1.00 152.52 52 GLN E N 1
ATOM 5604 C CA . GLN E 1 74 ? -54.505 55.312 59.416 1.00 152.52 52 GLN E CA 1
ATOM 5605 C C . GLN E 1 74 ? -55.979 55.041 59.598 1.00 152.52 52 GLN E C 1
ATOM 5606 O O . GLN E 1 74 ? -56.357 54.103 60.275 1.00 152.52 52 GLN E O 1
ATOM 5612 N N . THR E 1 75 ? -56.809 55.874 58.993 1.00 155.24 53 THR E N 1
ATOM 5613 C CA . THR E 1 75 ? -58.245 55.712 59.087 1.00 155.24 53 THR E CA 1
ATOM 5614 C C . THR E 1 75 ? -58.650 54.393 58.465 1.00 155.24 53 THR E C 1
ATOM 5615 O O . THR E 1 75 ? -59.521 53.706 58.970 1.00 155.24 53 THR E O 1
ATOM 5619 N N . ILE E 1 76 ? -58.042 54.061 57.341 1.00 157.19 54 ILE E N 1
ATOM 5620 C CA . ILE E 1 76 ? -58.353 52.818 56.670 1.00 157.19 54 ILE E CA 1
ATOM 5621 C C . ILE E 1 76 ? -57.960 51.607 57.501 1.00 157.19 54 ILE E C 1
ATOM 5622 O O . ILE E 1 76 ? -58.703 50.647 57.590 1.00 157.19 54 ILE E O 1
ATOM 5627 N N . LEU E 1 77 ? -56.795 51.657 58.122 1.00 149.03 55 LEU E N 1
ATOM 5628 C CA . LEU E 1 77 ? -56.327 50.536 58.919 1.00 149.03 55 LEU E CA 1
ATOM 5629 C C . LEU E 1 77 ? -57.176 50.358 60.160 1.00 149.03 55 LEU E C 1
ATOM 5630 O O . LEU E 1 77 ? -57.328 49.262 60.658 1.00 149.03 55 LEU E O 1
ATOM 5635 N N . GLU E 1 78 ? -57.724 51.454 60.657 1.00 147.25 56 GLU E N 1
ATOM 5636 C CA . GLU E 1 78 ? -58.606 51.423 61.810 1.00 147.25 56 GLU E CA 1
ATOM 5637 C C . GLU E 1 78 ? -59.878 50.633 61.520 1.00 147.25 56 GLU E C 1
ATOM 5638 O O . GLU E 1 78 ? -60.402 49.951 62.383 1.00 147.25 56 GLU E O 1
ATOM 5644 N N . SER E 1 79 ? -60.377 50.773 60.303 1.00 149.25 57 SER E N 1
ATOM 5645 C CA . SER E 1 79 ? -61.543 50.050 59.799 1.00 149.25 57 SER E CA 1
ATOM 5646 C C . SER E 1 79 ? -61.375 48.531 59.691 1.00 149.25 57 SER E C 1
ATOM 5647 O O . SER E 1 79 ? -62.317 47.780 59.864 1.00 149.25 57 SER E O 1
ATOM 5650 N N . LEU E 1 80 ? -60.173 48.101 59.348 1.00 144.43 58 LEU E N 1
ATOM 5651 C CA . LEU E 1 80 ? -59.871 46.729 58.966 1.00 144.43 58 LEU E CA 1
ATOM 5652 C C . LEU E 1 80 ? -60.112 45.667 60.028 1.00 144.43 58 LEU E C 1
ATOM 5653 O O . LEU E 1 80 ? -60.425 44.526 59.694 1.00 144.43 58 LEU E O 1
ATOM 5658 N N . PRO E 1 81 ? -59.923 46.072 61.358 1.00 142.21 59 PRO E N 1
ATOM 5659 C CA . PRO E 1 81 ? -60.051 44.968 62.327 1.00 142.21 59 PRO E CA 1
ATOM 5660 C C . PRO E 1 81 ? -61.426 44.315 62.258 1.00 142.21 59 PRO E C 1
ATOM 5661 O O . PRO E 1 81 ? -61.541 43.114 62.451 1.00 142.21 59 PRO E O 1
ATOM 5665 N N . GLU E 1 82 ? -62.456 45.102 62.007 1.00 149.70 60 GLU E N 1
ATOM 5666 C CA . GLU E 1 82 ? -63.800 44.574 61.838 1.00 149.70 60 GLU E CA 1
ATOM 5667 C C . GLU E 1 82 ? -63.873 43.623 60.655 1.00 149.70 60 GLU E C 1
ATOM 5668 O O . GLU E 1 82 ? -64.549 42.613 60.704 1.00 149.70 60 GLU E O 1
ATOM 5674 N N . TRP E 1 83 ? -63.192 43.962 59.577 1.00 150.02 61 TRP E N 1
ATOM 5675 C CA . TRP E 1 83 ? -63.283 43.199 58.347 1.00 150.02 61 TRP E CA 1
ATOM 5676 C C . TRP E 1 83 ? -63.214 41.694 58.534 1.00 150.02 61 TRP E C 1
ATOM 5677 O O . TRP E 1 83 ? -63.953 40.958 57.900 1.00 150.02 61 TRP E O 1
ATOM 5688 N N . GLY E 1 84 ? -62.319 41.236 59.389 1.00 136.49 62 GLY E N 1
ATOM 5689 C CA . GLY E 1 84 ? -62.068 39.817 59.546 1.00 136.49 62 GLY E CA 1
ATOM 5690 C C . GLY E 1 84 ? -60.669 39.454 59.089 1.00 136.49 62 GLY E C 1
ATOM 5691 O O . GLY E 1 84 ? -59.819 40.332 58.947 1.00 136.49 62 GLY E O 1
ATOM 5692 N N . PRO E 1 85 ? -60.419 38.157 58.859 1.00 131.96 63 PRO E N 1
ATOM 5693 C CA . PRO E 1 85 ? -59.097 37.673 58.447 1.00 131.96 63 PRO E CA 1
ATOM 5694 C C . PRO E 1 85 ? -58.664 38.197 57.079 1.00 131.96 63 PRO E C 1
ATOM 5695 O O . PRO E 1 85 ? -59.438 38.150 56.123 1.00 131.96 63 PRO E O 1
ATOM 5699 N N . VAL E 1 86 ? -57.427 38.662 56.987 1.00 122.70 64 VAL E N 1
ATOM 5700 C CA . VAL E 1 86 ? -56.862 39.119 55.733 1.00 122.70 64 VAL E CA 1
ATOM 5701 C C . VAL E 1 86 ? -55.427 38.640 55.657 1.00 122.70 64 VAL E C 1
ATOM 5702 O O . VAL E 1 86 ? -54.920 38.079 56.606 1.00 122.70 64 VAL E O 1
ATOM 5706 N N . THR E 1 87 ? -54.773 38.858 54.527 1.00 122.46 65 THR E N 1
ATOM 5707 C CA . THR E 1 87 ? -53.379 38.461 54.383 1.00 122.46 65 THR E CA 1
ATOM 5708 C C . THR E 1 87 ? -52.492 39.651 54.112 1.00 122.46 65 THR E C 1
ATOM 5709 O O . THR E 1 87 ? -52.592 40.281 53.076 1.00 122.46 65 THR E O 1
ATOM 5713 N N . THR E 1 88 ? -51.609 39.945 55.052 1.00 121.80 66 THR E N 1
ATOM 5714 C CA . THR E 1 88 ? -50.701 41.065 54.929 1.00 121.80 66 THR E CA 1
ATOM 5715 C C . THR E 1 88 ? -49.363 40.565 54.425 1.00 121.80 66 THR E C 1
ATOM 5716 O O . THR E 1 88 ? -48.730 39.738 55.057 1.00 121.80 66 THR E O 1
ATOM 5720 N N . ILE E 1 89 ? -48.953 41.055 53.265 1.00 127.34 67 ILE E N 1
ATOM 5721 C CA . ILE E 1 89 ? -47.751 40.561 52.629 1.00 127.34 67 ILE E CA 1
ATOM 5722 C C . ILE E 1 89 ? -46.724 41.664 52.499 1.00 127.34 67 ILE E C 1
ATOM 5723 O O . ILE E 1 89 ? -47.066 42.810 52.273 1.00 127.34 67 ILE E O 1
ATOM 5728 N N . MET E 1 90 ? -45.459 41.312 52.664 1.00 133.00 68 MET E N 1
ATOM 5729 C CA . MET E 1 90 ? -44.380 42.269 52.513 1.00 133.00 68 MET E CA 1
ATOM 5730 C C . MET E 1 90 ? -43.207 41.604 51.831 1.00 133.00 68 MET E C 1
ATOM 5731 O O . MET E 1 90 ? -43.069 40.393 51.874 1.00 133.00 68 MET E O 1
ATOM 5736 N N . THR E 1 91 ? -42.365 42.398 51.191 1.00 138.74 69 THR E N 1
ATOM 5737 C CA . THR E 1 91 ? -41.246 41.848 50.452 1.00 138.74 69 THR E CA 1
ATOM 5738 C C . THR E 1 91 ? -39.935 42.519 50.794 1.00 138.74 69 THR E C 1
ATOM 5739 O O . THR E 1 91 ? -39.753 43.698 50.546 1.00 138.74 69 THR E O 1
ATOM 5743 N N . ILE E 1 92 ? -39.006 41.739 51.324 1.00 146.30 70 ILE E N 1
ATOM 5744 C CA . ILE E 1 92 ? -37.675 42.242 51.613 1.00 146.30 70 ILE E CA 1
ATOM 5745 C C . ILE E 1 92 ? -36.617 41.326 51.012 1.00 146.30 70 ILE E C 1
ATOM 5746 O O . ILE E 1 92 ? -36.609 40.126 51.257 1.00 146.30 70 ILE E O 1
ATOM 5751 N N . ALA E 1 93 ? -35.737 41.894 50.202 1.00 154.47 71 ALA E N 1
ATOM 5752 C CA . ALA E 1 93 ? -34.592 41.159 49.695 1.00 154.47 71 ALA E CA 1
ATOM 5753 C C . ALA E 1 93 ? -35.026 39.906 48.973 1.00 154.47 71 ALA E C 1
ATOM 5754 O O . ALA E 1 93 ? -34.375 38.877 49.062 1.00 154.47 71 ALA E O 1
ATOM 5756 N N . GLY E 1 94 ? -36.136 39.995 48.261 1.00 154.39 72 GLY E N 1
ATOM 5757 C CA . GLY E 1 94 ? -36.599 38.894 47.447 1.00 154.39 72 GLY E CA 1
ATOM 5758 C C . GLY E 1 94 ? -37.309 37.862 48.283 1.00 154.39 72 GLY E C 1
ATOM 5759 O O . GLY E 1 94 ? -37.756 36.841 47.780 1.00 154.39 72 GLY E O 1
ATOM 5760 N N . SER E 1 95 ? -37.388 38.119 49.578 1.00 151.95 73 SER E N 1
ATOM 5761 C CA . SER E 1 95 ? -38.081 37.221 50.476 1.00 151.95 73 SER E CA 1
ATOM 5762 C C . SER E 1 95 ? -39.480 37.746 50.693 1.00 151.95 73 SER E C 1
ATOM 5763 O O . SER E 1 95 ? -39.675 38.933 50.914 1.00 151.95 73 SER E O 1
ATOM 5766 N N . ILE E 1 96 ? -40.459 36.861 50.621 1.00 140.52 74 ILE E N 1
ATOM 5767 C CA . ILE E 1 96 ? -41.845 37.268 50.762 1.00 140.52 74 ILE E CA 1
ATOM 5768 C C . ILE E 1 96 ? -42.445 36.697 52.035 1.00 140.52 74 ILE E C 1
ATOM 5769 O O . ILE E 1 96 ? -42.379 35.501 52.280 1.00 140.52 74 ILE E O 1
ATOM 5774 N N . PHE E 1 97 ? -43.028 37.568 52.848 1.00 134.02 75 PHE E N 1
ATOM 5775 C CA . PHE E 1 97 ? -43.578 37.171 54.131 1.00 134.02 75 PHE E CA 1
ATOM 5776 C C . PHE E 1 97 ? -45.068 37.434 54.179 1.00 134.02 75 PHE E C 1
ATOM 5777 O O . PHE E 1 97 ? -45.518 38.518 53.849 1.00 134.02 75 PHE E O 1
ATOM 5785 N N . GLU E 1 98 ? -45.836 36.442 54.594 1.00 135.53 76 GLU E N 1
ATOM 5786 C CA . GLU E 1 98 ? -47.278 36.602 54.652 1.00 135.53 76 GLU E CA 1
ATOM 5787 C C . GLU E 1 98 ? -47.839 36.272 56.024 1.00 135.53 76 GLU E C 1
ATOM 5788 O O . GLU E 1 98 ? -47.449 35.301 56.650 1.00 135.53 76 GLU E O 1
ATOM 5794 N N . VAL E 1 99 ? -48.783 37.077 56.480 1.00 130.30 77 VAL E N 1
ATOM 5795 C CA . VAL E 1 99 ? -49.432 36.831 57.747 1.00 130.30 77 VAL E CA 1
ATOM 5796 C C . VAL E 1 99 ? -50.914 36.684 57.513 1.00 130.30 77 VAL E C 1
ATOM 5797 O O . VAL E 1 99 ? -51.598 37.661 57.261 1.00 130.30 77 VAL E O 1
ATOM 5801 N N . LYS E 1 100 ? -51.406 35.461 57.596 1.00 125.80 78 LYS E N 1
ATOM 5802 C CA . LYS E 1 100 ? -52.819 35.221 57.427 1.00 125.80 78 LYS E CA 1
ATOM 5803 C C . LYS E 1 100 ? -53.471 35.311 58.782 1.00 125.80 78 LYS E C 1
ATOM 5804 O O . LYS E 1 100 ? -53.378 34.388 59.571 1.00 125.80 78 LYS E O 1
ATOM 5810 N N . ALA E 1 101 ? -54.120 36.433 59.063 1.00 129.39 79 ALA E N 1
ATOM 5811 C CA . ALA E 1 101 ? -54.793 36.601 60.343 1.00 129.39 79 ALA E CA 1
ATOM 5812 C C . ALA E 1 101 ? -55.649 37.846 60.267 1.00 129.39 79 ALA E C 1
ATOM 5813 O O . ALA E 1 101 ? -55.501 38.606 59.325 1.00 129.39 79 ALA E O 1
ATOM 5815 N N . PRO E 1 102 ? -56.539 38.091 61.226 1.00 134.07 80 PRO E N 1
ATOM 5816 C CA . PRO E 1 102 ? -57.254 39.372 61.129 1.00 134.07 80 PRO E CA 1
ATOM 5817 C C . PRO E 1 102 ? -56.279 40.513 61.341 1.00 134.07 80 PRO E C 1
ATOM 5818 O O . PRO E 1 102 ? -55.150 40.277 61.743 1.00 134.07 80 PRO E O 1
ATOM 5822 N N . PHE E 1 103 ? -56.703 41.740 61.075 1.00 136.24 81 PHE E N 1
ATOM 5823 C CA . PHE E 1 103 ? -55.815 42.864 61.292 1.00 136.24 81 PHE E CA 1
ATOM 5824 C C . PHE E 1 103 ? -55.974 43.404 62.698 1.00 136.24 81 PHE E C 1
ATOM 5825 O O . PHE E 1 103 ? -57.083 43.595 63.180 1.00 136.24 81 PHE E O 1
ATOM 5833 N N . PRO E 1 104 ? -54.855 43.676 63.343 1.00 145.67 82 PRO E N 1
ATOM 5834 C CA . PRO E 1 104 ? -54.854 44.142 64.725 1.00 145.67 82 PRO E CA 1
ATOM 5835 C C . PRO E 1 104 ? -55.338 45.569 64.859 1.00 145.67 82 PRO E C 1
ATOM 5836 O O . PRO E 1 104 ? -55.161 46.372 63.952 1.00 145.67 82 PRO E O 1
ATOM 5840 N N . LYS E 1 105 ? -55.943 45.875 65.997 1.00 151.00 83 LYS E N 1
ATOM 5841 C CA . LYS E 1 105 ? -56.348 47.230 66.307 1.00 151.00 83 LYS E CA 1
ATOM 5842 C C . LYS E 1 105 ? -55.073 48.015 66.519 1.00 151.00 83 LYS E C 1
ATOM 5843 O O . LYS E 1 105 ? -54.018 47.438 66.746 1.00 151.00 83 LYS E O 1
ATOM 5849 N N . GLY E 1 106 ? -55.168 49.335 66.494 1.00 158.51 84 GLY E N 1
ATOM 5850 C CA . GLY E 1 106 ? -53.989 50.151 66.680 1.00 158.51 84 GLY E CA 1
ATOM 5851 C C . GLY E 1 106 ? -54.209 51.497 67.332 1.00 158.51 84 GLY E C 1
ATOM 5852 O O . GLY E 1 106 ? -55.299 52.049 67.308 1.00 158.51 84 GLY E O 1
ATOM 5853 N N . LYS E 1 107 ? -53.141 52.022 67.914 1.00 155.82 85 LYS E N 1
ATOM 5854 C CA . LYS E 1 107 ? -53.148 53.334 68.534 1.00 155.82 85 LYS E CA 1
ATOM 5855 C C . LYS E 1 107 ? -51.820 54.003 68.251 1.00 155.82 85 LYS E C 1
ATOM 5856 O O . LYS E 1 107 ? -50.782 53.368 68.284 1.00 155.82 85 LYS E O 1
ATOM 5862 N N . VAL E 1 108 ? -51.862 55.292 67.963 1.00 161.13 86 VAL E N 1
ATOM 5863 C CA . VAL E 1 108 ? -50.663 56.027 67.594 1.00 161.13 86 VAL E CA 1
ATOM 5864 C C . VAL E 1 108 ? -49.908 56.480 68.818 1.00 161.13 86 VAL E C 1
ATOM 5865 O O . VAL E 1 108 ? -50.386 57.298 69.589 1.00 161.13 86 VAL E O 1
ATOM 5869 N N . ALA E 1 109 ? -48.693 55.981 68.989 1.00 156.38 87 ALA E N 1
ATOM 5870 C CA . ALA E 1 109 ? -47.894 56.372 70.140 1.00 156.38 87 ALA E CA 1
ATOM 5871 C C . ALA E 1 109 ? -46.440 56.600 69.774 1.00 156.38 87 ALA E C 1
ATOM 5872 O O . ALA E 1 109 ? -45.815 55.773 69.131 1.00 156.38 87 ALA E O 1
ATOM 5874 N N . ARG E 1 110 ? -45.898 57.731 70.198 1.00 157.06 88 ARG E N 1
ATOM 5875 C CA . ARG E 1 110 ? -44.525 58.058 69.869 1.00 157.06 88 ARG E CA 1
ATOM 5876 C C . ARG E 1 110 ? -44.355 58.153 68.350 1.00 157.06 88 ARG E C 1
ATOM 5877 O O . ARG E 1 110 ? -45.099 58.864 67.686 1.00 157.06 88 ARG E O 1
ATOM 5885 N N . GLY E 1 111 ? -43.364 57.464 67.806 1.00 163.67 89 GLY E N 1
ATOM 5886 C CA . GLY E 1 111 ? -43.121 57.479 66.380 1.00 163.67 89 GLY E CA 1
ATOM 5887 C C . GLY E 1 111 ? -44.188 56.904 65.470 1.00 163.67 89 GLY E C 1
ATOM 5888 O O . GLY E 1 111 ? -44.431 57.441 64.400 1.00 163.67 89 GLY E O 1
ATOM 5889 N N . TYR E 1 112 ? -44.797 55.791 65.864 1.00 160.02 90 TYR E N 1
ATOM 5890 C CA . TYR E 1 112 ? -45.626 55.015 64.951 1.00 160.02 90 TYR E CA 1
ATOM 5891 C C . TYR E 1 112 ? -47.088 54.831 65.320 1.00 160.02 90 TYR E C 1
ATOM 5892 O O . TYR E 1 112 ? -47.605 55.448 66.233 1.00 160.02 90 TYR E O 1
ATOM 5901 N N . TYR E 1 113 ? -47.729 53.952 64.561 1.00 155.98 91 TYR E N 1
ATOM 5902 C CA . TYR E 1 113 ? -49.065 53.451 64.824 1.00 155.98 91 TYR E CA 1
ATOM 5903 C C . TYR E 1 113 ? -48.813 52.034 65.272 1.00 155.98 91 TYR E C 1
ATOM 5904 O O . TYR E 1 113 ? -48.369 51.206 64.500 1.00 155.98 91 TYR E O 1
ATOM 5913 N N . ASN E 1 114 ? -49.060 51.773 66.543 1.00 152.68 92 ASN E N 1
ATOM 5914 C CA . ASN E 1 114 ? -48.625 50.542 67.160 1.00 152.68 92 ASN E CA 1
ATOM 5915 C C . ASN E 1 114 ? -49.737 49.532 67.155 1.00 152.68 92 ASN E C 1
ATOM 5916 O O . ASN E 1 114 ? -50.878 49.861 67.423 1.00 152.68 92 ASN E O 1
ATOM 5921 N N . LEU E 1 115 ? -49.406 48.306 66.803 1.00 152.21 93 LEU E N 1
ATOM 5922 C CA . LEU E 1 115 ? -50.409 47.280 66.631 1.00 152.21 93 LEU E CA 1
ATOM 5923 C C . LEU E 1 115 ? -50.627 46.469 67.889 1.00 152.21 93 LEU E C 1
ATOM 5924 O O . LEU E 1 115 ? -49.682 46.064 68.552 1.00 152.21 93 LEU E O 1
ATOM 5929 N N . MET E 1 116 ? -51.890 46.212 68.195 1.00 161.97 94 MET E N 1
ATOM 5930 C CA . MET E 1 116 ? -52.261 45.451 69.376 1.00 161.97 94 MET E CA 1
ATOM 5931 C C . MET E 1 116 ? -52.705 44.059 68.971 1.00 161.97 94 MET E C 1
ATOM 5932 O O . MET E 1 116 ? -53.882 43.821 68.752 1.00 161.97 94 MET E O 1
ATOM 5937 N N . GLY E 1 117 ? -51.748 43.154 68.842 1.00 149.11 95 GLY E N 1
ATOM 5938 C CA . GLY E 1 117 ? -52.036 41.829 68.342 1.00 149.11 95 GLY E CA 1
ATOM 5939 C C . GLY E 1 117 ? -52.353 40.830 69.427 1.00 149.11 95 GLY E C 1
ATOM 5940 O O . GLY E 1 117 ? -51.763 40.862 70.498 1.00 149.11 95 GLY E O 1
ATOM 5941 N N . ARG E 1 118 ? -53.282 39.932 69.132 1.00 153.11 96 ARG E N 1
ATOM 5942 C CA . ARG E 1 118 ? -53.662 38.883 70.057 1.00 153.11 96 ARG E CA 1
ATOM 5943 C C . ARG E 1 118 ? -53.527 37.541 69.369 1.00 153.11 96 ARG E C 1
ATOM 5944 O O . ARG E 1 118 ? -54.155 37.302 68.348 1.00 153.11 96 ARG E O 1
ATOM 5952 N N . ASP E 1 119 ? -52.709 36.658 69.920 1.00 154.30 97 ASP E N 1
ATOM 5953 C CA . ASP E 1 119 ? -52.551 35.347 69.313 1.00 154.30 97 ASP E CA 1
ATOM 5954 C C . ASP E 1 119 ? -52.011 35.484 67.884 1.00 154.30 97 ASP E C 1
ATOM 5955 O O . ASP E 1 119 ? -50.945 36.050 67.673 1.00 154.30 97 ASP E O 1
ATOM 5960 N N . GLY E 1 120 ? -52.746 34.951 66.919 1.00 150.02 98 GLY E N 1
ATOM 5961 C CA . GLY E 1 120 ? -52.320 34.856 65.535 1.00 150.02 98 GLY E CA 1
ATOM 5962 C C . GLY E 1 120 ? -52.077 36.175 64.845 1.00 150.02 98 GLY E C 1
ATOM 5963 O O . GLY E 1 120 ? -51.324 36.237 63.883 1.00 150.02 98 GLY E O 1
ATOM 5964 N N . GLU E 1 121 ? -52.721 37.224 65.333 1.00 142.55 99 GLU E N 1
ATOM 5965 C CA . GLU E 1 121 ? -52.668 38.530 64.704 1.00 142.55 99 GLU E CA 1
ATOM 5966 C C . GLU E 1 121 ? -51.243 39.042 64.680 1.00 142.55 99 GLU E C 1
ATOM 5967 O O . GLU E 1 121 ? -50.436 38.683 65.519 1.00 142.55 99 GLU E O 1
ATOM 5973 N N . LEU E 1 122 ? -50.928 39.841 63.669 1.00 134.44 100 LEU E N 1
ATOM 5974 C CA . LEU E 1 122 ? -49.589 40.388 63.503 1.00 134.44 100 LEU E CA 1
ATOM 5975 C C . LEU E 1 122 ? -49.306 41.545 64.458 1.00 134.44 100 LEU E C 1
ATOM 5976 O O . LEU E 1 122 ? -50.197 42.301 64.809 1.00 134.44 100 LEU E O 1
ATOM 5981 N N . HIS E 1 123 ? -48.052 41.666 64.868 1.00 139.55 101 HIS E N 1
ATOM 5982 C CA . HIS E 1 123 ? -47.610 42.704 65.783 1.00 139.55 101 HIS E CA 1
ATOM 5983 C C . HIS E 1 123 ? -46.554 43.550 65.123 1.00 139.55 101 HIS E C 1
ATOM 5984 O O . HIS E 1 123 ? -45.662 43.032 64.467 1.00 139.55 101 HIS E O 1
ATOM 5991 N N . GLY E 1 124 ? -46.649 44.856 65.299 1.00 143.09 102 GLY E N 1
ATOM 5992 C CA . GLY E 1 124 ? -45.620 45.723 64.782 1.00 143.09 102 GLY E CA 1
ATOM 5993 C C . GLY E 1 124 ? -45.833 47.183 65.065 1.00 143.09 102 GLY E C 1
ATOM 5994 O O . GLY E 1 124 ? -46.763 47.576 65.749 1.00 143.09 102 GLY E O 1
ATOM 5995 N N . HIS E 1 125 ? -44.967 47.997 64.487 1.00 145.15 103 HIS E N 1
ATOM 5996 C CA . HIS E 1 125 ? -45.110 49.432 64.524 1.00 145.15 103 HIS E CA 1
ATOM 5997 C C . HIS E 1 125 ? -44.965 49.956 63.109 1.00 145.15 103 HIS E C 1
ATOM 5998 O O . HIS E 1 125 ? -43.931 49.785 62.488 1.00 145.15 103 HIS E O 1
ATOM 6005 N N . LEU E 1 126 ? -46.007 50.597 62.607 1.00 149.31 104 LEU E N 1
ATOM 6006 C CA . LEU E 1 126 ? -46.005 51.099 61.248 1.00 149.31 104 LEU E CA 1
ATOM 6007 C C . LEU E 1 126 ? -45.902 52.603 61.256 1.00 149.31 104 LEU E C 1
ATOM 6008 O O . LEU E 1 126 ? -46.604 53.265 61.998 1.00 149.31 104 LEU E O 1
ATOM 6013 N N . LYS E 1 127 ? -45.003 53.106 60.421 1.00 151.56 105 LYS E N 1
ATOM 6014 C CA . LYS E 1 127 ? -44.775 54.525 60.245 1.00 151.56 105 LYS E CA 1
ATOM 6015 C C . LYS E 1 127 ? -45.702 55.034 59.169 1.00 151.56 105 LYS E C 1
ATOM 6016 O O . LYS E 1 127 ? -45.347 55.095 58.010 1.00 151.56 105 LYS E O 1
ATOM 6022 N N . LEU E 1 128 ? -46.905 55.392 59.560 1.00 153.93 106 LEU E N 1
ATOM 6023 C CA . LEU E 1 128 ? -47.894 55.857 58.618 1.00 153.93 106 LEU E CA 1
ATOM 6024 C C . LEU E 1 128 ? -47.487 57.172 57.981 1.00 153.93 106 LEU E C 1
ATOM 6025 O O . LEU E 1 128 ? -47.926 57.500 56.894 1.00 153.93 106 LEU E O 1
ATOM 6030 N N . GLU E 1 129 ? -46.658 57.930 58.679 1.00 161.09 107 GLU E N 1
ATOM 6031 C CA . GLU E 1 129 ? -46.164 59.199 58.164 1.00 161.09 107 GLU E CA 1
ATOM 6032 C C . GLU E 1 129 ? -45.344 58.992 56.896 1.00 161.09 107 GLU E C 1
ATOM 6033 O O . GLU E 1 129 ? -45.300 59.846 56.027 1.00 161.09 107 GLU E O 1
ATOM 6039 N N . ASN E 1 130 ? -44.696 57.841 56.806 1.00 148.23 108 ASN E N 1
ATOM 6040 C CA . ASN E 1 130 ? -43.839 57.534 55.678 1.00 148.23 108 ASN E CA 1
ATOM 6041 C C . ASN E 1 130 ? -44.559 56.782 54.573 1.00 148.23 108 ASN E C 1
ATOM 6042 O O . ASN E 1 130 ? -43.939 56.168 53.720 1.00 148.23 108 ASN E O 1
ATOM 6047 N N . ILE E 1 131 ? -45.881 56.842 54.602 1.00 150.44 109 ILE E N 1
ATOM 6048 C CA . ILE E 1 131 ? -46.713 56.315 53.533 1.00 150.44 109 ILE E CA 1
ATOM 6049 C C . ILE E 1 131 ? -47.407 57.463 52.810 1.00 150.44 109 ILE E C 1
ATOM 6050 O O . ILE E 1 131 ? -48.368 58.020 53.309 1.00 150.44 109 ILE E O 1
ATOM 6055 N N . SER E 1 132 ? -46.944 57.799 51.616 1.00 147.86 110 SER E N 1
ATOM 6056 C CA . SER E 1 132 ? -47.538 58.902 50.865 1.00 147.86 110 SER E CA 1
ATOM 6057 C C . SER E 1 132 ? -48.876 58.554 50.243 1.00 147.86 110 SER E C 1
ATOM 6058 O O . SER E 1 132 ? -49.751 59.400 50.138 1.00 147.86 110 SER E O 1
ATOM 6061 N N . HIS E 1 133 ? -49.037 57.309 49.825 1.00 153.06 111 HIS E N 1
ATOM 6062 C CA . HIS E 1 133 ? -50.247 56.935 49.122 1.00 153.06 111 HIS E CA 1
ATOM 6063 C C . HIS E 1 133 ? -50.749 55.546 49.445 1.00 153.06 111 HIS E C 1
ATOM 6064 O O . HIS E 1 133 ? -49.980 54.633 49.667 1.00 153.06 111 HIS E O 1
ATOM 6071 N N . VAL E 1 134 ? -52.066 55.404 49.469 1.00 154.75 112 VAL E N 1
ATOM 6072 C CA . VAL E 1 134 ? -52.703 54.116 49.685 1.00 154.75 112 VAL E CA 1
ATOM 6073 C C . VAL E 1 134 ? -53.559 53.800 48.485 1.00 154.75 112 VAL E C 1
ATOM 6074 O O . VAL E 1 134 ? -54.320 54.631 48.031 1.00 154.75 112 VAL E O 1
ATOM 6078 N N . ALA E 1 135 ? -53.432 52.592 47.971 1.00 148.32 113 ALA E N 1
ATOM 6079 C CA . ALA E 1 135 ? -54.175 52.198 46.788 1.00 148.32 113 ALA E CA 1
ATOM 6080 C C . ALA E 1 135 ? -55.077 51.002 47.026 1.00 148.32 113 ALA E C 1
ATOM 6081 O O . ALA E 1 135 ? -54.674 50.034 47.644 1.00 148.32 113 ALA E O 1
ATOM 6083 N N . LEU E 1 136 ? -56.299 51.084 46.524 1.00 142.46 114 LEU E N 1
ATOM 6084 C CA . LEU E 1 136 ? -57.190 49.943 46.496 1.00 142.46 114 LEU E CA 1
ATOM 6085 C C . LEU E 1 136 ? -57.126 49.335 45.116 1.00 142.46 114 LEU E C 1
ATOM 6086 O O . LEU E 1 136 ? -57.733 49.840 44.192 1.00 142.46 114 LEU E O 1
ATOM 6091 N N . VAL E 1 137 ? -56.383 48.249 44.979 1.00 141.34 115 VAL E N 1
ATOM 6092 C CA . VAL E 1 137 ? -56.208 47.619 43.683 1.00 141.34 115 VAL E CA 1
ATOM 6093 C C . VAL E 1 137 ? -56.998 46.329 43.539 1.00 141.34 115 VAL E C 1
ATOM 6094 O O . VAL E 1 137 ? -56.912 45.442 44.367 1.00 141.34 115 VAL E O 1
ATOM 6098 N N . SER E 1 138 ? -57.753 46.234 42.460 1.00 143.04 116 SER E N 1
ATOM 6099 C CA . SER E 1 138 ? -58.464 45.020 42.117 1.00 143.04 116 SER E CA 1
ATOM 6100 C C . SER E 1 138 ? -57.788 44.373 40.928 1.00 143.04 116 SER E C 1
ATOM 6101 O O . SER E 1 138 ? -58.174 44.594 39.796 1.00 143.04 116 SER E O 1
ATOM 6104 N N . LYS E 1 139 ? -56.765 43.580 41.193 1.00 143.66 117 LYS E N 1
ATOM 6105 C CA . LYS E 1 139 ? -56.056 42.890 40.136 1.00 143.66 117 LYS E CA 1
ATOM 6106 C C . LYS E 1 139 ? -56.036 41.398 40.397 1.00 143.66 117 LYS E C 1
ATOM 6107 O O . LYS E 1 139 ? -55.690 40.965 41.486 1.00 143.66 117 LYS E O 1
ATOM 6113 N N . PRO E 1 140 ? -56.432 40.593 39.315 1.00 153.39 118 PRO E N 1
ATOM 6114 C CA . PRO E 1 140 ? -56.462 39.161 39.633 1.00 153.39 118 PRO E CA 1
ATOM 6115 C C . PRO E 1 140 ? -55.096 38.621 39.984 1.00 153.39 118 PRO E C 1
ATOM 6116 O O . PRO E 1 140 ? -54.109 39.031 39.406 1.00 153.39 118 PRO E O 1
ATOM 6120 N N . PHE E 1 141 ? -55.041 37.702 40.934 1.00 174.22 119 PHE E N 1
ATOM 6121 C CA . PHE E 1 141 ? -53.780 37.119 41.350 1.00 174.22 119 PHE E CA 1
ATOM 6122 C C . PHE E 1 141 ? -53.753 35.636 41.005 1.00 174.22 119 PHE E C 1
ATOM 6123 O O . PHE E 1 141 ? -54.604 34.873 41.431 1.00 174.22 119 PHE E O 1
ATOM 6131 N N . MET E 1 142 ? -52.762 35.232 40.229 1.00 175.19 120 MET E N 1
ATOM 6132 C CA . MET E 1 142 ? -52.634 33.843 39.824 1.00 175.19 120 MET E CA 1
ATOM 6133 C C . MET E 1 142 ? -53.883 33.336 39.130 1.00 175.19 120 MET E C 1
ATOM 6134 O O . MET E 1 142 ? -54.292 32.208 39.340 1.00 175.19 120 MET E O 1
ATOM 6139 N N . GLY E 1 143 ? -54.482 34.173 38.298 1.00 161.27 121 GLY E N 1
ATOM 6140 C CA . GLY E 1 143 ? -55.647 33.778 37.535 1.00 161.27 121 GLY E CA 1
ATOM 6141 C C . GLY E 1 143 ? -56.942 33.848 38.306 1.00 161.27 121 GLY E C 1
ATOM 6142 O O . GLY E 1 143 ? -57.983 33.454 37.806 1.00 161.27 121 GLY E O 1
ATOM 6143 N N . ARG E 1 144 ? -56.899 34.353 39.529 1.00 157.80 122 ARG E N 1
ATOM 6144 C CA . ARG E 1 144 ? -58.106 34.425 40.343 1.00 157.80 122 ARG E CA 1
ATOM 6145 C C . ARG E 1 144 ? -58.439 35.843 40.773 1.00 157.80 122 ARG E C 1
ATOM 6146 O O . ARG E 1 144 ? -57.565 36.681 40.893 1.00 157.80 122 ARG E O 1
ATOM 6154 N N . GLU E 1 145 ? -59.714 36.108 40.990 1.00 137.34 123 GLU E N 1
ATOM 6155 C CA . GLU E 1 145 ? -60.142 37.409 41.451 1.00 137.34 123 GLU E CA 1
ATOM 6156 C C . GLU E 1 145 ? -59.414 37.734 42.745 1.00 137.34 123 GLU E C 1
ATOM 6157 O O . GLU E 1 145 ? -59.244 36.869 43.594 1.00 137.34 123 GLU E O 1
ATOM 6163 N N . SER E 1 146 ? -58.978 38.977 42.893 1.00 140.59 124 SER E N 1
ATOM 6164 C CA . SER E 1 146 ? -58.145 39.355 44.019 1.00 140.59 124 SER E CA 1
ATOM 6165 C C . SER E 1 146 ? -58.191 40.854 44.281 1.00 140.59 124 SER E C 1
ATOM 6166 O O . SER E 1 146 ? -58.311 41.643 43.362 1.00 140.59 124 SER E O 1
ATOM 6169 N N . HIS E 1 147 ? -58.057 41.229 45.544 1.00 140.21 125 HIS E N 1
ATOM 6170 C CA . HIS E 1 147 ? -58.030 42.630 45.929 1.00 140.21 125 HIS E CA 1
ATOM 6171 C C . HIS E 1 147 ? -57.036 42.863 47.046 1.00 140.21 125 HIS E C 1
ATOM 6172 O O . HIS E 1 147 ? -56.907 42.045 47.933 1.00 140.21 125 HIS E O 1
ATOM 6179 N N . TYR E 1 148 ? -56.330 43.982 47.003 1.00 136.48 126 TYR E N 1
ATOM 6180 C CA . TYR E 1 148 ? -55.415 44.312 48.081 1.00 136.48 126 TYR E CA 1
ATOM 6181 C C . TYR E 1 148 ? -55.274 45.794 48.334 1.00 136.48 126 TYR E C 1
ATOM 6182 O O . TYR E 1 148 ? -55.438 46.596 47.438 1.00 136.48 126 TYR E O 1
ATOM 6191 N N . PHE E 1 149 ? -54.948 46.145 49.569 1.00 131.55 127 PHE E N 1
ATOM 6192 C CA . PHE E 1 149 ? -54.606 47.506 49.923 1.00 131.55 127 PHE E CA 1
ATOM 6193 C C . PHE E 1 149 ? -53.106 47.631 49.795 1.00 131.55 127 PHE E C 1
ATOM 6194 O O . PHE E 1 149 ? -52.378 46.821 50.337 1.00 131.55 127 PHE E O 1
ATOM 6202 N N . GLY E 1 150 ? -52.661 48.642 49.070 1.00 140.71 128 GLY E N 1
ATOM 6203 C CA . GLY E 1 150 ? -51.248 48.861 48.862 1.00 140.71 128 GLY E CA 1
ATOM 6204 C C . GLY E 1 150 ? -50.789 50.147 49.502 1.00 140.71 128 GLY E C 1
ATOM 6205 O O . GLY E 1 150 ? -51.448 51.169 49.395 1.00 140.71 128 GLY E O 1
ATOM 6206 N N . PHE E 1 151 ? -49.646 50.093 50.168 1.00 136.54 129 PHE E N 1
ATOM 6207 C CA . PHE E 1 151 ? -49.108 51.254 50.856 1.00 136.54 129 PHE E CA 1
ATOM 6208 C C . PHE E 1 151 ? -47.784 51.679 50.250 1.00 136.54 129 PHE E C 1
ATOM 6209 O O . PHE E 1 151 ? -46.860 50.892 50.167 1.00 136.54 129 PHE E O 1
ATOM 6217 N N . PHE E 1 152 ? -47.707 52.930 49.815 1.00 150.89 130 PHE E N 1
ATOM 6218 C CA . PHE E 1 152 ? -46.572 53.400 49.038 1.00 150.89 130 PHE E CA 1
ATOM 6219 C C . PHE E 1 152 ? -45.781 54.504 49.710 1.00 150.89 130 PHE E C 1
ATOM 6220 O O . PHE E 1 152 ? -46.326 55.376 50.353 1.00 150.89 130 PHE E O 1
ATOM 6228 N N . THR E 1 153 ? -44.475 54.448 49.528 1.00 149.84 131 THR E N 1
ATOM 6229 C CA . THR E 1 153 ? -43.573 55.480 49.980 1.00 149.84 131 THR E CA 1
ATOM 6230 C C . THR E 1 153 ? -43.648 56.655 49.022 1.00 149.84 131 THR E C 1
ATOM 6231 O O . THR E 1 153 ? -44.269 56.556 47.978 1.00 149.84 131 THR E O 1
ATOM 6235 N N . ALA E 1 154 ? -43.056 57.778 49.394 1.00 156.82 132 ALA E N 1
ATOM 6236 C CA . ALA E 1 154 ? -42.960 58.942 48.514 1.00 156.82 132 ALA E CA 1
ATOM 6237 C C . ALA E 1 154 ? -42.150 58.637 47.255 1.00 156.82 132 ALA E C 1
ATOM 6238 O O . ALA E 1 154 ? -42.386 59.197 46.197 1.00 156.82 132 ALA E O 1
ATOM 6240 N N . GLN E 1 155 ? -41.151 57.784 47.416 1.00 148.91 133 GLN E N 1
ATOM 6241 C CA . GLN E 1 155 ? -40.302 57.308 46.342 1.00 148.91 133 GLN E CA 1
ATOM 6242 C C . GLN E 1 155 ? -41.131 56.502 45.357 1.00 148.91 133 GLN E C 1
ATOM 6243 O O . GLN E 1 155 ? -40.748 56.324 44.211 1.00 148.91 133 GLN E O 1
ATOM 6249 N N . GLY E 1 156 ? -42.267 56.007 45.826 1.00 152.90 134 GLY E N 1
ATOM 6250 C CA . GLY E 1 156 ? -43.160 55.195 45.023 1.00 152.90 134 GLY E CA 1
ATOM 6251 C C . GLY E 1 156 ? -42.997 53.699 45.172 1.00 152.90 134 GLY E C 1
ATOM 6252 O O . GLY E 1 156 ? -43.637 52.936 44.471 1.00 152.90 134 GLY E O 1
ATOM 6253 N N . GLU E 1 157 ? -42.149 53.281 46.099 1.00 151.88 135 GLU E N 1
ATOM 6254 C CA . GLU E 1 157 ? -41.991 51.867 46.385 1.00 151.88 135 GLU E CA 1
ATOM 6255 C C . GLU E 1 157 ? -43.158 51.350 47.207 1.00 151.88 135 GLU E C 1
ATOM 6256 O O . GLU E 1 157 ? -43.759 52.086 47.971 1.00 151.88 135 GLU E O 1
ATOM 6262 N N . ASN E 1 158 ? -43.481 50.076 47.036 1.00 143.34 136 ASN E N 1
ATOM 6263 C CA . ASN E 1 158 ? -44.554 49.464 47.786 1.00 143.34 136 ASN E CA 1
ATOM 6264 C C . ASN E 1 158 ? -44.032 48.977 49.118 1.00 143.34 136 ASN E C 1
ATOM 6265 O O . ASN E 1 158 ? -43.242 48.043 49.170 1.00 143.34 136 ASN E O 1
ATOM 6270 N N . ALA E 1 159 ? -44.517 49.575 50.195 1.00 136.84 137 ALA E N 1
ATOM 6271 C CA . ALA E 1 159 ? -44.140 49.145 51.527 1.00 136.84 137 ALA E CA 1
ATOM 6272 C C . ALA E 1 159 ? -44.677 47.754 51.831 1.00 136.84 137 ALA E C 1
ATOM 6273 O O . ALA E 1 159 ? -43.921 46.797 51.928 1.00 136.84 137 ALA E O 1
ATOM 6275 N N . PHE E 1 160 ? -45.987 47.653 51.992 1.00 136.41 138 PHE E N 1
ATOM 6276 C CA . PHE E 1 160 ? -46.626 46.375 52.252 1.00 136.41 138 PHE E CA 1
ATOM 6277 C C . PHE E 1 160 ? -47.991 46.297 51.593 1.00 136.41 138 PHE E C 1
ATOM 6278 O O . PHE E 1 160 ? -48.574 47.314 51.258 1.00 136.41 138 PHE E O 1
ATOM 6286 N N . LYS E 1 161 ? -48.481 45.082 51.406 1.00 129.08 139 LYS E N 1
ATOM 6287 C CA . LYS E 1 161 ? -49.796 44.864 50.827 1.00 129.08 139 LYS E CA 1
ATOM 6288 C C . LYS E 1 161 ? -50.719 44.203 51.836 1.00 129.08 139 LYS E C 1
ATOM 6289 O O . LYS E 1 161 ? -50.296 43.376 52.620 1.00 129.08 139 LYS E O 1
ATOM 6295 N N . ILE E 1 162 ? -51.986 44.576 51.813 1.00 127.73 140 ILE E N 1
ATOM 6296 C CA . ILE E 1 162 ? -52.989 43.870 52.580 1.00 127.73 140 ILE E CA 1
ATOM 6297 C C . ILE E 1 162 ? -53.993 43.276 51.616 1.00 127.73 140 ILE E C 1
ATOM 6298 O O . ILE E 1 162 ? -54.652 43.982 50.876 1.00 127.73 140 ILE E O 1
ATOM 6303 N N . TYR E 1 163 ? -54.131 41.964 51.662 1.00 127.10 141 TYR E N 1
ATOM 6304 C CA . TYR E 1 163 ? -54.927 41.243 50.699 1.00 127.10 141 TYR E CA 1
ATOM 6305 C C . TYR E 1 163 ? -56.178 40.758 51.373 1.00 127.10 141 TYR E C 1
ATOM 6306 O O . TYR E 1 163 ? -56.130 40.301 52.498 1.00 127.10 141 TYR E O 1
ATOM 6315 N N . LEU E 1 164 ? -57.308 40.878 50.697 1.00 131.68 142 LEU E N 1
ATOM 6316 C CA . LEU E 1 164 ? -58.546 40.374 51.245 1.00 131.68 142 LEU E CA 1
ATOM 6317 C C . LEU E 1 164 ? -58.404 38.898 51.566 1.00 131.68 142 LEU E C 1
ATOM 6318 O O . LEU E 1 164 ? -57.709 38.173 50.875 1.00 131.68 142 LEU E O 1
ATOM 6323 N N . GLY E 1 165 ? -59.086 38.449 52.611 1.00 135.36 143 GLY E N 1
ATOM 6324 C CA . GLY E 1 165 ? -58.961 37.083 53.069 1.00 135.36 143 GLY E CA 1
ATOM 6325 C C . GLY E 1 165 ? -59.786 36.048 52.333 1.00 135.36 143 GLY E C 1
ATOM 6326 O O . GLY E 1 165 ? -60.814 36.346 51.742 1.00 135.36 143 GLY E O 1
ATOM 6327 N N . ARG E 1 166 ? -59.299 34.817 52.385 1.00 144.80 144 ARG E N 1
ATOM 6328 C CA . ARG E 1 166 ? -59.939 33.682 51.751 1.00 144.80 144 ARG E CA 1
ATOM 6329 C C . ARG E 1 166 ? -60.362 32.669 52.796 1.00 144.80 144 ARG E C 1
ATOM 6330 O O . ARG E 1 166 ? -59.668 32.446 53.772 1.00 144.80 144 ARG E O 1
ATOM 6338 N N . ASP E 1 167 ? -61.493 32.028 52.565 1.00 155.91 145 ASP E N 1
ATOM 6339 C CA . ASP E 1 167 ? -61.984 31.001 53.463 1.00 155.91 145 ASP E CA 1
ATOM 6340 C C . ASP E 1 167 ? -61.265 29.691 53.203 1.00 155.91 145 ASP E C 1
ATOM 6341 O O . ASP E 1 167 ? -60.396 29.608 52.348 1.00 155.91 145 ASP E O 1
ATOM 6346 N N . GLU E 1 168 ? -61.625 28.674 53.968 1.00 172.08 146 GLU E N 1
ATOM 6347 C CA . GLU E 1 168 ? -60.982 27.371 53.907 1.00 172.08 146 GLU E CA 1
ATOM 6348 C C . GLU E 1 168 ? -61.110 26.771 52.514 1.00 172.08 146 GLU E C 1
ATOM 6349 O O . GLU E 1 168 ? -60.220 26.076 52.046 1.00 172.08 146 GLU E O 1
ATOM 6355 N N . LYS E 1 169 ? -62.230 27.047 51.865 1.00 167.64 147 LYS E N 1
ATOM 6356 C CA . LYS E 1 169 ? -62.526 26.537 50.532 1.00 167.64 147 LYS E CA 1
ATOM 6357 C C . LYS E 1 169 ? -61.824 27.352 49.447 1.00 167.64 147 LYS E C 1
ATOM 6358 O O . LYS E 1 169 ? -61.989 27.095 48.261 1.00 167.64 147 LYS E O 1
ATOM 6364 N N . ARG E 1 170 ? -61.059 28.351 49.870 1.00 156.47 148 ARG E N 1
ATOM 6365 C CA . ARG E 1 170 ? -60.227 29.124 48.958 1.00 156.47 148 ARG E CA 1
ATOM 6366 C C . ARG E 1 170 ? -60.943 30.250 48.236 1.00 156.47 148 ARG E C 1
ATOM 6367 O O . ARG E 1 170 ? -60.449 30.760 47.246 1.00 156.47 148 ARG E O 1
ATOM 6375 N N . GLU E 1 171 ? -62.111 30.632 48.726 1.00 141.59 149 GLU E N 1
ATOM 6376 C CA . GLU E 1 171 ? -62.844 31.733 48.123 1.00 141.59 149 GLU E CA 1
ATOM 6377 C C . GLU E 1 171 ? -62.803 32.997 48.974 1.00 141.59 149 GLU E C 1
ATOM 6378 O O . GLU E 1 171 ? -62.637 32.944 50.178 1.00 141.59 149 GLU E O 1
ATOM 6384 N N . LEU E 1 172 ? -62.946 34.139 48.323 1.00 139.55 150 LEU E N 1
ATOM 6385 C CA . LEU E 1 172 ? -62.975 35.425 48.985 1.00 139.55 150 LEU E CA 1
ATOM 6386 C C . LEU E 1 172 ? -64.131 35.483 49.955 1.00 139.55 150 LEU E C 1
ATOM 6387 O O . LEU E 1 172 ? -64.924 34.568 50.018 1.00 139.55 150 LEU E O 1
ATOM 6392 N N . ILE E 1 173 ? -64.221 36.571 50.700 1.00 147.98 151 ILE E N 1
ATOM 6393 C CA . ILE E 1 173 ? -65.310 36.765 51.627 1.00 147.98 151 ILE E CA 1
ATOM 6394 C C . ILE E 1 173 ? -66.236 37.817 51.063 1.00 147.98 151 ILE E C 1
ATOM 6395 O O . ILE E 1 173 ? -65.802 38.914 50.748 1.00 147.98 151 ILE E O 1
ATOM 6400 N N . PRO E 1 174 ? -67.582 37.442 50.955 1.00 150.71 152 PRO E N 1
ATOM 6401 C CA . PRO E 1 174 ? -68.417 38.450 50.290 1.00 150.71 152 PRO E CA 1
ATOM 6402 C C . PRO E 1 174 ? -68.408 39.783 51.001 1.00 150.71 152 PRO E C 1
ATOM 6403 O O . PRO E 1 174 ? -68.432 40.806 50.343 1.00 150.71 152 PRO E O 1
ATOM 6407 N N . GLU E 1 175 ? -68.396 39.773 52.321 1.00 150.29 153 GLU E N 1
ATOM 6408 C CA . GLU E 1 175 ? -68.459 41.007 53.078 1.00 150.29 153 GLU E CA 1
ATOM 6409 C C . GLU E 1 175 ? -67.271 41.900 52.790 1.00 150.29 153 GLU E C 1
ATOM 6410 O O . GLU E 1 175 ? -67.420 43.098 52.649 1.00 150.29 153 GLU E O 1
ATOM 6416 N N . GLN E 1 176 ? -66.090 41.314 52.712 1.00 144.03 154 GLN E N 1
ATOM 6417 C CA . GLN E 1 176 ? -64.882 42.075 52.454 1.00 144.03 154 GLN E CA 1
ATOM 6418 C C . GLN E 1 176 ? -64.876 42.728 51.087 1.00 144.03 154 GLN E C 1
ATOM 6419 O O . GLN E 1 176 ? -64.471 43.869 50.938 1.00 144.03 154 GLN E O 1
ATOM 6425 N N . VAL E 1 177 ? -65.342 41.995 50.091 1.00 145.47 155 VAL E N 1
ATOM 6426 C CA . VAL E 1 177 ? -65.366 42.490 48.728 1.00 145.47 155 VAL E CA 1
ATOM 6427 C C . VAL E 1 177 ? -66.356 43.635 48.551 1.00 145.47 155 VAL E C 1
ATOM 6428 O O . VAL E 1 177 ? -66.091 44.592 47.845 1.00 145.47 155 VAL E O 1
ATOM 6432 N N . ALA E 1 178 ? -67.497 43.523 49.207 1.00 153.01 156 ALA E N 1
ATOM 6433 C CA . ALA E 1 178 ? -68.521 44.545 49.159 1.00 153.01 156 ALA E CA 1
ATOM 6434 C C . ALA E 1 178 ? -68.047 45.842 49.774 1.00 153.01 156 ALA E C 1
ATOM 6435 O O . ALA E 1 178 ? -68.376 46.911 49.301 1.00 153.01 156 ALA E O 1
ATOM 6437 N N . ARG E 1 179 ? -67.276 45.727 50.842 1.00 150.24 157 ARG E N 1
ATOM 6438 C CA . ARG E 1 179 ? -66.759 46.874 51.559 1.00 150.24 157 ARG E CA 1
ATOM 6439 C C . ARG E 1 179 ? -65.651 47.519 50.758 1.00 150.24 157 ARG E C 1
ATOM 6440 O O . ARG E 1 179 ? -65.614 48.723 50.582 1.00 150.24 157 ARG E O 1
ATOM 6448 N N . PHE E 1 180 ? -64.747 46.694 50.271 1.00 146.58 158 PHE E N 1
ATOM 6449 C CA . PHE E 1 180 ? -63.644 47.151 49.455 1.00 146.58 158 PHE E CA 1
ATOM 6450 C C . PHE E 1 180 ? -64.121 47.792 48.156 1.00 146.58 158 PHE E C 1
ATOM 6451 O O . PHE E 1 180 ? -63.626 48.826 47.750 1.00 146.58 158 PHE E O 1
ATOM 6459 N N . LYS E 1 181 ? -65.091 47.183 47.501 1.00 145.52 159 LYS E N 1
ATOM 6460 C CA . LYS E 1 181 ? -65.612 47.740 46.270 1.00 145.52 159 LYS E CA 1
ATOM 6461 C C . LYS E 1 181 ? -66.250 49.095 46.523 1.00 145.52 159 LYS E C 1
ATOM 6462 O O . LYS E 1 181 ? -66.096 50.013 45.739 1.00 145.52 159 LYS E O 1
ATOM 6468 N N . ALA E 1 182 ? -66.983 49.210 47.617 1.00 152.27 160 ALA E N 1
ATOM 6469 C CA . ALA E 1 182 ? -67.618 50.460 47.985 1.00 152.27 160 ALA E CA 1
ATOM 6470 C C . ALA E 1 182 ? -66.580 51.521 48.274 1.00 152.27 160 ALA E C 1
ATOM 6471 O O . ALA E 1 182 ? -66.771 52.687 47.965 1.00 152.27 160 ALA E O 1
ATOM 6473 N N . MET E 1 183 ? -65.470 51.098 48.862 1.00 162.80 161 MET E N 1
ATOM 6474 C CA . MET E 1 183 ? -64.391 52.000 49.213 1.00 162.80 161 MET E CA 1
ATOM 6475 C C . MET E 1 183 ? -63.707 52.549 47.979 1.00 162.80 161 MET E C 1
ATOM 6476 O O . MET E 1 183 ? -63.356 53.718 47.929 1.00 162.80 161 MET E O 1
ATOM 6481 N N . GLN E 1 184 ? -63.523 51.692 46.985 1.00 153.37 162 GLN E N 1
ATOM 6482 C CA . GLN E 1 184 ? -62.955 52.100 45.719 1.00 153.37 162 GLN E CA 1
ATOM 6483 C C . GLN E 1 184 ? -63.881 53.113 45.099 1.00 153.37 162 GLN E C 1
ATOM 6484 O O . GLN E 1 184 ? -63.458 54.108 44.542 1.00 153.37 162 GLN E O 1
ATOM 6490 N N . GLN E 1 185 ? -65.165 52.847 45.199 1.00 151.44 163 GLN E N 1
ATOM 6491 C CA . GLN E 1 185 ? -66.150 53.685 44.565 1.00 151.44 163 GLN E CA 1
ATOM 6492 C C . GLN E 1 185 ? -66.097 55.083 45.140 1.00 151.44 163 GLN E C 1
ATOM 6493 O O . GLN E 1 185 ? -66.217 56.060 44.420 1.00 151.44 163 GLN E O 1
ATOM 6499 N N . GLN E 1 186 ? -65.910 55.183 46.444 1.00 153.02 164 GLN E N 1
ATOM 6500 C CA . GLN E 1 186 ? -65.827 56.480 47.091 1.00 153.02 164 GLN E CA 1
ATOM 6501 C C . GLN E 1 186 ? -64.674 57.310 46.565 1.00 153.02 164 GLN E C 1
ATOM 6502 O O . GLN E 1 186 ? -64.844 58.440 46.147 1.00 153.02 164 GLN E O 1
ATOM 6508 N N . HIS E 1 187 ? -63.486 56.737 46.620 1.00 159.31 165 HIS E N 1
ATOM 6509 C CA . HIS E 1 187 ? -62.272 57.437 46.255 1.00 159.31 165 HIS E CA 1
ATOM 6510 C C . HIS E 1 187 ? -62.081 57.632 44.761 1.00 159.31 165 HIS E C 1
ATOM 6511 O O . HIS E 1 187 ? -61.214 58.377 44.332 1.00 159.31 165 HIS E O 1
ATOM 6518 N N . LYS E 1 188 ? -62.887 56.930 43.978 1.00 155.71 166 LYS E N 1
ATOM 6519 C CA . LYS E 1 188 ? -63.044 57.195 42.555 1.00 155.71 166 LYS E CA 1
ATOM 6520 C C . LYS E 1 188 ? -63.719 58.534 42.368 1.00 155.71 166 LYS E C 1
ATOM 6521 O O . LYS E 1 188 ? -63.657 59.120 41.302 1.00 155.71 166 LYS E O 1
ATOM 6527 N N . GLN E 1 189 ? -64.442 58.956 43.399 1.00 156.31 167 GLN E N 1
ATOM 6528 C CA . GLN E 1 189 ? -65.186 60.206 43.413 1.00 156.31 167 GLN E CA 1
ATOM 6529 C C . GLN E 1 189 ? -66.580 60.017 42.829 1.00 156.31 167 GLN E C 1
ATOM 6530 O O . GLN E 1 189 ? -67.504 59.625 43.530 1.00 156.31 167 GLN E O 1
ATOM 6536 N N . MET F 1 23 ? -9.132 59.673 62.984 1.00 170.65 1 MET F N 1
ATOM 6537 C CA . MET F 1 23 ? -9.199 58.655 61.945 1.00 170.65 1 MET F CA 1
ATOM 6538 C C . MET F 1 23 ? -8.783 57.268 62.437 1.00 170.65 1 MET F C 1
ATOM 6539 O O . MET F 1 23 ? -7.605 56.957 62.514 1.00 170.65 1 MET F O 1
ATOM 6544 N N . GLU F 1 24 ? -9.764 56.461 62.809 1.00 169.89 2 GLU F N 1
ATOM 6545 C CA . GLU F 1 24 ? -9.490 55.148 63.356 1.00 169.89 2 GLU F CA 1
ATOM 6546 C C . GLU F 1 24 ? -10.102 54.102 62.459 1.00 169.89 2 GLU F C 1
ATOM 6547 O O . GLU F 1 24 ? -10.788 54.433 61.505 1.00 169.89 2 GLU F O 1
ATOM 6553 N N . SER F 1 25 ? -9.860 52.841 62.776 1.00 172.05 3 SER F N 1
ATOM 6554 C CA . SER F 1 25 ? -10.395 51.754 61.996 1.00 172.05 3 SER F CA 1
ATOM 6555 C C . SER F 1 25 ? -11.875 51.728 62.228 1.00 172.05 3 SER F C 1
ATOM 6556 O O . SER F 1 25 ? -12.350 52.243 63.223 1.00 172.05 3 SER F O 1
ATOM 6559 N N . LEU F 1 26 ? -12.606 51.132 61.300 1.00 169.21 4 LEU F N 1
ATOM 6560 C CA . LEU F 1 26 ? -14.049 51.040 61.395 1.00 169.21 4 LEU F CA 1
ATOM 6561 C C . LEU F 1 26 ? -14.377 50.280 62.656 1.00 169.21 4 LEU F C 1
ATOM 6562 O O . LEU F 1 26 ? -15.337 50.580 63.341 1.00 169.21 4 LEU F O 1
ATOM 6567 N N . GLN F 1 27 ? -13.563 49.284 62.955 1.00 165.79 5 GLN F N 1
ATOM 6568 C CA . GLN F 1 27 ? -13.733 48.505 64.152 1.00 165.79 5 GLN F CA 1
ATOM 6569 C C . GLN F 1 27 ? -13.604 49.417 65.362 1.00 165.79 5 GLN F C 1
ATOM 6570 O O . GLN F 1 27 ? -14.360 49.294 66.311 1.00 165.79 5 GLN F O 1
ATOM 6576 N N . GLN F 1 28 ? -12.686 50.368 65.306 1.00 170.48 6 GLN F N 1
ATOM 6577 C CA . GLN F 1 28 ? -12.523 51.307 66.399 1.00 170.48 6 GLN F CA 1
ATOM 6578 C C . GLN F 1 28 ? -13.660 52.310 66.468 1.00 170.48 6 GLN F C 1
ATOM 6579 O O . GLN F 1 28 ? -14.084 52.695 67.544 1.00 170.48 6 GLN F O 1
ATOM 6585 N N . GLN F 1 29 ? -14.148 52.752 65.321 1.00 168.52 7 GLN F N 1
ATOM 6586 C CA . GLN F 1 29 ? -15.278 53.660 65.318 1.00 168.52 7 GLN F CA 1
ATOM 6587 C C . GLN F 1 29 ? -16.518 52.996 65.897 1.00 168.52 7 GLN F C 1
ATOM 6588 O O . GLN F 1 29 ? -17.268 53.612 66.642 1.00 168.52 7 GLN F O 1
ATOM 6594 N N . VAL F 1 30 ? -16.743 51.740 65.519 1.00 170.80 8 VAL F N 1
ATOM 6595 C CA . VAL F 1 30 ? -17.889 50.978 66.000 1.00 170.80 8 VAL F CA 1
ATOM 6596 C C . VAL F 1 30 ? -17.837 50.720 67.497 1.00 170.80 8 VAL F C 1
ATOM 6597 O O . VAL F 1 30 ? -18.823 50.868 68.193 1.00 170.80 8 VAL F O 1
ATOM 6601 N N . ALA F 1 31 ? -16.674 50.337 67.991 1.00 175.12 9 ALA F N 1
ATOM 6602 C CA . ALA F 1 31 ? -16.535 50.017 69.396 1.00 175.12 9 ALA F CA 1
ATOM 6603 C C . ALA F 1 31 ? -16.800 51.248 70.215 1.00 175.12 9 ALA F C 1
ATOM 6604 O O . ALA F 1 31 ? -17.404 51.185 71.270 1.00 175.12 9 ALA F O 1
ATOM 6606 N N . GLN F 1 32 ? -16.329 52.377 69.720 1.00 173.67 10 GLN F N 1
ATOM 6607 C CA . GLN F 1 32 ? -16.536 53.644 70.378 1.00 173.67 10 GLN F CA 1
ATOM 6608 C C . GLN F 1 32 ? -18.018 53.922 70.429 1.00 173.67 10 GLN F C 1
ATOM 6609 O O . GLN F 1 32 ? -18.535 54.378 71.426 1.00 173.67 10 GLN F O 1
ATOM 6615 N N . LEU F 1 33 ? -18.703 53.620 69.342 1.00 168.78 11 LEU F N 1
ATOM 6616 C CA . LEU F 1 33 ? -20.130 53.862 69.236 1.00 168.78 11 LEU F CA 1
ATOM 6617 C C . LEU F 1 33 ? -20.909 53.056 70.253 1.00 168.78 11 LEU F C 1
ATOM 6618 O O . LEU F 1 33 ? -21.905 53.517 70.783 1.00 168.78 11 LEU F O 1
ATOM 6623 N N . LEU F 1 34 ? -20.456 51.839 70.493 1.00 170.18 12 LEU F N 1
ATOM 6624 C CA . LEU F 1 34 ? -21.113 50.951 71.424 1.00 170.18 12 LEU F CA 1
ATOM 6625 C C . LEU F 1 34 ? -21.132 51.581 72.791 1.00 170.18 12 LEU F C 1
ATOM 6626 O O . LEU F 1 34 ? -22.173 51.724 73.412 1.00 170.18 12 LEU F O 1
ATOM 6631 N N . GLU F 1 35 ? -19.951 51.952 73.250 1.00 173.03 13 GLU F N 1
ATOM 6632 C CA . GLU F 1 35 ? -19.763 52.514 74.573 1.00 173.03 13 GLU F CA 1
ATOM 6633 C C . GLU F 1 35 ? -20.486 53.842 74.744 1.00 173.03 13 GLU F C 1
ATOM 6634 O O . GLU F 1 35 ? -21.056 54.116 75.789 1.00 173.03 13 GLU F O 1
ATOM 6640 N N . GLN F 1 36 ? -20.448 54.667 73.708 1.00 177.07 14 GLN F N 1
ATOM 6641 C CA . GLN F 1 36 ? -21.042 55.991 73.776 1.00 177.07 14 GLN F CA 1
ATOM 6642 C C . GLN F 1 36 ? -22.544 55.985 73.544 1.00 177.07 14 GLN F C 1
ATOM 6643 O O . GLN F 1 36 ? -23.282 56.666 74.240 1.00 177.07 14 GLN F O 1
ATOM 6649 N N . GLN F 1 37 ? -23.008 55.241 72.544 1.00 184.71 15 GLN F N 1
ATOM 6650 C CA . GLN F 1 37 ? -24.439 55.171 72.242 1.00 184.71 15 GLN F CA 1
ATOM 6651 C C . GLN F 1 37 ? -24.916 53.729 72.196 1.00 184.71 15 GLN F C 1
ATOM 6652 O O . GLN F 1 37 ? -25.143 53.185 71.124 1.00 184.71 15 GLN F O 1
ATOM 6658 N N . PRO F 1 38 ? -25.105 53.111 73.440 1.00 180.04 16 PRO F N 1
ATOM 6659 C CA . PRO F 1 38 ? -25.435 51.677 73.343 1.00 180.04 16 PRO F CA 1
ATOM 6660 C C . PRO F 1 38 ? -26.737 51.395 72.609 1.00 180.04 16 PRO F C 1
ATOM 6661 O O . PRO F 1 38 ? -26.857 50.384 71.936 1.00 180.04 16 PRO F O 1
ATOM 6665 N N . THR F 1 39 ? -27.712 52.273 72.774 1.00 176.59 17 THR F N 1
ATOM 6666 C CA . THR F 1 39 ? -29.061 52.051 72.285 1.00 176.59 17 THR F CA 1
ATOM 6667 C C . THR F 1 39 ? -29.084 51.867 70.774 1.00 176.59 17 THR F C 1
ATOM 6668 O O . THR F 1 39 ? -29.863 51.077 70.258 1.00 176.59 17 THR F O 1
ATOM 6672 N N . LEU F 1 40 ? -28.221 52.589 70.075 1.00 171.27 18 LEU F N 1
ATOM 6673 C CA . LEU F 1 40 ? -28.168 52.553 68.618 1.00 171.27 18 LEU F CA 1
ATOM 6674 C C . LEU F 1 40 ? -28.233 51.147 68.017 1.00 171.27 18 LEU F C 1
ATOM 6675 O O . LEU F 1 40 ? -27.484 50.260 68.405 1.00 171.27 18 LEU F O 1
ATOM 6680 N N . LEU F 1 41 ? -29.130 50.960 67.058 1.00 161.22 19 LEU F N 1
ATOM 6681 C CA . LEU F 1 41 ? -29.219 49.729 66.299 1.00 161.22 19 LEU F CA 1
ATOM 6682 C C . LEU F 1 41 ? -28.163 49.753 65.217 1.00 161.22 19 LEU F C 1
ATOM 6683 O O . LEU F 1 41 ? -27.740 50.821 64.789 1.00 161.22 19 LEU F O 1
ATOM 6688 N N . PRO F 1 42 ? -27.761 48.497 64.740 1.00 159.80 20 PRO F N 1
ATOM 6689 C CA . PRO F 1 42 ? -26.679 48.570 63.744 1.00 159.80 20 PRO F CA 1
ATOM 6690 C C . PRO F 1 42 ? -27.070 49.356 62.509 1.00 159.80 20 PRO F C 1
ATOM 6691 O O . PRO F 1 42 ? -26.224 50.005 61.922 1.00 159.80 20 PRO F O 1
ATOM 6695 N N . ALA F 1 43 ? -28.329 49.292 62.116 1.00 168.67 21 ALA F N 1
ATOM 6696 C CA . ALA F 1 43 ? -28.780 50.009 60.944 1.00 168.67 21 ALA F CA 1
ATOM 6697 C C . ALA F 1 43 ? -28.575 51.488 61.148 1.00 168.67 21 ALA F C 1
ATOM 6698 O O . ALA F 1 43 ? -28.159 52.196 60.247 1.00 168.67 21 ALA F O 1
ATOM 6700 N N . ALA F 1 44 ? -28.876 51.954 62.349 1.00 166.50 22 ALA F N 1
ATOM 6701 C CA . ALA F 1 44 ? -28.717 53.356 62.683 1.00 166.50 22 ALA F CA 1
ATOM 6702 C C . ALA F 1 44 ? -27.241 53.691 62.663 1.00 166.50 22 ALA F C 1
ATOM 6703 O O . ALA F 1 44 ? -26.836 54.762 62.242 1.00 166.50 22 ALA F O 1
ATOM 6705 N N . MET F 1 45 ? -26.439 52.743 63.109 1.00 165.33 23 MET F N 1
ATOM 6706 C CA . MET F 1 45 ? -25.001 52.892 63.117 1.00 165.33 23 MET F CA 1
ATOM 6707 C C . MET F 1 45 ? -24.493 53.050 61.699 1.00 165.33 23 MET F C 1
ATOM 6708 O O . MET F 1 45 ? -23.573 53.814 61.444 1.00 165.33 23 MET F O 1
ATOM 6713 N N . ALA F 1 46 ? -25.092 52.308 60.779 1.00 167.97 24 ALA F N 1
ATOM 6714 C CA . ALA F 1 46 ? -24.641 52.272 59.399 1.00 167.97 24 ALA F CA 1
ATOM 6715 C C . ALA F 1 46 ? -24.737 53.634 58.744 1.00 167.97 24 ALA F C 1
ATOM 6716 O O . ALA F 1 46 ? -23.865 54.023 57.981 1.00 167.97 24 ALA F O 1
ATOM 6718 N N . GLU F 1 47 ? -25.807 54.354 59.028 1.00 169.99 25 GLU F N 1
ATOM 6719 C CA . GLU F 1 47 ? -25.931 55.716 58.556 1.00 169.99 25 GLU F CA 1
ATOM 6720 C C . GLU F 1 47 ? -24.851 56.586 59.163 1.00 169.99 25 GLU F C 1
ATOM 6721 O O . GLU F 1 47 ? -24.294 57.448 58.502 1.00 169.99 25 GLU F O 1
ATOM 6727 N N . GLN F 1 48 ? -24.562 56.366 60.436 1.00 168.59 26 GLN F N 1
ATOM 6728 C CA . GLN F 1 48 ? -23.639 57.229 61.143 1.00 168.59 26 GLN F CA 1
ATOM 6729 C C . GLN F 1 48 ? -22.249 57.194 60.548 1.00 168.59 26 GLN F C 1
ATOM 6730 O O . GLN F 1 48 ? -21.619 58.229 60.369 1.00 168.59 26 GLN F O 1
ATOM 6736 N N . LEU F 1 49 ? -21.768 56.005 60.235 1.00 173.00 27 LEU F N 1
ATOM 6737 C CA . LEU F 1 49 ? -20.439 55.872 59.673 1.00 173.00 27 LEU F CA 1
ATOM 6738 C C . LEU F 1 49 ? -20.466 55.824 58.158 1.00 173.00 27 LEU F C 1
ATOM 6739 O O . LEU F 1 49 ? -19.430 55.789 57.512 1.00 173.00 27 LEU F O 1
ATOM 6744 N N . ASN F 1 50 ? -21.665 55.830 57.597 1.00 171.08 28 ASN F N 1
ATOM 6745 C CA . ASN F 1 50 ? -21.840 55.777 56.152 1.00 171.08 28 ASN F CA 1
ATOM 6746 C C . ASN F 1 50 ? -21.320 54.495 55.518 1.00 171.08 28 ASN F C 1
ATOM 6747 O O . ASN F 1 50 ? -20.535 54.525 54.579 1.00 171.08 28 ASN F O 1
ATOM 6752 N N . VAL F 1 51 ? -21.783 53.373 56.043 1.00 167.97 29 VAL F N 1
ATOM 6753 C CA . VAL F 1 51 ? -21.451 52.051 55.527 1.00 167.97 29 VAL F CA 1
ATOM 6754 C C . VAL F 1 51 ? -22.701 51.176 55.500 1.00 167.97 29 VAL F C 1
ATOM 6755 O O . VAL F 1 51 ? -23.763 51.592 55.960 1.00 167.97 29 VAL F O 1
ATOM 6759 N N . THR F 1 52 ? -22.561 49.960 54.990 1.00 168.41 30 THR F N 1
ATOM 6760 C CA . THR F 1 52 ? -23.662 49.009 54.989 1.00 168.41 30 THR F CA 1
ATOM 6761 C C . THR F 1 52 ? -23.798 48.396 56.371 1.00 168.41 30 THR F C 1
ATOM 6762 O O . THR F 1 52 ? -22.900 48.512 57.187 1.00 168.41 30 THR F O 1
ATOM 6766 N N . GLU F 1 53 ? -24.930 47.767 56.642 1.00 157.10 31 GLU F N 1
ATOM 6767 C CA . GLU F 1 53 ? -25.171 47.177 57.947 1.00 157.10 31 GLU F CA 1
ATOM 6768 C C . GLU F 1 53 ? -24.202 46.054 58.270 1.00 157.10 31 GLU F C 1
ATOM 6769 O O . GLU F 1 53 ? -23.816 45.864 59.410 1.00 157.10 31 GLU F O 1
ATOM 6775 N N . PHE F 1 54 ? -23.820 45.303 57.256 1.00 159.86 32 PHE F N 1
ATOM 6776 C CA . PHE F 1 54 ? -22.945 44.167 57.444 1.00 159.86 32 PHE F CA 1
ATOM 6777 C C . PHE F 1 54 ? -21.586 44.633 57.917 1.00 159.86 32 PHE F C 1
ATOM 6778 O O . PHE F 1 54 ? -20.908 43.951 58.671 1.00 159.86 32 PHE F O 1
ATOM 6786 N N . ASP F 1 55 ? -21.188 45.809 57.465 1.00 166.56 33 ASP F N 1
ATOM 6787 C CA . ASP F 1 55 ? -19.882 46.323 57.800 1.00 166.56 33 ASP F CA 1
ATOM 6788 C C . ASP F 1 55 ? -19.764 46.573 59.288 1.00 166.56 33 ASP F C 1
ATOM 6789 O O . ASP F 1 55 ? -18.747 46.268 59.886 1.00 166.56 33 ASP F O 1
ATOM 6794 N N . ILE F 1 56 ? -20.817 47.107 59.883 1.00 159.59 34 ILE F N 1
ATOM 6795 C CA . ILE F 1 56 ? -20.856 47.330 61.316 1.00 159.59 34 ILE F CA 1
ATOM 6796 C C . ILE F 1 56 ? -20.902 46.012 62.064 1.00 159.59 34 ILE F C 1
ATOM 6797 O O . ILE F 1 56 ? -20.158 45.801 63.006 1.00 159.59 34 ILE F O 1
ATOM 6802 N N . VAL F 1 57 ? -21.785 45.127 61.641 1.00 160.39 35 VAL F N 1
ATOM 6803 C CA . VAL F 1 57 ? -21.940 43.856 62.310 1.00 160.39 35 VAL F CA 1
ATOM 6804 C C . VAL F 1 57 ? -20.645 43.090 62.210 1.00 160.39 35 VAL F C 1
ATOM 6805 O O . VAL F 1 57 ? -20.225 42.448 63.148 1.00 160.39 35 VAL F O 1
ATOM 6809 N N . HIS F 1 58 ? -20.019 43.162 61.053 1.00 160.35 36 HIS F N 1
ATOM 6810 C CA . HIS F 1 58 ? -18.705 42.578 60.862 1.00 160.35 36 HIS F CA 1
ATOM 6811 C C . HIS F 1 58 ? -17.645 43.257 61.719 1.00 160.35 36 HIS F C 1
ATOM 6812 O O . HIS F 1 58 ? -16.741 42.617 62.218 1.00 160.35 36 HIS F O 1
ATOM 6819 N N . ALA F 1 59 ? -17.754 44.571 61.850 1.00 163.53 37 ALA F N 1
ATOM 6820 C CA . ALA F 1 59 ? -16.841 45.368 62.658 1.00 163.53 37 ALA F CA 1
ATOM 6821 C C . ALA F 1 59 ? -17.038 45.198 64.160 1.00 163.53 37 ALA F C 1
ATOM 6822 O O . ALA F 1 59 ? -16.199 45.617 64.947 1.00 163.53 37 ALA F O 1
ATOM 6824 N N . LEU F 1 60 ? -18.145 44.588 64.560 1.00 157.48 38 LEU F N 1
ATOM 6825 C CA . LEU F 1 60 ? -18.485 44.473 65.968 1.00 157.48 38 LEU F CA 1
ATOM 6826 C C . LEU F 1 60 ? -17.414 43.668 66.661 1.00 157.48 38 LEU F C 1
ATOM 6827 O O . LEU F 1 60 ? -16.730 42.886 66.021 1.00 157.48 38 LEU F O 1
ATOM 6832 N N . PRO F 1 61 ? -17.224 43.958 68.021 1.00 145.58 39 PRO F N 1
ATOM 6833 C CA . PRO F 1 61 ? -16.184 43.131 68.656 1.00 145.58 39 PRO F CA 1
ATOM 6834 C C . PRO F 1 61 ? -16.289 41.637 68.375 1.00 145.58 39 PRO F C 1
ATOM 6835 O O . PRO F 1 61 ? -17.371 41.117 68.175 1.00 145.58 39 PRO F O 1
ATOM 6839 N N . GLU F 1 62 ? -15.149 40.963 68.366 1.00 149.47 40 GLU F N 1
ATOM 6840 C CA . GLU F 1 62 ? -15.044 39.595 67.892 1.00 149.47 40 GLU F CA 1
ATOM 6841 C C . GLU F 1 62 ? -15.910 38.612 68.660 1.00 149.47 40 GLU F C 1
ATOM 6842 O O . GLU F 1 62 ? -16.464 37.690 68.079 1.00 149.47 40 GLU F O 1
ATOM 6848 N N . GLU F 1 63 ? -15.997 38.792 69.968 1.00 144.29 41 GLU F N 1
ATOM 6849 C CA . GLU F 1 63 ? -16.844 37.965 70.811 1.00 144.29 41 GLU F CA 1
ATOM 6850 C C . GLU F 1 63 ? -18.298 38.143 70.426 1.00 144.29 41 GLU F C 1
ATOM 6851 O O . GLU F 1 63 ? -19.096 37.220 70.492 1.00 144.29 41 GLU F O 1
ATOM 6857 N N . MET F 1 64 ? -18.631 39.342 69.980 1.00 141.36 42 MET F N 1
ATOM 6858 C CA . MET F 1 64 ? -20.013 39.730 69.758 1.00 141.36 42 MET F CA 1
ATOM 6859 C C . MET F 1 64 ? -20.711 39.177 68.517 1.00 141.36 42 MET F C 1
ATOM 6860 O O . MET F 1 64 ? -21.923 39.214 68.434 1.00 141.36 42 MET F O 1
ATOM 6865 N N . VAL F 1 65 ? -19.972 38.693 67.538 1.00 146.14 43 VAL F N 1
ATOM 6866 C CA . VAL F 1 65 ? -20.626 38.156 66.349 1.00 146.14 43 VAL F CA 1
ATOM 6867 C C . VAL F 1 65 ? -19.950 36.974 65.666 1.00 146.14 43 VAL F C 1
ATOM 6868 O O . VAL F 1 65 ? -18.742 36.836 65.697 1.00 146.14 43 VAL F O 1
ATOM 6872 N N . ALA F 1 66 ? -20.743 36.159 64.993 1.00 151.54 44 ALA F N 1
ATOM 6873 C CA . ALA F 1 66 ? -20.219 35.147 64.099 1.00 151.54 44 ALA F CA 1
ATOM 6874 C C . ALA F 1 66 ? -20.851 35.336 62.738 1.00 151.54 44 ALA F C 1
ATOM 6875 O O . ALA F 1 66 ? -22.048 35.519 62.637 1.00 151.54 44 ALA F O 1
ATOM 6877 N N . VAL F 1 67 ? -20.045 35.300 61.692 1.00 151.57 45 VAL F N 1
ATOM 6878 C CA . VAL F 1 67 ? -20.571 35.401 60.341 1.00 151.57 45 VAL F CA 1
ATOM 6879 C C . VAL F 1 67 ? -20.410 34.083 59.617 1.00 151.57 45 VAL F C 1
ATOM 6880 O O . VAL F 1 67 ? -19.335 33.520 59.573 1.00 151.57 45 VAL F O 1
ATOM 6884 N N . VAL F 1 68 ? -21.508 33.584 59.083 1.00 158.95 46 VAL F N 1
ATOM 6885 C CA . VAL F 1 68 ? -21.496 32.325 58.378 1.00 158.95 46 VAL F CA 1
ATOM 6886 C C . VAL F 1 68 ? -21.963 32.549 56.955 1.00 158.95 46 VAL F C 1
ATOM 6887 O O . VAL F 1 68 ? -22.669 33.497 56.672 1.00 158.95 46 VAL F O 1
ATOM 6891 N N . ASP F 1 69 ? -21.560 31.667 56.064 1.00 164.84 47 ASP F N 1
ATOM 6892 C CA . ASP F 1 69 ? -21.901 31.804 54.662 1.00 164.84 47 ASP F CA 1
ATOM 6893 C C . ASP F 1 69 ? -23.392 31.693 54.421 1.00 164.84 47 ASP F C 1
ATOM 6894 O O . ASP F 1 69 ? -24.079 30.925 55.068 1.00 164.84 47 ASP F O 1
ATOM 6899 N N . GLY F 1 70 ? -23.899 32.468 53.479 1.00 160.95 48 GLY F N 1
ATOM 6900 C CA . GLY F 1 70 ? -25.312 32.424 53.173 1.00 160.95 48 GLY F CA 1
ATOM 6901 C C . GLY F 1 70 ? -25.686 31.091 52.577 1.00 160.95 48 GLY F C 1
ATOM 6902 O O . GLY F 1 70 ? -26.850 30.739 52.492 1.00 160.95 48 GLY F O 1
ATOM 6903 N N . SER F 1 71 ? -24.677 30.345 52.159 1.00 164.76 49 SER F N 1
ATOM 6904 C CA . SER F 1 71 ? -24.876 29.020 51.613 1.00 164.76 49 SER F CA 1
ATOM 6905 C C . SER F 1 71 ? -25.500 28.102 52.657 1.00 164.76 49 SER F C 1
ATOM 6906 O O . SER F 1 71 ? -26.223 27.173 52.330 1.00 164.76 49 SER F O 1
ATOM 6909 N N . HIS F 1 72 ? -25.249 28.393 53.920 1.00 166.67 50 HIS F N 1
ATOM 6910 C CA . HIS F 1 72 ? -25.770 27.577 54.993 1.00 166.67 50 HIS F CA 1
ATOM 6911 C C . HIS F 1 72 ? -27.046 28.140 55.574 1.00 166.67 50 HIS F C 1
ATOM 6912 O O . HIS F 1 72 ? -27.530 27.651 56.569 1.00 166.67 50 HIS F O 1
ATOM 6919 N N . ALA F 1 73 ? -27.591 29.174 54.957 1.00 166.41 51 ALA F N 1
ATOM 6920 C CA . ALA F 1 73 ? -28.734 29.866 55.524 1.00 166.41 51 ALA F CA 1
ATOM 6921 C C . ALA F 1 73 ? -29.930 28.948 55.646 1.00 166.41 51 ALA F C 1
ATOM 6922 O O . ALA F 1 73 ? -30.631 28.971 56.637 1.00 166.41 51 ALA F O 1
ATOM 6924 N N . GLN F 1 74 ? -30.158 28.132 54.630 1.00 162.61 52 GLN F N 1
ATOM 6925 C CA . GLN F 1 74 ? -31.301 27.239 54.621 1.00 162.61 52 GLN F CA 1
ATOM 6926 C C . GLN F 1 74 ? -31.191 26.195 55.704 1.00 162.61 52 GLN F C 1
ATOM 6927 O O . GLN F 1 74 ? -32.177 25.834 56.319 1.00 162.61 52 GLN F O 1
ATOM 6933 N N . THR F 1 75 ? -29.981 25.708 55.931 1.00 160.48 53 THR F N 1
ATOM 6934 C CA . THR F 1 75 ? -29.751 24.707 56.952 1.00 160.48 53 THR F CA 1
ATOM 6935 C C . THR F 1 75 ? -30.095 25.277 58.311 1.00 160.48 53 THR F C 1
ATOM 6936 O O . THR F 1 75 ? -30.656 24.593 59.150 1.00 160.48 53 THR F O 1
ATOM 6940 N N . ILE F 1 76 ? -29.719 26.521 58.540 1.00 165.86 54 ILE F N 1
ATOM 6941 C CA . ILE F 1 76 ? -30.005 27.161 59.805 1.00 165.86 54 ILE F CA 1
ATOM 6942 C C . ILE F 1 76 ? -31.498 27.334 60.032 1.00 165.86 54 ILE F C 1
ATOM 6943 O O . ILE F 1 76 ? -31.995 27.096 61.118 1.00 165.86 54 ILE F O 1
ATOM 6948 N N . LEU F 1 77 ? -32.221 27.736 59.001 1.00 164.56 55 LEU F N 1
ATOM 6949 C CA . LEU F 1 77 ? -33.652 27.952 59.131 1.00 164.56 55 LEU F CA 1
ATOM 6950 C C . LEU F 1 77 ? -34.381 26.644 59.352 1.00 164.56 55 LEU F C 1
ATOM 6951 O O . LEU F 1 77 ? -35.415 26.608 59.986 1.00 164.56 55 LEU F O 1
ATOM 6956 N N . GLU F 1 78 ? -33.832 25.568 58.814 1.00 159.25 56 GLU F N 1
ATOM 6957 C CA . GLU F 1 78 ? -34.393 24.241 58.993 1.00 159.25 56 GLU F CA 1
ATOM 6958 C C . GLU F 1 78 ? -34.365 23.814 60.457 1.00 159.25 56 GLU F C 1
ATOM 6959 O O . GLU F 1 78 ? -35.266 23.145 60.932 1.00 159.25 56 GLU F O 1
ATOM 6965 N N . SER F 1 79 ? -33.296 24.184 61.145 1.00 166.70 57 SER F N 1
ATOM 6966 C CA . SER F 1 79 ? -33.107 23.943 62.573 1.00 166.70 57 SER F CA 1
ATOM 6967 C C . SER F 1 79 ? -34.100 24.657 63.494 1.00 166.70 57 SER F C 1
ATOM 6968 O O . SER F 1 79 ? -34.456 24.156 64.545 1.00 166.70 57 SER F O 1
ATOM 6971 N N . LEU F 1 80 ? -34.492 25.859 63.108 1.00 164.51 58 LEU F N 1
ATOM 6972 C CA . LEU F 1 80 ? -35.238 26.786 63.946 1.00 164.51 58 LEU F CA 1
ATOM 6973 C C . LEU F 1 80 ? -36.610 26.323 64.410 1.00 164.51 58 LEU F C 1
ATOM 6974 O O . LEU F 1 80 ? -37.059 26.712 65.485 1.00 164.51 58 LEU F O 1
ATOM 6979 N N . PRO F 1 81 ? -37.304 25.477 63.530 1.00 160.69 59 PRO F N 1
ATOM 6980 C CA . PRO F 1 81 ? -38.672 25.163 63.980 1.00 160.69 59 PRO F CA 1
ATOM 6981 C C . PRO F 1 81 ? -38.675 24.479 65.341 1.00 160.69 59 PRO F C 1
ATOM 6982 O O . PRO F 1 81 ? -39.581 24.697 66.132 1.00 160.69 59 PRO F O 1
ATOM 6986 N N . GLU F 1 82 ? -37.683 23.646 65.599 1.00 161.13 60 GLU F N 1
ATOM 6987 C CA . GLU F 1 82 ? -37.542 23.002 66.895 1.00 161.13 60 GLU F CA 1
ATOM 6988 C C . GLU F 1 82 ? -37.350 24.027 68.002 1.00 161.13 60 GLU F C 1
ATOM 6989 O O . GLU F 1 82 ? -37.868 23.879 69.090 1.00 161.13 60 GLU F O 1
ATOM 6995 N N . TRP F 1 83 ? -36.574 25.060 67.726 1.00 155.26 61 TRP F N 1
ATOM 6996 C CA . TRP F 1 83 ? -36.218 26.036 68.737 1.00 155.26 61 TRP F CA 1
ATOM 6997 C C . TRP F 1 83 ? -37.376 26.491 69.608 1.00 155.26 61 TRP F C 1
ATOM 6998 O O . TRP F 1 83 ? -37.228 26.633 70.810 1.00 155.26 61 TRP F O 1
ATOM 7009 N N . GLY F 1 84 ? -38.523 26.735 69.000 1.00 146.85 62 GLY F N 1
ATOM 7010 C CA . GLY F 1 84 ? -39.655 27.306 69.705 1.00 146.85 62 GLY F CA 1
ATOM 7011 C C . GLY F 1 84 ? -39.980 28.692 69.185 1.00 146.85 62 GLY F C 1
ATOM 7012 O O . GLY F 1 84 ? -39.534 29.067 68.102 1.00 146.85 62 GLY F O 1
ATOM 7013 N N . PRO F 1 85 ? -40.763 29.464 69.954 1.00 138.30 63 PRO F N 1
ATOM 7014 C CA . PRO F 1 85 ? -41.180 30.811 69.547 1.00 138.30 63 PRO F CA 1
ATOM 7015 C C . PRO F 1 85 ? -40.013 31.789 69.422 1.00 138.30 63 PRO F C 1
ATOM 7016 O O . PRO F 1 85 ? -39.170 31.868 70.316 1.00 138.30 63 PRO F O 1
ATOM 7020 N N . VAL F 1 86 ? -39.987 32.544 68.335 1.00 126.41 64 VAL F N 1
ATOM 7021 C CA . VAL F 1 86 ? -38.981 33.565 68.123 1.00 126.41 64 VAL F CA 1
ATOM 7022 C C . VAL F 1 86 ? -39.656 34.777 67.517 1.00 126.41 64 VAL F C 1
ATOM 7023 O O . VAL F 1 86 ? -40.827 34.730 67.199 1.00 126.41 64 VAL F O 1
ATOM 7027 N N . THR F 1 87 ? -38.921 35.868 67.357 1.00 120.47 65 THR F N 1
ATOM 7028 C CA . THR F 1 87 ? -39.482 37.064 66.749 1.00 120.47 65 THR F CA 1
ATOM 7029 C C . THR F 1 87 ? -38.748 37.436 65.483 1.00 120.47 65 THR F C 1
ATOM 7030 O O . THR F 1 87 ? -37.587 37.799 65.519 1.00 120.47 65 THR F O 1
ATOM 7034 N N . THR F 1 88 ? -39.444 37.356 64.362 1.00 116.76 66 THR F N 1
ATOM 7035 C CA . THR F 1 88 ? -38.864 37.675 63.074 1.00 116.76 66 THR F CA 1
ATOM 7036 C C . THR F 1 88 ? -39.234 39.096 62.703 1.00 116.76 66 THR F C 1
ATOM 7037 O O . THR F 1 88 ? -40.401 39.428 62.592 1.00 116.76 66 THR F O 1
ATOM 7041 N N . ILE F 1 89 ? -38.226 39.938 62.539 1.00 119.80 67 ILE F N 1
ATOM 7042 C CA . ILE F 1 89 ? -38.461 41.347 62.301 1.00 119.80 67 ILE F CA 1
ATOM 7043 C C . ILE F 1 89 ? -37.922 41.758 60.948 1.00 119.80 67 ILE F C 1
ATOM 7044 O O . ILE F 1 89 ? -36.902 41.262 60.507 1.00 119.80 67 ILE F O 1
ATOM 7049 N N . MET F 1 90 ? -38.629 42.656 60.281 1.00 125.54 68 MET F N 1
ATOM 7050 C CA . MET F 1 90 ? -38.188 43.168 58.998 1.00 125.54 68 MET F CA 1
ATOM 7051 C C . MET F 1 90 ? -38.498 44.644 58.909 1.00 125.54 68 MET F C 1
ATOM 7052 O O . MET F 1 90 ? -39.380 45.135 59.593 1.00 125.54 68 MET F O 1
ATOM 7057 N N . THR F 1 91 ? -37.765 45.354 58.069 1.00 131.67 69 THR F N 1
ATOM 7058 C CA . THR F 1 91 ? -37.943 46.788 57.960 1.00 131.67 69 THR F CA 1
ATOM 7059 C C . THR F 1 91 ? -38.099 47.251 56.529 1.00 131.67 69 THR F C 1
ATOM 7060 O O . THR F 1 91 ? -37.189 47.122 55.729 1.00 131.67 69 THR F O 1
ATOM 7064 N N . ILE F 1 92 ? -39.248 47.835 56.229 1.00 138.44 70 ILE F N 1
ATOM 7065 C CA . ILE F 1 92 ? -39.485 48.404 54.915 1.00 138.44 70 ILE F CA 1
ATOM 7066 C C . ILE F 1 92 ? -39.987 49.836 55.036 1.00 138.44 70 ILE F C 1
ATOM 7067 O O . ILE F 1 92 ? -40.962 50.107 55.724 1.00 138.44 70 ILE F O 1
ATOM 7072 N N . ALA F 1 93 ? -39.300 50.759 54.381 1.00 142.50 71 ALA F N 1
ATOM 7073 C CA . ALA F 1 93 ? -39.768 52.129 54.292 1.00 142.50 71 ALA F CA 1
ATOM 7074 C C . ALA F 1 93 ? -39.992 52.720 55.664 1.00 142.50 71 ALA F C 1
ATOM 7075 O O . ALA F 1 93 ? -40.928 53.475 55.873 1.00 142.50 71 ALA F O 1
ATOM 7077 N N . GLY F 1 94 ? -39.131 52.364 56.601 1.00 145.65 72 GLY F N 1
ATOM 7078 C CA . GLY F 1 94 ? -39.181 52.937 57.927 1.00 145.65 72 GLY F CA 1
ATOM 7079 C C . GLY F 1 94 ? -40.246 52.279 58.764 1.00 145.65 72 GLY F C 1
ATOM 7080 O O . GLY F 1 94 ? -40.460 52.641 59.911 1.00 145.65 72 GLY F O 1
ATOM 7081 N N . SER F 1 95 ? -40.939 51.320 58.171 1.00 140.89 73 SER F N 1
ATOM 7082 C CA . SER F 1 95 ? -41.961 50.588 58.884 1.00 140.89 73 SER F CA 1
ATOM 7083 C C . SER F 1 95 ? -41.362 49.296 59.386 1.00 140.89 73 SER F C 1
ATOM 7084 O O . SER F 1 95 ? -40.661 48.607 58.658 1.00 140.89 73 SER F O 1
ATOM 7087 N N . ILE F 1 96 ? -41.630 48.969 60.640 1.00 131.64 74 ILE F N 1
ATOM 7088 C CA . ILE F 1 96 ? -41.061 47.776 61.238 1.00 131.64 74 ILE F CA 1
ATOM 7089 C C . ILE F 1 96 ? -42.148 46.756 61.539 1.00 131.64 74 ILE F C 1
ATOM 7090 O O . ILE F 1 96 ? -43.137 47.066 62.187 1.00 131.64 74 ILE F O 1
ATOM 7095 N N . PHE F 1 97 ? -41.955 45.538 61.055 1.00 127.23 75 PHE F N 1
ATOM 7096 C CA . PHE F 1 97 ? -42.945 44.487 61.206 1.00 127.23 75 PHE F CA 1
ATOM 7097 C C . PHE F 1 97 ? -42.380 43.328 62.001 1.00 127.23 75 PHE F C 1
ATOM 7098 O O . PHE F 1 97 ? -41.300 42.845 61.712 1.00 127.23 75 PHE F O 1
ATOM 7106 N N . GLU F 1 98 ? -43.114 42.880 63.005 1.00 126.57 76 GLU F N 1
ATOM 7107 C CA . GLU F 1 98 ? -42.639 41.786 63.832 1.00 126.57 76 GLU F CA 1
ATOM 7108 C C . GLU F 1 98 ? -43.642 40.648 63.914 1.00 126.57 76 GLU F C 1
ATOM 7109 O O . GLU F 1 98 ? -44.833 40.865 64.061 1.00 126.57 76 GLU F O 1
ATOM 7115 N N . VAL F 1 99 ? -43.148 39.425 63.843 1.00 129.20 77 VAL F N 1
ATOM 7116 C CA . VAL F 1 99 ? -43.997 38.263 63.968 1.00 129.20 77 VAL F CA 1
ATOM 7117 C C . VAL F 1 99 ? -43.517 37.431 65.129 1.00 129.20 77 VAL F C 1
ATOM 7118 O O . VAL F 1 99 ? -42.494 36.773 65.036 1.00 129.20 77 VAL F O 1
ATOM 7122 N N . LYS F 1 100 ? -44.254 37.463 66.224 1.00 129.60 78 LYS F N 1
ATOM 7123 C CA . LYS F 1 100 ? -43.901 36.673 67.377 1.00 129.60 78 LYS F CA 1
ATOM 7124 C C . LYS F 1 100 ? -44.584 35.334 67.249 1.00 129.60 78 LYS F C 1
ATOM 7125 O O . LYS F 1 100 ? -45.772 35.226 67.502 1.00 129.60 78 LYS F O 1
ATOM 7131 N N . ALA F 1 101 ? -43.840 34.316 66.843 1.00 133.71 79 ALA F N 1
ATOM 7132 C CA . ALA F 1 101 ? -44.415 32.985 66.706 1.00 133.71 79 ALA F CA 1
ATOM 7133 C C . ALA F 1 101 ? -43.285 32.003 66.485 1.00 133.71 79 ALA F C 1
ATOM 7134 O O . ALA F 1 101 ? -42.171 32.433 66.237 1.00 133.71 79 ALA F O 1
ATOM 7136 N N . PRO F 1 102 ? -43.526 30.696 66.561 1.00 143.31 80 PRO F N 1
ATOM 7137 C CA . PRO F 1 102 ? -42.398 29.813 66.231 1.00 143.31 80 PRO F CA 1
ATOM 7138 C C . PRO F 1 102 ? -42.053 29.960 64.762 1.00 143.31 80 PRO F C 1
ATOM 7139 O O . PRO F 1 102 ? -42.806 30.574 64.022 1.00 143.31 80 PRO F O 1
ATOM 7143 N N . PHE F 1 103 ? -40.926 29.405 64.338 1.00 152.71 81 PHE F N 1
ATOM 7144 C CA . PHE F 1 103 ? -40.573 29.492 62.936 1.00 152.71 81 PHE F CA 1
ATOM 7145 C C . PHE F 1 103 ? -41.128 28.310 62.171 1.00 152.71 81 PHE F C 1
ATOM 7146 O O . PHE F 1 103 ? -41.016 27.170 62.602 1.00 152.71 81 PHE F O 1
ATOM 7154 N N . PRO F 1 104 ? -41.705 28.587 61.016 1.00 158.22 82 PRO F N 1
ATOM 7155 C CA . PRO F 1 104 ? -42.338 27.556 60.202 1.00 158.22 82 PRO F CA 1
ATOM 7156 C C . PRO F 1 104 ? -41.335 26.639 59.540 1.00 158.22 82 PRO F C 1
ATOM 7157 O O . PRO F 1 104 ? -40.225 27.052 59.231 1.00 158.22 82 PRO F O 1
ATOM 7161 N N . LYS F 1 105 ? -41.738 25.397 59.320 1.00 160.66 83 LYS F N 1
ATOM 7162 C CA . LYS F 1 105 ? -40.927 24.447 58.588 1.00 160.66 83 LYS F CA 1
ATOM 7163 C C . LYS F 1 105 ? -40.906 24.925 57.154 1.00 160.66 83 LYS F C 1
ATOM 7164 O O . LYS F 1 105 ? -41.747 25.718 56.750 1.00 160.66 83 LYS F O 1
ATOM 7170 N N . GLY F 1 106 ? -39.975 24.414 56.362 1.00 169.02 84 GLY F N 1
ATOM 7171 C CA . GLY F 1 106 ? -39.888 24.833 54.982 1.00 169.02 84 GLY F CA 1
ATOM 7172 C C . GLY F 1 106 ? -39.369 23.801 54.007 1.00 169.02 84 GLY F C 1
ATOM 7173 O O . GLY F 1 106 ? -38.674 22.866 54.374 1.00 169.02 84 GLY F O 1
ATOM 7174 N N . LYS F 1 107 ? -39.718 23.994 52.744 1.00 174.92 85 LYS F N 1
ATOM 7175 C CA . LYS F 1 107 ? -39.260 23.143 51.662 1.00 174.92 85 LYS F CA 1
ATOM 7176 C C . LYS F 1 107 ? -38.992 24.010 50.451 1.00 174.92 85 LYS F C 1
ATOM 7177 O O . LYS F 1 107 ? -39.735 24.932 50.167 1.00 174.92 85 LYS F O 1
ATOM 7183 N N . VAL F 1 108 ? -37.918 23.711 49.741 1.00 171.43 86 VAL F N 1
ATOM 7184 C CA . VAL F 1 108 ? -37.511 24.520 48.604 1.00 171.43 86 VAL F CA 1
ATOM 7185 C C . VAL F 1 108 ? -38.259 24.118 47.357 1.00 171.43 86 VAL F C 1
ATOM 7186 O O . VAL F 1 108 ? -38.104 23.016 46.855 1.00 171.43 86 VAL F O 1
ATOM 7190 N N . ALA F 1 109 ? -39.054 25.029 46.818 1.00 163.11 87 ALA F N 1
ATOM 7191 C CA . ALA F 1 109 ? -39.806 24.726 45.611 1.00 163.11 87 ALA F CA 1
ATOM 7192 C C . ALA F 1 109 ? -39.813 25.886 44.634 1.00 163.11 87 ALA F C 1
ATOM 7193 O O . ALA F 1 109 ? -40.104 27.013 45.000 1.00 163.11 87 ALA F O 1
ATOM 7195 N N . ARG F 1 110 ? -39.498 25.602 43.381 1.00 162.71 88 ARG F N 1
ATOM 7196 C CA . ARG F 1 110 ? -39.442 26.649 42.382 1.00 162.71 88 ARG F CA 1
ATOM 7197 C C . ARG F 1 110 ? -38.384 27.689 42.766 1.00 162.71 88 ARG F C 1
ATOM 7198 O O . ARG F 1 110 ? -37.242 27.340 43.037 1.00 162.71 88 ARG F O 1
ATOM 7206 N N . GLY F 1 111 ? -38.753 28.960 42.762 1.00 163.60 89 GLY F N 1
ATOM 7207 C CA . GLY F 1 111 ? -37.836 30.021 43.116 1.00 163.60 89 GLY F CA 1
ATOM 7208 C C . GLY F 1 111 ? -37.297 30.051 44.532 1.00 163.60 89 GLY F C 1
ATOM 7209 O O . GLY F 1 111 ? -36.134 30.367 44.736 1.00 163.60 89 GLY F O 1
ATOM 7210 N N . TYR F 1 112 ? -38.142 29.769 45.518 1.00 160.54 90 TYR F N 1
ATOM 7211 C CA . TYR F 1 112 ? -37.802 30.036 46.909 1.00 160.54 90 TYR F CA 1
ATOM 7212 C C . TYR F 1 112 ? -37.766 28.853 47.860 1.00 160.54 90 TYR F C 1
ATOM 7213 O O . TYR F 1 112 ? -37.831 27.704 47.462 1.00 160.54 90 TYR F O 1
ATOM 7222 N N . TYR F 1 113 ? -37.656 29.190 49.138 1.00 163.73 91 TYR F N 1
ATOM 7223 C CA . TYR F 1 113 ? -37.794 28.271 50.253 1.00 163.73 91 TYR F CA 1
ATOM 7224 C C . TYR F 1 113 ? -39.122 28.659 50.846 1.00 163.73 91 TYR F C 1
ATOM 7225 O O . TYR F 1 113 ? -39.276 29.741 51.379 1.00 163.73 91 TYR F O 1
ATOM 7234 N N . ASN F 1 114 ? -40.099 27.779 50.712 1.00 158.02 92 ASN F N 1
ATOM 7235 C CA . ASN F 1 114 ? -41.472 28.123 51.003 1.00 158.02 92 ASN F CA 1
ATOM 7236 C C . ASN F 1 114 ? -41.831 27.706 52.401 1.00 158.02 92 ASN F C 1
ATOM 7237 O O . ASN F 1 114 ? -41.471 26.630 52.841 1.00 158.02 92 ASN F O 1
ATOM 7242 N N . LEU F 1 115 ? -42.507 28.585 53.114 1.00 153.99 93 LEU F N 1
ATOM 7243 C CA . LEU F 1 115 ? -42.793 28.354 54.511 1.00 153.99 93 LEU F CA 1
ATOM 7244 C C . LEU F 1 115 ? -44.139 27.696 54.722 1.00 153.99 93 LEU F C 1
ATOM 7245 O O . LEU F 1 115 ? -45.132 28.075 54.118 1.00 153.99 93 LEU F O 1
ATOM 7250 N N . MET F 1 116 ? -44.164 26.714 55.611 1.00 163.45 94 MET F N 1
ATOM 7251 C CA . MET F 1 116 ? -45.379 25.979 55.921 1.00 163.45 94 MET F CA 1
ATOM 7252 C C . MET F 1 116 ? -45.911 26.411 57.273 1.00 163.45 94 MET F C 1
ATOM 7253 O O . MET F 1 116 ? -45.587 25.814 58.288 1.00 163.45 94 MET F O 1
ATOM 7258 N N . GLY F 1 117 ? -46.700 27.474 57.280 1.00 158.89 95 GLY F N 1
ATOM 7259 C CA . GLY F 1 117 ? -47.166 28.049 58.522 1.00 158.89 95 GLY F CA 1
ATOM 7260 C C . GLY F 1 117 ? -48.490 27.497 58.985 1.00 158.89 95 GLY F C 1
ATOM 7261 O O . GLY F 1 117 ? -49.369 27.221 58.180 1.00 158.89 95 GLY F O 1
ATOM 7262 N N . ARG F 1 118 ? -48.628 27.350 60.294 1.00 165.41 96 ARG F N 1
ATOM 7263 C CA . ARG F 1 118 ? -49.859 26.870 60.891 1.00 165.41 96 ARG F CA 1
ATOM 7264 C C . ARG F 1 118 ? -50.326 27.864 61.933 1.00 165.41 96 ARG F C 1
ATOM 7265 O O . ARG F 1 118 ? -49.609 28.153 62.880 1.00 165.41 96 ARG F O 1
ATOM 7273 N N . ASP F 1 119 ? -51.529 28.394 61.767 1.00 160.80 97 ASP F N 1
ATOM 7274 C CA . ASP F 1 119 ? -52.036 29.344 62.743 1.00 160.80 97 ASP F CA 1
ATOM 7275 C C . ASP F 1 119 ? -51.119 30.568 62.823 1.00 160.80 97 ASP F C 1
ATOM 7276 O O . ASP F 1 119 ? -50.895 31.245 61.825 1.00 160.80 97 ASP F O 1
ATOM 7281 N N . GLY F 1 120 ? -50.606 30.850 64.012 1.00 156.93 98 GLY F N 1
ATOM 7282 C CA . GLY F 1 120 ? -49.843 32.050 64.302 1.00 156.93 98 GLY F CA 1
ATOM 7283 C C . GLY F 1 120 ? -48.554 32.192 63.532 1.00 156.93 98 GLY F C 1
ATOM 7284 O O . GLY F 1 120 ? -48.065 33.299 63.348 1.00 156.93 98 GLY F O 1
ATOM 7285 N N . GLU F 1 121 ? -48.002 31.072 63.092 1.00 155.87 99 GLU F N 1
ATOM 7286 C CA . GLU F 1 121 ? -46.709 31.048 62.434 1.00 155.87 99 GLU F CA 1
ATOM 7287 C C . GLU F 1 121 ? -46.751 31.875 61.167 1.00 155.87 99 GLU F C 1
ATOM 7288 O O . GLU F 1 121 ? -47.795 32.034 60.560 1.00 155.87 99 GLU F O 1
ATOM 7294 N N . LEU F 1 122 ? -45.611 32.451 60.808 1.00 142.93 100 LEU F N 1
ATOM 7295 C CA . LEU F 1 122 ? -45.509 33.295 59.627 1.00 142.93 100 LEU F CA 1
ATOM 7296 C C . LEU F 1 122 ? -45.466 32.488 58.332 1.00 142.93 100 LEU F C 1
ATOM 7297 O O . LEU F 1 122 ? -44.948 31.384 58.298 1.00 142.93 100 LEU F O 1
ATOM 7302 N N . HIS F 1 123 ? -46.020 33.060 57.273 1.00 138.62 101 HIS F N 1
ATOM 7303 C CA . HIS F 1 123 ? -46.076 32.430 55.966 1.00 138.62 101 HIS F CA 1
ATOM 7304 C C . HIS F 1 123 ? -45.355 33.283 54.957 1.00 138.62 101 HIS F C 1
ATOM 7305 O O . HIS F 1 123 ? -45.504 34.497 54.947 1.00 138.62 101 HIS F O 1
ATOM 7312 N N . GLY F 1 124 ? -44.571 32.651 54.100 1.00 145.09 102 GLY F N 1
ATOM 7313 C CA . GLY F 1 124 ? -43.926 33.389 53.044 1.00 145.09 102 GLY F CA 1
ATOM 7314 C C . GLY F 1 124 ? -43.079 32.553 52.124 1.00 145.09 102 GLY F C 1
ATOM 7315 O O . GLY F 1 124 ? -43.021 31.340 52.232 1.00 145.09 102 GLY F O 1
ATOM 7316 N N . HIS F 1 125 ? -42.382 33.234 51.234 1.00 150.02 103 HIS F N 1
ATOM 7317 C CA . HIS F 1 125 ? -41.404 32.611 50.376 1.00 150.02 103 HIS F CA 1
ATOM 7318 C C . HIS F 1 125 ? -40.124 33.419 50.458 1.00 150.02 103 HIS F C 1
ATOM 7319 O O . HIS F 1 125 ? -40.105 34.588 50.115 1.00 150.02 103 HIS F O 1
ATOM 7326 N N . LEU F 1 126 ? -39.055 32.786 50.913 1.00 161.43 104 LEU F N 1
ATOM 7327 C CA . LEU F 1 126 ? -37.787 33.467 51.083 1.00 161.43 104 LEU F CA 1
ATOM 7328 C C . LEU F 1 126 ? -36.812 33.008 50.028 1.00 161.43 104 LEU F C 1
ATOM 7329 O O . LEU F 1 126 ? -36.677 31.823 49.787 1.00 161.43 104 LEU F O 1
ATOM 7334 N N . LYS F 1 127 ? -36.156 33.982 49.413 1.00 158.88 105 LYS F N 1
ATOM 7335 C CA . LYS F 1 127 ? -35.147 33.757 48.399 1.00 158.88 105 LYS F CA 1
ATOM 7336 C C . LYS F 1 127 ? -33.806 33.611 49.074 1.00 158.88 105 LYS F C 1
ATOM 7337 O O . LYS F 1 127 ? -33.072 34.565 49.227 1.00 158.88 105 LYS F O 1
ATOM 7343 N N . LEU F 1 128 ? -33.494 32.405 49.491 1.00 157.79 106 LEU F N 1
ATOM 7344 C CA . LEU F 1 128 ? -32.258 32.146 50.188 1.00 157.79 106 LEU F CA 1
ATOM 7345 C C . LEU F 1 128 ? -31.053 32.371 49.294 1.00 157.79 106 LEU F C 1
ATOM 7346 O O . LEU F 1 128 ? -29.963 32.635 49.770 1.00 157.79 106 LEU F O 1
ATOM 7351 N N . GLU F 1 129 ? -31.256 32.244 47.992 1.00 159.33 107 GLU F N 1
ATOM 7352 C CA . GLU F 1 129 ? -30.192 32.469 47.027 1.00 159.33 107 GLU F CA 1
ATOM 7353 C C . GLU F 1 129 ? -29.693 33.908 47.086 1.00 159.33 107 GLU F C 1
ATOM 7354 O O . GLU F 1 129 ? -28.537 34.186 46.818 1.00 159.33 107 GLU F O 1
ATOM 7360 N N . ASN F 1 130 ? -30.587 34.817 47.444 1.00 159.33 108 ASN F N 1
ATOM 7361 C CA . ASN F 1 130 ? -30.262 36.228 47.493 1.00 159.33 108 ASN F CA 1
ATOM 7362 C C . ASN F 1 130 ? -29.806 36.685 48.867 1.00 159.33 108 ASN F C 1
ATOM 7363 O O . ASN F 1 130 ? -29.809 37.866 49.173 1.00 159.33 108 ASN F O 1
ATOM 7368 N N . ILE F 1 131 ? -29.412 35.726 49.692 1.00 156.55 109 ILE F N 1
ATOM 7369 C CA . ILE F 1 131 ? -28.799 36.004 50.979 1.00 156.55 109 ILE F CA 1
ATOM 7370 C C . ILE F 1 131 ? -27.337 35.574 50.953 1.00 156.55 109 ILE F C 1
ATOM 7371 O O . ILE F 1 131 ? -27.034 34.399 51.041 1.00 156.55 109 ILE F O 1
ATOM 7376 N N . SER F 1 132 ? -26.423 36.530 50.867 1.00 156.06 110 SER F N 1
ATOM 7377 C CA . SER F 1 132 ? -25.002 36.205 50.814 1.00 156.06 110 SER F CA 1
ATOM 7378 C C . SER F 1 132 ? -24.430 35.787 52.155 1.00 156.06 110 SER F C 1
ATOM 7379 O O . SER F 1 132 ? -23.542 34.949 52.220 1.00 156.06 110 SER F O 1
ATOM 7382 N N . HIS F 1 133 ? -24.933 36.372 53.230 1.00 160.67 111 HIS F N 1
ATOM 7383 C CA . HIS F 1 133 ? -24.361 36.103 54.533 1.00 160.67 111 HIS F CA 1
ATOM 7384 C C . HIS F 1 133 ? -25.372 36.036 55.653 1.00 160.67 111 HIS F C 1
ATOM 7385 O O . HIS F 1 133 ? -26.355 36.749 55.662 1.00 160.67 111 HIS F O 1
ATOM 7392 N N . VAL F 1 134 ? -25.112 35.155 56.609 1.00 158.88 112 VAL F N 1
ATOM 7393 C CA . VAL F 1 134 ? -25.945 35.026 57.793 1.00 158.88 112 VAL F CA 1
ATOM 7394 C C . VAL F 1 134 ? -25.093 35.295 59.007 1.00 158.88 112 VAL F C 1
ATOM 7395 O O . VAL F 1 134 ? -24.009 34.762 59.134 1.00 158.88 112 VAL F O 1
ATOM 7399 N N . ALA F 1 135 ? -25.588 36.128 59.903 1.00 149.26 113 ALA F N 1
ATOM 7400 C CA . ALA F 1 135 ? -24.831 36.493 61.086 1.00 149.26 113 ALA F CA 1
ATOM 7401 C C . ALA F 1 135 ? -25.543 36.132 62.377 1.00 149.26 113 ALA F C 1
ATOM 7402 O O . ALA F 1 135 ? -26.730 36.362 62.516 1.00 149.26 113 ALA F O 1
ATOM 7404 N N . LEU F 1 136 ? -24.798 35.571 63.315 1.00 142.52 114 LEU F N 1
ATOM 7405 C CA . LEU F 1 136 ? -25.294 35.367 64.661 1.00 142.52 114 LEU F CA 1
ATOM 7406 C C . LEU F 1 136 ? -24.774 36.491 65.525 1.00 142.52 114 LEU F C 1
ATOM 7407 O O . LEU F 1 136 ? -23.629 36.473 65.936 1.00 142.52 114 LEU F O 1
ATOM 7412 N N . VAL F 1 137 ? -25.619 37.472 65.794 1.00 136.77 115 VAL F N 1
ATOM 7413 C CA . VAL F 1 137 ? -25.203 38.628 66.567 1.00 136.77 115 VAL F CA 1
ATOM 7414 C C . VAL F 1 137 ? -25.747 38.620 67.985 1.00 136.77 115 VAL F C 1
ATOM 7415 O O . VAL F 1 137 ? -26.936 38.468 68.205 1.00 136.77 115 VAL F O 1
ATOM 7419 N N . SER F 1 138 ? -24.857 38.806 68.945 1.00 141.38 116 SER F N 1
ATOM 7420 C CA . SER F 1 138 ? -25.237 38.951 70.334 1.00 141.38 116 SER F CA 1
ATOM 7421 C C . SER F 1 138 ? -25.048 40.394 70.748 1.00 141.38 116 SER F C 1
ATOM 7422 O O . SER F 1 138 ? -24.014 40.760 71.276 1.00 141.38 116 SER F O 1
ATOM 7425 N N . LYS F 1 139 ? -26.051 41.216 70.493 1.00 141.82 117 LYS F N 1
ATOM 7426 C CA . LYS F 1 139 ? -25.989 42.614 70.865 1.00 141.82 117 LYS F CA 1
ATOM 7427 C C . LYS F 1 139 ? -27.176 42.984 71.732 1.00 141.82 117 LYS F C 1
ATOM 7428 O O . LYS F 1 139 ? -28.311 42.690 71.385 1.00 141.82 117 LYS F O 1
ATOM 7434 N N . PRO F 1 140 ? -26.863 43.669 72.917 1.00 141.09 118 PRO F N 1
ATOM 7435 C CA . PRO F 1 140 ? -28.035 43.948 73.758 1.00 141.09 118 PRO F CA 1
ATOM 7436 C C . PRO F 1 140 ? -29.023 44.866 73.076 1.00 141.09 118 PRO F C 1
ATOM 7437 O O . PRO F 1 140 ? -28.630 45.771 72.370 1.00 141.09 118 PRO F O 1
ATOM 7441 N N . PHE F 1 141 ? -30.306 44.627 73.293 1.00 154.30 119 PHE F N 1
ATOM 7442 C CA . PHE F 1 141 ? -31.339 45.446 72.687 1.00 154.30 119 PHE F CA 1
ATOM 7443 C C . PHE F 1 141 ? -32.106 46.198 73.766 1.00 154.30 119 PHE F C 1
ATOM 7444 O O . PHE F 1 141 ? -32.669 45.606 74.672 1.00 154.30 119 PHE F O 1
ATOM 7452 N N . MET F 1 142 ? -32.126 47.517 73.660 1.00 159.31 120 MET F N 1
ATOM 7453 C CA . MET F 1 142 ? -32.815 48.345 74.634 1.00 159.31 120 MET F CA 1
ATOM 7454 C C . MET F 1 142 ? -32.328 48.090 76.046 1.00 159.31 120 MET F C 1
ATOM 7455 O O . MET F 1 142 ? -33.113 48.066 76.978 1.00 159.31 120 MET F O 1
ATOM 7460 N N . GLY F 1 143 ? -31.026 47.903 76.201 1.00 139.68 121 GLY F N 1
ATOM 7461 C CA . GLY F 1 143 ? -30.440 47.712 77.510 1.00 139.68 121 GLY F CA 1
ATOM 7462 C C . GLY F 1 143 ? -30.555 46.303 78.036 1.00 139.68 121 GLY F C 1
ATOM 7463 O O . GLY F 1 143 ? -30.183 46.030 79.166 1.00 139.68 121 GLY F O 1
ATOM 7464 N N . ARG F 1 144 ? -31.067 45.388 77.228 1.00 143.59 122 ARG F N 1
ATOM 7465 C CA . ARG F 1 144 ? -31.235 44.011 77.679 1.00 143.59 122 ARG F CA 1
ATOM 7466 C C . ARG F 1 144 ? -30.484 43.015 76.814 1.00 143.59 122 ARG F C 1
ATOM 7467 O O . ARG F 1 144 ? -30.250 43.254 75.644 1.00 143.59 122 ARG F O 1
ATOM 7475 N N . GLU F 1 145 ? -30.093 41.899 77.403 1.00 126.45 123 GLU F N 1
ATOM 7476 C CA . GLU F 1 145 ? -29.415 40.858 76.665 1.00 126.45 123 GLU F CA 1
ATOM 7477 C C . GLU F 1 145 ? -30.290 40.439 75.496 1.00 126.45 123 GLU F C 1
ATOM 7478 O O . GLU F 1 145 ? -31.500 40.325 75.636 1.00 126.45 123 GLU F O 1
ATOM 7484 N N . SER F 1 146 ? -29.679 40.214 74.340 1.00 132.13 124 SER F N 1
ATOM 7485 C CA . SER F 1 146 ? -30.433 39.953 73.128 1.00 132.13 124 SER F CA 1
ATOM 7486 C C . SER F 1 146 ? -29.594 39.234 72.081 1.00 132.13 124 SER F C 1
ATOM 7487 O O . SER F 1 146 ? -28.400 39.454 71.983 1.00 132.13 124 SER F O 1
ATOM 7490 N N . HIS F 1 147 ? -30.245 38.403 71.283 1.00 133.91 125 HIS F N 1
ATOM 7491 C CA . HIS F 1 147 ? -29.576 37.691 70.208 1.00 133.91 125 HIS F CA 1
ATOM 7492 C C . HIS F 1 147 ? -30.466 37.598 68.987 1.00 133.91 125 HIS F C 1
ATOM 7493 O O . HIS F 1 147 ? -31.659 37.416 69.111 1.00 133.91 125 HIS F O 1
ATOM 7500 N N . TYR F 1 148 ? -29.885 37.726 67.804 1.00 131.38 126 TYR F N 1
ATOM 7501 C CA . TYR F 1 148 ? -30.661 37.570 66.587 1.00 131.38 126 TYR F CA 1
ATOM 7502 C C . TYR F 1 148 ? -29.879 36.991 65.431 1.00 131.38 126 TYR F C 1
ATOM 7503 O O . TYR F 1 148 ? -28.681 37.160 65.345 1.00 131.38 126 TYR F O 1
ATOM 7512 N N . PHE F 1 149 ? -30.582 36.319 64.532 1.00 134.42 127 PHE F N 1
ATOM 7513 C CA . PHE F 1 149 ? -30.007 35.859 63.285 1.00 134.42 127 PHE F CA 1
ATOM 7514 C C . PHE F 1 149 ? -30.261 36.938 62.260 1.00 134.42 127 PHE F C 1
ATOM 7515 O O . PHE F 1 149 ? -31.380 37.388 62.108 1.00 134.42 127 PHE F O 1
ATOM 7523 N N . GLY F 1 150 ? -29.210 37.352 61.571 1.00 145.96 128 GLY F N 1
ATOM 7524 C CA . GLY F 1 150 ? -29.320 38.387 60.570 1.00 145.96 128 GLY F CA 1
ATOM 7525 C C . GLY F 1 150 ? -29.024 37.856 59.190 1.00 145.96 128 GLY F C 1
ATOM 7526 O O . GLY F 1 150 ? -28.080 37.109 58.998 1.00 145.96 128 GLY F O 1
ATOM 7527 N N . PHE F 1 151 ? -29.841 38.251 58.225 1.00 147.93 129 PHE F N 1
ATOM 7528 C CA . PHE F 1 151 ? -29.685 37.788 56.857 1.00 147.93 129 PHE F CA 1
ATOM 7529 C C . PHE F 1 151 ? -29.360 38.941 55.927 1.00 147.93 129 PHE F C 1
ATOM 7530 O O . PHE F 1 151 ? -30.090 39.910 55.862 1.00 147.93 129 PHE F O 1
ATOM 7538 N N . PHE F 1 152 ? -28.243 38.830 55.218 1.00 157.53 130 PHE F N 1
ATOM 7539 C CA . PHE F 1 152 ? -27.715 39.944 54.446 1.00 157.53 130 PHE F CA 1
ATOM 7540 C C . PHE F 1 152 ? -27.658 39.687 52.955 1.00 157.53 130 PHE F C 1
ATOM 7541 O O . PHE F 1 152 ? -27.360 38.599 52.507 1.00 157.53 130 PHE F O 1
ATOM 7549 N N . THR F 1 153 ? -27.940 40.729 52.196 1.00 163.69 131 THR F N 1
ATOM 7550 C CA . THR F 1 153 ? -27.812 40.710 50.758 1.00 163.69 131 THR F CA 1
ATOM 7551 C C . THR F 1 153 ? -26.346 40.852 50.392 1.00 163.69 131 THR F C 1
ATOM 7552 O O . THR F 1 153 ? -25.521 41.110 51.250 1.00 163.69 131 THR F O 1
ATOM 7556 N N . ALA F 1 154 ? -26.014 40.637 49.128 1.00 164.49 132 ALA F N 1
ATOM 7557 C CA . ALA F 1 154 ? -24.657 40.851 48.629 1.00 164.49 132 ALA F CA 1
ATOM 7558 C C . ALA F 1 154 ? -24.228 42.312 48.755 1.00 164.49 132 ALA F C 1
ATOM 7559 O O . ALA F 1 154 ? -23.061 42.617 48.934 1.00 164.49 132 ALA F O 1
ATOM 7561 N N . GLN F 1 155 ? -25.193 43.201 48.593 1.00 170.61 133 GLN F N 1
ATOM 7562 C CA . GLN F 1 155 ? -25.017 44.634 48.739 1.00 170.61 133 GLN F CA 1
ATOM 7563 C C . GLN F 1 155 ? -24.649 44.958 50.176 1.00 170.61 133 GLN F C 1
ATOM 7564 O O . GLN F 1 155 ? -24.091 46.006 50.462 1.00 170.61 133 GLN F O 1
ATOM 7570 N N . GLY F 1 156 ? -24.982 44.046 51.078 1.00 164.10 134 GLY F N 1
ATOM 7571 C CA . GLY F 1 156 ? -24.724 44.214 52.494 1.00 164.10 134 GLY F CA 1
ATOM 7572 C C . GLY F 1 156 ? -25.876 44.755 53.309 1.00 164.10 134 GLY F C 1
ATOM 7573 O O . GLY F 1 156 ? -25.728 45.017 54.491 1.00 164.10 134 GLY F O 1
ATOM 7574 N N . GLU F 1 157 ? -27.032 44.908 52.683 1.00 157.34 135 GLU F N 1
ATOM 7575 C CA . GLU F 1 157 ? -28.221 45.331 53.397 1.00 157.34 135 GLU F CA 1
ATOM 7576 C C . GLU F 1 157 ? -28.802 44.184 54.205 1.00 157.34 135 GLU F C 1
ATOM 7577 O O . GLU F 1 157 ? -28.662 43.029 53.839 1.00 157.34 135 GLU F O 1
ATOM 7583 N N . ASN F 1 158 ? -29.449 44.511 55.314 1.00 155.39 136 ASN F N 1
ATOM 7584 C CA . ASN F 1 158 ? -30.070 43.506 56.147 1.00 155.39 136 ASN F CA 1
ATOM 7585 C C . ASN F 1 158 ? -31.458 43.203 55.631 1.00 155.39 136 ASN F C 1
ATOM 7586 O O . ASN F 1 158 ? -32.343 44.045 55.699 1.00 155.39 136 ASN F O 1
ATOM 7591 N N . ALA F 1 159 ? -31.656 41.980 55.163 1.00 146.59 137 ALA F N 1
ATOM 7592 C CA . ALA F 1 159 ? -32.964 41.555 54.706 1.00 146.59 137 ALA F CA 1
ATOM 7593 C C . ALA F 1 159 ? -33.955 41.476 55.858 1.00 146.59 137 ALA F C 1
ATOM 7594 O O . ALA F 1 159 ? -34.876 42.274 55.949 1.00 146.59 137 ALA F O 1
ATOM 7596 N N . PHE F 1 160 ? -33.763 40.499 56.731 1.00 140.45 138 PHE F N 1
ATOM 7597 C CA . PHE F 1 160 ? -34.618 40.337 57.893 1.00 140.45 138 PHE F CA 1
ATOM 7598 C C . PHE F 1 160 ? -33.833 39.829 59.089 1.00 140.45 138 PHE F C 1
ATOM 7599 O O . PHE F 1 160 ? -32.755 39.280 58.933 1.00 140.45 138 PHE F O 1
ATOM 7607 N N . LYS F 1 161 ? -34.381 40.030 60.277 1.00 131.16 139 LYS F N 1
ATOM 7608 C CA . LYS F 1 161 ? -33.759 39.557 61.501 1.00 131.16 139 LYS F CA 1
ATOM 7609 C C . LYS F 1 161 ? -34.635 38.511 62.172 1.00 131.16 139 LYS F C 1
ATOM 7610 O O . LYS F 1 161 ? -35.846 38.601 62.145 1.00 131.16 139 LYS F O 1
ATOM 7616 N N . ILE F 1 162 ? -34.010 37.516 62.774 1.00 125.44 140 ILE F N 1
ATOM 7617 C CA . ILE F 1 162 ? -34.727 36.582 63.617 1.00 125.44 140 ILE F CA 1
ATOM 7618 C C . ILE F 1 162 ? -34.181 36.697 65.025 1.00 125.44 140 ILE F C 1
ATOM 7619 O O . ILE F 1 162 ? -33.013 36.457 65.269 1.00 125.44 140 ILE F O 1
ATOM 7624 N N . TYR F 1 163 ? -35.054 37.030 65.956 1.00 124.36 141 TYR F N 1
ATOM 7625 C CA . TYR F 1 163 ? -34.653 37.334 67.307 1.00 124.36 141 TYR F CA 1
ATOM 7626 C C . TYR F 1 163 ? -35.087 36.209 68.203 1.00 124.36 141 TYR F C 1
ATOM 7627 O O . TYR F 1 163 ? -36.178 35.694 68.057 1.00 124.36 141 TYR F O 1
ATOM 7636 N N . LEU F 1 164 ? -34.223 35.807 69.122 1.00 132.19 142 LEU F N 1
ATOM 7637 C CA . LEU F 1 164 ? -34.587 34.778 70.067 1.00 132.19 142 LEU F CA 1
ATOM 7638 C C . LEU F 1 164 ? -35.838 35.190 70.820 1.00 132.19 142 LEU F C 1
ATOM 7639 O O . LEU F 1 164 ? -36.047 36.361 71.090 1.00 132.19 142 LEU F O 1
ATOM 7644 N N . GLY F 1 165 ? -36.662 34.216 71.180 1.00 132.47 143 GLY F N 1
ATOM 7645 C CA . GLY F 1 165 ? -37.930 34.491 71.823 1.00 132.47 143 GLY F CA 1
ATOM 7646 C C . GLY F 1 165 ? -37.886 34.741 73.316 1.00 132.47 143 GLY F C 1
ATOM 7647 O O . GLY F 1 165 ? -36.991 34.294 74.018 1.00 132.47 143 GLY F O 1
ATOM 7648 N N . ARG F 1 166 ? -38.886 35.477 73.780 1.00 137.33 144 ARG F N 1
ATOM 7649 C CA . ARG F 1 166 ? -39.032 35.827 75.178 1.00 137.33 144 ARG F CA 1
ATOM 7650 C C . ARG F 1 166 ? -40.309 35.228 75.736 1.00 137.33 144 ARG F C 1
ATOM 7651 O O . ARG F 1 166 ? -41.324 35.176 75.062 1.00 137.33 144 ARG F O 1
ATOM 7659 N N . ASP F 1 167 ? -40.261 34.812 76.988 1.00 139.96 145 ASP F N 1
ATOM 7660 C CA . ASP F 1 167 ? -41.427 34.264 77.653 1.00 139.96 145 ASP F CA 1
ATOM 7661 C C . ASP F 1 167 ? -42.331 35.384 78.130 1.00 139.96 145 ASP F C 1
ATOM 7662 O O . ASP F 1 167 ? -42.046 36.554 77.926 1.00 139.96 145 ASP F O 1
ATOM 7667 N N . GLU F 1 168 ? -43.438 35.008 78.752 1.00 144.51 146 GLU F N 1
ATOM 7668 C CA . GLU F 1 168 ? -44.452 35.947 79.201 1.00 144.51 146 GLU F CA 1
ATOM 7669 C C . GLU F 1 168 ? -43.862 36.944 80.191 1.00 144.51 146 GLU F C 1
ATOM 7670 O O . GLU F 1 168 ? -44.261 38.100 80.230 1.00 144.51 146 GLU F O 1
ATOM 7676 N N . LYS F 1 169 ? -42.918 36.477 80.990 1.00 139.70 147 LYS F N 1
ATOM 7677 C CA . LYS F 1 169 ? -42.262 37.288 82.010 1.00 139.70 147 LYS F CA 1
ATOM 7678 C C . LYS F 1 169 ? -41.170 38.173 81.411 1.00 139.70 147 LYS F C 1
ATOM 7679 O O . LYS F 1 169 ? -40.483 38.893 82.126 1.00 139.70 147 LYS F O 1
ATOM 7685 N N . ARG F 1 170 ? -41.005 38.090 80.098 1.00 135.31 148 ARG F N 1
ATOM 7686 C CA . ARG F 1 170 ? -40.097 38.972 79.378 1.00 135.31 148 ARG F CA 1
ATOM 7687 C C . ARG F 1 170 ? -38.644 38.535 79.380 1.00 135.31 148 ARG F C 1
ATOM 7688 O O . ARG F 1 170 ? -37.763 39.323 79.085 1.00 135.31 148 ARG F O 1
ATOM 7696 N N . GLU F 1 171 ? -38.393 37.282 79.722 1.00 126.55 149 GLU F N 1
ATOM 7697 C CA . GLU F 1 171 ? -37.034 36.768 79.709 1.00 126.55 149 GLU F CA 1
ATOM 7698 C C . GLU F 1 171 ? -36.780 35.820 78.541 1.00 126.55 149 GLU F C 1
ATOM 7699 O O . GLU F 1 171 ? -37.688 35.197 78.023 1.00 126.55 149 GLU F O 1
ATOM 7705 N N . LEU F 1 172 ? -35.527 35.731 78.129 1.00 129.75 150 LEU F N 1
ATOM 7706 C CA . LEU F 1 172 ? -35.109 34.846 77.064 1.00 129.75 150 LEU F CA 1
ATOM 7707 C C . LEU F 1 172 ? -35.407 33.413 77.432 1.00 129.75 150 LEU F C 1
ATOM 7708 O O . LEU F 1 172 ? -35.841 33.141 78.532 1.00 129.75 150 LEU F O 1
ATOM 7713 N N . ILE F 1 173 ? -35.163 32.503 76.507 1.00 137.76 151 ILE F N 1
ATOM 7714 C CA . ILE F 1 173 ? -35.360 31.096 76.758 1.00 137.76 151 ILE F CA 1
ATOM 7715 C C . ILE F 1 173 ? -34.006 30.439 76.889 1.00 137.76 151 ILE F C 1
ATOM 7716 O O . ILE F 1 173 ? -33.177 30.556 76.001 1.00 137.76 151 ILE F O 1
ATOM 7721 N N . PRO F 1 174 ? -33.803 29.702 78.064 1.00 134.04 152 PRO F N 1
ATOM 7722 C CA . PRO F 1 174 ? -32.435 29.187 78.201 1.00 134.04 152 PRO F CA 1
ATOM 7723 C C . PRO F 1 174 ? -32.029 28.283 77.063 1.00 134.04 152 PRO F C 1
ATOM 7724 O O . PRO F 1 174 ? -30.886 28.322 76.651 1.00 134.04 152 PRO F O 1
ATOM 7728 N N . GLU F 1 175 ? -32.945 27.463 76.575 1.00 140.13 153 GLU F N 1
ATOM 7729 C CA . GLU F 1 175 ? -32.616 26.514 75.531 1.00 140.13 153 GLU F CA 1
ATOM 7730 C C . GLU F 1 175 ? -32.155 27.209 74.268 1.00 140.13 153 GLU F C 1
ATOM 7731 O O . GLU F 1 175 ? -31.213 26.777 73.635 1.00 140.13 153 GLU F O 1
ATOM 7737 N N . GLN F 1 176 ? -32.830 28.284 73.899 1.00 143.93 154 GLN F N 1
ATOM 7738 C CA . GLN F 1 176 ? -32.483 29.020 72.698 1.00 143.93 154 GLN F CA 1
ATOM 7739 C C . GLN F 1 176 ? -31.110 29.655 72.770 1.00 143.93 154 GLN F C 1
ATOM 7740 O O . GLN F 1 176 ? -30.356 29.634 71.810 1.00 143.93 154 GLN F O 1
ATOM 7746 N N . VAL F 1 177 ? -30.788 30.212 73.924 1.00 146.42 155 VAL F N 1
ATOM 7747 C CA . VAL F 1 177 ? -29.514 30.880 74.117 1.00 146.42 155 VAL F CA 1
ATOM 7748 C C . VAL F 1 177 ? -28.345 29.904 74.089 1.00 146.42 155 VAL F C 1
ATOM 7749 O O . VAL F 1 177 ? -27.293 30.199 73.547 1.00 146.42 155 VAL F O 1
ATOM 7753 N N . ALA F 1 178 ? -28.547 28.739 74.675 1.00 152.84 156 ALA F N 1
ATOM 7754 C CA . ALA F 1 178 ? -27.539 27.700 74.701 1.00 152.84 156 ALA F CA 1
ATOM 7755 C C . ALA F 1 178 ? -27.224 27.190 73.313 1.00 152.84 156 ALA F C 1
ATOM 7756 O O . ALA F 1 178 ? -26.089 26.886 73.005 1.00 152.84 156 ALA F O 1
ATOM 7758 N N . ARG F 1 179 ? -28.251 27.094 72.486 1.00 150.77 157 ARG F N 1
ATOM 7759 C CA . ARG F 1 179 ? -28.118 26.604 71.129 1.00 150.77 157 ARG F CA 1
ATOM 7760 C C . ARG F 1 179 ? -27.449 27.651 70.271 1.00 150.77 157 ARG F C 1
ATOM 7761 O O . ARG F 1 179 ? -26.531 27.369 69.524 1.00 150.77 157 ARG F O 1
ATOM 7769 N N . PHE F 1 180 ? -27.925 28.874 70.392 1.00 147.49 158 PHE F N 1
ATOM 7770 C CA . PHE F 1 180 ? -27.371 29.995 69.664 1.00 147.49 158 PHE F CA 1
ATOM 7771 C C . PHE F 1 180 ? -25.915 30.256 70.038 1.00 147.49 158 PHE F C 1
ATOM 7772 O O . PHE F 1 180 ? -25.083 30.495 69.184 1.00 147.49 158 PHE F O 1
ATOM 7780 N N . LYS F 1 181 ? -25.601 30.207 71.319 1.00 148.02 159 LYS F N 1
ATOM 7781 C CA . LYS F 1 181 ? -24.236 30.423 71.751 1.00 148.02 159 LYS F CA 1
ATOM 7782 C C . LYS F 1 181 ? -23.321 29.347 71.193 1.00 148.02 159 LYS F C 1
ATOM 7783 O O . LYS F 1 181 ? -22.210 29.627 70.780 1.00 148.02 159 LYS F O 1
ATOM 7789 N N . ALA F 1 182 ? -23.786 28.110 71.201 1.00 152.22 160 ALA F N 1
ATOM 7790 C CA . ALA F 1 182 ? -23.019 27.001 70.667 1.00 152.22 160 ALA F CA 1
ATOM 7791 C C . ALA F 1 182 ? -22.799 27.172 69.181 1.00 152.22 160 ALA F C 1
ATOM 7792 O O . ALA F 1 182 ? -21.750 26.826 68.659 1.00 152.22 160 ALA F O 1
ATOM 7794 N N . MET F 1 183 ? -23.800 27.721 68.508 1.00 156.55 161 MET F N 1
ATOM 7795 C CA . MET F 1 183 ? -23.738 27.936 67.076 1.00 156.55 161 MET F CA 1
ATOM 7796 C C . MET F 1 183 ? -22.718 28.995 66.719 1.00 156.55 161 MET F C 1
ATOM 7797 O O . MET F 1 183 ? -21.999 28.862 65.740 1.00 156.55 161 MET F O 1
ATOM 7802 N N . GLN F 1 184 ? -22.664 30.046 67.522 1.00 152.13 162 GLN F N 1
ATOM 7803 C CA . GLN F 1 184 ? -21.682 31.095 67.346 1.00 152.13 162 GLN F CA 1
ATOM 7804 C C . GLN F 1 184 ? -20.317 30.488 67.525 1.00 152.13 162 GLN F C 1
ATOM 7805 O O . GLN F 1 184 ? -19.387 30.784 66.800 1.00 152.13 162 GLN F O 1
ATOM 7811 N N . GLN F 1 185 ? -20.201 29.625 68.510 1.00 153.88 163 GLN F N 1
ATOM 7812 C CA . GLN F 1 185 ? -18.925 29.046 68.847 1.00 153.88 163 GLN F CA 1
ATOM 7813 C C . GLN F 1 185 ? -18.396 28.234 67.685 1.00 153.88 163 GLN F C 1
ATOM 7814 O O . GLN F 1 185 ? -17.214 28.262 67.391 1.00 153.88 163 GLN F O 1
ATOM 7820 N N . GLN F 1 186 ? -19.275 27.509 67.017 1.00 163.80 164 GLN F N 1
ATOM 7821 C CA . GLN F 1 186 ? -18.871 26.708 65.876 1.00 163.80 164 GLN F CA 1
ATOM 7822 C C . GLN F 1 186 ? -18.279 27.550 64.765 1.00 163.80 164 GLN F C 1
ATOM 7823 O O . GLN F 1 186 ? -17.187 27.301 64.292 1.00 163.80 164 GLN F O 1
ATOM 7829 N N . HIS F 1 187 ? -19.037 28.541 64.334 1.00 166.87 165 HIS F N 1
ATOM 7830 C CA . HIS F 1 187 ? -18.661 29.371 63.208 1.00 166.87 165 HIS F CA 1
ATOM 7831 C C . HIS F 1 187 ? -17.561 30.375 63.505 1.00 166.87 165 HIS F C 1
ATOM 7832 O O . HIS F 1 187 ? -17.012 30.987 62.602 1.00 166.87 165 HIS F O 1
ATOM 7839 N N . LYS F 1 188 ? -17.267 30.552 64.784 1.00 161.68 166 LYS F N 1
ATOM 7840 C CA . LYS F 1 188 ? -16.071 31.245 65.238 1.00 161.68 166 LYS F CA 1
ATOM 7841 C C . LYS F 1 188 ? -14.853 30.425 64.878 1.00 161.68 166 LYS F C 1
ATOM 7842 O O . LYS F 1 188 ? -13.746 30.934 64.846 1.00 161.68 166 LYS F O 1
ATOM 7848 N N . GLN F 1 189 ? -15.071 29.128 64.699 1.00 171.21 167 GLN F N 1
ATOM 7849 C CA . GLN F 1 189 ? -14.031 28.165 64.368 1.00 171.21 167 GLN F CA 1
ATOM 7850 C C . GLN F 1 189 ? -13.364 27.629 65.629 1.00 171.21 167 GLN F C 1
ATOM 7851 O O . GLN F 1 189 ? -13.846 26.684 66.238 1.00 171.21 167 GLN F O 1
#